Protein AF-A0A7S2ZD44-F1 (afdb_monomer)

InterPro domains:
  IPR027372 Phytase-like domain [PF13449] (66-374)
  IPR052956 Mesenchyme-associated surface protein [PTHR46928] (414-847)
  IPR055188 Choice-of-anchor I domain [PF22494] (436-847)

Structure (mmCIF, N/CA/C/O backbone):
data_AF-A0A7S2ZD44-F1
#
_entry.id   AF-A0A7S2ZD44-F1
#
loop_
_atom_site.group_PDB
_atom_site.id
_atom_site.type_symbol
_atom_site.label_atom_id
_atom_site.label_alt_id
_atom_site.label_comp_id
_atom_site.label_asym_id
_atom_site.label_entity_id
_atom_site.label_seq_id
_atom_site.pdbx_PDB_ins_code
_atom_site.Cartn_x
_atom_site.Cartn_y
_atom_site.Cartn_z
_atom_site.occupancy
_atom_site.B_iso_or_equiv
_atom_site.auth_seq_id
_atom_site.auth_comp_id
_atom_site.auth_asym_id
_atom_site.auth_atom_id
_atom_site.pdbx_PDB_model_num
ATOM 1 N N . VAL A 1 1 ? 21.379 -31.497 -18.659 1.00 40.09 1 VAL A N 1
ATOM 2 C CA . VAL A 1 1 ? 21.774 -30.090 -18.857 1.00 40.09 1 VAL A CA 1
ATOM 3 C C . VAL A 1 1 ? 20.807 -29.456 -19.844 1.00 40.09 1 VAL A C 1
ATOM 5 O O . VAL A 1 1 ? 20.803 -29.812 -21.018 1.00 40.09 1 VAL A O 1
ATOM 8 N N . THR A 1 2 ? 19.864 -28.671 -19.333 1.00 48.31 2 THR A N 1
ATOM 9 C CA . THR A 1 2 ? 18.842 -27.955 -20.112 1.00 48.31 2 THR A CA 1
ATOM 10 C C . THR A 1 2 ? 19.476 -26.747 -20.815 1.00 48.31 2 THR A C 1
ATOM 12 O O . THR A 1 2 ? 20.312 -26.099 -20.192 1.00 48.31 2 THR A O 1
ATOM 15 N N . PRO A 1 3 ? 19.117 -26.440 -22.078 1.00 53.22 3 PRO A N 1
ATOM 16 C CA . PRO A 1 3 ? 19.565 -25.213 -22.742 1.00 53.22 3 PRO A CA 1
ATOM 17 C C . PRO A 1 3 ? 19.160 -23.958 -21.952 1.00 53.22 3 PRO A C 1
ATOM 19 O O . PRO A 1 3 ? 18.181 -24.000 -21.205 1.00 53.22 3 PRO A O 1
ATOM 22 N N . ALA A 1 4 ? 19.917 -22.877 -22.133 1.00 66.12 4 ALA A N 1
ATOM 23 C CA . ALA A 1 4 ? 19.755 -21.561 -21.516 1.00 66.12 4 ALA A CA 1
ATOM 24 C C . ALA A 1 4 ? 18.396 -20.910 -21.849 1.00 66.12 4 ALA A C 1
ATOM 26 O O . ALA A 1 4 ? 18.305 -20.060 -22.722 1.00 66.12 4 ALA A O 1
ATOM 27 N N . PHE A 1 5 ? 17.306 -21.332 -21.200 1.00 73.12 5 PHE A N 1
ATOM 28 C CA . PHE A 1 5 ? 15.985 -20.689 -21.331 1.00 73.12 5 PHE A CA 1
ATOM 29 C C . PHE A 1 5 ? 15.806 -19.536 -20.333 1.00 73.12 5 PHE A C 1
ATOM 31 O O . PHE A 1 5 ? 14.733 -19.400 -19.739 1.00 73.12 5 PHE A O 1
ATOM 38 N N . GLY A 1 6 ? 16.898 -18.822 -20.058 1.00 70.06 6 GLY A N 1
ATOM 39 C CA . GLY A 1 6 ? 17.010 -17.855 -18.973 1.00 70.06 6 GLY A CA 1
ATOM 40 C C . GLY A 1 6 ? 16.588 -16.446 -19.351 1.00 70.06 6 GLY A C 1
ATOM 41 O O . GLY A 1 6 ? 16.144 -15.731 -18.457 1.00 70.06 6 GLY A O 1
ATOM 42 N N . SER A 1 7 ? 16.661 -16.107 -20.639 1.00 82.44 7 SER A N 1
ATOM 43 C CA . SER A 1 7 ? 16.432 -14.763 -21.172 1.00 82.44 7 SER A CA 1
ATOM 44 C C . SER A 1 7 ? 14.977 -14.336 -20.950 1.00 82.44 7 SER A C 1
ATOM 46 O O . SER A 1 7 ? 14.720 -13.297 -20.352 1.00 82.44 7 SER A O 1
ATOM 48 N N . GLY A 1 8 ? 14.008 -15.211 -21.267 1.00 89.00 8 GLY A N 1
ATOM 49 C CA . GLY A 1 8 ? 12.576 -14.917 -21.103 1.00 89.00 8 GLY A CA 1
ATOM 50 C C . GLY A 1 8 ? 11.790 -16.048 -20.452 1.00 89.00 8 GLY A C 1
ATOM 51 O O . GLY A 1 8 ? 11.970 -17.214 -20.805 1.00 89.00 8 GLY A O 1
ATOM 52 N N . LEU A 1 9 ? 10.864 -15.719 -19.542 1.00 91.44 9 LEU A N 1
ATOM 53 C CA . LEU A 1 9 ? 10.040 -16.691 -18.813 1.00 91.44 9 LEU A CA 1
ATOM 54 C C . LEU A 1 9 ? 8.573 -16.243 -18.740 1.00 91.44 9 LEU A C 1
ATOM 56 O O . LEU A 1 9 ? 8.263 -15.137 -18.319 1.00 91.44 9 LEU A O 1
ATOM 60 N N . SER A 1 10 ? 7.634 -17.125 -19.090 1.00 91.62 10 SER A N 1
ATOM 61 C CA . SER A 1 10 ? 6.195 -16.819 -19.029 1.00 91.62 10 SER A CA 1
ATOM 62 C C . SER A 1 10 ? 5.345 -18.049 -18.705 1.00 91.62 10 SER A C 1
ATOM 64 O O . SER A 1 10 ? 5.771 -19.194 -18.874 1.00 91.62 10 SER A O 1
ATOM 66 N N . ILE A 1 11 ? 4.113 -17.835 -18.230 1.00 89.50 11 ILE A N 1
ATOM 67 C CA . ILE A 1 11 ? 3.170 -18.904 -17.869 1.00 89.50 11 ILE A CA 1
ATOM 68 C C . ILE A 1 11 ? 1.995 -18.925 -18.848 1.00 89.50 11 ILE A C 1
ATOM 70 O O . ILE A 1 11 ? 1.206 -17.988 -18.954 1.00 89.50 11 ILE A O 1
ATOM 74 N N . LEU A 1 12 ? 1.816 -20.060 -19.522 1.00 87.31 12 LEU A N 1
ATOM 75 C CA . LEU A 1 12 ? 0.663 -20.306 -20.381 1.00 87.31 12 LEU A CA 1
ATOM 76 C C . LEU A 1 12 ? -0.611 -20.575 -19.574 1.00 87.31 12 LEU A C 1
ATOM 78 O O . LEU A 1 12 ? -0.582 -21.122 -18.471 1.00 87.31 12 LEU A O 1
ATOM 82 N N . LYS A 1 13 ? -1.773 -20.353 -20.204 1.00 78.19 13 LYS A N 1
ATOM 83 C CA . LYS A 1 13 ? -3.098 -20.658 -19.620 1.00 78.19 13 LYS A CA 1
ATOM 84 C C . LYS A 1 13 ? -3.254 -22.093 -19.103 1.00 78.19 13 LYS A C 1
ATOM 86 O O . LYS A 1 13 ? -3.978 -22.328 -18.142 1.00 78.19 13 LYS A O 1
ATOM 91 N N . ASN A 1 14 ? -2.587 -23.065 -19.725 1.00 78.56 14 ASN A N 1
ATOM 92 C CA . ASN A 1 14 ? -2.610 -24.469 -19.299 1.00 78.56 14 ASN A CA 1
ATOM 93 C C . ASN A 1 14 ? -1.585 -24.791 -18.189 1.00 78.56 14 ASN A C 1
ATOM 95 O O . ASN A 1 14 ? -1.326 -25.968 -17.921 1.00 78.56 14 ASN A O 1
ATOM 99 N N . LYS A 1 15 ? -1.015 -23.759 -17.551 1.00 80.31 15 LYS A N 1
ATOM 100 C CA . LYS A 1 15 ? -0.010 -23.829 -16.481 1.00 80.31 15 LYS A CA 1
ATOM 101 C C . LYS A 1 15 ? 1.319 -24.470 -16.908 1.00 80.31 15 LYS A C 1
ATOM 103 O O . LYS A 1 15 ? 2.066 -24.942 -16.055 1.00 80.31 15 LYS A O 1
ATOM 108 N N . LEU A 1 16 ? 1.603 -24.542 -18.211 1.00 87.19 16 LEU A N 1
ATOM 109 C CA . LEU A 1 16 ? 2.961 -24.798 -18.695 1.00 87.19 16 LEU A CA 1
ATOM 110 C C . LEU A 1 16 ? 3.772 -23.510 -18.591 1.00 87.19 16 LEU A C 1
ATOM 112 O O . LEU A 1 16 ? 3.259 -22.445 -18.931 1.00 87.19 16 LEU A O 1
ATOM 116 N N . LEU A 1 17 ? 5.026 -23.631 -18.172 1.00 89.44 17 LEU A N 1
ATOM 117 C CA . LEU A 1 17 ? 5.987 -22.550 -18.324 1.00 89.44 17 LEU A CA 1
ATOM 118 C C . LEU A 1 17 ? 6.553 -22.586 -19.738 1.00 89.44 17 LEU A C 1
ATOM 120 O O . LEU A 1 17 ? 6.706 -23.659 -20.335 1.00 89.44 17 LEU A O 1
ATOM 124 N N . ILE A 1 18 ? 6.831 -21.404 -20.256 1.00 91.56 18 ILE A N 1
ATOM 125 C CA . ILE A 1 18 ? 7.637 -21.189 -21.439 1.00 91.56 18 ILE A CA 1
ATOM 126 C C . ILE A 1 18 ? 8.914 -20.497 -20.998 1.00 91.56 18 ILE A C 1
ATOM 128 O O . ILE A 1 18 ? 8.828 -19.496 -20.297 1.00 91.56 18 ILE A O 1
ATOM 132 N N . GLY A 1 19 ? 10.048 -21.013 -21.459 1.00 90.62 19 GLY A N 1
ATOM 133 C CA . GLY A 1 19 ? 11.319 -20.307 -21.429 1.00 90.62 19 GLY A CA 1
ATOM 134 C C . GLY A 1 19 ? 11.841 -20.060 -22.846 1.00 90.62 19 GLY A C 1
ATOM 135 O O . GLY A 1 19 ? 11.544 -20.843 -23.756 1.00 90.62 19 GLY A O 1
ATOM 136 N N . LEU A 1 20 ? 12.586 -18.979 -23.028 1.00 92.44 20 LEU A N 1
ATOM 137 C CA . LEU A 1 20 ? 13.144 -18.512 -24.296 1.00 92.44 20 LEU A CA 1
ATOM 138 C C . LEU A 1 20 ? 14.669 -18.473 -24.201 1.00 92.44 20 LEU A C 1
ATOM 140 O O . LEU A 1 20 ? 15.193 -18.053 -23.176 1.00 92.44 20 LEU A O 1
ATOM 144 N N . THR A 1 21 ? 15.352 -18.935 -25.247 1.00 91.75 21 THR A N 1
ATOM 145 C CA . THR A 1 21 ? 16.788 -18.675 -25.416 1.00 91.75 21 THR A CA 1
ATOM 146 C C . THR A 1 21 ? 17.003 -17.347 -26.138 1.00 91.75 21 THR A C 1
ATOM 148 O O . THR A 1 21 ? 16.248 -17.059 -27.070 1.00 91.75 21 THR A O 1
ATOM 151 N N . ASP A 1 22 ? 18.088 -16.657 -25.815 1.00 90.31 22 ASP A N 1
ATOM 152 C CA . ASP A 1 22 ? 18.643 -15.519 -26.559 1.00 90.31 22 ASP A CA 1
ATOM 153 C C . ASP A 1 22 ? 19.166 -15.910 -27.969 1.00 90.31 22 ASP A C 1
ATOM 155 O O . ASP A 1 22 ? 18.824 -16.959 -28.544 1.00 90.31 22 ASP A O 1
ATOM 159 N N . ARG A 1 23 ? 20.040 -15.061 -28.530 1.00 92.12 23 ARG A N 1
ATOM 160 C CA . ARG A 1 23 ? 20.799 -15.259 -29.779 1.00 92.12 23 ARG A CA 1
ATOM 161 C C . ARG A 1 23 ? 21.683 -16.515 -29.849 1.00 92.12 23 ARG A C 1
ATOM 163 O O . ARG A 1 23 ? 22.212 -16.829 -30.918 1.00 92.12 23 ARG A O 1
ATOM 170 N N . GLY A 1 24 ? 21.869 -17.254 -28.763 1.00 91.25 24 GLY A N 1
ATOM 171 C CA . GLY A 1 24 ? 22.739 -18.421 -28.716 1.00 91.25 24 GLY A CA 1
ATOM 172 C C . GLY A 1 24 ? 24.126 -18.145 -28.139 1.00 91.25 24 GLY A C 1
ATOM 173 O O . GLY A 1 24 ? 24.469 -17.006 -27.814 1.00 91.25 24 GLY A O 1
ATOM 174 N N . PRO A 1 25 ? 24.974 -19.193 -28.066 1.00 89.75 25 PRO A N 1
ATOM 175 C CA . PRO A 1 25 ? 26.320 -19.080 -27.518 1.00 89.75 25 PRO A CA 1
ATOM 176 C C . PRO A 1 25 ? 27.097 -17.959 -28.215 1.00 89.75 25 PRO A C 1
ATOM 178 O O . PRO A 1 25 ? 27.281 -18.002 -29.437 1.00 89.75 25 PRO A O 1
ATOM 181 N N . ASN A 1 26 ? 27.557 -16.978 -27.442 1.00 90.31 26 ASN A N 1
ATOM 182 C CA . ASN A 1 26 ? 28.317 -15.829 -27.922 1.00 90.31 26 ASN A CA 1
ATOM 183 C C . ASN A 1 26 ? 29.357 -15.391 -26.879 1.00 90.31 26 ASN A C 1
ATOM 185 O O . ASN A 1 26 ? 29.234 -15.726 -25.704 1.00 90.31 26 ASN A O 1
ATOM 189 N N . GLN A 1 27 ? 30.414 -14.710 -27.325 1.00 90.19 27 GLN A N 1
ATOM 190 C CA . GLN A 1 27 ? 31.541 -14.278 -26.488 1.00 90.19 27 GLN A CA 1
ATOM 191 C C . GLN A 1 27 ? 32.027 -12.896 -26.924 1.00 90.19 27 GLN A C 1
ATOM 193 O O . GLN A 1 27 ? 32.147 -12.639 -28.126 1.00 90.19 27 GLN A O 1
ATOM 198 N N . ASP A 1 28 ? 32.356 -12.028 -25.969 1.00 91.38 28 ASP A N 1
ATOM 199 C CA . ASP A 1 28 ? 32.999 -10.746 -26.261 1.00 91.38 28 ASP A CA 1
ATOM 200 C C . ASP A 1 28 ? 34.422 -10.968 -26.784 1.00 91.38 28 ASP A C 1
ATOM 202 O O . ASP A 1 28 ? 35.228 -11.663 -26.162 1.00 91.38 28 ASP A O 1
ATOM 206 N N . CYS A 1 29 ? 34.757 -10.373 -27.934 1.00 93.06 29 CYS A N 1
ATOM 207 C CA . CYS A 1 29 ? 36.100 -10.520 -28.507 1.00 93.06 29 CYS A CA 1
ATOM 208 C C . CYS A 1 29 ? 37.189 -9.953 -27.585 1.00 93.06 29 CYS A C 1
ATOM 210 O O . CYS A 1 29 ? 38.279 -10.517 -27.485 1.00 93.06 29 CYS A O 1
ATOM 212 N N . GLU A 1 30 ?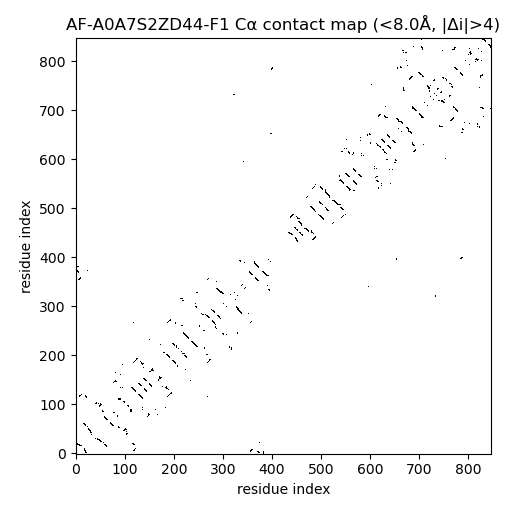 36.867 -8.866 -26.886 1.00 92.69 30 GLU A N 1
ATOM 213 C CA . GLU A 1 30 ? 37.734 -8.228 -25.896 1.00 92.69 30 GLU A CA 1
ATOM 214 C C . GLU A 1 30 ? 37.971 -9.176 -24.707 1.00 92.69 30 GLU A C 1
ATOM 216 O O . GLU A 1 30 ? 39.122 -9.489 -24.401 1.00 92.69 30 GLU A O 1
ATOM 221 N N . ALA A 1 31 ? 36.904 -9.755 -24.141 1.00 89.69 31 ALA A N 1
ATOM 222 C CA . ALA A 1 31 ? 36.993 -10.711 -23.033 1.00 89.69 31 ALA A CA 1
ATOM 223 C C . ALA A 1 31 ? 37.759 -11.993 -23.405 1.00 89.69 31 ALA A C 1
ATOM 225 O O . ALA A 1 31 ? 38.529 -12.513 -22.600 1.00 89.69 31 ALA A O 1
ATOM 226 N N . LEU A 1 32 ? 37.612 -12.497 -24.637 1.00 90.00 32 LEU A N 1
ATOM 227 C CA . LEU A 1 32 ? 38.407 -13.633 -25.116 1.00 90.00 32 LEU A CA 1
ATOM 228 C C . LEU A 1 32 ? 39.903 -13.306 -25.162 1.00 90.00 32 LEU A C 1
ATOM 230 O O . LEU A 1 32 ? 40.715 -14.128 -24.743 1.00 90.00 32 LEU A O 1
ATOM 234 N N . CYS A 1 33 ? 40.276 -12.123 -25.658 1.00 92.50 33 CYS A N 1
ATOM 235 C CA . CYS A 1 33 ? 41.676 -11.699 -25.668 1.00 92.50 33 CYS A CA 1
ATOM 236 C C . CYS A 1 33 ? 42.239 -11.585 -24.242 1.00 92.50 33 CYS A C 1
ATOM 238 O O . CYS A 1 33 ? 43.360 -12.024 -23.995 1.00 92.50 33 CYS A O 1
ATOM 240 N N . GLU A 1 34 ? 41.465 -11.038 -23.302 1.00 92.25 34 GLU A N 1
ATOM 241 C CA . GLU A 1 34 ? 41.862 -10.931 -21.892 1.00 92.25 34 GLU A CA 1
ATOM 242 C C . GLU A 1 34 ? 42.002 -12.299 -21.214 1.00 92.25 34 GLU A C 1
ATOM 244 O O . GLU A 1 34 ? 42.921 -12.505 -20.421 1.00 92.25 34 GLU A O 1
ATOM 249 N N . LEU A 1 35 ? 41.126 -13.249 -21.556 1.00 90.19 35 LEU A N 1
ATOM 250 C CA . LEU A 1 35 ? 41.126 -14.598 -20.995 1.00 90.19 35 LEU A CA 1
ATOM 251 C C . LEU A 1 35 ? 42.403 -15.379 -21.343 1.00 90.19 35 LEU A C 1
ATOM 253 O O . LEU A 1 35 ? 42.971 -16.048 -20.480 1.00 90.19 35 LEU A O 1
ATOM 257 N N . ASP A 1 36 ? 42.833 -15.338 -22.607 1.00 91.69 36 ASP A N 1
ATOM 258 C CA . ASP A 1 36 ? 44.091 -15.942 -23.061 1.00 91.69 36 ASP A CA 1
ATOM 259 C C . ASP A 1 36 ? 44.576 -15.258 -24.357 1.00 91.69 36 ASP A C 1
ATOM 261 O O . ASP A 1 36 ? 44.178 -15.652 -25.463 1.00 91.69 36 ASP A O 1
ATOM 265 N N . PRO A 1 37 ? 45.468 -14.255 -24.259 1.00 90.88 37 PRO A N 1
ATOM 266 C CA . PRO A 1 37 ? 45.903 -13.464 -25.412 1.00 90.88 37 PRO A CA 1
ATOM 267 C C . PRO A 1 37 ? 46.779 -14.253 -26.396 1.00 90.88 37 PRO A C 1
ATOM 269 O O . PRO A 1 37 ? 47.010 -13.802 -27.519 1.00 90.88 37 PRO A O 1
ATOM 272 N N . VAL A 1 38 ? 47.279 -15.432 -26.004 1.00 92.94 38 VAL A N 1
ATOM 273 C CA . VAL A 1 38 ? 48.047 -16.326 -26.880 1.00 92.94 38 VAL A CA 1
ATOM 274 C C . VAL A 1 38 ? 47.079 -17.179 -27.692 1.00 92.94 38 VAL A C 1
ATOM 276 O O . VAL A 1 38 ? 47.139 -17.192 -28.925 1.00 92.94 38 VAL A O 1
ATOM 279 N N . LYS A 1 39 ? 46.149 -17.857 -27.011 1.00 91.50 39 LYS A N 1
ATOM 280 C CA . LYS A 1 39 ? 45.163 -18.740 -27.646 1.00 91.50 39 LYS A CA 1
ATOM 281 C C . LYS A 1 39 ? 44.165 -17.974 -28.513 1.00 91.50 39 LYS A C 1
ATOM 283 O O . LYS A 1 39 ? 43.807 -18.457 -29.586 1.00 91.50 39 LYS A O 1
ATOM 288 N N . TYR A 1 40 ? 43.739 -16.794 -28.072 1.00 92.81 40 TYR A N 1
ATOM 289 C CA . TYR A 1 40 ? 42.750 -15.951 -28.745 1.00 92.81 40 TYR A CA 1
ATOM 290 C C . TYR A 1 40 ? 43.375 -14.684 -29.340 1.00 92.81 40 TYR A C 1
ATOM 292 O O . TYR A 1 40 ? 42.732 -13.641 -29.430 1.00 92.81 40 TYR A O 1
ATOM 300 N N . SER A 1 41 ? 44.626 -14.774 -29.797 1.00 93.81 41 SER A N 1
ATOM 301 C CA . SER A 1 41 ? 45.359 -13.650 -30.400 1.00 93.81 41 SER A CA 1
ATOM 302 C C . SER A 1 41 ? 44.618 -12.970 -31.561 1.00 93.81 41 SER A C 1
ATOM 304 O O . SER A 1 41 ? 44.726 -11.760 -31.735 1.00 93.81 41 SER A O 1
ATOM 306 N N . GLU A 1 42 ? 43.809 -13.709 -32.327 1.00 93.69 42 GLU A N 1
ATOM 307 C CA . GLU A 1 42 ? 42.977 -13.146 -33.401 1.00 93.69 42 GLU A CA 1
ATOM 308 C C . GLU A 1 42 ? 41.788 -12.302 -32.916 1.00 93.69 42 GLU A C 1
ATOM 310 O O . GLU A 1 42 ? 41.227 -11.557 -33.723 1.00 93.69 42 GLU A O 1
ATOM 315 N N . ALA A 1 43 ? 41.379 -12.434 -31.652 1.00 93.94 43 ALA A N 1
ATOM 316 C CA . ALA A 1 43 ? 40.328 -11.628 -31.034 1.00 93.94 43 ALA A CA 1
ATOM 317 C C . ALA A 1 43 ? 40.867 -10.277 -30.532 1.00 93.94 43 ALA A C 1
ATOM 319 O O . ALA A 1 43 ? 40.129 -9.295 -30.473 1.00 93.94 43 ALA A O 1
ATOM 320 N N . CYS A 1 44 ? 42.165 -10.207 -30.221 1.00 93.88 44 CYS A N 1
ATOM 321 C CA . CYS A 1 44 ? 42.801 -9.012 -29.684 1.00 93.88 44 CYS A CA 1
ATOM 322 C C . CYS A 1 44 ? 42.699 -7.816 -30.642 1.00 93.88 44 CYS A C 1
ATOM 324 O O . CYS A 1 44 ? 43.078 -7.889 -31.811 1.00 93.88 44 CYS A O 1
ATOM 326 N N . GLY A 1 45 ? 42.185 -6.694 -30.129 1.00 92.25 45 GLY A N 1
ATOM 327 C CA . GLY A 1 45 ? 41.962 -5.466 -30.898 1.00 92.25 45 GLY A CA 1
ATOM 328 C C . GLY A 1 45 ? 40.691 -5.460 -31.758 1.00 92.25 45 GLY A C 1
ATOM 329 O O . GLY A 1 45 ? 40.464 -4.489 -32.481 1.00 92.25 45 GLY A O 1
ATOM 330 N N . LYS A 1 46 ? 39.856 -6.508 -31.699 1.00 93.94 46 LYS A N 1
ATOM 331 C CA . LYS A 1 46 ? 38.512 -6.514 -32.296 1.00 93.94 46 LYS A CA 1
ATOM 332 C C . LYS A 1 46 ? 37.467 -6.151 -31.248 1.00 93.94 46 LYS A C 1
ATOM 334 O O . LYS A 1 46 ? 37.539 -6.627 -30.123 1.00 93.94 46 LYS A O 1
ATOM 339 N N . SER A 1 47 ? 36.461 -5.389 -31.669 1.00 90.81 47 SER A N 1
ATOM 340 C CA . SER A 1 47 ? 35.265 -5.094 -30.877 1.00 90.81 47 SER A CA 1
ATOM 341 C C . SER A 1 47 ? 34.041 -5.704 -31.564 1.00 90.81 47 SER A C 1
ATOM 343 O O . SER A 1 47 ? 33.848 -5.528 -32.774 1.00 90.81 47 SER A O 1
ATOM 345 N N . GLY A 1 48 ? 33.255 -6.481 -30.820 1.00 93.12 48 GLY A N 1
ATOM 346 C CA . GLY A 1 48 ? 32.122 -7.256 -31.325 1.00 93.12 48 GLY A CA 1
ATOM 347 C C . GLY A 1 48 ? 31.977 -8.609 -30.627 1.00 93.12 48 GLY A C 1
ATOM 348 O O . GLY A 1 48 ? 32.592 -8.857 -29.588 1.00 93.12 48 GLY A O 1
ATOM 349 N N . LYS A 1 49 ? 31.177 -9.493 -31.232 1.00 93.69 49 LYS A N 1
ATOM 350 C CA . LYS A 1 49 ? 30.795 -10.791 -30.661 1.00 93.69 49 LYS A CA 1
ATOM 351 C C . LYS A 1 49 ? 31.260 -11.948 -31.539 1.00 93.69 49 LYS A C 1
ATOM 353 O O . LYS A 1 49 ? 31.009 -11.963 -32.745 1.00 93.69 49 LYS A O 1
ATOM 358 N N . GLY A 1 50 ? 31.909 -12.941 -30.941 1.00 94.06 50 GLY A N 1
ATOM 359 C CA . GLY A 1 50 ? 32.205 -14.223 -31.575 1.00 94.06 50 GLY A CA 1
ATOM 360 C C . GLY A 1 50 ? 31.041 -15.189 -31.397 1.00 94.06 50 GLY A C 1
ATOM 361 O O . GLY A 1 50 ? 30.564 -15.362 -30.281 1.00 94.06 50 GLY A O 1
ATOM 362 N N . PHE A 1 51 ? 30.615 -15.847 -32.476 1.00 94.25 51 PHE A N 1
ATOM 363 C CA . PHE A 1 51 ? 29.533 -16.835 -32.464 1.00 94.25 51 PHE A CA 1
ATOM 364 C C . PHE A 1 51 ? 30.104 -18.242 -32.702 1.00 94.25 51 PHE A C 1
ATOM 366 O O . PHE A 1 51 ? 30.351 -18.618 -33.852 1.00 94.25 51 PHE A O 1
ATOM 373 N N . PRO A 1 52 ? 30.325 -19.060 -31.652 1.00 91.44 52 PRO A N 1
ATOM 374 C CA . PRO A 1 52 ? 30.753 -20.452 -31.794 1.00 91.44 52 PRO A CA 1
ATOM 375 C C . PRO A 1 52 ? 29.791 -21.314 -32.617 1.00 91.44 52 PRO A C 1
ATOM 377 O O . PRO A 1 52 ? 30.220 -22.236 -33.313 1.00 91.44 52 PRO A O 1
ATOM 380 N N . VAL A 1 53 ? 28.492 -20.996 -32.573 1.00 92.06 53 VAL A N 1
ATOM 381 C CA . VAL A 1 53 ? 27.446 -21.690 -33.334 1.00 92.06 53 VAL A CA 1
ATOM 382 C C . VAL A 1 53 ? 26.643 -20.673 -34.161 1.00 92.06 53 VAL A C 1
ATOM 384 O O . VAL A 1 53 ? 25.499 -20.388 -33.829 1.00 92.06 53 VAL A O 1
ATOM 387 N N . PRO A 1 54 ? 27.180 -20.143 -35.283 1.00 90.88 54 PRO A N 1
ATOM 388 C CA . PRO A 1 54 ? 26.515 -19.093 -36.075 1.00 90.88 54 PRO A CA 1
ATOM 389 C C . PRO A 1 54 ? 25.146 -19.483 -36.653 1.00 90.88 54 PRO A C 1
ATOM 391 O O . PRO A 1 54 ? 24.392 -18.634 -37.112 1.00 90.88 54 PRO A O 1
ATOM 394 N N . LYS A 1 55 ? 24.849 -20.788 -36.694 1.00 91.19 55 LYS A N 1
ATOM 395 C CA . LYS A 1 55 ? 23.574 -21.346 -37.164 1.00 91.19 55 LYS A CA 1
ATOM 396 C C . LYS A 1 55 ? 22.600 -21.651 -36.024 1.00 91.19 55 LYS A C 1
ATOM 398 O O . LYS A 1 55 ? 21.603 -22.329 -36.265 1.00 91.19 55 LYS A O 1
ATOM 403 N N . PHE A 1 56 ? 22.917 -21.251 -34.792 1.00 93.44 56 PHE A N 1
ATOM 404 C CA . PHE A 1 56 ? 21.996 -21.403 -33.677 1.00 93.44 56 PHE A CA 1
ATOM 405 C C . PHE A 1 56 ? 20.721 -20.616 -33.971 1.00 93.44 56 PHE A C 1
ATOM 407 O O . PHE A 1 56 ? 20.777 -19.484 -34.454 1.00 93.44 56 PHE A O 1
ATOM 414 N N . ALA A 1 57 ? 19.590 -21.257 -33.700 1.00 94.38 57 ALA A N 1
ATOM 415 C CA . ALA A 1 57 ? 18.281 -20.671 -33.877 1.00 94.38 57 ALA A CA 1
ATOM 416 C C . ALA A 1 57 ? 17.628 -20.512 -32.506 1.00 94.38 57 ALA A C 1
ATOM 418 O O . ALA A 1 57 ? 17.408 -21.531 -31.831 1.00 94.38 57 ALA A O 1
ATOM 419 N N . PRO A 1 58 ? 17.298 -19.274 -32.100 1.00 95.12 58 PRO A N 1
ATOM 420 C CA . PRO A 1 58 ? 16.602 -19.035 -30.849 1.00 95.12 58 PRO A CA 1
ATOM 421 C C . PRO A 1 58 ? 15.349 -19.907 -30.740 1.00 95.12 58 PRO A C 1
ATOM 423 O O . PRO A 1 58 ? 14.628 -20.140 -31.719 1.00 95.12 58 PRO A O 1
ATOM 426 N N . THR A 1 59 ? 15.137 -20.489 -29.565 1.00 94.12 59 THR A N 1
ATOM 427 C CA . THR A 1 59 ? 14.187 -21.582 -29.363 1.00 94.12 59 THR A CA 1
ATOM 428 C C . THR A 1 59 ? 13.401 -21.388 -28.077 1.00 94.12 59 THR A C 1
ATOM 430 O O . THR A 1 59 ? 13.925 -21.046 -27.024 1.00 94.12 59 THR A O 1
ATOM 433 N N . ILE A 1 60 ? 12.112 -21.685 -28.159 1.00 94.06 60 ILE A N 1
ATOM 434 C CA . ILE A 1 60 ? 11.183 -21.677 -27.039 1.00 94.06 60 ILE A CA 1
ATOM 435 C C . ILE A 1 60 ? 11.072 -23.095 -26.484 1.00 94.06 60 ILE A C 1
ATOM 437 O O . ILE A 1 60 ? 10.787 -24.035 -27.228 1.00 94.06 60 ILE A O 1
ATOM 441 N N . ALA A 1 61 ? 11.205 -23.261 -25.173 1.00 91.69 61 ALA A N 1
ATOM 442 C CA . ALA A 1 61 ? 10.913 -24.510 -24.484 1.00 91.69 61 ALA A CA 1
ATOM 443 C C . ALA A 1 61 ? 9.625 -24.404 -23.677 1.00 91.69 61 ALA A C 1
ATOM 445 O O . ALA A 1 61 ? 9.502 -23.568 -22.788 1.00 91.69 61 ALA A O 1
ATOM 446 N N . LYS A 1 62 ? 8.678 -25.315 -23.917 1.00 91.56 62 LYS A N 1
ATOM 447 C CA . LYS A 1 62 ? 7.532 -25.518 -23.021 1.00 91.56 62 LYS A CA 1
ATOM 448 C C . LYS A 1 62 ? 7.875 -26.585 -22.004 1.00 91.56 62 LYS A C 1
ATOM 450 O O . LYS A 1 62 ? 8.218 -27.702 -22.389 1.00 91.56 62 LYS A O 1
ATOM 455 N N . PHE A 1 63 ? 7.708 -26.308 -20.721 1.00 89.38 63 PHE A N 1
ATOM 456 C CA . PHE A 1 63 ? 8.060 -27.257 -19.669 1.00 89.38 63 PHE A CA 1
ATOM 457 C C . PHE A 1 63 ? 7.128 -27.194 -18.456 1.00 89.38 63 PHE A C 1
ATOM 459 O O . PHE A 1 63 ? 6.257 -26.332 -18.325 1.00 89.38 63 PHE A O 1
ATOM 466 N N . LYS A 1 64 ? 7.276 -28.186 -17.575 1.00 86.88 64 LYS A N 1
ATOM 467 C CA . LYS A 1 64 ? 6.692 -28.202 -16.230 1.00 86.88 64 LYS A CA 1
ATOM 468 C C . LYS A 1 64 ? 7.807 -28.335 -15.207 1.00 86.88 64 LYS A C 1
ATOM 470 O O . LYS A 1 64 ? 8.709 -29.143 -15.413 1.00 86.88 64 LYS A O 1
ATOM 475 N N . ILE A 1 65 ? 7.674 -27.625 -14.097 1.00 79.12 65 ILE A N 1
ATOM 476 C CA . ILE A 1 65 ? 8.483 -27.859 -12.900 1.00 79.12 65 ILE A CA 1
ATOM 477 C C . ILE A 1 65 ? 7.875 -29.042 -12.138 1.00 79.12 65 ILE A C 1
ATOM 479 O O . ILE A 1 65 ? 6.649 -29.175 -12.046 1.00 79.12 65 ILE A O 1
ATOM 483 N N . ARG A 1 66 ? 8.731 -29.930 -11.644 1.00 76.44 66 ARG A N 1
ATOM 484 C CA . ARG A 1 66 ? 8.403 -31.090 -10.816 1.00 76.44 66 ARG A CA 1
ATOM 485 C C . ARG A 1 66 ? 9.370 -31.151 -9.627 1.00 76.44 66 ARG A C 1
ATOM 487 O O . ARG A 1 66 ? 10.419 -30.518 -9.697 1.00 76.44 66 ARG A O 1
ATOM 494 N N . PRO A 1 67 ? 9.062 -31.929 -8.574 1.00 69.19 67 PRO A N 1
ATOM 495 C CA . PRO A 1 67 ? 9.989 -32.116 -7.456 1.00 69.19 67 PRO A CA 1
ATOM 496 C C . PRO A 1 67 ? 11.366 -32.659 -7.874 1.00 69.19 67 PRO A C 1
ATOM 498 O O . PRO A 1 67 ? 12.354 -32.363 -7.221 1.00 69.19 67 PRO A O 1
ATOM 501 N N . ASP A 1 68 ? 11.434 -33.425 -8.970 1.00 75.75 68 ASP A N 1
ATOM 502 C CA . ASP A 1 68 ? 12.660 -33.987 -9.552 1.00 75.75 68 ASP A CA 1
ATOM 503 C C . ASP A 1 68 ? 13.320 -33.084 -10.617 1.00 75.75 68 ASP A C 1
ATOM 505 O O . ASP A 1 68 ? 14.257 -33.511 -11.287 1.00 75.75 68 ASP A O 1
ATOM 509 N N . GLY A 1 69 ? 12.838 -31.845 -10.793 1.00 72.50 69 GLY A N 1
ATOM 510 C CA . GLY A 1 69 ? 13.407 -30.848 -11.705 1.00 72.50 69 GLY A CA 1
ATOM 511 C C . GLY A 1 69 ? 12.495 -30.450 -12.873 1.00 72.50 69 GLY A C 1
ATOM 512 O O . GLY A 1 69 ? 11.264 -30.541 -12.820 1.00 72.50 69 GLY A O 1
ATOM 513 N N . ILE A 1 70 ? 13.099 -29.951 -13.956 1.00 80.88 70 ILE A N 1
ATOM 514 C CA . ILE A 1 70 ? 12.378 -29.441 -15.131 1.00 80.88 70 ILE A CA 1
ATOM 515 C C . ILE A 1 70 ? 12.089 -30.577 -16.116 1.00 80.88 70 ILE A C 1
ATOM 517 O O . ILE A 1 70 ? 12.994 -31.239 -16.620 1.00 80.88 70 ILE A O 1
ATOM 521 N N . LYS A 1 71 ? 10.813 -30.753 -16.482 1.00 85.88 71 LYS A N 1
ATOM 522 C CA . LYS A 1 71 ? 10.403 -31.651 -17.569 1.00 85.88 71 LYS A CA 1
ATOM 523 C C . LYS A 1 71 ? 9.946 -30.868 -18.790 1.00 85.88 71 LYS A C 1
ATOM 525 O O . LYS A 1 71 ? 8.797 -30.412 -18.846 1.00 85.88 71 LYS A O 1
ATOM 530 N N . VAL A 1 72 ? 10.817 -30.797 -19.792 1.00 87.75 72 VAL A N 1
ATOM 531 C CA . VAL A 1 72 ? 10.489 -30.222 -21.099 1.00 87.75 72 VAL A CA 1
ATOM 532 C C . VAL A 1 72 ? 9.459 -31.087 -21.829 1.00 87.75 72 VAL A C 1
ATOM 534 O O . VAL A 1 72 ? 9.442 -32.317 -21.733 1.00 87.75 72 VAL A O 1
ATOM 537 N N . LYS A 1 73 ? 8.532 -30.415 -22.505 1.00 90.62 73 LYS A N 1
ATOM 538 C CA . LYS A 1 73 ? 7.427 -30.992 -23.272 1.00 90.62 73 LYS A CA 1
ATOM 539 C C . LYS A 1 73 ? 7.594 -30.801 -24.766 1.00 90.62 73 LYS A C 1
ATOM 541 O O . LYS A 1 73 ? 7.238 -31.703 -25.513 1.00 90.62 73 LYS A O 1
ATOM 546 N N . GLU A 1 74 ? 8.076 -29.640 -25.180 1.00 92.19 74 GLU A N 1
ATOM 547 C CA . GLU A 1 74 ? 8.143 -29.246 -26.582 1.00 92.19 74 GLU A CA 1
ATOM 548 C C . GLU A 1 74 ? 9.218 -28.172 -26.749 1.00 92.19 74 GLU A C 1
ATOM 550 O O . GLU A 1 74 ? 9.343 -27.302 -25.884 1.00 92.19 74 GLU A O 1
ATOM 555 N N . TYR A 1 75 ? 9.942 -28.230 -27.866 1.00 93.19 75 TYR A N 1
ATOM 556 C CA . TYR A 1 75 ? 10.800 -27.154 -28.348 1.00 93.19 75 TYR A CA 1
ATOM 557 C C . TYR A 1 75 ? 10.184 -26.549 -29.605 1.00 93.19 75 TYR A C 1
ATOM 559 O O . TYR A 1 75 ? 9.752 -27.283 -30.495 1.00 93.19 75 TYR A O 1
ATOM 567 N N . ILE A 1 76 ? 10.144 -25.223 -29.674 1.00 95.19 76 ILE A N 1
ATOM 568 C CA . ILE A 1 76 ? 9.618 -24.464 -30.806 1.00 95.19 76 ILE A CA 1
ATOM 569 C C . ILE A 1 76 ? 10.706 -23.502 -31.249 1.00 95.19 76 ILE A C 1
ATOM 571 O O . ILE A 1 76 ? 10.973 -22.499 -30.598 1.00 95.19 76 ILE A O 1
ATOM 575 N N . MET A 1 77 ? 11.340 -23.839 -32.360 1.00 95.75 77 MET A N 1
ATOM 576 C CA . MET A 1 77 ? 12.371 -23.016 -32.973 1.00 95.75 77 MET A CA 1
ATOM 577 C C . MET A 1 77 ? 11.742 -21.801 -33.657 1.00 95.75 77 MET A C 1
ATOM 579 O O . MET A 1 77 ? 10.727 -21.941 -34.349 1.00 95.75 77 MET A O 1
ATOM 583 N N . LEU A 1 78 ? 12.353 -20.629 -33.493 1.00 97.31 78 LEU A N 1
ATOM 584 C CA . LEU A 1 78 ? 11.958 -19.433 -34.227 1.00 97.31 78 LEU A CA 1
ATOM 585 C C . LEU A 1 78 ? 12.362 -19.579 -35.697 1.00 97.31 78 LEU A C 1
ATOM 587 O O . LEU A 1 78 ? 13.486 -19.967 -36.025 1.00 97.31 78 LEU A O 1
ATOM 591 N N . LYS A 1 79 ? 11.423 -19.281 -36.595 1.00 97.94 79 LYS A N 1
ATOM 592 C CA . LYS A 1 79 ? 11.595 -19.455 -38.040 1.00 97.94 79 LYS A CA 1
ATOM 593 C C . LYS A 1 79 ? 10.946 -18.323 -38.831 1.00 97.94 79 LYS A C 1
ATOM 595 O O . LYS A 1 79 ? 10.015 -17.673 -38.351 1.00 97.94 79 LYS A O 1
ATOM 600 N N . ASP A 1 80 ? 11.434 -18.104 -40.042 1.00 96.00 80 ASP A N 1
ATOM 601 C CA . ASP A 1 80 ? 10.899 -17.122 -40.984 1.00 96.00 80 ASP A CA 1
ATOM 602 C C . ASP A 1 80 ? 9.557 -17.569 -41.610 1.00 96.00 80 ASP A C 1
ATOM 604 O O . ASP A 1 80 ? 8.986 -18.618 -41.273 1.00 96.00 80 ASP A O 1
ATOM 608 N N . LEU A 1 81 ? 9.027 -16.761 -42.536 1.00 95.06 81 LEU A N 1
ATOM 609 C CA . LEU A 1 81 ? 7.786 -17.056 -43.260 1.00 95.06 81 LEU A CA 1
ATOM 610 C C . LEU A 1 81 ? 7.890 -18.279 -44.189 1.00 95.06 81 LEU A C 1
ATOM 612 O O . LEU A 1 81 ? 6.862 -18.882 -44.509 1.00 95.06 81 LEU A O 1
ATOM 616 N N . LYS A 1 82 ? 9.100 -18.660 -44.610 1.00 95.00 82 LYS A N 1
ATOM 617 C CA . LYS A 1 82 ? 9.388 -19.860 -45.415 1.00 95.00 82 LYS A CA 1
ATOM 618 C C . LYS A 1 82 ? 9.645 -21.107 -44.563 1.00 95.00 82 LYS A C 1
ATOM 620 O O . LYS A 1 82 ? 9.715 -22.207 -45.108 1.00 95.00 82 LYS A O 1
ATOM 625 N N . GLY A 1 83 ? 9.740 -20.955 -43.243 1.00 95.38 83 GLY A N 1
ATOM 626 C CA . GLY A 1 83 ? 10.034 -22.024 -42.293 1.00 95.38 83 GLY A CA 1
ATOM 627 C C . GLY A 1 83 ? 11.528 -22.278 -42.068 1.00 95.38 83 GLY A C 1
ATOM 628 O O . GLY A 1 83 ? 11.861 -23.255 -41.396 1.00 95.38 83 GLY A O 1
ATOM 629 N N . SER A 1 84 ? 12.416 -21.429 -42.590 1.00 96.69 84 SER A N 1
ATOM 630 C CA . SER A 1 84 ? 13.854 -21.490 -42.308 1.00 96.69 84 SER A CA 1
ATOM 631 C C . SER A 1 84 ? 14.129 -20.983 -40.887 1.00 96.69 84 SER A C 1
ATOM 633 O O . SER A 1 84 ? 13.499 -20.010 -40.470 1.00 96.69 84 SER A O 1
ATOM 635 N N . PRO A 1 85 ? 15.058 -21.593 -40.131 1.00 97.12 85 PRO A N 1
ATOM 636 C CA . PRO A 1 85 ? 15.427 -21.099 -38.806 1.00 97.12 85 PRO A CA 1
ATOM 637 C C . PRO A 1 85 ? 15.940 -19.654 -38.861 1.00 97.12 85 PRO A C 1
ATOM 639 O O . PRO A 1 85 ? 16.737 -19.327 -39.744 1.00 97.12 85 PRO A O 1
ATOM 642 N N . LEU A 1 86 ? 15.517 -18.810 -37.915 1.00 97.25 86 LEU A N 1
ATOM 643 C CA . LEU A 1 86 ? 16.163 -17.510 -37.703 1.00 97.25 86 LEU A CA 1
ATOM 644 C C . LEU A 1 86 ? 17.548 -17.729 -37.083 1.00 97.25 86 LEU A C 1
ATOM 646 O O . LEU A 1 86 ? 17.737 -18.702 -36.357 1.00 97.25 86 LEU A O 1
ATOM 650 N N . SER A 1 87 ? 18.506 -16.847 -37.364 1.00 96.00 87 SER A N 1
ATOM 651 C CA . SER A 1 87 ? 19.824 -16.877 -36.722 1.00 96.00 87 SER A CA 1
ATOM 652 C C . SER A 1 87 ? 19.881 -15.911 -35.535 1.00 96.00 87 SER A C 1
ATOM 654 O O . SER A 1 87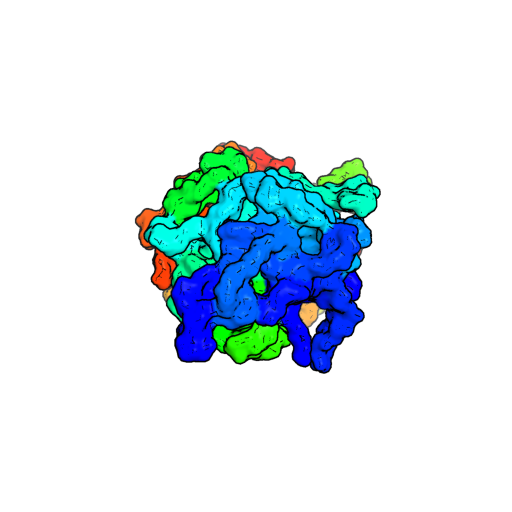 ? 19.076 -14.985 -35.444 1.00 96.00 87 SER A O 1
ATOM 656 N N . GLY A 1 88 ? 20.860 -16.104 -34.651 1.00 95.06 88 GLY A N 1
ATOM 657 C CA . GLY A 1 88 ? 21.233 -15.119 -33.632 1.00 95.06 88 GLY A CA 1
ATOM 658 C C . GLY A 1 88 ? 22.265 -14.081 -34.084 1.00 95.06 88 GLY A C 1
ATOM 659 O O . GLY A 1 88 ? 22.813 -13.360 -33.264 1.00 95.06 88 GLY A O 1
ATOM 660 N N . ILE A 1 89 ? 22.603 -14.023 -35.375 1.00 96.81 89 ILE A N 1
ATOM 661 C CA . ILE A 1 89 ? 23.614 -13.085 -35.881 1.00 96.81 89 ILE A CA 1
ATOM 662 C C . ILE A 1 89 ? 23.054 -11.660 -35.876 1.00 96.81 89 ILE A C 1
ATOM 664 O O . ILE A 1 89 ? 21.912 -11.457 -36.270 1.00 96.81 89 ILE A O 1
ATOM 668 N N . SER A 1 90 ? 23.862 -10.662 -35.507 1.00 96.56 90 SER A N 1
ATOM 669 C CA . SER A 1 90 ? 23.485 -9.240 -35.543 1.00 96.56 90 SER A CA 1
ATOM 670 C C . SER A 1 90 ? 22.812 -8.826 -36.856 1.00 96.56 90 SER A C 1
ATOM 672 O O . SER A 1 90 ? 23.277 -9.176 -37.948 1.00 96.56 90 SER A O 1
ATOM 674 N N . ASN A 1 91 ? 21.740 -8.032 -36.763 1.00 96.06 91 ASN A N 1
ATOM 675 C CA . ASN A 1 91 ? 20.890 -7.745 -37.921 1.00 96.06 91 ASN A CA 1
ATOM 676 C C . ASN A 1 91 ? 21.264 -6.494 -38.730 1.00 96.06 91 ASN A C 1
ATOM 678 O O . ASN A 1 91 ? 20.944 -6.416 -39.921 1.00 96.06 91 ASN A O 1
ATOM 682 N N . THR A 1 92 ? 21.986 -5.545 -38.131 1.00 95.50 92 THR A N 1
ATOM 683 C CA . THR A 1 92 ? 22.504 -4.349 -38.808 1.00 95.50 92 THR A CA 1
ATOM 684 C C . THR A 1 92 ? 23.842 -3.898 -38.219 1.00 95.50 92 THR A C 1
ATOM 686 O O . THR A 1 92 ? 24.242 -4.323 -37.142 1.00 95.50 92 THR A O 1
ATOM 689 N N . GLU A 1 93 ? 24.512 -2.962 -38.891 1.00 93.94 93 GLU A N 1
ATOM 690 C CA . GLU A 1 93 ? 25.729 -2.290 -38.401 1.00 93.94 93 GLU A CA 1
ATOM 691 C C . GLU A 1 93 ? 25.536 -1.425 -37.137 1.00 93.94 93 GLU A C 1
ATOM 693 O O . GLU A 1 93 ? 26.515 -1.023 -36.498 1.00 93.94 93 GLU A O 1
ATOM 698 N N . LEU A 1 94 ? 24.283 -1.166 -36.742 1.00 92.56 94 LEU A N 1
ATOM 699 C CA . LEU A 1 94 ? 23.951 -0.516 -35.470 1.00 92.56 94 LEU A CA 1
ATOM 700 C C . LEU A 1 94 ? 24.131 -1.458 -34.267 1.00 92.56 94 LEU A C 1
ATOM 702 O O . LEU A 1 94 ? 24.122 -1.000 -33.125 1.00 92.56 94 LEU A O 1
ATOM 706 N N . ASP A 1 95 ? 24.337 -2.748 -34.525 1.00 93.81 95 ASP A N 1
ATOM 707 C CA . ASP A 1 95 ? 24.596 -3.792 -33.539 1.00 93.81 95 ASP A CA 1
ATOM 708 C C . ASP A 1 95 ? 26.072 -4.203 -33.499 1.00 93.81 95 ASP A C 1
ATOM 710 O O . ASP A 1 95 ? 26.929 -3.603 -34.165 1.00 93.81 95 ASP A O 1
ATOM 714 N N . ASP A 1 96 ? 26.394 -5.175 -32.647 1.00 93.69 96 ASP A N 1
ATOM 715 C CA . ASP A 1 96 ? 27.754 -5.690 -32.525 1.00 93.69 96 ASP A CA 1
ATOM 716 C C . ASP A 1 96 ? 28.206 -6.346 -33.823 1.00 93.69 96 ASP A C 1
ATOM 718 O O . ASP A 1 96 ? 27.442 -7.034 -34.501 1.00 93.69 96 ASP A O 1
ATOM 722 N N . THR A 1 97 ? 29.473 -6.144 -34.173 1.00 96.50 97 THR A N 1
ATOM 723 C CA . THR A 1 97 ? 30.081 -6.801 -35.329 1.00 96.50 97 THR A CA 1
ATOM 724 C C . THR A 1 97 ? 30.137 -8.309 -35.068 1.00 96.50 97 THR A C 1
ATOM 726 O O . THR A 1 97 ? 30.790 -8.718 -34.103 1.00 96.50 97 THR A O 1
ATOM 729 N N . PRO A 1 98 ? 29.487 -9.150 -35.893 1.00 96.75 98 PRO A N 1
ATOM 730 C CA . PRO A 1 98 ? 29.495 -10.584 -35.670 1.00 96.75 98 PRO A CA 1
ATOM 731 C C . PRO A 1 98 ? 30.770 -11.208 -36.243 1.00 96.75 98 PRO A C 1
ATOM 733 O O . PRO A 1 98 ? 31.180 -10.905 -37.362 1.00 96.75 98 PRO A O 1
ATOM 736 N N . TYR A 1 99 ? 31.380 -12.126 -35.505 1.00 97.06 99 TYR A N 1
ATOM 737 C CA . TYR A 1 99 ? 32.532 -12.918 -35.928 1.00 97.06 99 TYR A CA 1
ATOM 738 C C . TYR A 1 99 ? 32.244 -14.413 -35.790 1.00 97.06 99 TYR A C 1
ATOM 740 O O . TYR A 1 99 ? 31.316 -14.833 -35.100 1.00 97.06 99 TYR A O 1
ATOM 748 N N . GLY A 1 100 ? 33.062 -15.235 -36.448 1.00 94.06 100 GLY A N 1
ATOM 749 C CA . GLY A 1 100 ? 33.038 -16.678 -36.232 1.00 94.06 100 GLY A CA 1
ATOM 750 C C . GLY A 1 100 ? 33.516 -17.078 -34.826 1.00 94.06 100 GLY A C 1
ATOM 751 O O . GLY A 1 100 ? 33.794 -16.220 -33.980 1.00 94.06 100 GLY A O 1
ATOM 752 N N . PRO A 1 101 ? 33.662 -18.390 -34.574 1.00 91.50 101 PRO A N 1
ATOM 753 C CA . PRO A 1 101 ? 34.194 -18.900 -33.316 1.00 91.50 101 PRO A CA 1
ATOM 754 C C . PRO A 1 101 ? 35.524 -18.229 -32.932 1.00 91.50 101 PRO A C 1
ATOM 756 O O . PRO A 1 101 ? 36.379 -17.990 -33.794 1.00 91.50 101 PRO A O 1
ATOM 759 N N . ASN A 1 102 ? 35.700 -17.942 -31.637 1.00 90.62 102 ASN A N 1
ATOM 760 C CA . ASN A 1 102 ? 36.881 -17.277 -31.064 1.00 90.62 102 ASN A CA 1
ATOM 761 C C . ASN A 1 102 ? 37.187 -15.884 -31.646 1.00 90.62 102 ASN A C 1
ATOM 763 O O . ASN A 1 102 ? 38.333 -15.441 -31.619 1.00 90.62 102 ASN A O 1
ATOM 767 N N . CYS A 1 103 ? 36.198 -15.233 -32.261 1.00 93.81 103 CYS A N 1
ATOM 768 C CA . CYS A 1 103 ? 36.382 -14.003 -33.028 1.00 93.81 103 CYS A CA 1
ATOM 769 C C . CYS A 1 103 ? 37.424 -14.095 -34.157 1.00 93.81 103 CYS A C 1
ATOM 771 O O . CYS A 1 103 ? 37.945 -13.075 -34.612 1.00 93.81 103 CYS A O 1
ATOM 773 N N . SER A 1 104 ? 37.734 -15.304 -34.632 1.00 89.94 104 SER A N 1
ATOM 774 C CA . SER A 1 104 ? 38.736 -15.532 -35.678 1.00 89.94 104 SER A CA 1
ATOM 775 C C . SER A 1 104 ? 38.258 -15.067 -37.059 1.00 89.94 104 SER A C 1
ATOM 777 O O . SER A 1 104 ? 37.061 -15.036 -37.361 1.00 89.94 104 SER A O 1
ATOM 779 N N . GLY A 1 105 ? 39.205 -14.683 -37.917 1.00 90.38 105 GLY A N 1
ATOM 780 C CA . GLY A 1 105 ? 38.924 -14.285 -39.296 1.00 90.38 105 GLY A CA 1
ATOM 781 C C . GLY A 1 105 ? 38.227 -12.925 -39.461 1.00 90.38 105 GLY A C 1
ATOM 782 O O . GLY A 1 105 ? 38.360 -12.018 -38.633 1.00 90.38 105 GLY A O 1
ATOM 783 N N . LYS A 1 106 ? 37.546 -12.760 -40.604 1.00 94.44 106 LYS A N 1
ATOM 784 C CA . LYS A 1 106 ? 36.799 -11.543 -40.972 1.00 94.44 106 LYS A CA 1
ATOM 785 C C . LYS A 1 106 ? 35.402 -11.540 -40.329 1.00 94.44 106 LYS A C 1
ATOM 787 O O . LYS A 1 106 ? 34.883 -12.624 -40.065 1.00 94.44 106 LYS A O 1
ATOM 792 N N . PRO A 1 107 ? 34.778 -10.359 -40.149 1.00 96.69 107 PRO A N 1
ATOM 793 C CA . PRO A 1 107 ? 33.384 -10.275 -39.730 1.00 96.69 107 PRO A CA 1
ATOM 794 C C . PRO A 1 107 ? 32.464 -11.142 -40.593 1.00 96.69 107 PRO A C 1
ATOM 796 O O . PRO A 1 107 ? 32.609 -11.194 -41.821 1.00 96.69 107 PRO A O 1
ATOM 799 N N . LEU A 1 108 ? 31.512 -11.805 -39.945 1.00 96.88 108 LEU A N 1
ATOM 800 C CA . LEU A 1 108 ? 30.380 -12.433 -40.606 1.00 96.88 108 LEU A CA 1
ATOM 801 C C . LEU A 1 108 ? 29.475 -11.341 -41.208 1.00 96.88 108 LEU A C 1
ATOM 803 O O . LEU A 1 108 ? 29.434 -10.217 -40.704 1.00 96.88 108 LEU A O 1
ATOM 807 N N . PRO A 1 109 ? 28.738 -11.636 -42.290 1.00 96.69 109 PRO A N 1
ATOM 808 C CA . PRO A 1 109 ? 27.708 -10.727 -42.772 1.00 96.69 109 PRO A CA 1
ATOM 809 C C . PRO A 1 109 ? 26.613 -10.542 -41.719 1.00 96.69 109 PRO A C 1
ATOM 811 O O . PRO A 1 109 ? 26.179 -11.521 -41.114 1.00 96.69 109 PRO A O 1
ATOM 814 N N . TYR A 1 110 ? 26.123 -9.311 -41.565 1.00 97.19 110 TYR A N 1
ATOM 815 C CA . TYR A 1 110 ? 24.884 -9.056 -40.831 1.00 97.19 110 TYR A CA 1
ATOM 816 C C . TYR A 1 110 ? 23.720 -9.815 -41.477 1.00 97.19 110 TYR A C 1
ATOM 818 O O . TYR A 1 110 ? 23.613 -9.865 -42.709 1.00 97.19 110 TYR A O 1
ATOM 826 N N . ASP A 1 111 ? 22.837 -10.373 -40.655 1.00 97.25 111 ASP A N 1
ATOM 827 C CA . ASP A 1 111 ? 21.664 -11.111 -41.116 1.00 97.25 111 ASP A CA 1
ATOM 828 C C . ASP A 1 111 ? 20.393 -10.321 -40.787 1.00 97.25 111 ASP A C 1
ATOM 830 O O . ASP A 1 111 ? 20.017 -10.251 -39.626 1.00 97.25 111 ASP A O 1
ATOM 834 N N . PRO A 1 112 ? 19.656 -9.765 -41.766 1.00 97.12 112 PRO A N 1
ATOM 835 C CA . PRO A 1 112 ? 18.353 -9.142 -41.505 1.00 97.12 112 PRO A CA 1
ATOM 836 C C . PRO A 1 112 ? 17.359 -10.079 -40.773 1.00 97.12 112 PRO A C 1
ATOM 838 O O . PRO A 1 112 ? 16.485 -9.596 -40.055 1.00 97.12 112 PRO A O 1
ATOM 841 N N . ASN A 1 113 ? 17.551 -11.398 -40.945 1.00 96.56 113 ASN A N 1
ATOM 842 C CA . ASN A 1 113 ? 17.103 -12.563 -40.157 1.00 96.56 113 ASN A CA 1
ATOM 843 C C . ASN A 1 113 ? 17.266 -12.494 -38.644 1.00 96.56 113 ASN A C 1
ATOM 845 O O . ASN A 1 113 ? 16.397 -12.929 -37.886 1.00 96.56 113 ASN A O 1
ATOM 849 N N . GLY A 1 114 ? 18.414 -11.971 -38.254 1.00 96.94 114 GLY A N 1
ATOM 850 C CA . GLY A 1 114 ? 18.966 -11.973 -36.921 1.00 96.94 114 GLY A CA 1
ATOM 851 C C . GLY A 1 114 ? 17.990 -11.489 -35.877 1.00 96.94 114 GLY A C 1
ATOM 852 O O . GLY A 1 114 ? 17.354 -10.443 -36.073 1.00 96.94 114 GLY A O 1
ATOM 853 N N . VAL A 1 115 ? 17.882 -12.249 -34.794 1.00 96.69 115 VAL A N 1
ATOM 854 C CA . VAL A 1 115 ? 17.126 -11.877 -33.601 1.00 96.69 115 VAL A CA 1
ATOM 855 C C . VAL A 1 115 ? 17.910 -12.241 -32.358 1.00 96.69 115 VAL A C 1
ATOM 857 O O . VAL A 1 115 ? 18.575 -13.275 -32.310 1.00 96.69 115 VAL A O 1
ATOM 860 N N . ASP A 1 116 ? 17.755 -11.407 -31.348 1.00 95.38 116 ASP A N 1
ATOM 861 C CA . ASP A 1 116 ? 18.329 -11.612 -30.029 1.00 95.38 116 ASP A CA 1
ATOM 862 C C . ASP A 1 116 ? 17.245 -11.434 -28.967 1.00 95.38 116 ASP A C 1
ATOM 864 O O . ASP A 1 116 ? 17.065 -10.340 -28.429 1.00 95.38 116 ASP A O 1
ATOM 868 N N . PRO A 1 117 ? 16.374 -12.447 -28.835 1.00 95.56 117 PRO A N 1
ATOM 869 C CA . PRO A 1 117 ? 15.099 -12.273 -28.177 1.00 95.56 117 PRO A CA 1
ATOM 870 C C . PRO A 1 117 ? 15.233 -12.480 -26.669 1.00 95.56 117 PRO A C 1
ATOM 872 O O . PRO A 1 117 ? 15.803 -13.466 -26.216 1.00 95.56 117 PRO A O 1
ATOM 875 N N . GLU A 1 118 ? 14.631 -11.571 -25.914 1.00 93.56 118 GLU A N 1
ATOM 876 C CA . GLU A 1 118 ? 14.869 -11.453 -24.477 1.00 93.56 118 GLU A CA 1
ATOM 877 C C . GLU A 1 118 ? 13.620 -11.832 -23.683 1.00 93.56 118 GLU A C 1
ATOM 879 O O . GLU A 1 118 ? 13.664 -12.748 -22.883 1.00 93.56 118 GLU A O 1
ATOM 884 N N . ASP A 1 119 ? 12.442 -11.283 -23.990 1.00 95.31 119 ASP A N 1
ATOM 885 C CA . ASP A 1 119 ? 11.206 -11.624 -23.265 1.00 95.31 119 ASP A CA 1
ATOM 886 C C . ASP A 1 119 ? 10.075 -12.035 -24.219 1.00 95.31 119 ASP A C 1
ATOM 888 O O . ASP A 1 119 ? 10.034 -11.655 -25.394 1.00 95.31 119 ASP A O 1
ATOM 892 N N . ILE A 1 120 ? 9.153 -12.869 -23.728 1.00 95.69 120 ILE A N 1
ATOM 893 C CA . ILE A 1 120 ? 8.084 -13.499 -24.510 1.00 95.69 120 ILE A CA 1
ATOM 894 C C . ILE A 1 120 ? 6.778 -13.592 -23.734 1.00 95.69 120 ILE A C 1
ATOM 896 O O . ILE A 1 120 ? 6.696 -14.153 -22.645 1.00 95.69 120 ILE A O 1
ATOM 900 N N . HIS A 1 121 ? 5.690 -13.184 -24.384 1.00 96.19 121 HIS A N 1
ATOM 901 C CA . HIS A 1 121 ? 4.349 -13.299 -23.824 1.00 96.19 121 HIS A CA 1
ATOM 902 C C . HIS A 1 121 ? 3.342 -13.815 -24.840 1.00 96.19 121 HIS A C 1
ATOM 904 O O . HIS A 1 121 ? 3.314 -13.417 -26.006 1.00 96.19 121 HIS A O 1
ATOM 910 N N . GLN A 1 122 ? 2.462 -14.708 -24.387 1.00 95.62 122 GLN A N 1
ATOM 911 C CA . GLN A 1 122 ? 1.313 -15.116 -25.187 1.00 95.62 122 GLN A CA 1
ATOM 912 C C . GLN A 1 122 ? 0.306 -13.965 -25.252 1.00 95.62 122 GLN A C 1
ATOM 914 O O . GLN A 1 122 ? -0.119 -13.473 -24.214 1.00 95.62 122 GLN A O 1
ATOM 919 N N . ILE A 1 123 ? -0.171 -13.617 -26.449 1.00 96.69 123 ILE A N 1
ATOM 920 C CA . ILE A 1 123 ? -1.254 -12.643 -26.618 1.00 96.69 123 ILE A CA 1
ATOM 921 C C . ILE A 1 123 ? -2.584 -13.322 -26.262 1.00 96.69 123 ILE A C 1
ATOM 923 O O . ILE A 1 123 ? -3.008 -14.247 -26.975 1.00 96.69 123 ILE A O 1
ATOM 927 N N . PRO A 1 124 ? -3.286 -12.909 -25.191 1.00 93.25 124 PRO A N 1
ATOM 928 C CA . PRO A 1 124 ? -4.563 -13.504 -24.823 1.00 93.25 124 PRO A CA 1
ATOM 929 C C . PRO A 1 124 ? -5.604 -13.358 -25.938 1.00 93.25 124 PRO A C 1
ATOM 931 O O . PRO A 1 124 ? -5.585 -12.418 -26.720 1.00 93.25 124 PRO A O 1
ATOM 934 N N . LYS A 1 125 ? -6.531 -14.323 -26.026 1.00 88.56 125 LYS A N 1
ATOM 935 C CA . LYS A 1 125 ? -7.662 -14.334 -26.985 1.00 88.56 125 LYS A CA 1
ATOM 936 C C . LYS A 1 125 ? -7.272 -14.336 -28.480 1.00 88.56 125 LYS A C 1
ATOM 938 O O . LYS A 1 125 ? -8.154 -14.364 -29.326 1.00 88.56 125 LYS A O 1
ATOM 943 N N . SER A 1 126 ? -5.984 -14.418 -28.810 1.00 91.94 126 SER A N 1
ATOM 944 C CA . SER A 1 126 ? -5.467 -14.394 -30.189 1.00 91.94 126 SER A CA 1
ATOM 945 C C . SER A 1 126 ? -5.524 -15.729 -30.946 1.00 91.94 126 SER A C 1
ATOM 947 O O . SER A 1 126 ? -5.166 -15.792 -32.118 1.00 91.94 126 SER A O 1
ATOM 949 N N . GLY A 1 127 ? -5.900 -16.827 -30.282 1.00 86.06 127 GLY A N 1
ATOM 950 C CA . GLY A 1 127 ? -5.800 -18.175 -30.860 1.00 86.06 127 GLY A CA 1
ATOM 951 C C . GLY A 1 127 ? -4.385 -18.776 -30.839 1.00 86.06 127 GLY A C 1
ATOM 952 O O . GLY A 1 127 ? -4.160 -19.819 -31.452 1.00 86.06 127 GLY A O 1
ATOM 953 N N . GLY A 1 128 ? -3.446 -18.164 -30.105 1.00 91.25 128 GLY A N 1
ATOM 954 C CA . GLY A 1 128 ? -2.105 -18.710 -29.862 1.00 91.25 128 GLY A CA 1
ATOM 955 C C . GLY A 1 128 ? -0.956 -17.899 -30.461 1.00 91.25 128 GLY A C 1
ATOM 956 O O . GLY A 1 128 ? 0.085 -18.477 -30.754 1.00 91.25 128 GLY A O 1
ATOM 957 N N . LEU A 1 129 ? -1.136 -16.597 -30.672 1.00 96.69 129 LEU A N 1
ATOM 958 C CA . LEU A 1 129 ? -0.046 -15.699 -31.050 1.00 96.69 129 LEU A CA 1
ATOM 959 C C . LEU A 1 129 ? 0.797 -15.317 -29.832 1.00 96.69 129 LEU A C 1
ATOM 961 O O . LEU A 1 129 ? 0.307 -15.318 -28.700 1.00 96.69 129 LEU A O 1
ATOM 965 N N . PHE A 1 130 ? 2.044 -14.950 -30.097 1.00 97.31 130 PHE A N 1
ATOM 966 C CA . PHE A 1 130 ? 3.014 -14.479 -29.119 1.00 97.31 130 PHE A CA 1
ATOM 967 C C . PHE A 1 130 ? 3.596 -13.140 -29.569 1.00 97.31 130 PHE A C 1
ATOM 969 O O . PHE A 1 130 ? 3.736 -12.899 -30.771 1.00 97.31 130 PHE A O 1
ATOM 976 N N . ALA A 1 131 ? 3.927 -12.298 -28.599 1.00 98.12 131 ALA A N 1
ATOM 977 C CA . ALA A 1 131 ? 4.800 -11.150 -28.776 1.00 98.12 131 ALA A CA 1
ATOM 978 C C . ALA A 1 131 ? 6.150 -11.464 -28.120 1.00 98.12 131 ALA A C 1
ATOM 980 O O . ALA A 1 131 ? 6.182 -12.145 -27.092 1.00 98.12 131 ALA A O 1
ATOM 981 N N . LEU A 1 132 ? 7.232 -10.990 -28.729 1.00 97.88 132 LEU A N 1
ATOM 982 C CA . LEU A 1 132 ? 8.579 -11.042 -28.176 1.00 97.88 132 LEU A CA 1
ATOM 983 C C . LEU A 1 132 ? 9.220 -9.661 -28.282 1.00 97.88 132 LEU A C 1
ATOM 985 O O . LEU A 1 132 ? 8.866 -8.892 -29.179 1.00 97.88 132 LEU A O 1
ATOM 989 N N . VAL A 1 133 ? 10.170 -9.375 -27.405 1.00 97.75 133 VAL A N 1
ATOM 990 C CA . VAL A 1 133 ? 11.086 -8.235 -27.534 1.00 97.75 133 VAL A CA 1
ATOM 991 C C . VAL A 1 133 ? 12.503 -8.734 -27.765 1.00 97.75 133 VAL A C 1
ATOM 993 O O . VAL A 1 133 ? 12.821 -9.866 -27.406 1.00 97.75 133 VAL A O 1
ATOM 996 N N . GLU A 1 134 ? 13.325 -7.920 -28.418 1.00 93.75 134 GLU A N 1
ATOM 997 C CA . GLU A 1 134 ? 14.714 -8.270 -28.715 1.00 93.75 134 GLU A CA 1
ATOM 998 C C . GLU A 1 134 ? 15.650 -7.055 -28.705 1.00 93.75 134 GLU A C 1
ATOM 1000 O O . GLU A 1 134 ? 15.218 -5.901 -28.887 1.00 93.75 134 GLU A O 1
ATOM 1005 N N . GLU A 1 135 ? 16.950 -7.308 -28.520 1.00 92.81 135 GLU A N 1
ATOM 1006 C CA . GLU A 1 135 ? 17.920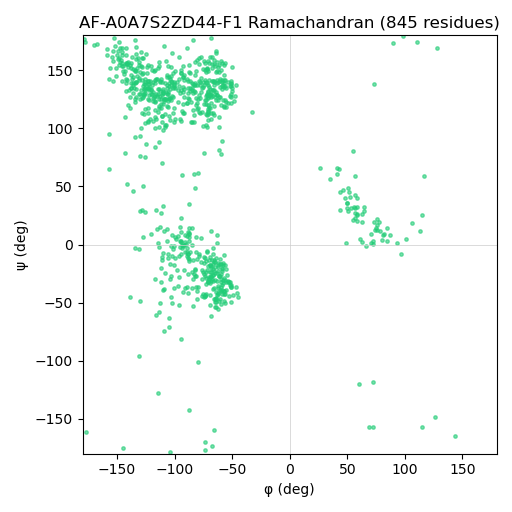 -6.226 -28.376 1.00 92.81 135 GLU A CA 1
ATOM 1007 C C . GLU A 1 135 ? 18.341 -5.589 -29.706 1.00 92.81 135 GLU A C 1
ATOM 1009 O O . GLU A 1 135 ? 18.577 -4.368 -29.774 1.00 92.81 135 GLU A O 1
ATOM 1014 N N . TYR A 1 136 ? 18.465 -6.387 -30.772 1.00 94.94 136 TYR A N 1
ATOM 1015 C CA . TYR A 1 136 ? 18.955 -5.891 -32.054 1.00 94.94 136 TYR A CA 1
ATOM 1016 C C . TYR A 1 136 ? 17.939 -4.961 -32.693 1.00 94.94 136 TYR A C 1
ATOM 1018 O O . TYR A 1 136 ? 16.753 -5.265 -32.777 1.00 94.94 136 TYR A O 1
ATOM 1026 N N . SER A 1 137 ? 18.410 -3.813 -33.187 1.00 94.25 137 SER A N 1
ATOM 1027 C CA . SER A 1 137 ? 17.535 -2.782 -33.756 1.00 94.25 137 SER A CA 1
ATOM 1028 C C . SER A 1 137 ? 16.241 -2.576 -32.939 1.00 94.25 137 SER A C 1
ATOM 1030 O O . SER A 1 137 ? 15.161 -2.773 -33.494 1.00 94.25 137 SER A O 1
ATOM 1032 N N . PRO A 1 138 ? 16.347 -2.184 -31.652 1.00 95.38 138 PRO A N 1
ATOM 1033 C CA . PRO A 1 138 ? 15.454 -2.607 -30.556 1.00 95.38 138 PRO A CA 1
ATOM 1034 C C . PRO A 1 138 ? 14.016 -2.833 -31.024 1.00 95.38 138 PRO A C 1
ATOM 1036 O O . PRO A 1 138 ? 13.355 -1.887 -31.469 1.00 95.38 138 PRO A O 1
ATOM 1039 N N . SER A 1 139 ? 13.553 -4.083 -30.973 1.00 97.38 139 SER A N 1
ATOM 1040 C CA . SER A 1 139 ? 12.389 -4.491 -31.757 1.00 97.38 139 SER A CA 1
ATOM 1041 C C . SER A 1 139 ? 11.331 -5.270 -30.978 1.00 97.38 139 SER A C 1
ATOM 1043 O O . SER A 1 139 ? 11.578 -5.805 -29.898 1.00 97.38 139 SER A O 1
ATOM 1045 N N . ILE A 1 140 ? 10.117 -5.290 -31.539 1.00 98.62 140 ILE A N 1
ATOM 1046 C CA . ILE A 1 140 ? 8.999 -6.124 -31.084 1.00 98.62 140 ILE A CA 1
ATOM 1047 C C . ILE A 1 140 ? 8.637 -7.089 -32.213 1.00 98.62 140 ILE A C 1
ATOM 1049 O O . ILE A 1 140 ? 8.298 -6.663 -33.322 1.00 98.62 140 ILE A O 1
ATOM 1053 N N . LEU A 1 141 ? 8.666 -8.388 -31.935 1.00 98.50 141 LEU A N 1
ATOM 1054 C CA . LEU A 1 141 ? 8.340 -9.451 -32.881 1.00 98.50 141 LEU A CA 1
ATOM 1055 C C . LEU A 1 141 ? 6.948 -10.015 -32.594 1.00 98.50 141 LEU A C 1
ATOM 1057 O O . LEU A 1 141 ? 6.576 -10.226 -31.442 1.00 98.50 141 LEU A O 1
ATOM 1061 N N . LEU A 1 142 ? 6.187 -10.320 -33.646 1.00 98.44 142 LEU A N 1
ATOM 1062 C CA . LEU A 1 142 ? 4.952 -11.096 -33.542 1.00 98.44 142 LEU A CA 1
ATOM 1063 C C . LEU A 1 142 ? 5.136 -12.477 -34.166 1.00 98.44 142 LEU A C 1
ATOM 1065 O O . LEU A 1 142 ? 5.574 -12.612 -35.314 1.00 98.44 142 LEU A O 1
ATOM 1069 N N . MET A 1 143 ? 4.747 -13.505 -33.414 1.00 97.25 143 MET A N 1
ATOM 1070 C CA . MET A 1 143 ? 5.014 -14.901 -33.741 1.00 97.25 143 MET A CA 1
ATOM 1071 C C . MET A 1 143 ? 3.748 -15.763 -33.649 1.00 97.25 143 MET A C 1
ATOM 1073 O O . MET A 1 143 ? 2.887 -15.580 -32.785 1.00 97.25 143 MET A O 1
ATOM 1077 N N . LYS A 1 144 ? 3.626 -16.735 -34.556 1.00 96.81 144 LYS A N 1
ATOM 1078 C CA . LYS A 1 144 ? 2.609 -17.794 -34.513 1.00 96.8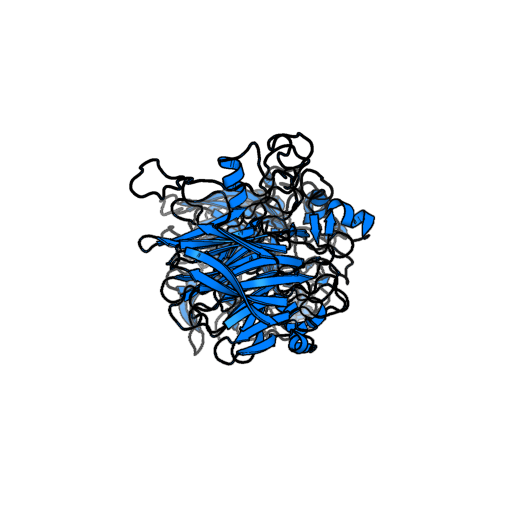1 144 LYS A CA 1
ATOM 1079 C C . LYS A 1 144 ? 3.006 -18.891 -33.518 1.00 96.81 144 LYS A C 1
ATOM 1081 O O . LYS A 1 144 ? 4.175 -19.072 -33.196 1.00 96.81 144 LYS A O 1
ATOM 1086 N N . LYS A 1 145 ? 2.029 -19.690 -33.074 1.00 94.06 145 LYS A N 1
ATOM 1087 C CA . LYS A 1 145 ? 2.230 -20.786 -32.102 1.00 94.06 145 LYS A CA 1
ATOM 1088 C C . LYS A 1 145 ? 3.275 -21.840 -32.490 1.00 94.06 145 LYS A C 1
ATOM 1090 O O . LYS A 1 145 ? 3.651 -22.632 -31.634 1.00 94.06 145 LYS A O 1
ATOM 1095 N N . ASP A 1 146 ? 3.647 -21.916 -33.763 1.00 95.44 146 ASP A N 1
ATOM 1096 C CA . ASP A 1 146 ? 4.567 -22.902 -34.330 1.00 95.44 146 ASP A CA 1
ATOM 1097 C C . ASP A 1 146 ? 5.983 -22.348 -34.570 1.00 95.44 146 ASP A C 1
ATOM 1099 O O . ASP A 1 146 ? 6.788 -23.021 -35.218 1.00 95.44 146 ASP A O 1
ATOM 1103 N N . GLY A 1 147 ? 6.269 -21.133 -34.091 1.00 96.88 147 GLY A N 1
ATOM 1104 C CA . GLY A 1 147 ? 7.582 -20.495 -34.186 1.00 96.88 147 GLY A CA 1
ATOM 1105 C C . GLY A 1 147 ? 7.744 -19.521 -35.353 1.00 96.88 147 GLY A C 1
ATOM 1106 O O . GLY A 1 147 ? 8.756 -18.831 -35.419 1.00 96.88 147 GLY A O 1
ATOM 1107 N N . THR A 1 148 ? 6.778 -19.431 -36.279 1.00 97.94 148 THR A N 1
ATOM 1108 C CA . THR A 1 148 ? 6.892 -18.506 -37.420 1.00 97.94 148 THR A CA 1
ATOM 1109 C C . THR A 1 148 ? 6.744 -17.056 -36.969 1.00 97.94 148 THR A C 1
ATOM 1111 O O . THR A 1 148 ? 5.655 -16.640 -36.557 1.00 97.94 148 THR A O 1
ATOM 1114 N N . VAL A 1 149 ? 7.815 -16.276 -37.110 1.00 98.12 149 VAL A N 1
ATOM 1115 C CA . VAL A 1 149 ? 7.821 -14.822 -36.917 1.00 98.12 149 VAL A CA 1
ATOM 1116 C C . VAL A 1 149 ? 7.306 -14.164 -38.192 1.00 98.12 149 VAL A C 1
ATOM 1118 O O . VAL A 1 149 ? 7.856 -14.361 -39.272 1.00 98.12 149 VAL A O 1
ATOM 1121 N N . PHE A 1 150 ? 6.212 -13.411 -38.085 1.00 97.31 150 PHE A N 1
ATOM 1122 C CA . PHE A 1 150 ? 5.537 -12.835 -39.254 1.00 97.31 150 PHE A CA 1
ATOM 1123 C C . PHE A 1 150 ? 5.636 -11.311 -39.334 1.00 97.31 150 PHE A C 1
ATOM 1125 O O . PHE A 1 150 ? 5.459 -10.756 -40.422 1.00 97.31 150 PHE A O 1
ATOM 1132 N N . ALA A 1 151 ? 5.923 -10.634 -38.219 1.00 97.81 151 ALA A N 1
ATOM 1133 C CA . ALA A 1 151 ? 6.112 -9.190 -38.185 1.00 97.81 151 ALA A CA 1
ATOM 1134 C C . ALA A 1 151 ? 7.197 -8.775 -37.182 1.00 97.81 151 ALA A C 1
ATOM 1136 O O . ALA A 1 151 ? 7.330 -9.396 -36.128 1.00 97.81 151 ALA A O 1
ATOM 1137 N N . ARG A 1 152 ? 7.916 -7.699 -37.509 1.00 98.38 152 ARG A N 1
ATOM 1138 C CA . ARG A 1 152 ? 8.922 -7.025 -36.685 1.00 98.38 152 ARG A CA 1
ATOM 1139 C C . ARG A 1 152 ? 8.645 -5.523 -36.676 1.00 98.38 152 ARG A C 1
ATOM 1141 O O . ARG A 1 152 ? 8.497 -4.919 -37.736 1.00 98.38 152 ARG A O 1
ATOM 1148 N N . TYR A 1 153 ? 8.601 -4.920 -35.497 1.00 98.62 153 TYR A N 1
ATOM 1149 C CA . TYR A 1 153 ? 8.430 -3.484 -35.293 1.00 98.62 153 TYR A CA 1
ATOM 1150 C C . TYR A 1 153 ? 9.740 -2.897 -34.779 1.00 98.62 153 TYR A C 1
ATOM 1152 O O . TYR A 1 153 ? 10.256 -3.379 -33.783 1.00 98.62 153 TYR A O 1
ATOM 1160 N N . VAL A 1 154 ? 10.268 -1.879 -35.454 1.00 98.31 154 VAL A N 1
ATOM 1161 C CA . VAL A 1 154 ? 11.567 -1.240 -35.172 1.00 98.31 154 VAL A CA 1
ATOM 1162 C C . VAL A 1 154 ? 11.433 0.282 -35.187 1.00 98.31 154 VAL A C 1
ATOM 1164 O O . VAL A 1 154 ? 10.404 0.803 -35.643 1.00 98.31 154 VAL A O 1
ATOM 1167 N N . PRO A 1 155 ? 12.467 1.024 -34.743 1.00 97.38 155 PRO A N 1
ATOM 1168 C CA . PRO A 1 155 ? 12.555 2.454 -34.985 1.00 97.38 155 PRO A CA 1
ATOM 1169 C C . PRO A 1 155 ? 12.351 2.800 -36.462 1.00 97.38 155 PRO A C 1
ATOM 1171 O O . PRO A 1 155 ? 12.871 2.118 -37.354 1.00 97.38 155 PRO A O 1
ATOM 1174 N N . LYS A 1 156 ? 11.586 3.862 -36.731 1.00 95.00 156 LYS A N 1
ATOM 1175 C CA . LYS A 1 156 ? 11.168 4.260 -38.086 1.00 95.00 156 LYS A CA 1
ATOM 1176 C C . LYS A 1 156 ? 12.320 4.311 -39.093 1.00 95.00 156 LYS A C 1
ATOM 1178 O O . LYS A 1 156 ? 12.184 3.821 -40.214 1.00 95.00 156 LYS A O 1
ATOM 1183 N N . SER A 1 157 ? 13.451 4.877 -38.691 1.00 95.19 157 SER A N 1
ATOM 1184 C CA . SER A 1 157 ? 14.652 5.010 -39.519 1.00 95.19 157 SER A CA 1
ATOM 1185 C C . SER A 1 157 ? 15.348 3.675 -39.823 1.00 95.19 157 SER A C 1
ATOM 1187 O O . SER A 1 157 ? 15.934 3.531 -40.898 1.00 95.19 157 SER A O 1
ATOM 1189 N N . ILE A 1 158 ? 15.222 2.670 -38.950 1.00 96.50 158 ILE A N 1
ATOM 1190 C CA . ILE A 1 158 ? 15.878 1.361 -39.098 1.00 96.50 158 ILE A CA 1
ATOM 1191 C C . ILE A 1 158 ? 15.098 0.428 -40.037 1.00 96.50 158 ILE A C 1
ATOM 1193 O O . ILE A 1 158 ? 15.693 -0.409 -40.716 1.00 96.50 158 ILE A O 1
ATOM 1197 N N . ALA A 1 159 ? 13.776 0.598 -40.164 1.00 97.00 159 ALA A N 1
ATOM 1198 C CA . ALA A 1 159 ? 12.919 -0.289 -40.964 1.00 97.00 159 ALA A CA 1
ATOM 1199 C C . ALA A 1 159 ? 13.428 -0.526 -42.402 1.00 97.00 159 ALA A C 1
ATOM 1201 O O . ALA A 1 159 ? 13.340 -1.634 -42.931 1.00 97.00 159 ALA A O 1
ATOM 1202 N N . SER A 1 160 ? 14.015 0.498 -43.031 1.00 95.31 160 SER A N 1
ATOM 1203 C CA . SER A 1 160 ? 14.556 0.401 -44.394 1.00 95.31 160 SER A CA 1
ATOM 1204 C C . SER A 1 160 ? 15.815 -0.474 -44.513 1.00 95.31 160 SER A C 1
ATOM 1206 O O . SER A 1 160 ? 16.034 -1.083 -45.566 1.00 95.31 160 SER A O 1
ATOM 1208 N N . MET A 1 161 ? 16.611 -0.582 -43.443 1.00 96.25 161 MET A N 1
ATOM 1209 C CA . MET A 1 161 ? 17.821 -1.412 -43.375 1.00 96.25 161 MET A CA 1
ATOM 1210 C C . MET A 1 161 ? 17.462 -2.903 -43.347 1.00 96.25 161 MET A C 1
ATOM 1212 O O . MET A 1 161 ? 18.147 -3.727 -43.948 1.00 96.25 161 MET A O 1
ATOM 1216 N N . LEU A 1 162 ? 16.320 -3.232 -42.738 1.00 96.88 162 LEU A N 1
ATOM 1217 C CA . LEU A 1 162 ? 15.826 -4.598 -42.561 1.00 96.88 162 LEU A CA 1
ATOM 1218 C C . LEU A 1 162 ? 14.845 -5.050 -43.653 1.00 96.88 162 LEU A C 1
ATOM 1220 O O . LEU A 1 162 ? 14.262 -6.123 -43.553 1.00 96.88 162 LEU A O 1
ATOM 1224 N N . LYS A 1 163 ? 14.697 -4.299 -44.753 1.00 93.62 163 LYS A N 1
ATOM 1225 C CA . LYS A 1 163 ? 13.777 -4.636 -45.864 1.00 93.62 163 LYS A CA 1
ATOM 1226 C C . LYS A 1 163 ? 14.019 -6.002 -46.527 1.00 93.62 163 LYS A C 1
ATOM 1228 O O . LYS A 1 163 ? 13.196 -6.448 -47.319 1.00 93.62 163 LYS A O 1
ATOM 1233 N N . LYS A 1 164 ? 15.190 -6.604 -46.290 1.00 95.56 164 LYS A N 1
ATOM 1234 C CA . LYS A 1 164 ? 15.578 -7.930 -46.798 1.00 95.56 164 LYS A CA 1
ATOM 1235 C C . LYS A 1 164 ? 15.186 -9.072 -45.854 1.00 95.56 164 LYS A C 1
ATOM 1237 O O . LYS A 1 164 ? 15.386 -10.223 -46.229 1.00 95.56 164 LYS A O 1
ATOM 1242 N N . ALA A 1 165 ? 14.672 -8.768 -44.663 1.00 95.94 165 ALA A N 1
ATOM 1243 C CA . ALA A 1 165 ? 14.135 -9.777 -43.769 1.00 95.94 165 ALA A CA 1
ATOM 1244 C C . ALA A 1 165 ? 12.883 -10.425 -44.391 1.00 95.94 165 ALA A C 1
ATOM 1246 O O . ALA A 1 165 ? 12.040 -9.760 -44.990 1.00 95.94 165 ALA A O 1
ATOM 1247 N N . ASP A 1 166 ? 12.758 -11.734 -44.234 1.00 95.94 166 ASP A N 1
ATOM 1248 C CA . ASP A 1 166 ? 11.650 -12.586 -44.642 1.00 95.94 166 ASP A CA 1
ATOM 1249 C C . ASP A 1 166 ? 10.512 -12.556 -43.605 1.00 95.94 166 ASP A C 1
ATOM 1251 O O . ASP A 1 166 ? 9.991 -13.578 -43.162 1.00 95.94 166 ASP A O 1
ATOM 1255 N N . MET A 1 167 ? 10.142 -11.338 -43.204 1.00 94.69 167 MET A N 1
ATOM 1256 C CA . MET A 1 167 ? 9.026 -11.001 -42.321 1.00 94.69 167 MET A CA 1
ATOM 1257 C C . MET A 1 167 ? 8.561 -9.569 -42.617 1.00 94.69 167 MET A C 1
ATOM 1259 O O . MET A 1 167 ? 9.290 -8.778 -43.219 1.00 94.69 167 MET A O 1
ATOM 1263 N N . LYS A 1 168 ? 7.345 -9.196 -42.205 1.00 96.19 168 LYS A N 1
ATOM 1264 C CA . LYS A 1 168 ? 6.865 -7.816 -42.384 1.00 96.19 168 LYS A CA 1
ATOM 1265 C C . LYS A 1 168 ? 7.582 -6.884 -41.402 1.00 96.19 168 LYS A C 1
ATOM 1267 O O . LYS A 1 168 ? 7.463 -7.077 -40.198 1.00 96.19 168 LYS A O 1
ATOM 1272 N N . VAL A 1 169 ? 8.291 -5.868 -41.895 1.00 97.62 169 VAL A N 1
ATOM 1273 C CA . VAL A 1 169 ? 9.000 -4.891 -41.048 1.00 97.62 169 VAL A CA 1
ATOM 1274 C C . VAL A 1 169 ? 8.234 -3.567 -40.993 1.00 97.62 169 VAL A C 1
ATOM 1276 O O . VAL A 1 169 ? 7.939 -2.971 -42.030 1.00 97.62 169 VAL A O 1
ATOM 1279 N N . TYR A 1 170 ? 7.937 -3.098 -39.781 1.00 97.88 170 TYR A N 1
ATOM 1280 C CA . TYR A 1 170 ? 7.197 -1.872 -39.486 1.00 97.88 170 TYR A CA 1
ATOM 1281 C C . TYR A 1 170 ? 8.067 -0.862 -38.739 1.00 97.88 170 TYR A C 1
ATOM 1283 O O . TYR A 1 170 ? 8.662 -1.178 -37.715 1.00 97.88 170 TYR A O 1
ATOM 1291 N N . GLY A 1 171 ? 8.105 0.376 -39.227 1.00 97.31 171 GLY A N 1
ATOM 1292 C CA . GLY A 1 171 ? 8.814 1.491 -38.596 1.00 97.31 171 GLY A CA 1
ATOM 1293 C C . GLY A 1 171 ? 7.917 2.316 -37.671 1.00 97.31 171 GLY A C 1
ATOM 1294 O O . GLY A 1 171 ? 7.699 3.492 -37.948 1.00 97.31 171 GLY A O 1
ATOM 1295 N N . GLU A 1 172 ? 7.342 1.695 -36.641 1.00 96.81 172 GLU A N 1
ATOM 1296 C CA . GLU A 1 172 ? 6.341 2.324 -35.753 1.00 96.81 172 GLU A CA 1
ATOM 1297 C C . GLU A 1 172 ? 6.898 2.694 -34.371 1.00 96.81 172 GLU A C 1
ATOM 1299 O O . GLU A 1 172 ? 6.216 3.350 -33.587 1.00 96.81 172 GLU A O 1
ATOM 1304 N N . ILE A 1 173 ? 8.124 2.279 -34.042 1.00 97.56 173 ILE A N 1
ATOM 1305 C CA . ILE A 1 173 ? 8.772 2.684 -32.791 1.00 97.56 173 ILE A CA 1
ATOM 1306 C C . ILE A 1 173 ? 9.389 4.080 -33.001 1.00 97.56 173 ILE A C 1
ATOM 1308 O O . ILE A 1 173 ? 9.984 4.328 -34.059 1.00 97.56 173 ILE A O 1
ATOM 1312 N N . PRO A 1 174 ? 9.260 5.015 -32.040 1.00 96.06 174 PRO A N 1
ATOM 1313 C CA . PRO A 1 174 ? 9.882 6.331 -32.150 1.00 96.06 174 PRO A CA 1
ATOM 1314 C C . PRO A 1 174 ? 11.397 6.247 -32.357 1.00 96.06 174 PRO A C 1
ATOM 1316 O O . PRO A 1 174 ? 12.086 5.429 -31.748 1.00 96.06 174 PRO A O 1
ATOM 1319 N N . ASP A 1 175 ? 11.940 7.137 -33.189 1.00 95.50 175 ASP A N 1
ATOM 1320 C CA . ASP A 1 175 ? 13.357 7.094 -33.566 1.00 95.50 175 ASP A CA 1
ATOM 1321 C C . ASP A 1 175 ? 14.310 7.374 -32.401 1.00 95.50 175 ASP A C 1
ATOM 1323 O O . ASP A 1 175 ? 15.492 7.064 -32.514 1.00 95.50 175 ASP A O 1
ATOM 1327 N N . VAL A 1 176 ? 13.833 7.912 -31.273 1.00 95.75 176 VAL A N 1
ATOM 1328 C CA . VAL A 1 176 ? 14.674 8.090 -30.079 1.00 95.75 176 VAL A CA 1
ATOM 1329 C C . VAL A 1 176 ? 15.269 6.764 -29.589 1.00 95.75 176 VAL A C 1
ATOM 1331 O O . VAL A 1 176 ? 16.427 6.751 -29.179 1.00 95.75 176 VAL A O 1
ATOM 1334 N N . PHE A 1 177 ? 14.550 5.644 -29.741 1.00 96.38 177 PHE A N 1
ATOM 1335 C CA . PHE A 1 177 ? 15.002 4.318 -29.303 1.00 96.38 177 PHE A CA 1
ATOM 1336 C C . PHE A 1 177 ? 16.213 3.796 -30.091 1.00 96.38 177 PHE A C 1
ATOM 1338 O O . PHE A 1 177 ? 16.922 2.921 -29.604 1.00 96.38 177 PHE A O 1
ATOM 1345 N N . LYS A 1 178 ? 16.531 4.360 -31.267 1.00 94.12 178 LYS A N 1
ATOM 1346 C CA . LYS A 1 178 ? 17.765 4.007 -31.994 1.00 94.12 178 LYS A CA 1
ATOM 1347 C C . LYS A 1 178 ? 19.037 4.407 -31.238 1.00 94.12 178 LYS A C 1
ATOM 1349 O O . LYS A 1 178 ? 20.104 3.901 -31.554 1.00 94.12 178 LYS A O 1
ATOM 1354 N N . ASN A 1 179 ? 18.921 5.327 -30.274 1.00 93.06 179 ASN A N 1
ATOM 1355 C CA . ASN A 1 179 ? 20.038 5.795 -29.453 1.00 93.06 179 ASN A CA 1
ATOM 1356 C C . ASN A 1 179 ? 20.263 4.924 -28.209 1.00 93.06 179 ASN A C 1
ATOM 1358 O O . ASN A 1 179 ? 20.967 5.328 -27.281 1.00 93.06 179 ASN A O 1
ATOM 1362 N N . ARG A 1 180 ? 19.651 3.737 -28.162 1.00 93.31 180 ARG A N 1
ATOM 1363 C CA . ARG A 1 180 ? 20.058 2.709 -27.215 1.00 93.31 180 ARG A CA 1
ATOM 1364 C C . ARG A 1 180 ? 21.545 2.384 -27.380 1.00 93.31 180 ARG A C 1
ATOM 1366 O O . ARG A 1 180 ? 22.117 2.535 -28.460 1.00 93.31 180 ARG A O 1
ATOM 1373 N N . ARG A 1 181 ? 22.164 1.869 -26.325 1.00 90.44 181 ARG A N 1
ATOM 1374 C CA . ARG A 1 181 ? 23.535 1.348 -26.415 1.00 90.44 181 ARG A CA 1
ATOM 1375 C C . ARG A 1 181 ? 23.556 0.082 -27.282 1.00 90.44 181 ARG A C 1
ATOM 1377 O O . ARG A 1 181 ? 22.531 -0.580 -27.444 1.00 90.44 181 ARG A O 1
ATOM 1384 N N . LYS A 1 182 ? 24.696 -0.256 -27.892 1.00 89.25 182 LYS A N 1
ATOM 1385 C CA . LYS A 1 182 ? 24.846 -1.553 -28.585 1.00 89.25 182 LYS A CA 1
ATOM 1386 C C . LYS A 1 182 ? 24.560 -2.694 -27.605 1.00 89.25 182 LYS A C 1
ATOM 1388 O O . LYS A 1 182 ? 24.940 -2.567 -26.444 1.00 89.25 182 LYS A O 1
ATOM 1393 N N . ASN A 1 183 ? 23.855 -3.738 -28.056 1.00 85.88 183 ASN A N 1
ATOM 1394 C CA . ASN A 1 183 ? 23.466 -4.874 -27.207 1.00 85.88 183 ASN A CA 1
ATOM 1395 C C . ASN A 1 183 ? 22.615 -4.471 -25.987 1.00 85.88 183 ASN A C 1
ATOM 1397 O O . ASN A 1 183 ? 22.821 -4.994 -24.897 1.00 85.88 183 ASN A O 1
ATOM 1401 N N . ARG A 1 184 ? 21.781 -3.425 -26.111 1.00 91.75 184 ARG A N 1
ATOM 1402 C CA . ARG A 1 184 ? 20.951 -2.923 -25.001 1.00 91.75 184 ARG A CA 1
ATOM 1403 C C . ARG A 1 184 ? 19.549 -2.491 -25.428 1.00 91.75 184 ARG A C 1
ATOM 1405 O O . ARG A 1 184 ? 19.173 -1.331 -25.238 1.00 91.75 184 ARG A O 1
ATOM 1412 N N . GLY A 1 185 ? 18.825 -3.364 -26.127 1.00 95.31 185 GLY A N 1
ATOM 1413 C CA . GLY A 1 185 ? 17.486 -3.058 -26.645 1.00 95.31 185 GLY A CA 1
ATOM 1414 C C . GLY A 1 185 ? 16.358 -3.341 -25.677 1.00 95.31 185 GLY A C 1
ATOM 1415 O O . GLY A 1 185 ? 16.449 -2.983 -24.503 1.00 95.31 185 GLY A O 1
ATOM 1416 N N . PHE A 1 186 ? 15.236 -3.830 -26.199 1.00 97.81 186 PHE A N 1
ATOM 1417 C CA . PHE A 1 186 ? 14.091 -4.133 -25.354 1.00 97.81 186 PHE A CA 1
ATOM 1418 C C . PHE A 1 186 ? 14.315 -5.488 -24.690 1.00 97.81 186 PHE A C 1
ATOM 1420 O O . PHE A 1 186 ? 14.449 -6.486 -25.389 1.00 97.81 186 PHE A O 1
ATOM 1427 N N . GLU A 1 187 ? 14.309 -5.501 -23.361 1.00 95.50 187 GLU A N 1
ATOM 1428 C CA . GLU A 1 187 ? 14.379 -6.730 -22.562 1.00 95.50 187 GLU A CA 1
ATOM 1429 C C . GLU A 1 187 ? 13.063 -6.979 -21.816 1.00 95.50 187 GLU A C 1
ATOM 1431 O O . GLU A 1 187 ? 12.657 -8.115 -21.658 1.00 95.50 187 GLU A O 1
ATOM 1436 N N . GLY A 1 188 ? 12.326 -5.940 -21.407 1.00 96.75 188 GLY A N 1
ATOM 1437 C CA . GLY A 1 188 ? 11.041 -6.129 -20.727 1.00 96.75 188 GLY A CA 1
ATOM 1438 C C . GLY A 1 188 ? 9.855 -6.112 -21.689 1.00 96.75 188 GLY A C 1
ATOM 1439 O O . GLY A 1 188 ? 9.702 -5.161 -22.462 1.00 96.75 188 GLY A O 1
ATOM 1440 N N . LEU A 1 189 ? 8.962 -7.100 -21.594 1.00 98.06 189 LEU A N 1
ATOM 1441 C CA . LEU A 1 189 ? 7.697 -7.125 -22.327 1.00 98.06 189 LEU A CA 1
ATOM 1442 C C . LEU A 1 189 ? 6.509 -7.315 -21.381 1.00 98.06 189 LEU A C 1
ATOM 1444 O O . LEU A 1 189 ? 6.487 -8.186 -20.527 1.00 98.06 189 LEU A O 1
ATOM 1448 N N . VAL A 1 190 ? 5.456 -6.530 -21.578 1.00 97.94 190 VAL A N 1
ATOM 1449 C CA . VAL A 1 190 ? 4.171 -6.690 -20.890 1.00 97.94 190 VAL A CA 1
ATOM 1450 C C . VAL A 1 190 ? 3.093 -6.880 -21.939 1.00 97.94 190 VAL A C 1
ATOM 1452 O O . VAL A 1 190 ? 3.021 -6.098 -22.879 1.00 97.94 190 VAL A O 1
ATOM 1455 N N . VAL A 1 191 ? 2.209 -7.863 -21.769 1.00 97.69 191 VAL A N 1
ATOM 1456 C CA . VAL A 1 191 ? 0.977 -7.984 -22.564 1.00 97.69 191 VAL A CA 1
ATOM 1457 C C . VAL A 1 191 ? -0.220 -7.927 -21.627 1.00 97.69 191 VAL A C 1
ATOM 1459 O O . VAL A 1 191 ? -0.269 -8.652 -20.634 1.00 97.69 191 VAL A O 1
ATOM 1462 N N . SER A 1 192 ? -1.192 -7.070 -21.941 1.00 96.25 192 SER A N 1
ATOM 1463 C CA . SER A 1 192 ? -2.371 -6.879 -21.101 1.00 96.25 192 SER A CA 1
ATOM 1464 C C . SER A 1 192 ? -3.186 -8.164 -20.956 1.00 96.25 192 SER A C 1
ATOM 1466 O O . SER A 1 192 ? -3.279 -8.983 -21.876 1.00 96.25 192 SER A O 1
ATOM 1468 N N . LYS A 1 193 ? -3.839 -8.342 -19.802 1.00 92.75 193 LYS A N 1
ATOM 1469 C CA . LYS A 1 193 ? -4.639 -9.542 -19.494 1.00 92.75 193 LYS A CA 1
ATOM 1470 C C . LYS A 1 193 ? -5.727 -9.834 -20.528 1.00 92.75 193 LYS A C 1
ATOM 1472 O O . LYS A 1 193 ? -6.075 -10.995 -20.771 1.00 92.75 193 LYS A O 1
ATOM 1477 N N . ASP A 1 194 ? -6.288 -8.791 -21.129 1.00 93.56 194 ASP A N 1
ATOM 1478 C CA . ASP A 1 194 ? -7.309 -8.895 -22.164 1.00 93.56 194 ASP A CA 1
ATOM 1479 C C . ASP A 1 194 ? -6.745 -9.007 -23.592 1.00 93.56 194 ASP A C 1
ATOM 1481 O O . ASP A 1 194 ? -7.508 -9.383 -24.486 1.00 93.56 194 ASP A O 1
ATOM 1485 N N . GLY A 1 195 ? -5.441 -8.764 -23.775 1.00 95.75 195 GLY A N 1
ATOM 1486 C CA . GLY A 1 195 ? -4.724 -8.780 -25.047 1.00 95.75 195 GLY A CA 1
ATOM 1487 C C . GLY A 1 195 ? -4.922 -7.537 -25.916 1.00 95.75 195 GLY A C 1
ATOM 1488 O O . GLY A 1 195 ? -4.709 -7.629 -27.122 1.00 95.75 195 GLY A O 1
ATOM 1489 N N . SER A 1 196 ? -5.368 -6.415 -25.345 1.00 96.56 196 SER A N 1
ATOM 1490 C CA . SER A 1 196 ? -5.609 -5.155 -26.061 1.00 96.56 196 SER A CA 1
ATOM 1491 C C . SER A 1 196 ? -4.371 -4.270 -26.224 1.00 96.56 196 SER A C 1
ATOM 1493 O O . SER A 1 196 ? -4.327 -3.474 -27.164 1.00 96.56 196 SER A O 1
ATOM 1495 N N . TYR A 1 197 ? -3.353 -4.403 -25.370 1.00 98.06 197 TYR A N 1
ATOM 1496 C CA . TYR A 1 197 ? -2.113 -3.636 -25.485 1.00 98.06 197 TYR A CA 1
ATOM 1497 C C . TYR A 1 197 ? -0.882 -4.428 -25.041 1.00 98.06 197 TYR A C 1
ATOM 1499 O O . TYR A 1 197 ? -0.978 -5.454 -24.362 1.00 98.06 197 TYR A O 1
ATOM 1507 N N . LEU A 1 198 ? 0.288 -3.929 -25.435 1.00 98.44 198 LEU A N 1
ATOM 1508 C CA . LEU A 1 198 ? 1.577 -4.344 -24.898 1.00 98.44 198 LEU A CA 1
ATOM 1509 C C . LEU A 1 198 ? 2.459 -3.146 -24.563 1.00 98.44 198 LEU A C 1
ATOM 1511 O O . LEU A 1 198 ? 2.255 -2.048 -25.088 1.00 98.44 198 LEU A O 1
ATOM 1515 N N . ILE A 1 199 ? 3.444 -3.380 -23.701 1.00 98.69 199 ILE A N 1
ATOM 1516 C CA . ILE A 1 199 ? 4.482 -2.419 -23.329 1.00 98.69 199 ILE A CA 1
ATOM 1517 C C . ILE A 1 199 ? 5.839 -3.082 -23.553 1.00 98.69 199 ILE A C 1
ATOM 1519 O O . ILE A 1 199 ? 6.050 -4.187 -23.063 1.00 98.69 199 ILE A O 1
ATOM 1523 N N . ALA A 1 200 ? 6.741 -2.423 -24.279 1.00 98.50 200 ALA A N 1
ATOM 1524 C CA . ALA A 1 200 ? 8.137 -2.841 -24.409 1.00 98.50 200 ALA A CA 1
ATOM 1525 C C . ALA A 1 200 ? 9.044 -1.852 -23.664 1.00 98.50 200 ALA A C 1
ATOM 1527 O O . ALA A 1 200 ? 8.885 -0.636 -23.802 1.00 98.50 200 ALA A O 1
ATOM 1528 N N . ILE A 1 201 ? 9.965 -2.370 -22.854 1.00 98.31 201 ILE A N 1
ATOM 1529 C CA . ILE A 1 201 ? 10.782 -1.612 -21.900 1.00 98.31 201 ILE A CA 1
ATOM 1530 C C . ILE A 1 201 ? 12.246 -1.778 -22.280 1.00 98.31 201 ILE A C 1
ATOM 1532 O O . ILE A 1 201 ? 12.724 -2.902 -22.454 1.00 98.31 201 ILE A O 1
ATOM 1536 N N . LEU A 1 202 ? 12.948 -0.657 -22.460 1.00 97.44 202 LEU A N 1
ATOM 1537 C CA . LEU A 1 202 ? 14.383 -0.706 -22.708 1.00 97.44 202 LEU A CA 1
ATOM 1538 C C . LEU A 1 202 ? 15.096 -1.301 -21.503 1.00 97.44 202 LEU A C 1
ATOM 1540 O O . LEU A 1 202 ? 14.819 -0.927 -20.366 1.00 97.44 202 LEU A O 1
ATOM 1544 N N . GLN A 1 203 ? 16.074 -2.154 -21.772 1.00 95.00 203 GLN A N 1
ATOM 1545 C CA . GLN A 1 203 ? 16.910 -2.741 -20.740 1.00 95.00 203 GLN A CA 1
ATOM 1546 C C . GLN A 1 203 ? 17.615 -1.682 -19.900 1.00 95.00 203 GLN A C 1
ATOM 1548 O O . GLN A 1 203 ? 17.783 -1.850 -18.701 1.00 95.00 203 GLN A O 1
ATOM 1553 N N . SER A 1 204 ? 18.100 -0.609 -20.518 1.00 93.12 204 SER A N 1
ATOM 1554 C CA . SER A 1 204 ? 18.969 0.337 -19.829 1.00 93.12 204 SER A CA 1
ATOM 1555 C C . SER A 1 204 ? 18.810 1.758 -20.360 1.00 93.12 204 SER A C 1
ATOM 1557 O O . SER A 1 204 ? 18.212 1.944 -21.428 1.00 93.12 204 SER A O 1
ATOM 1559 N N . PRO A 1 205 ? 19.343 2.764 -19.642 1.00 91.38 205 PRO A N 1
ATOM 1560 C CA . PRO A 1 205 ? 19.285 4.143 -20.097 1.00 91.38 205 PRO A CA 1
ATOM 1561 C C . PRO A 1 205 ? 19.933 4.314 -21.479 1.00 91.38 205 PRO A C 1
ATOM 1563 O O . PRO A 1 205 ? 20.942 3.680 -21.807 1.00 91.38 205 PRO A O 1
ATOM 1566 N N . MET A 1 206 ? 19.324 5.163 -22.308 1.00 91.25 206 MET A N 1
ATOM 1567 C CA . MET A 1 206 ? 19.836 5.494 -23.643 1.00 91.25 206 MET A CA 1
ATOM 1568 C C . MET A 1 206 ? 21.011 6.477 -23.567 1.00 91.25 206 MET A C 1
ATOM 1570 O O . MET A 1 206 ? 21.150 7.199 -22.581 1.00 91.25 206 MET A O 1
ATOM 1574 N N . GLY A 1 207 ? 21.800 6.549 -24.644 1.00 86.44 207 GLY A N 1
ATOM 1575 C CA . GLY A 1 207 ? 22.932 7.469 -24.785 1.00 86.44 207 GLY A CA 1
ATOM 1576 C C . GLY A 1 207 ? 24.306 6.799 -24.770 1.00 86.44 207 GLY A C 1
ATOM 1577 O O . GLY A 1 207 ? 24.430 5.590 -24.578 1.00 86.44 207 GLY A O 1
ATOM 1578 N N . ASP A 1 208 ? 25.346 7.595 -25.024 1.00 80.94 208 ASP A N 1
ATOM 1579 C CA . ASP A 1 208 ? 26.738 7.137 -25.040 1.00 80.94 208 ASP A CA 1
ATOM 1580 C C . ASP A 1 208 ? 27.327 7.179 -23.626 1.00 80.94 208 ASP A C 1
ATOM 1582 O O . ASP A 1 208 ? 27.373 8.233 -22.999 1.00 80.94 208 ASP A O 1
ATOM 1586 N N . ARG A 1 209 ? 27.809 6.028 -23.145 1.00 73.88 209 ARG A N 1
ATOM 1587 C CA . ARG A 1 209 ? 28.405 5.877 -21.808 1.00 73.88 209 ARG A CA 1
ATOM 1588 C C . ARG A 1 209 ? 29.755 6.581 -21.642 1.00 73.88 209 ARG A C 1
ATOM 1590 O O . ARG A 1 209 ? 30.285 6.583 -20.546 1.00 73.88 209 ARG A O 1
ATOM 1597 N N . ASN A 1 210 ? 30.362 7.056 -22.728 1.00 75.44 210 ASN A N 1
ATOM 1598 C CA . ASN A 1 210 ? 31.666 7.722 -22.683 1.00 75.44 210 ASN A CA 1
ATOM 1599 C C . ASN A 1 210 ? 31.538 9.251 -22.596 1.00 75.44 210 ASN A C 1
ATOM 1601 O O . ASN A 1 210 ? 32.544 9.958 -22.637 1.00 75.44 210 ASN A O 1
ATOM 1605 N N . ILE A 1 211 ? 30.306 9.761 -22.534 1.00 76.19 211 ILE A N 1
ATOM 1606 C CA . ILE A 1 211 ? 30.005 11.181 -22.393 1.00 76.19 211 ILE A CA 1
ATOM 1607 C C . ILE A 1 211 ? 29.671 11.429 -20.912 1.00 76.19 211 ILE A C 1
ATOM 1609 O O . ILE A 1 211 ? 28.674 10.873 -20.449 1.00 76.19 211 ILE A O 1
ATOM 1613 N N . PRO A 1 212 ? 30.447 12.253 -20.176 1.00 72.44 212 PRO A N 1
ATOM 1614 C CA . PRO A 1 212 ? 30.266 12.462 -18.734 1.00 72.44 212 PRO A CA 1
ATOM 1615 C C . PRO A 1 212 ? 28.837 12.836 -18.318 1.00 72.44 212 PRO A C 1
ATOM 1617 O O . PRO A 1 212 ? 28.363 12.452 -17.253 1.00 72.44 212 PRO A O 1
ATOM 1620 N N . GLU A 1 213 ? 28.110 13.552 -19.177 1.00 69.94 213 GLU A N 1
ATOM 1621 C CA . GLU A 1 213 ? 26.719 13.954 -18.958 1.00 69.94 213 GLU A CA 1
ATOM 1622 C C . GLU A 1 213 ? 25.729 12.771 -18.907 1.00 69.94 213 GLU A C 1
ATOM 1624 O O . GLU A 1 213 ? 24.597 12.940 -18.454 1.00 69.94 213 GLU A O 1
ATOM 1629 N N . TYR A 1 214 ? 26.143 11.569 -19.326 1.00 73.62 214 TYR A N 1
ATOM 1630 C CA . TYR A 1 214 ? 25.362 10.329 -19.252 1.00 73.62 214 TYR A CA 1
ATOM 1631 C C . TYR A 1 214 ? 25.766 9.403 -18.103 1.00 73.62 214 TYR A C 1
ATOM 1633 O O . TYR A 1 214 ? 25.023 8.461 -17.820 1.00 73.62 214 TYR A O 1
ATOM 1641 N N . ASP A 1 215 ? 26.873 9.671 -17.403 1.00 74.06 215 ASP A N 1
ATOM 1642 C CA . ASP A 1 215 ? 27.396 8.786 -16.349 1.00 74.06 215 ASP A CA 1
ATOM 1643 C C . ASP A 1 215 ? 26.407 8.598 -15.196 1.00 74.06 215 ASP A C 1
ATOM 1645 O O . ASP A 1 215 ? 26.407 7.563 -14.530 1.00 74.06 215 ASP A O 1
ATOM 1649 N N . GLN A 1 216 ? 25.543 9.591 -14.972 1.00 82.06 216 GLN A N 1
ATOM 1650 C CA . GLN A 1 216 ? 24.532 9.570 -13.920 1.00 82.06 216 GLN A CA 1
ATOM 1651 C C . GLN A 1 216 ? 23.116 9.237 -14.421 1.00 82.06 216 GLN A C 1
ATOM 1653 O O . GLN A 1 216 ? 22.190 9.107 -13.619 1.00 82.06 216 GLN A O 1
ATOM 1658 N N . ASN A 1 217 ? 22.920 9.072 -15.733 1.00 88.12 217 ASN A N 1
ATOM 1659 C CA . ASN A 1 217 ? 21.598 8.861 -16.315 1.00 88.12 217 ASN A CA 1
ATOM 1660 C C . ASN A 1 217 ? 20.973 7.536 -15.840 1.00 88.12 217 ASN A C 1
ATOM 1662 O O . ASN A 1 217 ? 21.534 6.461 -16.043 1.00 88.12 217 ASN A O 1
ATOM 1666 N N . ARG A 1 218 ? 19.769 7.616 -15.260 1.00 89.88 218 ARG A N 1
ATOM 1667 C CA . ARG A 1 218 ? 18.959 6.467 -14.813 1.00 89.88 218 ARG A CA 1
ATOM 1668 C C . ARG A 1 218 ? 17.590 6.396 -15.491 1.00 89.88 218 ARG A C 1
ATOM 1670 O O . ARG A 1 218 ? 16.749 5.605 -15.076 1.00 89.88 218 ARG A O 1
ATOM 1677 N N . VAL A 1 219 ? 17.339 7.216 -16.507 1.00 93.69 219 VAL A N 1
ATOM 1678 C CA . VAL A 1 219 ? 16.033 7.291 -17.168 1.00 93.69 219 VAL A CA 1
ATOM 1679 C C . VAL A 1 219 ? 15.828 6.071 -18.059 1.00 93.69 219 VAL A C 1
ATOM 1681 O O . VAL A 1 219 ? 16.580 5.843 -19.008 1.00 93.69 219 VAL A O 1
ATOM 1684 N N . ILE A 1 220 ? 14.774 5.309 -17.781 1.00 95.75 220 ILE A N 1
ATOM 1685 C CA . ILE A 1 220 ? 14.343 4.170 -18.590 1.00 95.75 220 ILE A CA 1
ATOM 1686 C C . ILE A 1 220 ? 13.096 4.574 -19.362 1.00 95.75 220 ILE A C 1
ATOM 1688 O O . ILE A 1 220 ? 12.137 5.076 -18.778 1.00 95.75 220 ILE A O 1
ATOM 1692 N N . ARG A 1 221 ? 13.091 4.344 -20.679 1.00 97.19 221 ARG A N 1
ATOM 1693 C CA . ARG A 1 221 ? 11.914 4.586 -21.521 1.00 97.19 221 ARG A CA 1
ATOM 1694 C C . ARG A 1 221 ? 11.208 3.289 -21.884 1.00 97.19 221 ARG A C 1
ATOM 1696 O O . ARG A 1 221 ? 11.840 2.283 -22.208 1.00 97.19 221 ARG A O 1
ATOM 1703 N N . ALA A 1 222 ? 9.884 3.365 -21.916 1.00 98.31 222 ALA A N 1
ATOM 1704 C CA . ALA A 1 222 ? 9.005 2.306 -22.379 1.00 98.31 222 ALA A CA 1
ATOM 1705 C C . ALA A 1 222 ? 8.090 2.811 -23.503 1.00 98.31 222 ALA A C 1
ATOM 1707 O O . ALA A 1 222 ? 7.772 4.003 -23.592 1.00 98.31 222 ALA A O 1
ATOM 1708 N N . VAL A 1 223 ? 7.661 1.896 -24.371 1.00 98.12 223 VAL A N 1
ATOM 1709 C CA . VAL A 1 223 ? 6.731 2.170 -25.469 1.00 98.12 223 VAL A CA 1
ATOM 1710 C C . VAL A 1 223 ? 5.475 1.322 -25.341 1.00 98.12 223 VAL A C 1
ATOM 1712 O O . VAL A 1 223 ? 5.551 0.118 -25.114 1.00 98.12 223 VAL A O 1
ATOM 1715 N N . VAL A 1 224 ? 4.314 1.953 -25.516 1.00 98.44 224 VAL A N 1
ATOM 1716 C CA . VAL A 1 224 ? 2.997 1.313 -25.448 1.00 98.44 224 VAL A CA 1
ATOM 1717 C C . VAL A 1 224 ? 2.424 1.158 -26.852 1.00 98.44 224 VAL A C 1
ATOM 1719 O O . VAL A 1 224 ? 2.356 2.121 -27.623 1.00 98.44 224 VAL A O 1
ATOM 1722 N N . PHE A 1 225 ? 1.944 -0.044 -27.159 1.00 98.69 225 PHE A N 1
ATOM 1723 C CA . PHE A 1 225 ? 1.251 -0.365 -28.403 1.00 98.69 225 PHE A CA 1
ATOM 1724 C C . PHE A 1 225 ? -0.134 -0.944 -28.134 1.00 98.69 225 PHE A C 1
ATOM 1726 O O . PHE A 1 225 ? -0.300 -1.817 -27.291 1.00 98.69 225 PHE A O 1
ATOM 1733 N N . GLU A 1 226 ? -1.120 -0.521 -28.920 1.00 98.44 226 GLU A N 1
ATOM 1734 C CA . GLU A 1 226 ? -2.401 -1.217 -29.048 1.00 98.44 226 GLU A CA 1
ATOM 1735 C C . GLU A 1 226 ? -2.210 -2.464 -29.924 1.00 98.44 226 GLU A C 1
ATOM 1737 O O . GLU A 1 226 ? -1.608 -2.385 -30.999 1.00 98.44 226 GLU A O 1
ATOM 1742 N N . ILE A 1 227 ? -2.760 -3.600 -29.496 1.00 98.38 227 ILE A N 1
ATOM 1743 C CA . ILE A 1 227 ? -2.768 -4.857 -30.245 1.00 98.38 227 ILE A CA 1
ATOM 1744 C C . ILE A 1 227 ? -4.107 -4.992 -30.974 1.00 98.38 227 ILE A C 1
ATOM 1746 O O . ILE A 1 227 ? -5.175 -5.032 -30.365 1.00 98.38 227 ILE A O 1
ATOM 1750 N N . LYS A 1 228 ? -4.059 -5.137 -32.300 1.00 97.25 228 LYS A N 1
ATOM 1751 C CA . LYS A 1 228 ? -5.234 -5.377 -33.148 1.00 97.25 228 LYS A CA 1
ATOM 1752 C C . LYS A 1 228 ? -5.172 -6.745 -33.793 1.00 97.25 228 LYS A C 1
ATOM 1754 O O . LYS A 1 228 ? -4.347 -6.974 -34.674 1.00 97.25 228 LYS A O 1
ATOM 1759 N N . LEU A 1 229 ? -6.091 -7.631 -33.419 1.00 96.31 229 LEU A N 1
ATOM 1760 C CA . LEU A 1 229 ? -6.318 -8.880 -34.144 1.00 96.31 229 LEU A CA 1
ATOM 1761 C C . LEU A 1 229 ? -7.027 -8.573 -35.468 1.00 96.31 229 LEU A C 1
ATOM 1763 O O . LEU A 1 229 ? -8.049 -7.891 -35.484 1.00 96.31 229 LEU A O 1
ATOM 1767 N N . THR A 1 230 ? -6.488 -9.054 -36.587 1.00 94.19 230 THR A N 1
ATOM 1768 C CA . THR A 1 230 ? -6.991 -8.686 -37.926 1.00 94.19 230 THR A CA 1
ATOM 1769 C C . THR A 1 230 ? -7.905 -9.747 -38.545 1.00 94.19 230 THR A C 1
ATOM 1771 O O . THR A 1 230 ? -8.590 -9.471 -39.528 1.00 94.19 230 THR A O 1
ATOM 1774 N N . GLY A 1 231 ? -7.855 -10.982 -38.030 1.00 88.25 231 GLY A N 1
ATOM 1775 C CA . GLY A 1 231 ? -8.490 -12.156 -38.636 1.00 88.25 231 GLY A CA 1
ATOM 1776 C C . GLY A 1 231 ? -7.804 -12.682 -39.908 1.00 88.25 231 GLY A C 1
ATOM 1777 O O . GLY A 1 231 ? -8.270 -13.668 -40.476 1.00 88.25 231 GLY A O 1
ATOM 1778 N N . LYS A 1 232 ? -6.704 -12.068 -40.367 1.00 90.94 232 LYS A N 1
ATOM 1779 C CA . LYS A 1 232 ? -5.999 -12.457 -41.600 1.00 90.94 232 LYS A CA 1
ATOM 1780 C C . LYS A 1 232 ? -4.931 -13.533 -41.335 1.00 90.94 232 LYS A C 1
ATOM 1782 O O . LYS A 1 232 ? -4.090 -13.329 -40.463 1.00 90.94 232 LYS A O 1
ATOM 1787 N N . PRO A 1 233 ? -4.882 -14.650 -42.087 1.00 86.69 233 PRO A N 1
ATOM 1788 C CA . PRO A 1 233 ? -3.903 -15.724 -41.848 1.00 86.69 233 PRO A CA 1
ATOM 1789 C C . PRO A 1 233 ? -2.424 -15.328 -42.022 1.00 86.69 233 PRO A C 1
ATOM 1791 O O . PRO A 1 233 ? -1.542 -15.889 -41.362 1.00 86.69 233 PRO A O 1
ATOM 1794 N N . ASP A 1 234 ? -2.139 -14.387 -42.922 1.00 87.06 234 ASP A N 1
ATOM 1795 C CA . ASP A 1 234 ? -0.797 -13.874 -43.226 1.00 87.06 234 ASP A CA 1
ATOM 1796 C C . ASP A 1 234 ? -0.353 -12.758 -42.266 1.00 87.06 234 ASP A C 1
ATOM 1798 O O . ASP A 1 234 ? 0.817 -12.386 -42.241 1.00 87.06 234 ASP A O 1
ATOM 1802 N N . GLU A 1 235 ? -1.280 -12.212 -41.481 1.00 92.25 235 GLU A N 1
ATOM 1803 C CA . GLU A 1 235 ? -1.025 -11.110 -40.558 1.00 92.25 235 GLU A CA 1
ATOM 1804 C C . GLU A 1 235 ? -2.049 -11.076 -39.427 1.00 92.25 235 GLU A C 1
ATOM 1806 O O . GLU A 1 235 ? -2.859 -10.155 -39.345 1.00 92.25 235 GLU A O 1
ATOM 1811 N N . PRO A 1 236 ? -2.073 -12.090 -38.557 1.00 95.44 236 PRO A N 1
ATOM 1812 C CA . PRO A 1 236 ? -3.189 -12.297 -37.641 1.00 95.44 236 PRO A CA 1
ATOM 1813 C C . PRO A 1 236 ? -3.298 -11.221 -36.549 1.00 95.44 236 PRO A C 1
ATOM 1815 O O . PRO A 1 236 ? -4.375 -11.052 -35.974 1.00 95.44 236 PRO A O 1
ATOM 1818 N N . ALA A 1 237 ? -2.231 -10.453 -36.310 1.00 97.31 237 ALA A N 1
ATOM 1819 C CA . ALA A 1 237 ? -2.227 -9.292 -35.429 1.00 97.31 237 ALA A CA 1
ATOM 1820 C C . ALA A 1 237 ? -1.363 -8.148 -35.987 1.00 97.31 237 ALA A C 1
ATOM 1822 O O . ALA A 1 237 ? -0.442 -8.385 -36.767 1.00 97.31 237 ALA A O 1
ATOM 1823 N N . LYS A 1 238 ? -1.660 -6.919 -35.557 1.00 97.31 238 LYS A N 1
ATOM 1824 C CA . LYS A 1 238 ? -0.866 -5.706 -35.783 1.00 97.31 238 LYS A CA 1
ATOM 1825 C C . LYS A 1 238 ? -0.721 -4.908 -34.501 1.00 97.31 238 LYS A C 1
ATOM 1827 O O . LYS A 1 238 ? -1.642 -4.886 -33.690 1.00 97.31 238 LYS A O 1
ATOM 1832 N N . LEU A 1 239 ? 0.386 -4.190 -34.385 1.00 98.44 239 LEU A N 1
ATOM 1833 C CA . LEU A 1 239 ? 0.611 -3.193 -33.351 1.00 98.44 239 LEU A CA 1
ATOM 1834 C C . LEU A 1 239 ? 0.380 -1.787 -33.908 1.00 98.44 239 LEU A C 1
ATOM 1836 O O . LEU A 1 239 ? 0.758 -1.497 -35.045 1.00 98.44 239 LEU A O 1
ATOM 1840 N N . LYS A 1 240 ? -0.242 -0.922 -33.106 1.00 97.38 240 LYS A N 1
ATOM 1841 C CA . LYS A 1 240 ? -0.368 0.515 -33.372 1.00 97.38 240 LYS A CA 1
ATOM 1842 C C . LYS A 1 240 ? 0.243 1.295 -32.214 1.00 97.38 240 LYS A C 1
ATOM 1844 O O . LYS A 1 240 ? -0.169 1.093 -31.074 1.00 97.38 240 LYS A O 1
ATOM 1849 N N . PHE A 1 241 ? 1.202 2.170 -32.508 1.00 97.88 241 PHE A N 1
ATOM 1850 C CA . PHE A 1 241 ? 1.835 3.017 -31.498 1.00 97.88 241 PHE A CA 1
ATOM 1851 C C . PHE A 1 241 ? 0.784 3.843 -30.745 1.00 97.88 241 PHE A C 1
ATOM 1853 O O . PHE A 1 241 ? -0.155 4.373 -31.354 1.00 97.88 241 PHE A O 1
ATOM 1860 N N . LYS A 1 242 ? 0.927 3.925 -29.420 1.00 97.38 242 LYS A N 1
ATOM 1861 C CA . LYS A 1 242 ? 0.041 4.708 -28.555 1.00 97.38 242 LYS A CA 1
ATOM 1862 C C . LYS A 1 242 ? 0.779 5.840 -27.872 1.00 97.38 242 LYS A C 1
ATOM 1864 O O . LYS A 1 242 ? 0.389 6.977 -28.087 1.00 97.38 242 LYS A O 1
ATOM 1869 N N . LYS A 1 243 ? 1.787 5.511 -27.065 1.00 97.00 243 LYS A N 1
ATOM 1870 C CA . LYS A 1 243 ? 2.544 6.487 -26.286 1.00 97.00 243 LYS A CA 1
ATOM 1871 C C . LYS A 1 243 ? 3.913 5.973 -25.880 1.00 97.00 243 LYS A C 1
ATOM 1873 O O . LYS A 1 243 ? 4.180 4.771 -25.951 1.00 97.00 243 LYS A O 1
ATOM 1878 N N . THR A 1 244 ? 4.747 6.879 -25.394 1.00 98.12 244 THR A N 1
ATOM 1879 C CA . THR A 1 244 ? 5.961 6.552 -24.641 1.00 98.12 244 THR A CA 1
ATOM 1880 C C . THR A 1 244 ? 5.872 7.158 -23.251 1.00 98.12 244 THR A C 1
ATOM 1882 O O . THR A 1 244 ? 5.243 8.192 -23.059 1.00 98.12 244 THR A O 1
ATOM 1885 N N . PHE A 1 245 ? 6.496 6.520 -22.272 1.00 97.69 245 PHE A N 1
ATOM 1886 C CA . PHE A 1 245 ? 6.644 7.075 -20.928 1.00 97.69 245 PHE A CA 1
ATOM 1887 C C . PHE A 1 245 ? 8.020 6.703 -20.374 1.00 97.69 245 PHE A C 1
ATOM 1889 O O . PHE A 1 245 ? 8.733 5.888 -20.973 1.00 97.69 245 PHE A O 1
ATOM 1896 N N . ALA A 1 246 ? 8.400 7.315 -19.257 1.00 97.00 246 ALA A N 1
ATOM 1897 C CA . ALA A 1 246 ? 9.644 7.010 -18.566 1.00 97.00 246 ALA A CA 1
ATOM 1898 C C . ALA A 1 246 ? 9.417 6.729 -17.083 1.00 97.00 246 ALA A C 1
ATOM 1900 O O . ALA A 1 246 ? 8.397 7.110 -16.514 1.00 97.00 246 ALA A O 1
ATOM 1901 N N . PHE A 1 247 ? 10.391 6.066 -16.478 1.00 94.12 247 PHE A N 1
ATOM 1902 C CA . PHE A 1 247 ? 10.568 5.941 -15.036 1.00 94.12 247 PHE A CA 1
ATOM 1903 C C . PHE A 1 247 ? 12.064 5.920 -14.726 1.00 94.12 247 PHE A C 1
ATOM 1905 O O . PHE A 1 247 ? 12.895 5.753 -15.624 1.00 94.12 247 PHE A O 1
ATOM 1912 N N . GLU A 1 248 ? 12.413 6.097 -13.458 1.00 88.31 248 GLU A N 1
ATOM 1913 C CA . GLU A 1 248 ? 13.806 6.147 -13.032 1.00 88.31 248 GLU A CA 1
ATOM 1914 C C . GLU A 1 248 ? 14.277 4.811 -12.446 1.00 88.31 248 GLU A C 1
ATOM 1916 O O . GLU A 1 248 ? 13.614 4.179 -11.615 1.00 88.31 248 GLU A O 1
ATOM 1921 N N . GLY A 1 249 ? 15.466 4.383 -12.871 1.00 89.31 249 GLY A N 1
ATOM 1922 C CA . GLY A 1 249 ? 16.192 3.280 -12.256 1.00 89.31 249 GLY A CA 1
ATOM 1923 C C . GLY A 1 249 ? 16.567 3.584 -10.805 1.00 89.31 249 GLY A C 1
ATOM 1924 O O . GLY A 1 249 ? 16.651 4.745 -10.408 1.00 89.31 249 GLY A O 1
ATOM 1925 N N . SER A 1 250 ? 16.796 2.565 -9.977 1.00 86.56 250 SER A N 1
ATOM 1926 C CA . SER A 1 250 ? 17.140 2.786 -8.566 1.00 86.56 250 SER A CA 1
ATOM 1927 C C . SER A 1 250 ? 18.470 3.530 -8.393 1.00 86.56 250 SER A C 1
ATOM 1929 O O . SER A 1 250 ? 19.371 3.378 -9.219 1.00 86.56 250 SER A O 1
ATOM 1931 N N . PRO A 1 251 ? 18.632 4.328 -7.319 1.00 81.50 251 PRO A N 1
ATOM 1932 C CA . PRO A 1 251 ? 19.917 4.946 -7.014 1.00 81.50 251 PRO A CA 1
ATOM 1933 C C . PRO A 1 251 ? 20.985 3.872 -6.824 1.00 81.50 251 PRO A C 1
ATOM 1935 O O . PRO A 1 251 ? 20.743 2.863 -6.153 1.00 81.50 251 PRO A O 1
ATOM 1938 N N . VAL A 1 252 ? 22.174 4.083 -7.384 1.00 82.62 252 VAL A N 1
ATOM 1939 C CA . VAL A 1 252 ? 23.252 3.084 -7.321 1.00 82.62 252 VAL A CA 1
ATOM 1940 C C . VAL A 1 252 ? 23.757 2.823 -5.905 1.00 82.62 252 VAL A C 1
ATOM 1942 O O . VAL A 1 252 ? 24.180 1.713 -5.607 1.00 82.62 252 VAL A O 1
ATOM 1945 N N . SER A 1 253 ? 23.593 3.794 -5.002 1.00 75.94 253 SER A N 1
ATOM 1946 C CA . SER A 1 253 ? 23.853 3.652 -3.562 1.00 75.94 253 SER A CA 1
ATOM 1947 C C . SER A 1 253 ? 23.019 2.561 -2.886 1.00 75.94 253 SER A C 1
ATOM 1949 O O . SER A 1 253 ? 23.352 2.124 -1.792 1.00 75.94 253 SER A O 1
ATOM 1951 N N . THR A 1 254 ? 21.940 2.102 -3.525 1.00 78.94 254 THR A N 1
ATOM 1952 C CA . THR A 1 254 ? 21.091 1.025 -3.001 1.00 78.94 254 THR A CA 1
ATOM 1953 C C . THR A 1 254 ? 21.572 -0.372 -3.407 1.00 78.94 254 THR A C 1
ATOM 1955 O O . THR A 1 254 ? 20.842 -1.344 -3.197 1.00 78.94 254 THR A O 1
ATOM 1958 N N . TYR A 1 255 ? 22.738 -0.483 -4.052 1.00 82.88 255 TYR A N 1
ATOM 1959 C CA . TYR A 1 255 ? 23.370 -1.749 -4.415 1.00 82.88 255 TYR A CA 1
ATOM 1960 C C . TYR A 1 255 ? 24.609 -1.986 -3.551 1.00 82.88 255 TYR A C 1
ATOM 1962 O O . TYR A 1 255 ? 25.495 -1.138 -3.496 1.00 82.88 255 TYR A O 1
ATOM 1970 N N . PHE A 1 256 ? 24.662 -3.132 -2.872 1.00 79.38 256 PHE A N 1
ATOM 1971 C CA . PHE A 1 256 ? 25.626 -3.369 -1.783 1.00 79.38 256 PHE A CA 1
ATOM 1972 C C . PHE A 1 256 ? 26.708 -4.397 -2.116 1.00 79.38 256 PHE A C 1
ATOM 1974 O O . PHE A 1 256 ? 27.706 -4.521 -1.414 1.00 79.38 256 PHE A O 1
ATOM 1981 N N . THR A 1 257 ? 26.520 -5.141 -3.198 1.00 71.69 257 THR A N 1
ATOM 1982 C CA . THR A 1 257 ? 27.361 -6.276 -3.591 1.00 71.69 257 THR A CA 1
ATOM 1983 C C . THR A 1 257 ? 28.634 -5.864 -4.334 1.00 71.69 257 THR A C 1
ATOM 1985 O O . THR A 1 257 ? 29.591 -6.633 -4.377 1.00 71.69 257 THR A O 1
ATOM 1988 N N . SER A 1 258 ? 28.668 -4.670 -4.937 1.00 76.69 258 SER A N 1
ATOM 1989 C CA . SER A 1 258 ? 29.845 -4.103 -5.615 1.00 76.69 258 SER A CA 1
ATOM 1990 C C . SER A 1 258 ? 29.643 -2.613 -5.919 1.00 76.69 258 SER A C 1
ATOM 1992 O O . SER A 1 258 ? 28.540 -2.092 -5.761 1.00 76.69 258 SER A O 1
ATOM 1994 N N . ALA A 1 259 ? 30.693 -1.933 -6.390 1.00 80.81 259 ALA A N 1
ATOM 1995 C CA . ALA A 1 259 ? 30.553 -0.594 -6.952 1.00 80.81 259 ALA A CA 1
ATOM 1996 C C . ALA A 1 259 ? 29.720 -0.663 -8.244 1.00 80.81 259 ALA A C 1
ATOM 1998 O O . ALA A 1 259 ? 30.167 -1.224 -9.241 1.00 80.81 259 ALA A O 1
ATOM 1999 N N . VAL A 1 260 ? 28.510 -0.107 -8.201 1.00 84.31 260 VAL A N 1
ATOM 2000 C CA . VAL A 1 260 ? 27.580 -0.022 -9.333 1.00 84.31 260 VAL A CA 1
ATOM 2001 C C . VAL A 1 260 ? 27.545 1.420 -9.824 1.00 84.31 260 VAL A C 1
ATOM 2003 O O . VAL A 1 260 ? 27.425 2.343 -9.017 1.00 84.31 260 VAL A O 1
ATOM 2006 N N . VAL A 1 261 ? 27.612 1.627 -11.139 1.00 85.50 261 VAL A N 1
ATOM 2007 C CA . VAL A 1 261 ? 27.319 2.926 -11.763 1.00 85.50 261 VAL A CA 1
ATOM 2008 C C . VAL A 1 261 ? 25.977 2.882 -12.501 1.00 85.50 261 VAL A C 1
ATOM 2010 O O . VAL A 1 261 ? 25.504 1.803 -12.853 1.00 85.50 261 VAL A O 1
ATOM 2013 N N . PRO A 1 262 ? 25.313 4.026 -12.753 1.00 83.81 262 PRO A N 1
ATOM 2014 C CA . PRO A 1 262 ? 24.007 4.055 -13.424 1.00 83.81 262 PRO A CA 1
ATOM 2015 C C . PRO A 1 262 ? 23.972 3.319 -14.766 1.00 83.81 262 PRO A C 1
ATOM 2017 O O . PRO A 1 262 ? 22.977 2.682 -15.110 1.00 83.81 262 PRO A O 1
ATOM 2020 N N . ALA A 1 263 ? 25.096 3.324 -15.485 1.00 83.00 263 ALA A N 1
ATOM 2021 C CA . ALA A 1 263 ? 25.275 2.590 -16.729 1.00 83.00 263 ALA A CA 1
ATOM 2022 C C . ALA A 1 263 ? 25.154 1.054 -16.588 1.00 83.00 263 ALA A C 1
ATOM 2024 O O . ALA A 1 263 ? 24.918 0.388 -17.605 1.00 83.00 263 ALA A O 1
ATOM 2025 N N . ASP A 1 264 ? 25.292 0.501 -15.381 1.00 86.12 264 ASP A N 1
ATOM 2026 C CA . ASP A 1 264 ? 25.195 -0.936 -15.088 1.00 86.12 264 ASP A CA 1
ATOM 2027 C C . ASP A 1 264 ? 23.761 -1.402 -14.813 1.00 86.12 264 ASP A C 1
ATOM 2029 O O . ASP A 1 264 ? 23.509 -2.609 -14.792 1.00 86.12 264 ASP A O 1
ATOM 2033 N N . LEU A 1 265 ? 22.819 -0.472 -14.606 1.00 89.88 265 LEU A N 1
ATOM 2034 C CA . LEU A 1 265 ? 21.419 -0.800 -14.352 1.00 89.88 265 LEU A CA 1
ATOM 2035 C C . LEU A 1 265 ? 20.796 -1.483 -15.571 1.00 89.88 265 LEU A C 1
ATOM 2037 O O . LEU A 1 265 ? 20.900 -0.993 -16.703 1.00 89.88 265 LEU A O 1
ATOM 2041 N N . LYS A 1 266 ? 20.114 -2.604 -15.320 1.00 92.94 266 LYS A N 1
ATOM 2042 C CA . LYS A 1 266 ? 19.409 -3.378 -16.344 1.00 92.94 266 LYS A CA 1
ATOM 2043 C C . LYS A 1 266 ? 18.004 -3.760 -15.891 1.00 92.94 266 LYS A C 1
ATOM 2045 O O . LYS A 1 266 ? 17.813 -4.154 -14.742 1.00 92.94 266 LYS A O 1
ATOM 2050 N N . TYR A 1 267 ? 17.055 -3.683 -16.814 1.00 95.12 267 TYR A N 1
ATOM 2051 C CA . TYR A 1 267 ? 15.675 -4.131 -16.692 1.00 95.12 267 TYR A CA 1
ATOM 2052 C C . TYR A 1 267 ? 15.460 -5.334 -17.588 1.00 95.12 267 TYR A C 1
ATOM 2054 O O . TYR A 1 267 ? 15.373 -5.156 -18.797 1.00 95.12 267 TYR A O 1
ATOM 2062 N N . SER A 1 268 ? 15.368 -6.527 -17.005 1.00 93.00 268 SER A N 1
ATOM 2063 C CA . SER A 1 268 ? 15.522 -7.756 -17.796 1.00 93.00 268 SER A CA 1
ATOM 2064 C C . SER A 1 268 ? 14.258 -8.516 -18.121 1.00 93.00 268 SER A C 1
ATOM 2066 O O . SER A 1 268 ? 14.243 -9.300 -19.054 1.00 93.00 268 SER A O 1
ATOM 2068 N N . ALA A 1 269 ? 13.172 -8.229 -17.417 1.00 94.69 269 ALA A N 1
ATOM 2069 C CA . ALA A 1 269 ? 11.872 -8.779 -17.757 1.00 94.69 269 ALA A CA 1
ATOM 2070 C C . ALA A 1 269 ? 10.767 -7.922 -17.152 1.00 94.69 269 ALA A C 1
ATOM 2072 O O . ALA A 1 269 ? 10.988 -7.139 -16.214 1.00 94.69 269 ALA A O 1
ATOM 2073 N N . ALA A 1 270 ? 9.553 -8.106 -17.664 1.00 96.31 270 ALA A N 1
ATOM 2074 C CA . ALA A 1 270 ? 8.362 -7.531 -17.067 1.00 96.31 270 ALA A CA 1
ATOM 2075 C C . ALA A 1 270 ? 7.161 -8.479 -17.147 1.00 96.31 270 ALA A C 1
ATOM 2077 O O . ALA A 1 270 ? 7.079 -9.373 -17.982 1.00 96.31 270 ALA A O 1
ATOM 2078 N N . GLN A 1 271 ? 6.212 -8.304 -16.233 1.00 95.12 271 GLN A N 1
ATOM 2079 C CA . GLN A 1 271 ? 4.992 -9.103 -16.166 1.00 95.12 271 GLN A CA 1
ATOM 2080 C C . GLN A 1 271 ? 3.805 -8.193 -15.870 1.00 95.12 271 GLN A C 1
ATOM 2082 O O . GLN A 1 271 ? 3.869 -7.348 -14.979 1.00 95.12 271 GLN A O 1
ATOM 2087 N N . TYR A 1 272 ? 2.700 -8.381 -16.592 1.00 94.56 272 TYR A N 1
ATOM 2088 C CA . TYR A 1 272 ? 1.458 -7.657 -16.316 1.00 94.56 272 TYR A CA 1
ATOM 2089 C C . TYR A 1 272 ? 1.005 -7.899 -14.869 1.00 94.56 272 TYR A C 1
ATOM 2091 O O . TYR A 1 272 ? 0.989 -9.046 -14.410 1.00 94.56 272 TYR A O 1
ATOM 2099 N N . TYR A 1 273 ? 0.596 -6.832 -14.181 1.00 90.62 273 TYR A N 1
ATOM 2100 C CA . TYR A 1 273 ? -0.014 -6.911 -12.854 1.00 90.62 273 TYR A CA 1
ATOM 2101 C C . TYR A 1 273 ? -1.480 -6.459 -12.909 1.00 90.62 273 TYR A C 1
ATOM 2103 O O . TYR A 1 273 ? -2.373 -7.269 -12.644 1.00 90.62 273 TYR A O 1
ATOM 2111 N N . ASP A 1 274 ? -1.734 -5.226 -13.359 1.00 86.94 274 ASP A N 1
ATOM 2112 C CA . ASP A 1 274 ? -3.072 -4.694 -13.642 1.00 86.94 274 ASP A CA 1
ATOM 2113 C C . ASP A 1 274 ? -3.075 -3.728 -14.849 1.00 86.94 274 ASP A C 1
ATOM 2115 O O . ASP A 1 274 ? -2.076 -3.570 -15.553 1.00 86.94 274 ASP A O 1
ATOM 2119 N N . ASP A 1 275 ? -4.223 -3.110 -15.141 1.00 86.50 275 ASP A N 1
ATOM 2120 C CA . ASP A 1 275 ? -4.409 -2.266 -16.333 1.00 86.50 275 ASP A CA 1
ATOM 2121 C C . ASP A 1 275 ? -3.548 -0.993 -16.339 1.00 86.50 275 ASP A C 1
ATOM 2123 O O . ASP A 1 275 ? -3.383 -0.362 -17.385 1.00 86.50 275 ASP A O 1
ATOM 2127 N N . HIS A 1 276 ? -2.980 -0.619 -15.194 1.00 85.69 276 HIS A N 1
ATOM 2128 C CA . HIS A 1 276 ? -2.168 0.581 -15.038 1.00 85.69 276 HIS A CA 1
ATOM 2129 C C . HIS A 1 276 ? -0.806 0.309 -14.402 1.00 85.69 276 HIS A C 1
ATOM 2131 O O . HIS A 1 276 ? -0.052 1.247 -14.143 1.00 85.69 276 HIS A O 1
ATOM 2137 N N . SER A 1 277 ? -0.449 -0.957 -14.190 1.00 91.19 277 SER A N 1
ATOM 2138 C CA . SER A 1 277 ? 0.829 -1.306 -13.596 1.00 91.19 277 SER A CA 1
ATOM 2139 C C . SER A 1 277 ? 1.349 -2.691 -13.976 1.00 91.19 277 SER A C 1
ATOM 2141 O O . SER A 1 277 ? 0.624 -3.584 -14.425 1.00 91.19 277 SER A O 1
ATOM 2143 N N . PHE A 1 278 ? 2.659 -2.863 -13.850 1.00 95.25 278 PHE A N 1
ATOM 2144 C CA . PHE A 1 278 ? 3.355 -4.103 -14.170 1.00 95.25 278 PHE A CA 1
ATOM 2145 C C . PHE A 1 278 ? 4.520 -4.325 -13.216 1.00 95.25 278 PHE A C 1
ATOM 2147 O O . PHE A 1 278 ? 5.100 -3.378 -12.694 1.00 95.25 278 PHE A O 1
ATOM 2154 N N . ILE A 1 279 ? 4.891 -5.586 -13.019 1.00 94.56 279 ILE A N 1
ATOM 2155 C CA . ILE A 1 279 ? 6.094 -5.928 -12.268 1.00 94.56 279 ILE A CA 1
ATOM 2156 C C . ILE A 1 279 ? 7.282 -5.877 -13.220 1.00 94.56 279 ILE A C 1
ATOM 2158 O O . ILE A 1 279 ? 7.208 -6.437 -14.312 1.00 94.56 279 ILE A O 1
ATOM 2162 N N . ALA A 1 280 ? 8.368 -5.233 -12.811 1.00 95.69 280 ALA A N 1
ATOM 2163 C CA . ALA A 1 280 ? 9.615 -5.151 -13.558 1.00 95.69 280 ALA A CA 1
ATOM 2164 C C . ALA A 1 280 ? 10.781 -5.685 -12.723 1.00 95.69 280 ALA A C 1
ATOM 2166 O O . ALA A 1 280 ? 10.855 -5.438 -11.516 1.00 95.69 280 ALA A O 1
ATOM 2167 N N . LEU A 1 281 ? 11.680 -6.407 -13.386 1.00 94.06 281 LEU A N 1
ATOM 2168 C CA . LEU A 1 281 ? 12.908 -6.949 -12.819 1.00 94.06 281 LEU A CA 1
ATOM 2169 C C . LEU A 1 281 ? 14.068 -5.993 -13.101 1.00 94.06 281 LEU A C 1
ATOM 2171 O O . LEU A 1 281 ? 14.518 -5.909 -14.239 1.00 94.06 281 LEU A O 1
ATOM 2175 N N . GLU A 1 282 ? 14.555 -5.298 -12.078 1.00 93.94 282 GLU A N 1
ATOM 2176 C CA . GLU A 1 282 ? 15.760 -4.470 -12.143 1.00 93.94 282 GLU A CA 1
ATOM 2177 C C . GLU A 1 282 ? 16.934 -5.198 -11.481 1.00 93.94 282 GLU A C 1
ATOM 2179 O O . GLU A 1 282 ? 16.808 -5.764 -10.395 1.00 93.94 282 GLU A O 1
ATOM 2184 N N . ARG A 1 283 ? 18.112 -5.141 -12.094 1.00 90.88 283 ARG A N 1
ATOM 2185 C CA . ARG A 1 283 ? 19.324 -5.772 -11.565 1.00 90.88 283 ARG A CA 1
ATOM 2186 C C . ARG A 1 283 ? 20.544 -4.875 -11.717 1.00 90.88 283 ARG A C 1
ATOM 2188 O O . ARG A 1 283 ? 20.641 -4.093 -12.663 1.00 90.88 283 ARG A O 1
ATOM 2195 N N . ALA A 1 284 ? 21.490 -5.065 -10.804 1.00 88.75 284 ALA A N 1
ATOM 2196 C CA . ALA A 1 284 ? 22.888 -4.698 -10.987 1.00 88.75 284 ALA A CA 1
ATOM 2197 C C . ALA A 1 284 ? 23.779 -5.601 -10.120 1.00 88.75 284 ALA A C 1
ATOM 2199 O O . ALA A 1 284 ? 23.416 -5.958 -9.000 1.00 88.75 284 ALA A O 1
ATOM 2200 N N . SER A 1 285 ? 24.924 -5.999 -10.678 1.00 75.75 285 SER A N 1
ATOM 2201 C CA . SER A 1 285 ? 26.037 -6.724 -10.046 1.00 75.75 285 SER A CA 1
ATOM 2202 C C . SER A 1 285 ? 25.710 -7.609 -8.829 1.00 75.75 285 SER A C 1
ATOM 2204 O O . SER A 1 285 ? 26.179 -7.349 -7.730 1.00 75.75 285 SER A O 1
ATOM 2206 N N . GLY A 1 286 ? 24.942 -8.689 -9.006 1.00 76.25 286 GLY A N 1
ATOM 2207 C CA . GLY A 1 286 ? 24.694 -9.688 -7.948 1.00 76.25 286 GLY A CA 1
ATOM 2208 C C . GLY A 1 286 ? 23.558 -9.356 -6.972 1.00 76.25 286 GLY A C 1
ATOM 2209 O O . GLY A 1 286 ? 23.300 -10.139 -6.058 1.00 76.25 286 GLY A O 1
ATOM 2210 N N . GLN A 1 287 ? 22.847 -8.248 -7.186 1.00 85.50 287 GLN A N 1
ATOM 2211 C CA . GLN A 1 287 ? 21.630 -7.890 -6.465 1.00 85.50 287 GLN A CA 1
ATOM 2212 C C . GLN A 1 287 ? 20.485 -7.624 -7.446 1.00 85.50 287 GLN A C 1
ATOM 2214 O O . GLN A 1 287 ? 20.653 -7.007 -8.503 1.00 85.50 287 GLN A O 1
ATOM 2219 N N . VAL A 1 288 ? 19.300 -8.098 -7.073 1.00 88.12 288 VAL A N 1
ATOM 2220 C CA . VAL A 1 288 ? 18.104 -8.074 -7.908 1.00 88.12 288 VAL A CA 1
ATOM 2221 C C . VAL A 1 288 ? 16.952 -7.447 -7.138 1.00 88.12 288 VAL A C 1
ATOM 2223 O O . VAL A 1 288 ? 16.797 -7.650 -5.932 1.00 88.12 288 VAL A O 1
ATOM 2226 N N . LYS A 1 289 ? 16.142 -6.659 -7.838 1.00 87.94 289 LYS A N 1
ATOM 2227 C CA . LYS A 1 289 ? 15.009 -5.937 -7.279 1.00 87.94 289 LYS A CA 1
ATOM 2228 C C . LYS A 1 289 ? 13.804 -6.085 -8.196 1.00 87.94 289 LYS A C 1
ATOM 2230 O O . LYS A 1 289 ? 13.904 -5.903 -9.405 1.00 87.94 289 LYS A O 1
ATOM 2235 N N . TRP A 1 290 ? 12.649 -6.362 -7.608 1.00 88.81 290 TRP A N 1
ATOM 2236 C CA . TRP A 1 290 ? 11.372 -6.309 -8.308 1.00 88.81 290 TRP A CA 1
ATOM 2237 C C . TRP A 1 290 ? 10.620 -5.068 -7.889 1.00 88.81 290 TRP A C 1
ATOM 2239 O O . TRP A 1 290 ? 10.567 -4.726 -6.704 1.00 88.81 290 TRP A O 1
ATOM 2249 N N . PHE A 1 291 ? 9.996 -4.431 -8.867 1.00 89.31 291 PHE A N 1
ATOM 2250 C CA . PHE A 1 291 ? 9.208 -3.234 -8.656 1.00 89.31 291 PHE A CA 1
ATOM 2251 C C . PHE A 1 291 ? 7.853 -3.349 -9.320 1.00 89.31 291 PHE A C 1
ATOM 2253 O O . PHE A 1 291 ? 7.762 -3.847 -10.435 1.00 89.31 291 PHE A O 1
ATOM 2260 N N . ASN A 1 292 ? 6.826 -2.840 -8.653 1.00 88.75 292 ASN A N 1
ATOM 2261 C CA . ASN A 1 292 ? 5.561 -2.524 -9.281 1.00 88.75 292 ASN A CA 1
ATOM 2262 C C . ASN A 1 292 ? 5.682 -1.129 -9.909 1.00 88.75 292 ASN A C 1
ATOM 2264 O O . ASN A 1 292 ? 5.905 -0.149 -9.197 1.00 88.75 292 ASN A O 1
ATOM 2268 N N . ILE A 1 293 ? 5.586 -1.054 -11.232 1.00 93.19 293 ILE A N 1
ATOM 2269 C CA . ILE A 1 293 ? 5.660 0.180 -12.009 1.00 93.19 293 ILE A CA 1
ATOM 2270 C C . ILE A 1 293 ? 4.241 0.601 -12.381 1.00 93.19 293 ILE A C 1
ATOM 2272 O O . ILE A 1 293 ? 3.630 0.000 -13.265 1.00 93.19 293 ILE A O 1
ATOM 2276 N N . ASN A 1 294 ? 3.721 1.633 -11.720 1.00 85.31 294 ASN A N 1
ATOM 2277 C CA . ASN A 1 294 ? 2.418 2.221 -12.008 1.00 85.31 294 ASN A CA 1
ATOM 2278 C C . ASN A 1 294 ? 2.571 3.397 -12.981 1.00 85.31 294 ASN A C 1
ATOM 2280 O O . ASN A 1 294 ? 3.160 4.427 -12.661 1.00 85.31 294 ASN A O 1
ATOM 2284 N N . TRP A 1 295 ? 2.016 3.240 -14.179 1.00 90.44 295 TRP A N 1
ATOM 2285 C CA . TRP A 1 295 ? 2.137 4.191 -15.282 1.00 90.44 295 TRP A CA 1
ATOM 2286 C C . TRP A 1 295 ? 0.848 4.989 -15.536 1.00 90.44 295 TRP A C 1
ATOM 2288 O O . TRP A 1 295 ? 0.731 5.646 -16.572 1.00 90.44 295 TRP A O 1
ATOM 2298 N N . GLU A 1 296 ? -0.117 4.955 -14.610 1.00 83.75 296 GLU A N 1
ATOM 2299 C CA . GLU A 1 296 ? -1.411 5.634 -14.759 1.00 83.75 296 GLU A CA 1
ATOM 2300 C C . GLU A 1 296 ? -1.258 7.147 -14.913 1.00 83.75 296 GLU A C 1
ATOM 2302 O O . GLU A 1 296 ? -1.837 7.744 -15.818 1.00 83.75 296 GLU A O 1
ATOM 2307 N N . MET A 1 297 ? -0.432 7.740 -14.049 1.00 77.25 297 MET A N 1
ATOM 2308 C CA . MET A 1 297 ? -0.172 9.181 -13.998 1.00 77.25 297 MET A CA 1
ATOM 2309 C C . MET A 1 297 ? 1.027 9.599 -14.860 1.00 77.25 297 MET A C 1
ATOM 2311 O O . MET A 1 297 ? 1.360 10.779 -14.917 1.00 77.25 297 MET A O 1
ATOM 2315 N N . ALA A 1 298 ? 1.690 8.646 -15.524 1.00 84.81 298 ALA A N 1
ATOM 2316 C CA . ALA A 1 298 ? 2.911 8.921 -16.266 1.00 84.81 298 ALA A CA 1
ATOM 2317 C C . ALA A 1 298 ? 2.623 9.779 -17.506 1.00 84.81 298 ALA A C 1
ATOM 2319 O O . ALA A 1 298 ? 1.769 9.430 -18.335 1.00 84.81 298 ALA A O 1
ATOM 2320 N N . THR A 1 299 ? 3.381 10.867 -17.656 1.00 88.62 299 THR A N 1
ATOM 2321 C CA . THR A 1 299 ? 3.287 11.772 -18.804 1.00 88.62 299 THR A CA 1
ATOM 2322 C C . THR A 1 299 ? 3.554 11.016 -20.104 1.00 88.62 299 THR A C 1
ATOM 2324 O O . THR A 1 299 ? 4.522 10.258 -20.219 1.00 88.62 299 THR A O 1
ATOM 2327 N N . ASP A 1 300 ? 2.711 11.247 -21.113 1.00 96.88 300 ASP A N 1
ATOM 2328 C CA . ASP A 1 300 ? 2.976 10.779 -22.469 1.00 96.88 300 ASP A CA 1
ATOM 2329 C C . ASP A 1 300 ? 4.113 11.596 -23.088 1.00 96.88 300 ASP A C 1
ATOM 2331 O O . ASP A 1 300 ? 3.924 12.711 -23.575 1.00 96.88 300 ASP A O 1
ATOM 2335 N N . LEU A 1 301 ? 5.315 11.025 -23.097 1.00 97.19 301 LEU A N 1
ATOM 2336 C CA . LEU A 1 301 ? 6.502 11.675 -23.638 1.00 97.19 301 LEU A CA 1
ATOM 2337 C C . LEU A 1 301 ? 6.383 11.979 -25.130 1.00 97.19 301 LEU A C 1
ATOM 2339 O O . LEU A 1 301 ? 7.076 12.881 -25.605 1.00 97.19 301 LEU A O 1
ATOM 2343 N N . SER A 1 302 ? 5.527 11.269 -25.869 1.00 95.31 302 SER A N 1
ATOM 2344 C CA . SER A 1 302 ? 5.339 11.489 -27.303 1.00 95.31 302 SER A CA 1
ATOM 2345 C C . SER A 1 302 ? 4.649 12.819 -27.624 1.00 95.31 302 SER A C 1
ATOM 2347 O O . SER A 1 302 ? 4.806 13.328 -28.735 1.00 95.31 302 SER A O 1
ATOM 2349 N N . GLU A 1 303 ? 3.994 13.431 -26.634 1.00 93.50 303 GLU A N 1
ATOM 2350 C CA . GLU A 1 303 ? 3.340 14.741 -26.726 1.00 93.50 303 GLU A CA 1
ATOM 2351 C C . GLU A 1 303 ? 4.204 15.885 -26.158 1.00 93.50 303 GLU A C 1
ATOM 2353 O O . GLU A 1 303 ? 3.780 17.037 -26.105 1.00 93.50 303 GLU A O 1
ATOM 2358 N N . THR A 1 304 ? 5.448 15.596 -25.759 1.00 95.25 304 THR A N 1
ATOM 2359 C CA . THR A 1 304 ? 6.357 16.570 -25.133 1.00 95.25 304 THR A CA 1
ATOM 2360 C C . THR A 1 304 ? 7.522 16.969 -26.043 1.00 95.25 304 THR A C 1
ATOM 2362 O O . THR A 1 304 ? 7.822 16.326 -27.054 1.00 95.25 304 THR A O 1
ATOM 2365 N N . LYS A 1 305 ? 8.293 17.986 -25.625 1.00 95.31 305 LYS A N 1
ATOM 2366 C CA . LYS A 1 305 ? 9.571 18.358 -26.267 1.00 95.31 305 LYS A CA 1
ATOM 2367 C C . LYS A 1 305 ? 10.631 17.238 -26.240 1.00 95.31 305 LYS A C 1
ATOM 2369 O O . LYS A 1 305 ? 11.633 17.346 -26.950 1.00 95.31 305 LYS A O 1
ATOM 2374 N N . TYR A 1 306 ? 10.422 16.173 -25.460 1.00 95.81 306 TYR A N 1
ATOM 2375 C CA . TYR A 1 306 ? 11.347 15.048 -25.279 1.00 95.81 306 TYR A CA 1
ATOM 2376 C C . TYR A 1 306 ? 11.062 13.842 -26.193 1.00 95.81 306 TYR A C 1
ATOM 2378 O O . TYR A 1 306 ? 11.815 12.864 -26.181 1.00 95.81 306 TYR A O 1
ATOM 2386 N N . ALA A 1 307 ? 10.005 13.898 -27.013 1.00 92.94 307 ALA A N 1
ATOM 2387 C CA . ALA A 1 307 ? 9.501 12.764 -27.793 1.00 92.94 307 ALA A CA 1
ATOM 2388 C C . ALA A 1 307 ? 10.561 12.056 -28.661 1.00 92.94 307 ALA A C 1
ATOM 2390 O O . ALA A 1 307 ? 10.622 10.829 -28.695 1.00 92.94 307 ALA A O 1
ATOM 2391 N N . ASN A 1 308 ? 11.404 12.824 -29.360 1.00 91.06 308 ASN A N 1
ATOM 2392 C CA . ASN A 1 308 ? 12.310 12.313 -30.400 1.00 91.06 308 ASN A CA 1
ATOM 2393 C C . ASN A 1 308 ? 13.776 12.738 -30.201 1.00 91.06 308 ASN A C 1
ATOM 2395 O O . ASN A 1 308 ? 14.511 12.931 -31.168 1.00 91.06 308 ASN A O 1
ATOM 2399 N N . ASN A 1 309 ? 14.206 12.937 -28.957 1.00 93.81 309 ASN A N 1
ATOM 2400 C CA . ASN A 1 309 ? 15.580 13.310 -28.618 1.00 93.81 309 ASN A CA 1
ATOM 2401 C C . ASN A 1 309 ? 15.950 12.812 -27.213 1.00 93.81 309 ASN A C 1
ATOM 2403 O O . ASN A 1 309 ? 15.078 12.372 -26.465 1.00 93.81 309 ASN A O 1
ATOM 2407 N N . LEU A 1 310 ? 17.233 12.920 -26.862 1.00 93.06 310 LEU A N 1
ATOM 2408 C CA . LEU A 1 310 ? 17.751 12.547 -25.544 1.00 93.06 310 LEU A CA 1
ATOM 2409 C C . LEU A 1 310 ? 17.838 13.726 -24.556 1.00 93.06 310 LEU A C 1
ATOM 2411 O O . LEU A 1 310 ? 18.639 13.710 -23.626 1.00 93.06 310 LEU A O 1
ATOM 2415 N N . LYS A 1 311 ? 17.064 14.802 -24.764 1.00 92.94 311 LYS A N 1
ATOM 2416 C CA . LYS A 1 311 ? 17.119 15.953 -23.849 1.00 92.94 311 LYS A CA 1
ATOM 2417 C C . LYS A 1 311 ? 16.587 15.618 -22.463 1.00 92.94 311 LYS A C 1
ATOM 2419 O O . LYS A 1 311 ? 17.007 16.271 -21.528 1.00 92.94 311 LYS A O 1
ATOM 2424 N N . LEU A 1 312 ? 15.691 14.640 -22.318 1.00 93.25 312 LEU A N 1
ATOM 2425 C CA . LEU A 1 312 ? 15.187 14.248 -20.999 1.00 93.25 312 LEU A CA 1
ATOM 2426 C C . LEU A 1 312 ? 16.316 13.642 -20.162 1.00 93.25 312 LEU A C 1
ATOM 2428 O O . LEU A 1 312 ? 16.531 14.050 -19.031 1.00 93.25 312 LEU A O 1
ATOM 2432 N N . GLU A 1 313 ? 17.072 12.728 -20.768 1.00 92.06 313 GLU A N 1
ATOM 2433 C CA . GLU A 1 313 ? 18.253 12.082 -20.198 1.00 92.06 313 GLU A CA 1
ATOM 2434 C C . GLU A 1 313 ? 19.357 13.102 -19.890 1.00 92.06 313 GLU A C 1
ATOM 2436 O O . GLU A 1 313 ? 19.971 13.050 -18.830 1.00 92.06 313 GLU A O 1
ATOM 2441 N N . PHE A 1 314 ? 19.589 14.048 -20.806 1.00 88.75 314 PHE A N 1
ATOM 2442 C CA . PHE A 1 314 ? 20.623 15.073 -20.655 1.00 88.75 314 PHE A CA 1
ATOM 2443 C C . PHE A 1 314 ? 20.258 16.159 -19.634 1.00 88.75 314 PHE A C 1
ATOM 2445 O O . PHE A 1 314 ? 21.096 16.576 -18.846 1.00 88.75 314 PHE A O 1
ATOM 2452 N N . GLU A 1 315 ? 19.021 16.662 -19.659 1.00 89.25 315 GLU A N 1
ATOM 2453 C CA . GLU A 1 315 ? 18.574 17.714 -18.740 1.00 89.25 315 GLU A CA 1
ATOM 2454 C C . GLU A 1 315 ? 18.388 17.170 -17.318 1.00 89.25 315 GLU A C 1
ATOM 2456 O O . GLU A 1 315 ? 18.576 17.938 -16.370 1.00 89.25 315 GLU A O 1
ATOM 2461 N N . SER A 1 316 ? 18.054 15.878 -17.159 1.00 86.12 316 SER A N 1
ATOM 2462 C CA . SER A 1 316 ? 18.019 15.236 -15.842 1.00 86.12 316 SER A CA 1
ATOM 2463 C C . SER A 1 316 ? 19.429 14.966 -15.333 1.00 86.12 316 SER A C 1
ATOM 2465 O O . SER A 1 316 ? 19.721 15.243 -14.167 1.00 86.12 316 SER A O 1
ATOM 2467 N N . ALA A 1 317 ? 20.300 14.433 -16.202 1.00 78.69 317 ALA A N 1
ATOM 2468 C CA . ALA A 1 317 ? 21.668 14.015 -15.899 1.00 78.69 317 ALA A CA 1
ATOM 2469 C C . ALA A 1 317 ? 21.772 13.233 -14.573 1.00 78.69 317 ALA A C 1
ATOM 2471 O O . ALA A 1 317 ? 22.750 13.366 -13.847 1.00 78.69 317 ALA A O 1
ATOM 2472 N N . GLY A 1 318 ? 20.714 12.506 -14.186 1.00 71.50 318 GLY A N 1
ATOM 2473 C CA . GLY A 1 318 ? 20.603 11.813 -12.895 1.00 71.50 318 GLY A CA 1
ATOM 2474 C C . GLY A 1 318 ? 20.606 12.680 -11.629 1.00 71.50 318 GLY A C 1
ATOM 2475 O O . GLY A 1 318 ? 20.569 12.121 -10.533 1.00 71.50 318 GLY A O 1
ATOM 2476 N N . THR A 1 319 ? 20.661 14.008 -11.756 1.00 70.00 319 THR A N 1
ATOM 2477 C CA . THR A 1 319 ? 20.763 14.970 -10.640 1.00 70.00 319 THR A CA 1
ATOM 2478 C C . THR A 1 319 ? 19.480 15.764 -10.414 1.00 70.00 319 THR A C 1
ATOM 2480 O O . THR A 1 319 ? 19.240 16.224 -9.299 1.00 70.00 319 THR A O 1
ATOM 2483 N N . LYS A 1 320 ? 18.644 15.904 -11.447 1.00 70.69 320 LYS A N 1
ATOM 2484 C CA . LYS A 1 320 ? 17.285 16.444 -11.349 1.00 70.69 320 LYS A CA 1
ATOM 2485 C C . LYS A 1 320 ? 16.273 15.324 -11.502 1.00 70.69 320 LYS A C 1
ATOM 2487 O O . LYS A 1 320 ? 16.499 14.400 -12.284 1.00 70.69 320 LYS A O 1
ATOM 2492 N N . SER A 1 321 ? 15.158 15.451 -10.793 1.00 75.94 321 SER A N 1
ATOM 2493 C CA . SER A 1 321 ? 14.008 14.577 -11.010 1.00 75.94 321 SER A CA 1
ATOM 2494 C C . SER A 1 321 ? 13.381 14.848 -12.379 1.00 75.94 321 SER A C 1
ATOM 2496 O O . SER A 1 321 ? 13.612 15.902 -12.983 1.00 75.94 321 SER A O 1
ATOM 2498 N N . LEU A 1 322 ? 12.591 13.909 -12.898 1.00 79.81 322 LEU A N 1
ATOM 2499 C CA . LEU A 1 322 ? 11.870 14.145 -14.153 1.00 79.81 322 LEU A CA 1
ATOM 2500 C C . LEU A 1 322 ? 10.742 15.168 -13.957 1.00 79.81 322 LEU A C 1
ATOM 2502 O O . LEU A 1 322 ? 10.429 15.934 -14.871 1.00 79.81 322 LEU A O 1
ATOM 2506 N N . GLU A 1 323 ? 10.201 15.248 -12.747 1.00 71.62 323 GLU A N 1
ATOM 2507 C CA . GLU A 1 323 ? 9.176 16.192 -12.328 1.00 71.62 323 GLU A CA 1
ATOM 2508 C C . GLU A 1 323 ? 9.688 17.637 -12.390 1.00 71.62 323 GLU A C 1
ATOM 2510 O O . GLU A 1 323 ? 8.988 18.501 -12.921 1.00 71.62 323 GLU A O 1
ATOM 2515 N N . ASP A 1 324 ? 10.942 17.889 -11.985 1.00 69.94 324 ASP A N 1
ATOM 2516 C CA . ASP A 1 324 ? 11.612 19.198 -12.139 1.00 69.94 324 ASP A CA 1
ATOM 2517 C C . ASP A 1 324 ? 11.697 19.644 -13.615 1.00 69.94 324 ASP A C 1
ATOM 2519 O O . ASP A 1 324 ? 11.891 20.824 -13.920 1.00 69.94 324 ASP A O 1
ATOM 2523 N N . LEU A 1 325 ? 11.566 18.698 -14.550 1.00 81.06 325 LEU A N 1
ATOM 2524 C CA . LEU A 1 325 ? 11.571 18.918 -15.997 1.00 81.06 325 LEU A CA 1
ATOM 2525 C C . LEU A 1 325 ? 10.156 18.953 -16.604 1.00 81.06 325 LEU A C 1
ATOM 2527 O O . LEU A 1 325 ? 10.009 19.029 -17.829 1.00 81.06 325 LEU A O 1
ATOM 2531 N N . GLY A 1 326 ? 9.115 18.915 -15.766 1.00 76.81 326 GLY A N 1
ATOM 2532 C CA . GLY A 1 326 ? 7.711 18.902 -16.176 1.00 76.81 326 GLY A CA 1
ATOM 2533 C C . GLY A 1 326 ? 7.236 17.553 -16.722 1.00 76.81 326 GLY A C 1
ATOM 2534 O O . GLY A 1 326 ? 6.277 17.513 -17.493 1.00 76.81 326 GLY A O 1
ATOM 2535 N N . VAL A 1 327 ? 7.915 16.456 -16.376 1.00 81.44 327 VAL A N 1
ATOM 2536 C CA . VAL A 1 327 ? 7.557 15.088 -16.770 1.00 81.44 327 VAL A CA 1
ATOM 2537 C C . VAL A 1 327 ? 7.235 14.286 -15.519 1.00 81.44 327 VAL A C 1
ATOM 2539 O O . VAL A 1 327 ? 8.119 14.022 -14.719 1.00 81.44 327 VAL A O 1
ATOM 2542 N N . MET A 1 328 ? 5.993 13.829 -15.380 1.00 78.56 328 MET A N 1
ATOM 2543 C CA . MET A 1 328 ? 5.631 12.884 -14.326 1.00 78.56 328 MET A CA 1
ATOM 2544 C C . MET A 1 328 ? 6.103 11.473 -14.733 1.00 78.56 328 MET A C 1
ATOM 2546 O O . MET A 1 328 ? 5.589 10.937 -15.727 1.00 78.56 328 MET A O 1
ATOM 2550 N N . PRO A 1 329 ? 7.077 10.859 -14.034 1.00 84.19 329 PRO A N 1
ATOM 2551 C CA . PRO A 1 329 ? 7.497 9.490 -14.303 1.00 84.19 329 PRO A CA 1
ATOM 2552 C C . PRO A 1 329 ? 6.414 8.482 -13.898 1.00 84.19 329 PRO A C 1
ATOM 2554 O O . PRO A 1 329 ? 5.523 8.769 -13.098 1.00 84.19 329 PRO A O 1
ATOM 2557 N N . ALA A 1 330 ? 6.499 7.258 -14.422 1.00 87.38 330 ALA A N 1
ATOM 2558 C CA . ALA A 1 330 ? 5.758 6.148 -13.836 1.00 87.38 330 ALA A CA 1
ATOM 2559 C C . ALA A 1 330 ? 6.300 5.857 -12.428 1.00 87.38 330 ALA A C 1
ATOM 2561 O O . ALA A 1 330 ? 7.512 5.765 -12.219 1.00 87.38 330 ALA A O 1
ATOM 2562 N N . MET A 1 331 ? 5.387 5.706 -11.471 1.00 77.69 331 MET A N 1
ATOM 2563 C CA . MET A 1 331 ? 5.715 5.477 -10.070 1.00 77.69 331 MET A CA 1
ATOM 2564 C C . MET A 1 331 ? 6.276 4.073 -9.882 1.00 77.69 331 MET A C 1
ATOM 2566 O O . MET A 1 331 ? 5.741 3.102 -10.417 1.00 77.69 331 MET A O 1
ATOM 2570 N N . LYS A 1 332 ? 7.334 3.963 -9.082 1.00 83.44 332 LYS A N 1
ATOM 2571 C CA . LYS A 1 332 ? 8.062 2.718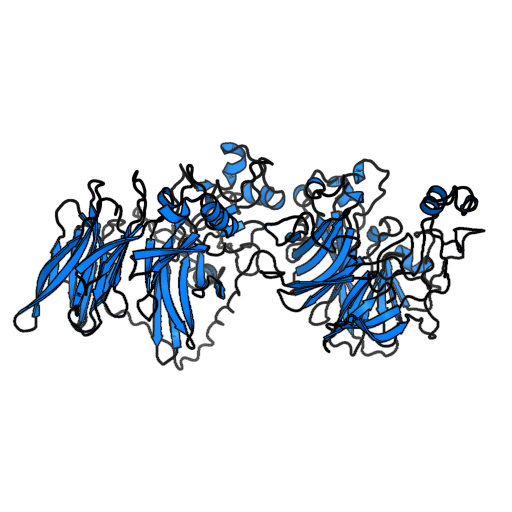 -8.847 1.00 83.44 332 LYS A CA 1
ATOM 2572 C C . LYS A 1 332 ? 7.966 2.325 -7.373 1.00 83.44 332 LYS A C 1
ATOM 2574 O O . LYS A 1 332 ? 8.602 2.938 -6.522 1.00 83.44 332 LYS A O 1
ATOM 2579 N N . THR A 1 333 ? 7.225 1.260 -7.073 1.00 74.88 333 THR A N 1
ATOM 2580 C CA . THR A 1 333 ? 7.083 0.718 -5.710 1.00 74.88 333 THR A CA 1
ATOM 2581 C C . THR A 1 333 ? 7.904 -0.555 -5.564 1.00 74.88 333 THR A C 1
ATOM 2583 O O . THR A 1 333 ? 7.745 -1.496 -6.340 1.00 74.88 333 THR A O 1
ATOM 2586 N N . LYS A 1 334 ? 8.802 -0.612 -4.574 1.00 76.44 334 LYS A N 1
ATOM 2587 C CA . LYS A 1 334 ? 9.649 -1.790 -4.328 1.00 76.44 334 LYS A CA 1
ATOM 2588 C C . LYS A 1 334 ? 8.805 -2.970 -3.839 1.00 76.44 334 LYS A C 1
ATOM 2590 O O . LYS A 1 334 ? 8.080 -2.854 -2.858 1.00 76.44 334 LYS A O 1
ATOM 2595 N N . VAL A 1 335 ? 8.939 -4.114 -4.503 1.00 76.56 335 VAL A N 1
ATOM 2596 C CA . VAL A 1 335 ? 8.207 -5.358 -4.201 1.00 76.56 335 VAL A CA 1
ATOM 2597 C C . VAL A 1 335 ? 9.098 -6.353 -3.474 1.00 76.56 335 VAL A C 1
ATOM 2599 O O . VAL A 1 335 ? 8.689 -6.952 -2.481 1.00 76.56 335 VAL A O 1
ATOM 2602 N N . LEU A 1 336 ? 10.327 -6.519 -3.953 1.00 75.75 336 LEU A N 1
ATOM 2603 C CA . LEU A 1 336 ? 11.355 -7.376 -3.372 1.00 75.75 336 LEU A CA 1
ATOM 2604 C C . LEU A 1 336 ? 12.716 -6.773 -3.710 1.00 75.75 336 LEU A C 1
ATOM 2606 O O . LEU A 1 336 ? 12.905 -6.208 -4.783 1.00 75.75 336 LEU A O 1
ATOM 2610 N N . ASP A 1 337 ? 13.654 -6.904 -2.789 1.00 80.88 337 ASP A N 1
ATOM 2611 C CA . ASP A 1 337 ? 15.053 -6.556 -2.974 1.00 80.88 337 ASP A CA 1
ATOM 2612 C C . ASP A 1 337 ? 15.856 -7.665 -2.315 1.00 80.88 337 ASP A C 1
ATOM 2614 O O . ASP A 1 337 ? 15.695 -7.907 -1.117 1.00 80.88 337 ASP A O 1
ATOM 2618 N N . THR A 1 338 ? 16.658 -8.383 -3.103 1.00 78.62 338 THR A N 1
ATOM 2619 C CA . THR A 1 338 ? 17.337 -9.590 -2.626 1.00 78.62 338 THR A CA 1
ATOM 2620 C C . THR A 1 338 ? 18.305 -9.306 -1.490 1.00 78.62 338 THR A C 1
ATOM 2622 O O . THR A 1 338 ? 18.620 -10.240 -0.776 1.00 78.62 338 THR A O 1
ATOM 2625 N N . TYR A 1 339 ? 18.730 -8.056 -1.278 1.00 72.06 339 TYR A N 1
ATOM 2626 C CA . TYR A 1 339 ? 19.640 -7.673 -0.192 1.00 72.06 339 TYR A CA 1
ATOM 2627 C C . TYR A 1 339 ? 18.919 -7.036 1.016 1.00 72.06 339 TYR A C 1
ATOM 2629 O O . TYR A 1 339 ? 19.549 -6.696 2.011 1.00 72.06 339 TYR A O 1
ATOM 2637 N N . ALA A 1 340 ? 17.592 -6.858 0.969 1.00 64.56 340 ALA A N 1
ATOM 2638 C CA . ALA A 1 340 ? 16.838 -6.200 2.039 1.00 64.56 340 ALA A CA 1
ATOM 2639 C C . ALA A 1 340 ? 16.045 -7.205 2.890 1.00 64.56 340 ALA A C 1
ATOM 2641 O O . ALA A 1 340 ? 15.017 -7.733 2.456 1.00 64.56 340 ALA A O 1
ATOM 2642 N N . SER A 1 341 ? 16.462 -7.396 4.145 1.00 50.62 341 SER A N 1
ATOM 2643 C CA . SER A 1 341 ? 15.803 -8.299 5.107 1.00 50.62 341 SER A CA 1
ATOM 2644 C C . SER A 1 341 ? 14.345 -7.941 5.398 1.00 50.62 341 SER A C 1
ATOM 2646 O O . SER A 1 341 ? 13.495 -8.827 5.461 1.00 50.62 341 SER A O 1
ATOM 2648 N N . ALA A 1 342 ? 14.017 -6.646 5.455 1.00 41.62 342 ALA A N 1
ATOM 2649 C CA . ALA A 1 342 ? 12.642 -6.152 5.599 1.00 41.62 342 ALA A CA 1
ATOM 2650 C C . ALA A 1 342 ? 11.724 -6.531 4.419 1.00 41.62 342 ALA A C 1
ATOM 2652 O O . ALA A 1 342 ? 10.500 -6.452 4.509 1.00 41.62 342 ALA A O 1
ATOM 2653 N N . MET A 1 343 ? 12.307 -6.943 3.290 1.00 46.91 343 MET A N 1
ATOM 2654 C CA . MET A 1 343 ? 11.590 -7.269 2.066 1.00 46.91 343 MET A CA 1
ATOM 2655 C C . MET A 1 343 ? 11.701 -8.752 1.683 1.00 46.91 343 MET A C 1
ATOM 2657 O O . MET A 1 343 ? 11.337 -9.093 0.563 1.00 46.91 343 MET A O 1
ATOM 2661 N N . GLY A 1 344 ? 12.163 -9.620 2.591 1.00 45.88 344 GLY A N 1
ATOM 2662 C CA . GLY A 1 344 ? 12.351 -11.053 2.335 1.00 45.88 344 GLY A CA 1
ATOM 2663 C C . GLY A 1 344 ? 13.663 -11.412 1.624 1.00 45.88 344 GLY A C 1
ATOM 2664 O O . GLY A 1 344 ? 13.829 -12.559 1.216 1.00 45.88 344 GLY A O 1
ATOM 2665 N N . GLY A 1 345 ? 14.582 -10.454 1.466 1.00 55.19 345 GLY A N 1
ATOM 2666 C CA . GLY A 1 345 ? 15.944 -10.669 0.969 1.00 55.19 345 GLY A CA 1
ATOM 2667 C C . GLY A 1 345 ? 16.949 -10.980 2.084 1.00 55.19 345 GLY A C 1
ATOM 2668 O O . GLY A 1 345 ? 16.653 -10.811 3.263 1.00 55.19 345 GLY A O 1
ATOM 2669 N N . THR A 1 346 ? 18.153 -11.415 1.724 1.00 57.62 346 THR A N 1
ATOM 2670 C CA . THR A 1 346 ? 19.309 -11.529 2.626 1.00 57.62 346 THR A CA 1
ATOM 2671 C C . THR A 1 346 ? 20.599 -11.296 1.842 1.00 57.62 346 THR A C 1
ATOM 2673 O O . THR A 1 346 ? 20.662 -11.499 0.633 1.00 57.62 346 THR A O 1
ATOM 2676 N N . ASP A 1 347 ? 21.672 -10.954 2.539 1.00 60.56 347 ASP A N 1
ATOM 2677 C CA . ASP A 1 347 ? 23.018 -10.783 1.985 1.00 60.56 347 ASP A CA 1
ATOM 2678 C C . ASP A 1 347 ? 23.515 -12.044 1.236 1.00 60.56 347 ASP A C 1
ATOM 2680 O O . ASP A 1 347 ? 24.392 -11.964 0.380 1.00 60.56 347 ASP A O 1
ATOM 2684 N N . ASN A 1 348 ? 22.914 -13.206 1.533 1.00 61.53 348 ASN A N 1
ATOM 2685 C CA . ASN A 1 348 ? 23.203 -14.518 0.950 1.00 61.53 348 ASN A CA 1
ATOM 2686 C C . ASN A 1 348 ? 22.010 -15.087 0.160 1.00 61.53 348 ASN A C 1
ATOM 2688 O O . ASN A 1 348 ? 21.814 -16.303 0.128 1.00 61.53 348 ASN A O 1
ATOM 2692 N N . PHE A 1 349 ? 21.167 -14.238 -0.427 1.00 66.94 349 PHE A N 1
ATOM 2693 C CA . PHE A 1 349 ? 19.987 -14.700 -1.151 1.00 66.94 349 PHE A CA 1
ATOM 2694 C C . PHE A 1 349 ? 20.377 -15.588 -2.344 1.00 66.94 349 PHE A C 1
ATOM 2696 O O . PHE A 1 349 ? 20.915 -15.115 -3.350 1.00 66.94 349 PHE A O 1
ATOM 2703 N N . GLU A 1 350 ? 20.087 -16.888 -2.241 1.00 64.81 350 GLU A N 1
ATOM 2704 C CA . GLU A 1 350 ? 20.384 -17.841 -3.306 1.00 64.81 350 GLU A CA 1
ATOM 2705 C C . GLU A 1 350 ? 19.627 -17.473 -4.587 1.00 64.81 350 GLU A C 1
ATOM 2707 O O . GLU A 1 350 ? 18.406 -17.303 -4.613 1.00 64.81 350 GLU A O 1
ATOM 2712 N N . GLY A 1 351 ? 20.375 -17.362 -5.683 1.00 63.84 351 GLY A N 1
ATOM 2713 C CA . GLY A 1 351 ? 19.817 -17.138 -7.008 1.00 63.84 351 GLY A CA 1
ATOM 2714 C C . GLY A 1 351 ? 19.878 -15.700 -7.524 1.00 63.84 351 GLY A C 1
ATOM 2715 O O . GLY A 1 351 ? 19.366 -15.471 -8.612 1.00 63.84 351 GLY A O 1
ATOM 2716 N N . SER A 1 352 ? 20.494 -14.740 -6.825 1.00 68.38 352 SER A N 1
ATOM 2717 C CA . SER A 1 352 ? 20.570 -13.329 -7.262 1.00 68.38 352 SER A CA 1
ATOM 2718 C C . SER A 1 352 ? 21.446 -13.074 -8.504 1.00 68.38 352 SER A C 1
ATOM 2720 O O . SER A 1 352 ? 21.318 -12.041 -9.159 1.00 68.38 352 SER A O 1
ATOM 2722 N N . ALA A 1 353 ? 22.337 -13.999 -8.863 1.00 71.25 353 ALA A N 1
ATOM 2723 C CA . ALA A 1 353 ? 23.189 -13.861 -10.041 1.00 71.25 353 ALA A CA 1
ATOM 2724 C C . ALA A 1 353 ? 22.425 -14.167 -11.342 1.00 71.25 353 ALA A C 1
ATOM 2726 O O . ALA A 1 353 ? 21.679 -15.142 -11.406 1.00 71.25 353 ALA A O 1
ATOM 2727 N N . LYS A 1 354 ? 22.653 -13.343 -12.376 1.00 74.31 354 LYS A N 1
ATOM 2728 C CA . LYS A 1 354 ? 22.172 -13.529 -13.762 1.00 74.31 354 LYS A CA 1
ATOM 2729 C C . LYS A 1 354 ? 20.673 -13.843 -13.906 1.00 74.31 354 LYS A C 1
ATOM 2731 O O . LYS A 1 354 ? 20.287 -14.605 -14.782 1.00 74.31 354 LYS A O 1
ATOM 2736 N N . GLN A 1 355 ? 19.821 -13.267 -13.057 1.00 82.62 355 GLN A N 1
ATOM 2737 C CA . GLN A 1 355 ? 18.373 -13.347 -13.268 1.00 82.62 355 GLN A CA 1
ATOM 2738 C C . GLN A 1 355 ? 17.962 -12.447 -14.428 1.00 82.62 355 GLN A C 1
ATOM 2740 O O . GLN A 1 355 ? 18.246 -11.248 -14.385 1.00 82.62 355 GLN A O 1
ATOM 2745 N N . GLU A 1 356 ? 17.293 -13.013 -15.427 1.00 81.81 356 GLU A N 1
ATOM 2746 C CA . GLU A 1 356 ? 16.905 -12.275 -16.636 1.00 81.81 356 GLU A CA 1
ATOM 2747 C C . GLU A 1 356 ? 15.418 -12.473 -16.947 1.00 81.81 356 GLU A C 1
ATOM 2749 O O . GLU A 1 356 ? 14.682 -11.494 -16.985 1.00 81.81 356 GLU A O 1
ATOM 2754 N N . GLY A 1 357 ? 14.923 -13.710 -16.954 1.00 87.25 357 GLY A N 1
ATOM 2755 C CA . GLY A 1 357 ? 13.493 -14.011 -17.046 1.00 87.25 357 GLY A CA 1
ATOM 2756 C C . GLY A 1 357 ? 12.794 -14.165 -15.688 1.00 87.25 357 GLY A C 1
ATOM 2757 O O . GLY A 1 357 ? 13.326 -14.741 -14.740 1.00 87.25 357 GLY A O 1
ATOM 2758 N N . PHE A 1 358 ? 11.536 -13.727 -15.584 1.00 91.31 358 PHE A N 1
ATOM 2759 C CA . PHE A 1 358 ? 10.661 -14.100 -14.465 1.00 91.31 358 PHE A CA 1
ATOM 2760 C C . PHE A 1 358 ? 9.197 -14.190 -14.898 1.00 91.31 358 PHE A C 1
ATOM 2762 O O . PHE A 1 358 ? 8.798 -13.538 -15.851 1.00 91.31 358 PHE A O 1
ATOM 2769 N N . ALA A 1 359 ? 8.381 -14.948 -14.163 1.00 90.56 359 ALA A N 1
ATOM 2770 C CA . ALA A 1 359 ? 6.939 -15.046 -14.371 1.00 90.56 359 ALA A CA 1
ATOM 2771 C C . ALA A 1 359 ? 6.172 -14.980 -13.044 1.00 90.56 359 ALA A C 1
ATOM 2773 O O . ALA A 1 359 ? 6.604 -15.540 -12.037 1.00 90.56 359 ALA A O 1
ATOM 2774 N N . THR A 1 360 ? 4.995 -14.354 -13.038 1.00 87.81 360 THR A N 1
ATOM 2775 C CA . THR A 1 360 ? 4.145 -14.244 -11.840 1.00 87.81 360 THR A CA 1
ATOM 2776 C C . THR A 1 360 ? 2.990 -15.240 -11.874 1.00 87.81 360 THR A C 1
ATOM 2778 O O . THR A 1 360 ? 2.444 -15.580 -12.926 1.00 87.81 360 THR A O 1
ATOM 2781 N N . LYS A 1 361 ? 2.580 -15.729 -10.701 1.00 82.00 361 LYS A N 1
ATOM 2782 C CA . LYS A 1 361 ? 1.410 -16.603 -10.554 1.00 82.00 361 LYS A CA 1
ATOM 2783 C C . LYS A 1 361 ? 0.498 -16.068 -9.456 1.00 82.00 361 LYS A C 1
ATOM 2785 O O . LYS A 1 361 ? 0.703 -16.327 -8.277 1.00 82.00 361 LYS A O 1
ATOM 2790 N N . GLY A 1 362 ? -0.564 -15.375 -9.853 1.00 74.12 362 GLY A N 1
ATOM 2791 C CA . GLY A 1 362 ? -1.409 -14.657 -8.896 1.00 74.12 362 GLY A CA 1
ATOM 2792 C C . GLY A 1 362 ? -0.659 -13.472 -8.288 1.00 74.12 362 GLY A C 1
ATOM 2793 O O . GLY A 1 362 ? 0.290 -12.977 -8.885 1.00 74.12 362 GLY A O 1
ATOM 2794 N N . SER A 1 363 ? -1.084 -13.022 -7.111 1.00 69.50 363 SER A N 1
ATOM 2795 C CA . SER A 1 363 ? -0.571 -11.800 -6.488 1.00 69.50 363 SER A CA 1
ATOM 2796 C C . SER A 1 363 ? 0.588 -12.013 -5.515 1.00 69.50 363 SER A C 1
ATOM 2798 O O . SER A 1 363 ? 1.089 -11.035 -4.992 1.00 69.50 363 SER A O 1
ATOM 2800 N N . LYS A 1 364 ? 1.022 -13.247 -5.236 1.00 68.19 364 LYS A N 1
ATOM 2801 C CA . LYS A 1 364 ? 2.033 -13.521 -4.191 1.00 68.19 364 LYS A CA 1
ATOM 2802 C C . LYS A 1 364 ? 3.184 -14.421 -4.632 1.00 68.19 364 LYS A C 1
ATOM 2804 O O . LYS A 1 364 ? 4.094 -14.660 -3.855 1.00 68.19 364 LYS A O 1
ATOM 2809 N N . PHE A 1 365 ? 3.160 -14.949 -5.855 1.00 77.19 365 PHE A N 1
ATOM 2810 C CA . PHE A 1 365 ? 4.137 -15.951 -6.284 1.00 77.19 365 PHE A CA 1
ATOM 2811 C C . PHE A 1 365 ? 4.911 -15.504 -7.514 1.00 77.19 365 PHE A C 1
ATOM 2813 O O . PHE A 1 365 ? 4.318 -15.008 -8.479 1.00 77.19 365 PHE A O 1
ATOM 2820 N N . LEU A 1 366 ? 6.216 -15.765 -7.498 1.00 83.38 366 LEU A N 1
ATOM 2821 C CA . LEU A 1 366 ? 7.146 -15.419 -8.563 1.00 83.38 366 LEU A CA 1
ATOM 2822 C C . LEU A 1 366 ? 8.053 -16.608 -8.900 1.00 83.38 366 LEU A C 1
ATOM 2824 O O . LEU A 1 366 ? 8.590 -17.265 -8.014 1.00 83.38 366 LEU A O 1
ATOM 2828 N N . TYR A 1 367 ? 8.219 -16.883 -10.188 1.00 86.25 367 TYR A N 1
ATOM 2829 C CA . TYR A 1 367 ? 9.256 -17.760 -10.723 1.00 86.25 367 TYR A CA 1
ATOM 2830 C C . TYR A 1 367 ? 10.339 -16.883 -11.336 1.00 86.25 367 TYR A C 1
ATOM 2832 O O . TYR A 1 367 ? 9.988 -15.984 -12.091 1.00 86.25 367 TYR A O 1
ATOM 2840 N N . SER A 1 368 ? 11.610 -17.143 -11.056 1.00 84.38 368 SER A N 1
ATOM 2841 C CA . SER A 1 368 ? 12.738 -16.443 -11.684 1.00 84.38 368 SER A CA 1
ATOM 2842 C C . SER A 1 368 ? 13.663 -17.450 -12.352 1.00 84.38 368 SER A C 1
ATOM 2844 O O . SER A 1 368 ? 13.873 -18.533 -11.802 1.00 84.38 368 SER A O 1
ATOM 2846 N N . SER A 1 369 ? 14.186 -17.118 -13.527 1.00 84.38 369 SER A N 1
ATOM 2847 C CA . SER A 1 369 ? 15.151 -17.919 -14.273 1.00 84.38 369 SER A CA 1
ATOM 2848 C C . SER A 1 369 ? 16.483 -17.199 -14.392 1.00 84.38 369 SER A C 1
ATOM 2850 O O . SER A 1 369 ? 16.542 -15.986 -14.592 1.00 84.38 369 SER A O 1
ATOM 2852 N N . GLN A 1 370 ? 17.554 -17.980 -14.304 1.00 80.44 370 GLN A N 1
ATOM 2853 C CA . GLN A 1 370 ? 18.898 -17.500 -14.584 1.00 80.44 370 GLN A CA 1
ATOM 2854 C C . GLN A 1 370 ? 19.275 -17.755 -16.038 1.00 80.44 370 GLN A C 1
ATOM 2856 O O . GLN A 1 370 ? 19.064 -18.867 -16.534 1.00 80.44 370 GLN A O 1
ATOM 2861 N N . ASP A 1 371 ? 19.875 -16.762 -16.688 1.00 76.88 371 ASP A N 1
ATOM 2862 C CA . ASP A 1 371 ? 20.629 -17.002 -17.911 1.00 76.88 371 ASP A CA 1
ATOM 2863 C C . ASP A 1 371 ? 22.030 -17.500 -17.554 1.00 76.88 371 ASP A C 1
ATOM 2865 O O . ASP A 1 371 ? 22.743 -16.919 -16.732 1.00 76.88 371 ASP A O 1
ATOM 2869 N N . ASN A 1 372 ? 22.398 -18.641 -18.126 1.00 75.19 372 ASN A N 1
ATOM 2870 C CA . ASN A 1 372 ? 23.696 -19.253 -17.905 1.00 75.19 372 ASN A CA 1
ATOM 2871 C C . ASN A 1 372 ? 24.610 -19.171 -19.130 1.00 75.19 372 ASN A C 1
ATOM 2873 O O . ASN A 1 372 ? 25.632 -19.861 -19.153 1.00 75.19 372 ASN A O 1
ATOM 2877 N N . ASP A 1 373 ? 24.260 -18.377 -20.145 1.00 74.88 373 ASP A N 1
ATOM 2878 C CA . ASP A 1 373 ? 25.033 -18.184 -21.378 1.00 74.88 373 ASP A CA 1
ATOM 2879 C C . ASP A 1 373 ? 25.474 -19.528 -22.000 1.00 74.88 373 ASP A C 1
ATOM 2881 O O . ASP A 1 373 ? 26.617 -19.718 -22.425 1.00 74.88 373 ASP A O 1
ATOM 2885 N N . PHE A 1 374 ? 24.587 -20.529 -21.981 1.00 79.81 374 PHE A N 1
ATOM 2886 C CA . PHE A 1 374 ? 24.842 -21.897 -22.464 1.00 79.81 374 PHE A CA 1
ATOM 2887 C C . PHE A 1 374 ? 26.010 -22.627 -21.778 1.00 79.81 374 PHE A C 1
ATOM 2889 O O . PHE A 1 374 ? 26.586 -23.554 -22.354 1.00 79.81 374 PHE A O 1
ATOM 2896 N N . GLY A 1 375 ? 26.353 -22.249 -20.545 1.00 72.38 375 GLY A N 1
ATOM 2897 C CA . GLY A 1 375 ? 27.467 -22.833 -19.794 1.00 72.38 375 GLY A CA 1
ATOM 2898 C C . GLY A 1 375 ? 28.847 -22.370 -20.273 1.00 72.38 375 GLY A C 1
ATOM 2899 O O . GLY A 1 375 ? 29.854 -22.987 -19.918 1.00 72.38 375 GLY A O 1
ATOM 2900 N N . LEU A 1 376 ? 28.917 -21.311 -21.088 1.00 71.38 376 LEU A N 1
ATOM 2901 C CA . LEU A 1 376 ? 30.178 -20.637 -21.388 1.00 71.38 376 LEU A CA 1
ATOM 2902 C C . LEU A 1 376 ? 30.743 -19.970 -20.121 1.00 71.38 376 LEU A C 1
ATOM 2904 O O . LEU A 1 376 ? 30.032 -19.761 -19.142 1.00 71.38 376 LEU A O 1
ATOM 2908 N N . GLU A 1 377 ? 32.053 -19.700 -20.117 1.00 66.38 377 GLU A N 1
ATOM 2909 C CA . GLU A 1 377 ? 32.748 -18.990 -19.023 1.00 66.38 377 GLU A CA 1
ATOM 2910 C C . GLU A 1 377 ? 32.600 -19.632 -17.624 1.00 66.38 377 GLU A C 1
ATOM 2912 O O . GLU A 1 377 ? 32.727 -18.965 -16.603 1.00 66.38 377 GLU A O 1
ATOM 2917 N N . ASN A 1 378 ? 32.391 -20.955 -17.565 1.00 65.00 378 ASN A N 1
ATOM 2918 C CA . ASN A 1 378 ? 32.134 -21.722 -16.334 1.00 65.00 378 ASN A CA 1
ATOM 2919 C C . ASN A 1 378 ? 30.845 -21.322 -15.595 1.00 65.00 378 ASN A C 1
ATOM 2921 O O . ASN A 1 378 ? 30.741 -21.525 -14.382 1.00 65.00 378 ASN A O 1
ATOM 2925 N N . ASN A 1 379 ? 29.853 -20.786 -16.308 1.00 64.88 379 ASN A N 1
ATOM 2926 C CA . ASN A 1 379 ? 28.548 -20.518 -15.721 1.00 64.88 379 ASN A CA 1
ATOM 2927 C C . ASN A 1 379 ? 27.873 -21.808 -15.203 1.00 64.88 379 ASN A C 1
ATOM 2929 O O . ASN A 1 379 ? 27.973 -22.860 -15.845 1.00 64.88 379 ASN A O 1
ATOM 2933 N N . PRO A 1 380 ? 27.159 -21.737 -14.063 1.00 64.75 380 PRO A N 1
ATOM 2934 C CA . PRO A 1 380 ? 26.479 -22.883 -13.462 1.00 64.75 380 PRO A CA 1
ATOM 2935 C C . PRO A 1 380 ? 25.280 -23.375 -14.299 1.00 64.75 380 PRO A C 1
ATOM 2937 O O . PRO A 1 380 ? 24.937 -22.826 -15.348 1.00 64.75 380 PRO A O 1
ATOM 2940 N N . GLU A 1 381 ? 24.627 -24.451 -13.855 1.00 69.06 381 GLU A N 1
ATOM 2941 C CA . GLU A 1 381 ? 23.386 -24.918 -14.485 1.00 69.06 381 GLU A CA 1
ATOM 2942 C C . GLU A 1 381 ? 22.256 -23.879 -14.349 1.00 69.06 381 GLU A C 1
ATOM 2944 O O . GLU A 1 381 ? 22.174 -23.173 -13.346 1.00 69.06 381 GLU A O 1
ATOM 2949 N N . VAL A 1 382 ? 21.357 -23.816 -15.341 1.00 69.44 382 VAL A N 1
ATOM 2950 C CA . VAL A 1 382 ? 20.151 -22.970 -15.287 1.00 69.44 382 VAL A CA 1
ATOM 2951 C C . VAL A 1 382 ? 19.319 -23.328 -14.056 1.00 69.44 382 VAL A C 1
ATOM 2953 O O . VAL A 1 382 ? 18.787 -24.439 -13.967 1.00 69.44 382 VAL A O 1
ATOM 2956 N N . MET A 1 383 ? 19.140 -22.366 -13.152 1.00 73.81 383 MET A N 1
ATOM 2957 C CA . MET A 1 383 ? 18.225 -22.489 -12.021 1.00 73.81 383 MET A CA 1
ATOM 2958 C C . MET A 1 383 ? 16.914 -21.758 -12.303 1.00 73.81 383 MET A C 1
ATOM 2960 O O . MET A 1 383 ? 16.907 -20.629 -12.794 1.00 73.81 383 MET A O 1
ATOM 2964 N N . ILE A 1 384 ? 15.796 -22.410 -11.969 1.00 77.75 384 ILE A N 1
ATOM 2965 C CA . ILE A 1 384 ? 14.494 -21.751 -11.856 1.00 77.75 384 ILE A CA 1
ATOM 2966 C C . ILE A 1 384 ? 14.107 -21.745 -10.387 1.00 77.75 384 ILE A C 1
ATOM 2968 O O . ILE A 1 384 ? 13.786 -22.792 -9.820 1.00 77.75 384 ILE A O 1
ATOM 2972 N N . SER A 1 385 ? 14.113 -20.559 -9.796 1.00 77.69 385 SER A N 1
ATOM 2973 C CA . SER A 1 385 ? 13.735 -20.346 -8.405 1.00 77.69 385 SER A CA 1
ATOM 2974 C C . SER A 1 385 ? 12.252 -20.015 -8.303 1.00 77.69 385 SER A C 1
ATOM 2976 O O . SER A 1 385 ? 11.678 -19.369 -9.182 1.00 77.69 385 SER A O 1
ATOM 2978 N N . PHE A 1 386 ? 11.623 -20.463 -7.220 1.00 78.75 386 PHE A N 1
ATOM 2979 C CA . PHE A 1 386 ? 10.247 -20.126 -6.879 1.00 78.75 386 PHE A CA 1
ATOM 2980 C C . PHE A 1 386 ? 10.227 -19.374 -5.557 1.00 78.75 386 PHE A C 1
ATOM 2982 O O . PHE A 1 386 ? 10.740 -19.866 -4.555 1.00 78.75 386 PHE A O 1
ATOM 2989 N N . PHE A 1 387 ? 9.593 -18.209 -5.567 1.00 74.06 387 PHE A N 1
ATOM 2990 C CA . PHE A 1 387 ? 9.437 -17.352 -4.407 1.00 74.06 387 PHE A CA 1
ATOM 2991 C C . PHE A 1 387 ? 7.951 -17.217 -4.085 1.00 74.06 387 PHE A C 1
ATOM 2993 O O . PHE A 1 387 ? 7.151 -16.789 -4.923 1.00 74.06 387 PHE A O 1
ATOM 3000 N N . GLU A 1 388 ? 7.584 -17.585 -2.861 1.00 72.62 388 GLU A N 1
ATOM 3001 C CA . GLU A 1 388 ? 6.335 -17.159 -2.240 1.00 72.62 388 GLU A CA 1
ATOM 3002 C C . GLU A 1 388 ? 6.629 -15.895 -1.444 1.00 72.62 388 GLU A C 1
ATOM 3004 O O . GLU A 1 388 ? 7.391 -15.901 -0.479 1.00 72.62 388 GLU A O 1
ATOM 3009 N N . LEU A 1 389 ? 6.055 -14.788 -1.889 1.00 61.19 389 LEU A N 1
ATOM 3010 C CA . LEU A 1 389 ? 6.149 -13.527 -1.187 1.00 61.19 389 LEU A CA 1
ATOM 3011 C C . LEU A 1 389 ? 5.147 -13.567 -0.033 1.00 61.19 389 LEU A C 1
ATOM 3013 O O . LEU A 1 389 ? 3.957 -13.804 -0.244 1.00 61.19 389 LEU A O 1
ATOM 3017 N N . GLY A 1 390 ? 5.596 -13.249 1.182 1.00 52.59 390 GLY A N 1
ATOM 3018 C CA . GLY A 1 390 ? 4.718 -13.058 2.347 1.00 52.59 390 GLY A CA 1
ATOM 3019 C C . GLY A 1 390 ? 3.732 -11.882 2.214 1.00 52.59 390 GLY A C 1
ATOM 3020 O O . GLY A 1 390 ? 3.058 -11.532 3.174 1.00 52.59 390 GLY A O 1
ATOM 3021 N N . ARG A 1 391 ? 3.640 -11.257 1.032 1.00 58.12 391 ARG A N 1
ATOM 3022 C CA . ARG A 1 391 ? 2.839 -10.071 0.705 1.00 58.12 391 ARG A CA 1
ATOM 3023 C C . ARG A 1 391 ? 2.447 -10.053 -0.775 1.00 58.12 391 ARG A C 1
ATOM 3025 O O . ARG A 1 391 ? 2.838 -10.931 -1.540 1.00 58.12 391 ARG A O 1
ATOM 3032 N N . ASN A 1 392 ? 1.672 -9.047 -1.179 1.00 65.44 392 ASN A N 1
ATOM 3033 C CA . ASN A 1 392 ? 1.257 -8.863 -2.567 1.00 65.44 392 ASN A CA 1
ATOM 3034 C C . ASN A 1 392 ? 2.397 -8.277 -3.442 1.00 65.44 392 ASN A C 1
ATOM 3036 O O . ASN A 1 392 ? 3.149 -7.414 -3.006 1.00 65.44 392 ASN A O 1
ATOM 3040 N N . LEU A 1 393 ? 2.489 -8.718 -4.697 1.00 69.56 393 LEU A N 1
ATOM 3041 C CA . LEU A 1 393 ? 3.317 -8.165 -5.770 1.00 69.56 393 LEU A CA 1
ATOM 3042 C C . LEU A 1 393 ? 3.013 -6.686 -6.066 1.00 69.56 393 LEU A C 1
ATOM 3044 O O . LEU A 1 393 ? 3.840 -6.018 -6.670 1.00 69.56 393 LEU A O 1
ATOM 3048 N N . GLY A 1 394 ? 1.864 -6.159 -5.636 1.00 62.16 394 GLY A N 1
ATOM 3049 C CA . GLY A 1 394 ? 1.511 -4.746 -5.787 1.00 62.16 394 GLY A CA 1
ATOM 3050 C C . GLY A 1 394 ? 2.352 -3.757 -4.965 1.00 62.16 394 GLY A C 1
ATOM 3051 O O . GLY A 1 394 ? 2.280 -2.562 -5.246 1.00 62.16 394 GLY A O 1
ATOM 3052 N N . GLY A 1 395 ? 3.145 -4.217 -3.987 1.00 54.88 395 GLY A N 1
ATOM 3053 C CA . GLY A 1 395 ? 3.881 -3.360 -3.046 1.00 54.88 395 GLY A CA 1
ATOM 3054 C C . GLY A 1 395 ? 3.584 -3.736 -1.586 1.00 54.88 395 GLY A C 1
ATOM 3055 O O . GLY A 1 395 ? 3.342 -4.919 -1.329 1.00 54.88 395 GLY A O 1
ATOM 3056 N N . PRO A 1 396 ? 3.601 -2.800 -0.609 1.00 47.56 396 PRO A N 1
ATOM 3057 C CA . PRO A 1 396 ? 3.062 -3.084 0.728 1.00 47.56 396 PRO A CA 1
ATOM 3058 C C . PRO A 1 396 ? 1.658 -3.691 0.605 1.00 47.56 396 PRO A C 1
ATOM 3060 O O . PRO A 1 396 ? 0.993 -3.489 -0.411 1.00 47.56 396 PRO A O 1
ATOM 3063 N N . THR A 1 397 ? 1.230 -4.500 1.579 1.00 42.56 397 THR A N 1
ATOM 3064 C CA . THR A 1 397 ? -0.068 -5.192 1.538 1.00 42.56 397 THR A CA 1
ATOM 3065 C C . THR A 1 397 ? -1.203 -4.173 1.431 1.00 42.56 397 THR A C 1
ATOM 3067 O O . THR A 1 397 ? -1.734 -3.719 2.433 1.00 42.56 397 THR A O 1
ATOM 3070 N N . VAL A 1 398 ? -1.574 -3.812 0.203 1.00 46.62 398 VAL A N 1
ATOM 3071 C CA . VAL A 1 398 ? -2.780 -3.047 -0.088 1.00 46.62 398 VAL A CA 1
ATOM 3072 C C . VAL A 1 398 ? -3.932 -4.003 0.167 1.00 46.62 398 VAL A C 1
ATOM 3074 O O . VAL A 1 398 ? -4.018 -5.059 -0.478 1.00 46.62 398 VAL A O 1
ATOM 3077 N N . CYS A 1 399 ? -4.771 -3.686 1.149 1.00 53.44 399 CYS A N 1
ATOM 3078 C CA . CYS A 1 399 ? -5.957 -4.480 1.424 1.00 53.44 399 CYS A CA 1
ATOM 3079 C C . CYS A 1 399 ? -6.854 -4.533 0.193 1.00 53.44 399 CYS A C 1
ATOM 3081 O O . CYS A 1 399 ? -6.790 -3.682 -0.695 1.00 53.44 399 CYS A O 1
ATOM 3083 N N . SER A 1 400 ? -7.687 -5.568 0.106 1.00 41.38 400 SER A N 1
ATOM 3084 C CA . SER A 1 400 ? -8.625 -5.631 -1.009 1.00 41.38 400 SER A CA 1
ATOM 3085 C C . SER A 1 400 ? -9.627 -4.492 -0.857 1.00 41.38 400 SER A C 1
ATOM 3087 O O . SER A 1 400 ? -10.436 -4.508 0.069 1.00 41.38 400 SER A O 1
ATOM 3089 N N . ARG A 1 401 ? -9.589 -3.523 -1.774 1.00 39.47 401 ARG A N 1
ATOM 3090 C CA . ARG A 1 401 ? -10.646 -2.522 -1.876 1.00 39.47 401 ARG A CA 1
ATOM 3091 C C . ARG A 1 401 ? -11.960 -3.232 -2.212 1.00 39.47 401 ARG A C 1
ATOM 3093 O O . ARG A 1 401 ? -12.004 -3.952 -3.218 1.00 39.47 401 ARG A O 1
ATOM 3100 N N . PRO A 1 402 ? -13.028 -3.062 -1.426 1.00 36.78 402 PRO A N 1
ATOM 3101 C CA . PRO A 1 402 ? -14.332 -3.575 -1.807 1.00 36.78 402 PRO A CA 1
ATOM 3102 C C . PRO A 1 402 ? -14.838 -2.841 -3.065 1.00 36.78 402 PRO A C 1
ATOM 3104 O O . PRO A 1 402 ? -14.440 -1.711 -3.357 1.00 36.78 402 PRO A O 1
ATOM 3107 N N . GLU A 1 403 ? -15.719 -3.469 -3.850 1.00 36.38 403 GLU A N 1
ATOM 3108 C CA . GLU A 1 403 ? -16.435 -2.747 -4.912 1.00 36.38 403 GLU A CA 1
ATOM 3109 C C . GLU A 1 403 ? -17.406 -1.758 -4.264 1.00 36.38 403 GLU A C 1
ATOM 3111 O O . GLU A 1 403 ? -18.268 -2.179 -3.489 1.00 36.38 403 GLU A O 1
ATOM 3116 N N . ALA A 1 404 ? -17.267 -0.459 -4.568 1.00 30.88 404 ALA A N 1
ATOM 3117 C CA . ALA A 1 404 ? -18.200 0.559 -4.086 1.00 30.88 404 ALA A CA 1
ATOM 3118 C C . ALA A 1 404 ? -19.631 0.112 -4.413 1.00 30.88 404 ALA A C 1
ATOM 3120 O O . ALA A 1 404 ? -19.885 -0.290 -5.560 1.00 30.88 404 ALA A O 1
ATOM 3121 N N . PRO A 1 405 ? -20.568 0.123 -3.443 1.00 34.31 405 PRO A N 1
ATOM 3122 C CA . PRO A 1 405 ? -21.929 -0.299 -3.710 1.00 34.31 405 PRO A CA 1
ATOM 3123 C C . PRO A 1 405 ? -22.465 0.522 -4.882 1.00 34.31 405 PRO A C 1
ATOM 3125 O O . PRO A 1 405 ? -22.453 1.752 -4.860 1.00 34.31 405 PRO A O 1
ATOM 3128 N N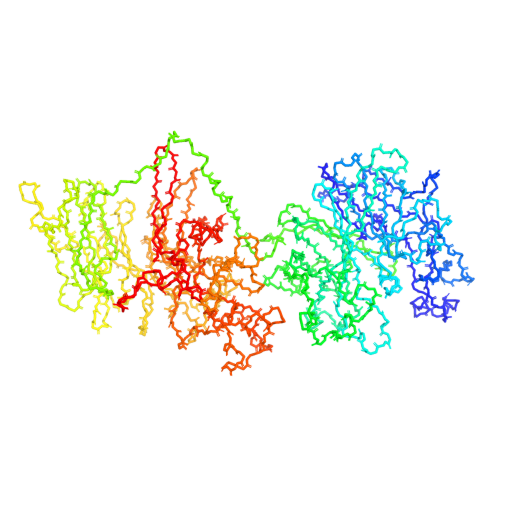 . LYS A 1 406 ? -22.897 -0.166 -5.948 1.00 32.06 406 LYS A N 1
ATOM 3129 C CA . LYS A 1 406 ? -23.470 0.506 -7.121 1.00 32.06 406 LYS A CA 1
ATOM 3130 C C . LYS A 1 406 ? -24.579 1.444 -6.641 1.00 32.06 406 LYS A C 1
ATOM 3132 O O . LYS A 1 406 ? -25.396 0.990 -5.831 1.00 32.06 406 LYS A O 1
ATOM 3137 N N . PRO A 1 407 ? -24.664 2.686 -7.161 1.00 31.67 407 PRO A N 1
ATOM 3138 C CA . PRO A 1 407 ? -25.771 3.575 -6.848 1.00 31.67 407 PRO A CA 1
ATOM 3139 C C . PRO A 1 407 ? -27.072 2.792 -7.033 1.00 31.67 407 PRO A C 1
ATOM 3141 O O . PRO A 1 407 ? -27.260 2.188 -8.098 1.00 31.67 407 PRO A O 1
ATOM 3144 N N . PRO A 1 408 ? -27.930 2.693 -6.006 1.00 33.03 408 PRO A N 1
ATOM 3145 C CA . PRO A 1 408 ? -29.093 1.837 -6.099 1.00 33.03 408 PRO A CA 1
ATOM 3146 C C . PRO A 1 408 ? -29.964 2.310 -7.263 1.00 33.03 408 PRO A C 1
ATOM 3148 O O . PRO A 1 408 ? -30.466 3.434 -7.276 1.00 33.03 408 PRO A O 1
ATOM 3151 N N . ASN A 1 409 ? -30.183 1.430 -8.245 1.00 36.25 409 ASN A N 1
ATOM 3152 C CA . ASN A 1 409 ? -31.292 1.595 -9.175 1.00 36.25 409 ASN A CA 1
ATOM 3153 C C . ASN A 1 409 ? -32.556 1.657 -8.321 1.00 36.25 409 ASN A C 1
ATOM 3155 O O . ASN A 1 409 ? -32.845 0.709 -7.591 1.00 36.25 409 ASN A O 1
ATOM 3159 N N . LYS A 1 410 ? -33.281 2.774 -8.383 1.00 35.94 410 LYS A N 1
ATOM 3160 C CA . LYS A 1 410 ? -34.473 3.056 -7.576 1.00 35.94 410 LYS A CA 1
ATOM 3161 C C . LYS A 1 410 ? -35.583 2.028 -7.870 1.00 35.94 410 LYS A C 1
ATOM 3163 O O . LYS A 1 410 ? -36.485 2.263 -8.664 1.00 35.94 410 LYS A O 1
ATOM 3168 N N . LYS A 1 411 ? -35.490 0.858 -7.237 1.00 36.75 411 LYS A N 1
ATOM 3169 C CA . LYS A 1 411 ? -36.530 -0.158 -7.060 1.00 36.75 411 LYS A CA 1
ATOM 3170 C C . LYS A 1 411 ? -36.469 -0.591 -5.600 1.00 36.75 411 LYS A C 1
ATOM 3172 O O . LYS A 1 411 ? -35.683 -1.449 -5.216 1.00 36.75 411 LYS A O 1
ATOM 3177 N N . THR A 1 412 ? -37.266 0.071 -4.773 1.00 40.69 412 THR A N 1
ATOM 3178 C CA . THR A 1 412 ? -37.414 -0.199 -3.343 1.00 40.69 412 THR A CA 1
ATOM 3179 C C . THR A 1 412 ? -38.226 -1.475 -3.121 1.00 40.69 412 THR A C 1
ATOM 3181 O O . THR A 1 412 ? -39.396 -1.431 -2.763 1.00 40.69 412 THR A O 1
ATOM 3184 N N . GLU A 1 413 ? -37.587 -2.628 -3.286 1.00 40.19 413 GLU A N 1
ATOM 3185 C CA . GLU A 1 413 ? -38.001 -3.859 -2.610 1.00 40.19 413 GLU A CA 1
ATOM 3186 C C . GLU A 1 413 ? -36.851 -4.293 -1.689 1.00 40.19 413 GLU A C 1
ATOM 3188 O O . GLU A 1 413 ? -35.851 -4.841 -2.140 1.00 40.19 413 GLU A O 1
ATOM 3193 N N . GLY A 1 414 ? -36.965 -3.998 -0.385 1.00 51.16 414 GLY A N 1
ATOM 3194 C CA . GLY A 1 414 ? -36.076 -4.561 0.647 1.00 51.16 414 GLY A CA 1
ATOM 3195 C C . GLY A 1 414 ? -35.005 -3.660 1.285 1.00 51.16 414 GLY A C 1
ATOM 3196 O O . GLY A 1 414 ? -34.088 -4.200 1.894 1.00 51.16 414 GLY A O 1
ATOM 3197 N N . GLY A 1 415 ? -35.099 -2.327 1.205 1.00 52.59 415 GLY A N 1
ATOM 3198 C CA . GLY A 1 415 ? -34.172 -1.422 1.913 1.00 52.59 415 GLY A CA 1
ATOM 3199 C C . GLY A 1 415 ? -34.380 -1.378 3.438 1.00 52.59 415 GLY A C 1
ATOM 3200 O O . GLY A 1 415 ? -35.500 -1.560 3.924 1.00 52.59 415 GLY A O 1
ATOM 3201 N N . LEU A 1 416 ? -33.310 -1.106 4.194 1.00 61.12 416 LEU A N 1
ATOM 3202 C CA . LEU A 1 416 ? -33.410 -0.678 5.594 1.00 61.12 416 LEU A CA 1
ATOM 3203 C C . LEU A 1 416 ? -33.963 0.747 5.613 1.00 61.12 416 LEU A C 1
ATOM 3205 O O . LEU A 1 416 ? -33.444 1.626 4.931 1.00 61.12 416 LEU A O 1
ATOM 3209 N N . LYS A 1 417 ? -35.038 0.975 6.369 1.00 69.25 417 LYS A N 1
ATOM 3210 C CA . LYS A 1 417 ? -35.578 2.316 6.593 1.00 69.25 417 LYS A CA 1
ATOM 3211 C C . LYS A 1 417 ? -35.183 2.762 7.992 1.00 69.25 417 LYS A C 1
ATOM 3213 O O . LYS A 1 417 ? -35.776 2.293 8.964 1.00 69.25 417 LYS A O 1
ATOM 3218 N N . PHE A 1 418 ? -34.235 3.687 8.078 1.00 71.88 418 PHE A N 1
ATOM 3219 C CA . PHE A 1 418 ? -33.994 4.424 9.312 1.00 71.88 418 PHE A CA 1
ATOM 3220 C C . PHE A 1 418 ? -35.179 5.347 9.556 1.00 71.88 418 PHE A C 1
ATOM 3222 O O . PHE A 1 418 ? -35.660 6.042 8.660 1.00 71.88 418 PHE A O 1
ATOM 3229 N N . VAL A 1 419 ? -35.723 5.274 10.762 1.00 76.44 419 VAL A N 1
ATOM 3230 C CA . VAL A 1 419 ? -36.813 6.138 11.198 1.00 76.44 419 VAL A CA 1
ATOM 3231 C C . VAL A 1 419 ? -36.305 6.823 12.442 1.00 76.44 419 VAL A C 1
ATOM 3233 O O . VAL A 1 419 ? -36.249 6.180 13.490 1.00 76.44 419 VAL A O 1
ATOM 3236 N N . PHE A 1 420 ? -35.959 8.104 12.317 1.00 81.62 420 PHE A N 1
ATOM 3237 C CA . PHE A 1 420 ? -35.725 8.956 13.472 1.00 81.62 420 PHE A CA 1
ATOM 3238 C C . PHE A 1 420 ? -36.930 8.837 14.410 1.00 81.62 420 PHE A C 1
ATOM 3240 O O . PHE A 1 420 ? -38.081 9.009 13.991 1.00 81.62 420 PHE A O 1
ATOM 3247 N N . LYS A 1 421 ? -36.675 8.423 15.652 1.00 78.69 421 LYS A N 1
ATOM 3248 C CA . LYS A 1 421 ? -37.736 8.182 16.633 1.00 78.69 421 LYS A CA 1
ATOM 3249 C C . LYS A 1 421 ? -37.941 9.387 17.528 1.00 78.69 421 LYS A C 1
ATOM 3251 O O . LYS A 1 421 ? -39.082 9.809 17.680 1.00 78.69 421 LYS A O 1
ATOM 3256 N N . ASP A 1 422 ? -36.866 9.883 18.123 1.00 83.25 422 ASP A N 1
ATOM 3257 C CA . ASP A 1 422 ? -36.858 11.002 19.061 1.00 83.25 422 ASP A CA 1
ATOM 3258 C C . ASP A 1 422 ? -35.393 11.412 19.330 1.00 83.25 422 ASP A C 1
ATOM 3260 O O . ASP A 1 422 ? -34.477 10.695 18.921 1.00 83.25 422 ASP A O 1
ATOM 3264 N N . GLN A 1 423 ? -35.184 12.529 20.028 1.00 85.94 423 GLN A N 1
ATOM 3265 C CA . GLN A 1 423 ? -33.874 13.055 20.433 1.00 85.94 423 GLN A CA 1
ATOM 3266 C C . GLN A 1 423 ? -33.928 13.543 21.885 1.00 85.94 423 GLN A C 1
ATOM 3268 O O . GLN A 1 423 ? -34.918 14.139 22.332 1.00 85.94 423 GLN A O 1
ATOM 3273 N N . ILE A 1 424 ? -32.835 13.309 22.610 1.00 84.44 424 ILE A N 1
ATOM 3274 C CA . ILE A 1 424 ? -32.578 13.866 23.938 1.00 84.44 424 ILE A CA 1
ATOM 3275 C C . ILE A 1 424 ? -31.420 14.850 23.789 1.00 84.44 424 ILE A C 1
ATOM 3277 O O . ILE A 1 424 ? -30.379 14.491 23.262 1.00 84.44 424 ILE A O 1
ATOM 3281 N N . VAL A 1 425 ? -31.627 16.089 24.230 1.00 83.75 425 VAL A N 1
ATOM 3282 C CA . VAL A 1 425 ? -30.608 17.144 24.204 1.00 83.75 425 VAL A CA 1
ATOM 3283 C C . VAL A 1 425 ? -30.179 17.387 25.647 1.00 83.75 425 VAL A C 1
ATOM 3285 O O . VAL A 1 425 ? -31.008 17.828 26.449 1.00 83.75 425 VAL A O 1
ATOM 3288 N N . LEU A 1 426 ? -28.931 17.046 25.987 1.00 79.00 426 LEU A N 1
ATOM 3289 C CA . LEU A 1 426 ? -28.393 17.213 27.347 1.00 79.00 426 LEU A CA 1
ATOM 3290 C C . LEU A 1 426 ? -27.753 18.581 27.566 1.00 79.00 426 LEU A C 1
ATOM 3292 O O . LEU A 1 426 ? -27.932 19.163 28.634 1.00 79.00 426 LEU A O 1
ATOM 3296 N N . SER A 1 427 ? -27.082 19.114 26.547 1.00 76.56 427 SER A N 1
ATOM 3297 C CA . SER A 1 427 ? -26.620 20.498 26.502 1.00 76.56 427 SER A CA 1
ATOM 3298 C C . SER A 1 427 ? -26.871 21.094 25.125 1.00 76.56 427 SER A C 1
ATOM 3300 O O . SER A 1 427 ? -27.145 20.385 24.160 1.00 76.56 427 SER A O 1
ATOM 3302 N N . LYS A 1 428 ? -26.860 22.422 25.083 1.00 75.88 428 LYS A N 1
ATOM 3303 C CA . LYS A 1 428 ? -26.870 23.219 23.851 1.00 75.88 428 LYS A CA 1
ATOM 3304 C C . LYS A 1 428 ? -25.575 23.999 23.664 1.00 75.88 428 LYS A C 1
ATOM 3306 O O . LYS A 1 428 ? -25.482 24.760 22.712 1.00 75.88 428 LYS A O 1
ATOM 3311 N N . LYS A 1 429 ? -24.665 23.899 24.627 1.00 74.94 429 LYS A N 1
ATOM 3312 C CA . LYS A 1 429 ? -23.332 24.449 24.482 1.00 74.94 429 LYS A CA 1
ATOM 3313 C C . LYS A 1 429 ? -22.510 23.440 23.703 1.00 74.94 429 LYS A C 1
ATOM 3315 O O . LYS A 1 429 ? -22.695 22.234 23.904 1.00 74.94 429 LYS A O 1
ATOM 3320 N N . PHE A 1 430 ? -21.708 23.962 22.796 1.00 70.00 430 PHE A N 1
ATOM 3321 C CA . PHE A 1 430 ? -20.801 23.164 22.005 1.00 70.00 430 PHE A CA 1
ATOM 3322 C C . PHE A 1 430 ? -19.671 22.657 22.912 1.00 70.00 430 PHE A C 1
ATOM 3324 O O . PHE A 1 430 ? -19.477 23.196 24.004 1.00 70.00 430 PHE A O 1
ATOM 3331 N N . ASP A 1 431 ? -19.020 21.571 22.506 1.00 68.44 431 ASP A N 1
ATOM 3332 C CA . ASP A 1 431 ? -17.789 21.068 23.133 1.00 68.44 431 ASP A CA 1
ATOM 3333 C C . ASP A 1 431 ? -17.839 20.839 24.668 1.00 68.44 431 ASP A C 1
ATOM 3335 O O . ASP A 1 431 ? -16.879 21.010 25.412 1.00 68.44 431 ASP A O 1
ATOM 3339 N N . GLU A 1 432 ? -19.012 20.473 25.202 1.00 68.75 432 GLU A N 1
ATOM 3340 C CA . GLU A 1 432 ? -19.193 20.202 26.639 1.00 68.75 432 GLU A CA 1
ATOM 3341 C C . GLU A 1 432 ? -19.069 18.704 26.997 1.00 68.75 432 GLU A C 1
ATOM 3343 O O . GLU A 1 432 ? -19.546 18.335 28.067 1.00 68.75 432 GLU A O 1
ATOM 3348 N N . ALA A 1 433 ? -18.525 17.830 26.134 1.00 68.62 433 ALA A N 1
ATOM 3349 C CA . ALA A 1 433 ? -18.348 16.378 26.367 1.00 68.62 433 ALA A CA 1
ATOM 3350 C C . ALA A 1 433 ? -19.484 15.725 27.208 1.00 68.62 433 ALA A C 1
ATOM 3352 O O . ALA A 1 433 ? -19.292 15.210 28.316 1.00 68.62 433 ALA A O 1
ATOM 3353 N N . LYS A 1 434 ? -20.744 15.860 26.755 1.00 77.25 434 LYS A N 1
ATOM 3354 C CA . LYS A 1 434 ? -21.940 15.485 27.549 1.00 77.25 434 LYS A CA 1
ATOM 3355 C C . LYS A 1 434 ? -22.416 14.057 27.351 1.00 77.25 434 LYS A C 1
ATOM 3357 O O . LYS A 1 434 ? -22.994 13.513 28.285 1.00 77.25 434 LYS A O 1
ATOM 3362 N N . VAL A 1 435 ? -22.339 13.521 26.136 1.00 77.94 435 VAL A N 1
ATOM 3363 C CA . VAL A 1 435 ? -22.727 12.141 25.815 1.00 77.94 435 VAL A CA 1
ATOM 3364 C C . VAL A 1 435 ? -21.760 11.631 24.778 1.00 77.94 435 VAL A C 1
ATOM 3366 O O . VAL A 1 435 ? -21.827 12.064 23.636 1.00 77.94 435 VAL A O 1
ATOM 3369 N N . GLU A 1 436 ? -20.930 10.704 25.209 1.00 67.06 436 GLU A N 1
ATOM 3370 C CA . GLU A 1 436 ? -19.923 10.045 24.390 1.00 67.06 436 GLU A CA 1
ATOM 3371 C C . GLU A 1 436 ? -20.432 8.636 24.069 1.00 67.06 436 GLU A C 1
ATOM 3373 O O . GLU A 1 436 ? -21.001 8.399 23.005 1.00 67.06 436 GLU A O 1
ATOM 3378 N N . ILE A 1 437 ? -20.459 7.741 25.064 1.00 80.69 437 ILE A N 1
ATOM 3379 C CA . ILE A 1 437 ? -20.946 6.366 24.880 1.00 80.69 437 ILE A CA 1
ATOM 3380 C C . ILE A 1 437 ? -22.308 6.116 25.556 1.00 80.69 437 ILE A C 1
ATOM 3382 O O . ILE A 1 437 ? -22.595 6.528 26.689 1.00 80.69 437 ILE A O 1
ATOM 3386 N N . ILE A 1 438 ? -23.177 5.382 24.848 1.00 89.06 438 ILE A N 1
ATOM 3387 C CA . ILE A 1 438 ? -24.486 4.926 25.336 1.00 89.06 438 ILE A CA 1
ATOM 3388 C C . ILE A 1 438 ? -24.560 3.398 25.415 1.00 89.06 438 ILE A C 1
ATOM 3390 O O . ILE A 1 438 ? -24.130 2.691 24.510 1.00 89.06 438 ILE A O 1
ATOM 3394 N N . ALA A 1 439 ? -25.230 2.880 26.445 1.00 92.88 439 ALA A N 1
ATOM 3395 C CA . ALA A 1 439 ? -25.466 1.447 26.620 1.00 92.88 439 ALA A CA 1
ATOM 3396 C C . ALA A 1 439 ? -26.957 1.123 26.712 1.00 92.88 439 ALA A C 1
ATOM 3398 O O . ALA A 1 439 ? -27.720 1.772 27.434 1.00 92.88 439 ALA A O 1
ATOM 3399 N N . LEU A 1 440 ? -27.395 0.086 25.999 1.00 91.81 440 LEU A N 1
ATOM 3400 C CA . LEU A 1 440 ? -28.784 -0.364 26.009 1.00 91.81 440 LEU A CA 1
ATOM 3401 C C . LEU A 1 440 ? -28.937 -1.654 26.815 1.00 91.81 440 LEU A C 1
ATOM 3403 O O . LEU A 1 440 ? -28.443 -2.699 26.410 1.00 91.81 440 LEU A O 1
ATOM 3407 N N . ASP A 1 441 ? -29.724 -1.601 27.890 1.00 93.75 441 ASP A N 1
ATOM 3408 C CA . ASP A 1 441 ? -30.242 -2.797 28.554 1.00 93.75 441 ASP A CA 1
ATOM 3409 C C . ASP A 1 441 ? -31.531 -3.235 27.852 1.00 93.75 441 ASP A C 1
ATOM 3411 O O . ASP A 1 441 ? -32.599 -2.613 27.984 1.00 93.75 441 ASP A O 1
ATOM 3415 N N . GLU A 1 442 ? -31.436 -4.310 27.074 1.00 86.50 442 GLU A N 1
ATOM 3416 C CA . GLU A 1 442 ? -32.565 -4.856 26.327 1.00 86.50 442 GLU A CA 1
ATOM 3417 C C . GLU A 1 442 ? -33.606 -5.514 27.237 1.00 86.50 442 GLU A C 1
ATOM 3419 O O . GLU A 1 442 ? -34.804 -5.472 26.928 1.00 86.50 442 GLU A O 1
ATOM 3424 N N . ASN A 1 443 ? -33.168 -6.053 28.378 1.00 87.44 443 ASN A N 1
ATOM 3425 C CA . ASN A 1 443 ? -34.003 -6.783 29.325 1.00 87.44 443 ASN A CA 1
ATOM 3426 C C . ASN A 1 443 ? -34.915 -5.832 30.109 1.00 87.44 443 ASN A C 1
ATOM 3428 O O . ASN A 1 443 ? -36.108 -6.101 30.273 1.00 87.44 443 ASN A O 1
ATOM 3432 N N . SER A 1 444 ? -34.380 -4.693 30.564 1.00 88.56 444 SER A N 1
ATOM 3433 C CA . SER A 1 444 ? -35.165 -3.674 31.280 1.00 88.56 444 SER A CA 1
ATOM 3434 C C . SER A 1 444 ? -35.701 -2.554 30.381 1.00 88.56 444 SER A C 1
ATOM 3436 O O . SER A 1 444 ? -36.534 -1.750 30.816 1.00 88.56 444 SER A O 1
ATOM 3438 N N . ASN A 1 445 ? -35.284 -2.520 29.109 1.00 89.88 445 ASN A N 1
ATOM 3439 C CA . ASN A 1 445 ? -35.609 -1.470 28.144 1.00 89.88 445 ASN A CA 1
ATOM 3440 C C . ASN A 1 445 ? -35.187 -0.068 28.641 1.00 89.88 445 ASN A C 1
ATOM 3442 O O . ASN A 1 445 ? -35.921 0.925 28.488 1.00 89.88 445 ASN A O 1
ATOM 3446 N N . THR A 1 446 ? -33.987 -0.017 29.217 1.00 93.31 446 THR A N 1
ATOM 3447 C CA . THR A 1 446 ? -33.345 1.177 29.778 1.00 93.31 446 THR A CA 1
ATOM 3448 C C . THR A 1 446 ? -32.117 1.534 28.946 1.00 93.31 446 THR A C 1
ATOM 3450 O O . THR A 1 446 ? -31.340 0.660 28.588 1.00 93.31 446 THR A O 1
ATOM 3453 N N . LEU A 1 447 ? -31.969 2.813 28.612 1.00 93.75 447 LEU A N 1
ATOM 3454 C CA . LEU A 1 447 ? -30.787 3.371 27.960 1.00 93.75 447 LEU A CA 1
ATOM 3455 C C . LEU A 1 447 ? -29.953 4.093 29.019 1.00 93.75 447 LEU A C 1
ATOM 3457 O O . LEU A 1 447 ? -30.502 4.933 29.730 1.00 93.75 447 LEU A O 1
ATOM 3461 N N . TYR A 1 448 ? -28.671 3.785 29.115 1.00 94.62 448 TYR A N 1
ATOM 3462 C CA . TYR A 1 448 ? -27.711 4.469 29.971 1.00 94.62 448 TYR A CA 1
ATOM 3463 C C . TYR A 1 448 ? -26.829 5.369 29.114 1.00 94.62 448 TYR A C 1
ATOM 3465 O O . TYR A 1 448 ? -26.412 4.966 28.034 1.00 94.62 448 TYR A O 1
ATOM 3473 N N . SER A 1 449 ? -26.585 6.583 29.590 1.00 92.38 449 SER A N 1
ATOM 3474 C CA . SER A 1 449 ? -25.693 7.556 28.964 1.00 92.38 449 SER A CA 1
ATOM 3475 C C . SER A 1 449 ? -24.550 7.845 29.919 1.00 92.38 449 SER A C 1
ATOM 3477 O O . SER A 1 449 ? -24.824 8.186 31.077 1.00 92.38 449 SER A O 1
ATOM 3479 N N . ALA A 1 450 ? -23.316 7.724 29.440 1.00 91.94 450 ALA A N 1
ATOM 3480 C CA . ALA A 1 450 ? -22.160 8.338 30.073 1.00 91.94 450 ALA A CA 1
ATOM 3481 C C . ALA A 1 450 ? -22.251 9.859 29.875 1.00 91.94 450 ALA A C 1
ATOM 3483 O O . ALA A 1 450 ? -22.674 10.317 28.813 1.00 91.94 450 ALA A O 1
ATOM 3484 N N . ASN A 1 451 ? -21.985 10.633 30.924 1.00 89.56 451 ASN A N 1
ATOM 3485 C CA . ASN A 1 451 ? -21.937 12.089 30.858 1.00 89.56 451 ASN A CA 1
ATOM 3486 C C . ASN A 1 451 ? -20.645 12.554 31.511 1.00 89.56 451 ASN A C 1
ATOM 3488 O O . ASN A 1 451 ? -20.585 12.708 32.740 1.00 89.56 451 ASN A O 1
ATOM 3492 N N . ALA A 1 452 ? -19.630 12.729 30.662 1.00 86.62 452 ALA A N 1
ATOM 3493 C CA . ALA A 1 452 ? -18.262 13.003 31.059 1.00 86.62 452 ALA A CA 1
ATOM 3494 C C . ALA A 1 452 ? -18.161 14.352 31.772 1.00 86.62 452 ALA A C 1
ATOM 3496 O O . ALA A 1 452 ? -17.696 14.406 32.913 1.00 86.62 452 ALA A O 1
ATOM 3497 N N . ALA A 1 453 ? -18.719 15.428 31.211 1.00 85.38 453 ALA A N 1
ATOM 3498 C CA . ALA A 1 453 ? -18.673 16.745 31.848 1.00 85.38 453 ALA A CA 1
ATOM 3499 C C . ALA A 1 453 ? -19.280 16.787 33.257 1.00 85.38 453 ALA A C 1
ATOM 3501 O O . ALA A 1 453 ? -18.684 17.383 34.155 1.00 85.38 453 ALA A O 1
ATOM 3502 N N . ASP A 1 454 ? -20.425 16.134 33.481 1.00 88.19 454 ASP A N 1
ATOM 3503 C CA . ASP A 1 454 ? -21.106 16.152 34.784 1.00 88.19 454 ASP A CA 1
ATOM 3504 C C . ASP A 1 454 ? -20.705 14.981 35.712 1.00 88.19 454 ASP A C 1
ATOM 3506 O O . ASP A 1 454 ? -21.245 14.876 36.819 1.00 88.19 454 ASP A O 1
ATOM 3510 N N . GLY A 1 455 ? -19.830 14.067 35.273 1.00 91.25 455 GLY A N 1
ATOM 3511 C CA . GLY A 1 455 ? -19.398 12.905 36.061 1.00 91.25 455 GLY A CA 1
ATOM 3512 C C . GLY A 1 455 ? -20.555 11.990 36.481 1.00 91.25 455 GLY A C 1
ATOM 3513 O O . GLY A 1 455 ? -20.626 11.538 37.634 1.00 91.25 455 GLY A O 1
ATOM 3514 N N . ARG A 1 456 ? -21.532 11.764 35.588 1.00 92.62 456 ARG A N 1
ATOM 3515 C CA . ARG A 1 456 ? -22.768 11.030 35.922 1.00 92.62 456 ARG A CA 1
ATOM 3516 C C . ARG A 1 456 ? -23.228 10.047 34.856 1.00 92.62 456 ARG A C 1
ATOM 3518 O O . ARG A 1 456 ? -22.960 10.206 33.678 1.00 92.62 456 ARG A O 1
ATOM 3525 N N . ILE A 1 457 ? -23.998 9.058 35.299 1.00 95.00 457 ILE A N 1
ATOM 3526 C CA . ILE A 1 457 ? -24.750 8.144 34.438 1.00 95.00 457 ILE A CA 1
ATOM 3527 C C . ILE A 1 457 ? -26.219 8.523 34.518 1.00 95.00 457 ILE A C 1
ATOM 3529 O O . ILE A 1 457 ? -26.811 8.517 35.603 1.00 95.00 457 ILE A O 1
ATOM 3533 N N . ASP A 1 458 ? -26.817 8.802 33.367 1.00 94.06 458 ASP A N 1
ATOM 3534 C CA . ASP A 1 458 ? -28.239 9.098 33.239 1.00 94.06 458 ASP A CA 1
ATOM 3535 C C . ASP A 1 458 ? -28.976 7.890 32.632 1.00 94.06 458 ASP A C 1
ATOM 3537 O O . ASP A 1 458 ? -28.609 7.383 31.574 1.00 94.06 458 ASP A O 1
ATOM 3541 N N . ALA A 1 459 ? -30.031 7.410 33.302 1.00 95.25 459 ALA A N 1
ATOM 3542 C CA . ALA A 1 459 ? -30.806 6.250 32.860 1.00 95.25 459 ALA A CA 1
ATOM 3543 C C . ALA A 1 459 ? -32.168 6.671 32.296 1.00 95.25 459 ALA A C 1
ATOM 3545 O O . ALA A 1 459 ? -33.013 7.205 33.014 1.00 95.25 459 ALA A O 1
ATOM 3546 N N . TYR A 1 460 ? -32.444 6.371 31.032 1.00 93.38 460 TYR A N 1
ATOM 3547 C CA . TYR A 1 460 ? -33.664 6.742 30.321 1.00 93.38 460 TYR A CA 1
ATOM 3548 C C . TYR A 1 460 ? -34.528 5.522 30.012 1.00 93.38 460 TYR A C 1
ATOM 3550 O O . TYR A 1 460 ? -34.048 4.462 29.620 1.00 93.38 460 TYR A O 1
ATOM 3558 N N . ARG A 1 461 ? -35.855 5.674 30.095 1.00 90.88 461 ARG A N 1
ATOM 3559 C CA . ARG A 1 461 ? -36.760 4.676 29.504 1.00 90.88 461 ARG A CA 1
ATOM 3560 C C . ARG A 1 461 ? -36.682 4.805 27.991 1.00 90.88 461 ARG A C 1
ATOM 3562 O O . ARG A 1 461 ? -36.995 5.881 27.493 1.00 90.88 461 ARG A O 1
ATOM 3569 N N . ARG A 1 462 ? -36.395 3.718 27.271 1.00 88.06 462 ARG A N 1
ATOM 3570 C CA . ARG A 1 462 ? -36.301 3.744 25.802 1.00 88.06 462 ARG A CA 1
ATOM 3571 C C . ARG A 1 462 ? -37.650 3.653 25.081 1.00 88.06 462 ARG A C 1
ATOM 3573 O O . ARG A 1 462 ? -37.823 4.251 24.023 1.00 88.06 462 ARG A O 1
ATOM 3580 N N . LYS A 1 463 ? -38.613 2.876 25.598 1.00 86.62 463 LYS A N 1
ATOM 3581 C CA . LYS A 1 463 ? -39.928 2.675 24.940 1.00 86.62 463 LYS A CA 1
ATOM 3582 C C . LYS A 1 463 ? -41.113 2.939 25.887 1.00 86.62 463 LYS A C 1
ATOM 3584 O O . LYS A 1 463 ? -41.308 2.155 26.817 1.00 86.62 463 LYS A O 1
ATOM 3589 N N . PRO A 1 464 ? -41.923 3.993 25.643 1.00 86.88 464 PRO A N 1
ATOM 3590 C CA . PRO A 1 464 ? -41.583 5.149 24.799 1.00 86.88 464 PRO A CA 1
ATOM 3591 C C . PRO A 1 464 ? -40.361 5.887 25.368 1.00 86.88 464 PRO A C 1
ATOM 3593 O O . PRO A 1 464 ? -40.120 5.794 26.577 1.00 86.88 464 PRO A O 1
ATOM 3596 N N . LEU A 1 465 ? -39.610 6.597 24.516 1.00 87.25 465 LEU A N 1
ATOM 3597 C CA . LEU A 1 465 ? -38.449 7.357 24.972 1.00 87.25 465 LEU A CA 1
ATOM 3598 C C . LEU A 1 465 ? -38.919 8.455 25.930 1.00 87.25 465 LEU A C 1
ATOM 3600 O O . LEU A 1 465 ? -39.860 9.192 25.632 1.00 87.25 465 LEU A O 1
ATOM 3604 N N . LYS A 1 466 ? -38.303 8.542 27.108 1.00 87.31 466 LYS A N 1
ATOM 3605 C CA . LYS A 1 466 ? -38.515 9.662 28.029 1.00 87.31 466 LYS A CA 1
ATOM 3606 C C . LYS A 1 466 ? -37.347 10.628 27.915 1.00 87.31 466 LYS A C 1
ATOM 3608 O O . LYS A 1 466 ? -36.217 10.220 28.113 1.00 87.31 466 LYS A O 1
ATOM 3613 N N . LYS A 1 467 ? -37.637 11.912 27.683 1.00 86.25 467 LYS A N 1
ATOM 3614 C CA . LYS A 1 467 ? -36.612 12.967 27.562 1.00 86.25 467 LYS A CA 1
ATOM 3615 C C . LYS A 1 467 ? -35.892 13.299 28.868 1.00 86.25 467 LYS A C 1
ATOM 3617 O O . LYS A 1 467 ? -34.799 13.840 28.843 1.00 86.25 467 LYS A O 1
ATOM 3622 N N . LYS A 1 468 ? -36.526 13.015 30.008 1.00 90.19 468 LYS A N 1
ATOM 3623 C CA . LYS A 1 468 ? -35.911 13.165 31.329 1.00 90.19 468 LYS A CA 1
ATOM 3624 C C . LYS A 1 468 ? -35.389 11.811 31.803 1.00 90.19 468 LYS A C 1
ATOM 3626 O O . LYS A 1 468 ? -36.121 10.826 31.621 1.00 90.19 468 LYS A O 1
ATOM 3631 N N . PRO A 1 469 ? -34.207 11.771 32.440 1.00 92.69 469 PRO A N 1
ATOM 3632 C CA . PRO A 1 469 ? -33.726 10.547 33.054 1.00 92.69 469 PRO A CA 1
ATOM 3633 C C . PRO A 1 469 ? -34.739 10.069 34.100 1.00 92.69 469 PRO A C 1
ATOM 3635 O O . PRO A 1 469 ? -35.392 10.862 34.783 1.00 92.69 469 PRO A O 1
ATOM 3638 N N . LEU A 1 470 ? -34.922 8.753 34.168 1.00 94.25 470 LEU A N 1
ATOM 3639 C CA . LEU A 1 470 ? -35.645 8.081 35.242 1.00 94.25 470 LEU A CA 1
ATOM 3640 C C . LEU A 1 470 ? -34.899 8.273 36.559 1.00 94.25 470 LEU A C 1
ATOM 3642 O O . LEU A 1 470 ? -35.513 8.605 37.567 1.00 94.25 470 LEU A O 1
ATOM 3646 N N . VAL A 1 471 ? -33.587 8.047 36.510 1.00 95.81 471 VAL A N 1
ATOM 3647 C CA . VAL A 1 471 ? -32.648 8.160 37.621 1.00 95.81 471 VAL A CA 1
ATOM 3648 C C . VAL A 1 471 ? -31.296 8.599 37.072 1.00 95.81 471 VAL A C 1
ATOM 3650 O O . VAL A 1 471 ? -30.977 8.311 35.917 1.00 95.81 471 VAL A O 1
ATOM 3653 N N . SER A 1 472 ? -30.511 9.248 37.922 1.00 95.00 472 SER A N 1
ATOM 3654 C CA . SER A 1 472 ? -29.134 9.638 37.633 1.00 95.00 472 SER A CA 1
ATOM 3655 C C . SER A 1 472 ? -28.237 9.184 38.781 1.00 95.00 472 SER A C 1
ATOM 3657 O O . SER A 1 472 ? -28.677 9.137 39.934 1.00 95.00 472 SER A O 1
ATOM 3659 N N . PHE A 1 473 ? -26.990 8.850 38.477 1.00 96.62 473 PHE A N 1
ATOM 3660 C CA . PHE A 1 473 ? -25.967 8.503 39.460 1.00 96.62 473 PHE A CA 1
ATOM 3661 C C . PHE A 1 473 ? -24.719 9.342 39.207 1.00 96.62 473 PHE A C 1
ATOM 3663 O O . PHE A 1 473 ? -24.206 9.307 38.100 1.00 96.62 473 PHE A O 1
ATOM 3670 N N . SER A 1 474 ? -24.223 10.053 40.220 1.00 95.38 474 SER A N 1
ATOM 3671 C CA . SER A 1 474 ? -22.946 10.778 40.148 1.00 95.38 474 SER A CA 1
ATOM 3672 C C . SER A 1 474 ? -21.824 9.927 40.743 1.00 95.38 474 SER A C 1
ATOM 3674 O O . SER A 1 474 ? -22.008 9.317 41.804 1.00 95.38 474 SER A O 1
ATOM 3676 N N . ALA A 1 475 ? -20.673 9.885 40.069 1.00 94.44 475 ALA A N 1
ATOM 3677 C CA . ALA A 1 475 ? -19.475 9.206 40.560 1.00 94.44 475 ALA A CA 1
ATOM 3678 C C . ALA A 1 475 ? -18.689 10.015 41.611 1.00 94.44 475 ALA A C 1
ATOM 3680 O O . ALA A 1 475 ? -17.820 9.447 42.282 1.00 94.44 475 ALA A O 1
ATOM 3681 N N . GLY A 1 476 ? -19.068 11.276 41.832 1.00 92.62 476 GLY A N 1
ATOM 3682 C CA . GLY A 1 476 ? -18.443 12.206 42.766 1.00 92.62 476 GLY A CA 1
ATOM 3683 C C . GLY A 1 476 ? -18.095 13.531 42.093 1.00 92.62 476 GLY A C 1
ATOM 3684 O O . GLY A 1 476 ? -18.159 13.650 40.870 1.00 92.62 476 GLY A O 1
ATOM 3685 N N . ASP A 1 477 ? -17.724 14.516 42.906 1.00 91.31 477 ASP A N 1
ATOM 3686 C CA . ASP A 1 477 ? -17.115 15.748 42.405 1.00 91.31 477 ASP A CA 1
ATOM 3687 C C . ASP A 1 477 ? -15.750 15.421 41.767 1.00 91.31 477 ASP A C 1
ATOM 3689 O O . ASP A 1 477 ? -15.132 14.415 42.123 1.00 91.31 477 ASP A O 1
ATOM 3693 N N . ASP A 1 478 ? -15.309 16.247 40.815 1.00 92.38 478 ASP A N 1
ATOM 3694 C CA . ASP A 1 478 ? -14.030 16.101 40.098 1.00 92.38 478 ASP A CA 1
ATOM 3695 C C . ASP A 1 478 ? -13.854 14.748 39.376 1.00 92.38 478 ASP A C 1
ATOM 3697 O O . ASP A 1 478 ? -12.747 14.233 39.235 1.00 92.38 478 ASP A O 1
ATOM 3701 N N . THR A 1 479 ? -14.957 14.159 38.899 1.00 93.81 479 THR A N 1
ATOM 3702 C CA . THR A 1 479 ? -14.930 12.938 38.077 1.00 93.81 479 THR A CA 1
ATOM 3703 C C . THR A 1 479 ? -15.510 13.168 36.686 1.00 93.81 479 THR A C 1
ATOM 3705 O O . THR A 1 479 ? -16.399 14.009 36.498 1.00 93.81 479 THR A O 1
ATOM 3708 N N . GLY A 1 480 ? -14.995 12.419 35.712 1.00 92.38 480 GLY A N 1
ATOM 3709 C CA . GLY A 1 480 ? -15.565 12.242 34.375 1.00 92.38 480 GLY A CA 1
ATOM 3710 C C . GLY A 1 480 ? -16.047 10.805 34.208 1.00 92.38 480 GLY A C 1
ATOM 3711 O O . GLY A 1 480 ? -15.429 9.892 34.738 1.00 92.38 480 GLY A O 1
ATOM 3712 N N . ILE A 1 481 ? -17.195 10.587 33.569 1.00 93.56 481 ILE A N 1
ATOM 3713 C CA . ILE A 1 481 ? -17.614 9.246 33.136 1.00 93.56 481 ILE A CA 1
ATOM 3714 C C . ILE A 1 481 ? -17.608 9.247 31.614 1.00 93.56 481 ILE A C 1
ATOM 3716 O O . ILE A 1 481 ? -18.564 9.770 31.038 1.00 93.56 481 ILE A O 1
ATOM 3720 N N . ASN A 1 482 ? -16.562 8.673 31.026 1.00 91.62 482 ASN A N 1
ATOM 3721 C CA . ASN A 1 482 ? -16.306 8.690 29.581 1.00 91.62 482 ASN A CA 1
ATOM 3722 C C . ASN A 1 482 ? -17.157 7.612 28.896 1.00 91.62 482 ASN A C 1
ATOM 3724 O O . ASN A 1 482 ? -17.984 7.876 28.024 1.00 91.62 482 ASN A O 1
ATOM 3728 N N . SER A 1 483 ? -17.152 6.400 29.460 1.00 93.94 483 SER A N 1
ATOM 3729 C CA . SER A 1 483 ? -17.918 5.284 28.908 1.00 93.94 483 SER A CA 1
ATOM 3730 C C . SER A 1 483 ? -18.771 4.516 29.915 1.00 93.94 483 SER A C 1
ATOM 3732 O O . SER A 1 483 ? -18.560 4.505 31.136 1.00 93.94 483 SER A O 1
ATOM 3734 N N . VAL A 1 484 ? -19.795 3.849 29.376 1.00 96.06 484 VAL A N 1
ATOM 3735 C CA . VAL A 1 484 ? -20.704 2.975 30.116 1.00 96.06 484 VAL A CA 1
ATOM 3736 C C . VAL A 1 484 ? -21.058 1.755 29.274 1.00 96.06 484 VAL A C 1
ATOM 3738 O O . VAL A 1 484 ? -21.326 1.882 28.084 1.00 96.06 484 VAL A O 1
ATOM 3741 N N . ASP A 1 485 ? -21.157 0.588 29.910 1.00 96.44 485 ASP A N 1
ATOM 3742 C CA . ASP A 1 485 ? -21.695 -0.624 29.288 1.00 96.44 485 ASP A CA 1
ATOM 3743 C C . ASP A 1 485 ? -22.561 -1.429 30.270 1.00 96.44 485 ASP A C 1
ATOM 3745 O O . ASP A 1 485 ? -22.454 -1.298 31.495 1.00 96.44 485 ASP A O 1
ATOM 3749 N N . VAL A 1 486 ? -23.463 -2.261 29.749 1.00 96.94 486 VAL A N 1
ATOM 3750 C CA . VAL A 1 486 ? -24.419 -3.034 30.545 1.00 96.94 486 VAL A CA 1
ATOM 3751 C C . VAL A 1 486 ? -24.409 -4.511 30.185 1.00 96.94 486 VAL A C 1
ATOM 3753 O O . VAL A 1 486 ? -24.533 -4.905 29.027 1.00 96.94 486 VAL A O 1
ATOM 3756 N N . CYS A 1 487 ? -24.360 -5.355 31.214 1.00 96.38 487 CYS A N 1
ATOM 3757 C CA . CYS A 1 487 ? -24.464 -6.787 31.020 1.00 96.38 487 CYS A CA 1
ATOM 3758 C C . CYS A 1 487 ? -25.878 -7.185 30.563 1.00 96.38 487 CYS A C 1
ATOM 3760 O O . CYS A 1 487 ? -26.829 -7.207 31.355 1.00 96.38 487 CYS A O 1
ATOM 3762 N N . ASN A 1 488 ? -26.002 -7.566 29.292 1.00 92.50 488 ASN A N 1
ATOM 3763 C CA . ASN A 1 488 ? -27.244 -8.081 28.713 1.00 92.50 488 ASN A CA 1
ATOM 3764 C C . ASN A 1 488 ? -27.401 -9.610 28.833 1.00 92.50 488 ASN A C 1
ATOM 3766 O O . ASN A 1 488 ? -28.498 -10.123 28.590 1.00 92.50 488 ASN A O 1
ATOM 3770 N N . TYR A 1 489 ? -26.356 -10.339 29.244 1.00 90.69 489 TYR A N 1
ATOM 3771 C CA . TYR A 1 489 ? -26.428 -11.783 29.480 1.00 90.69 489 TYR A CA 1
ATOM 3772 C C . TYR A 1 489 ? -27.361 -12.117 30.655 1.00 90.69 489 TYR A C 1
ATOM 3774 O O . TYR A 1 489 ? -27.385 -11.425 31.678 1.00 90.69 489 TYR A O 1
ATOM 3782 N N . ILE A 1 490 ? -28.140 -13.197 30.522 1.00 87.06 490 ILE A N 1
ATOM 3783 C CA . ILE A 1 490 ? -29.056 -13.674 31.568 1.00 87.06 490 ILE A CA 1
ATOM 3784 C C . ILE A 1 490 ? -28.282 -14.567 32.553 1.00 87.06 490 ILE A C 1
ATOM 3786 O O . ILE A 1 490 ? -27.987 -15.721 32.253 1.00 87.06 490 ILE A O 1
ATOM 3790 N N . GLY A 1 491 ? -27.984 -14.044 33.742 1.00 86.69 491 GLY A N 1
ATOM 3791 C CA . GLY A 1 491 ? -27.172 -14.666 34.787 1.00 86.69 491 GLY A CA 1
ATOM 3792 C C . GLY A 1 491 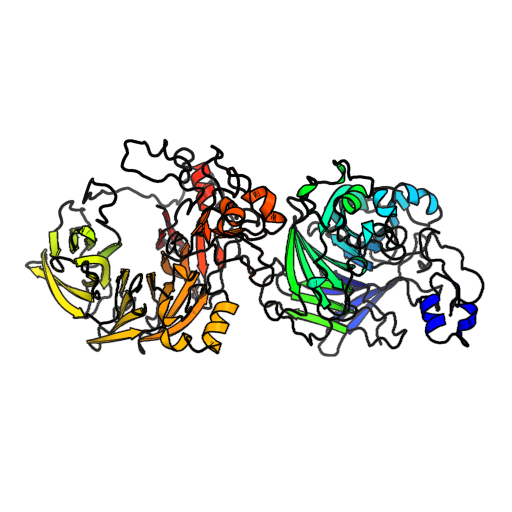? -27.103 -13.804 36.056 1.00 86.69 491 GLY A C 1
ATOM 3793 O O . GLY A 1 491 ? -27.920 -12.908 36.263 1.00 86.69 491 GLY A O 1
ATOM 3794 N N . ASP A 1 492 ? -26.118 -14.057 36.919 1.00 85.75 492 ASP A N 1
ATOM 3795 C CA . ASP A 1 492 ? -25.982 -13.351 38.207 1.00 85.75 492 ASP A CA 1
ATOM 3796 C C . ASP A 1 492 ? -25.616 -11.862 38.060 1.00 85.75 492 ASP A C 1
ATOM 3798 O O . ASP A 1 492 ? -25.897 -11.055 38.952 1.00 85.75 492 ASP A O 1
ATOM 3802 N N . THR A 1 493 ? -25.005 -11.496 36.932 1.00 89.19 493 THR A N 1
ATOM 3803 C CA . THR A 1 493 ? -24.586 -10.135 36.568 1.00 89.19 493 THR A CA 1
ATOM 3804 C C . THR A 1 493 ? -25.603 -9.399 35.696 1.00 89.19 493 THR A C 1
ATOM 3806 O O . THR A 1 493 ? -25.353 -8.256 35.320 1.00 89.19 493 THR A O 1
ATOM 3809 N N . SER A 1 494 ? -26.765 -9.996 35.400 1.00 91.69 494 SER A N 1
ATOM 3810 C CA . SER A 1 494 ? -27.772 -9.379 34.528 1.00 91.69 494 SER A CA 1
ATOM 3811 C C . SER A 1 494 ? -28.132 -7.957 34.941 1.00 91.69 494 SER A C 1
ATOM 3813 O O . SER A 1 494 ? -28.528 -7.699 36.083 1.00 91.69 494 SER A O 1
ATOM 3815 N N . GLY A 1 495 ? -28.038 -7.041 33.978 1.00 93.38 495 GLY A N 1
ATOM 3816 C CA . GLY A 1 495 ? -28.354 -5.629 34.156 1.00 93.38 495 GLY A CA 1
ATOM 3817 C C . GLY A 1 495 ? -27.345 -4.866 35.015 1.00 93.38 495 GLY A C 1
ATOM 3818 O O . GLY A 1 495 ? -27.630 -3.733 35.400 1.00 93.38 495 GLY A O 1
ATOM 3819 N N . PHE A 1 496 ? -26.195 -5.452 35.370 1.00 96.69 496 PHE A N 1
ATOM 3820 C CA . PHE A 1 496 ? -25.123 -4.696 36.016 1.00 96.69 496 PHE A CA 1
ATOM 3821 C C . PHE A 1 496 ? -24.513 -3.739 35.001 1.00 96.69 496 PHE A C 1
ATOM 3823 O O . PHE A 1 496 ? -24.341 -4.079 33.834 1.00 96.69 496 PHE A O 1
ATOM 3830 N N . ILE A 1 497 ? -24.176 -2.549 35.479 1.00 97.81 497 ILE A N 1
ATOM 3831 C CA . ILE A 1 497 ? -23.646 -1.459 34.665 1.00 97.81 497 ILE A CA 1
ATOM 3832 C C . ILE A 1 497 ? -22.184 -1.278 35.052 1.00 97.81 497 ILE A C 1
ATOM 3834 O O . ILE A 1 497 ? -21.885 -1.193 36.247 1.00 97.81 497 ILE A O 1
ATOM 3838 N N . ALA A 1 498 ? -21.302 -1.232 34.064 1.00 97.94 498 ALA A N 1
ATOM 3839 C CA . ALA A 1 498 ? -19.900 -0.879 34.213 1.00 97.94 498 ALA A CA 1
ATOM 3840 C C . ALA A 1 498 ? -19.682 0.540 33.685 1.00 97.94 498 ALA A C 1
ATOM 3842 O O . ALA A 1 498 ? -20.343 0.942 32.732 1.00 97.94 498 ALA A O 1
ATOM 3843 N N . ALA A 1 499 ? -18.798 1.295 34.329 1.00 97.25 499 ALA A N 1
ATOM 3844 C CA . ALA A 1 499 ? -18.430 2.642 33.914 1.00 97.25 499 ALA A CA 1
ATOM 3845 C C . ALA A 1 499 ? -16.925 2.858 34.081 1.00 97.25 499 ALA A C 1
ATOM 3847 O O . ALA A 1 499 ? -16.382 2.524 35.147 1.00 97.25 499 ALA A O 1
ATOM 3848 N N . ALA A 1 500 ? -16.296 3.415 33.047 1.00 96.25 500 ALA A N 1
ATOM 3849 C CA . ALA A 1 500 ? -14.966 4.000 33.120 1.00 96.25 500 ALA A CA 1
ATOM 3850 C C . ALA A 1 500 ? -15.095 5.391 33.736 1.00 96.25 500 ALA A C 1
ATOM 3852 O O . ALA A 1 500 ? -15.944 6.182 33.324 1.00 96.25 500 ALA A O 1
ATOM 3853 N N . VAL A 1 501 ? -14.343 5.643 34.807 1.00 95.56 501 VAL A N 1
ATOM 3854 C CA . VAL A 1 501 ? -14.442 6.901 35.546 1.00 95.56 501 VAL A CA 1
ATOM 3855 C C . VAL A 1 501 ? -13.077 7.547 35.670 1.00 95.56 501 VAL A C 1
ATOM 3857 O O . VAL A 1 501 ? -12.216 7.048 36.397 1.00 95.56 501 VAL A O 1
ATOM 3860 N N . GLU A 1 502 ? -12.918 8.672 34.997 1.00 93.00 502 GLU A N 1
ATOM 3861 C CA . GLU A 1 502 ? -11.751 9.537 35.035 1.00 93.00 502 GLU A CA 1
ATOM 3862 C C . GLU A 1 502 ? -11.703 10.351 36.344 1.00 93.00 502 GLU A C 1
ATOM 3864 O O . GLU A 1 502 ? -12.733 10.669 36.957 1.00 93.00 502 GLU A O 1
ATOM 3869 N N . ASP A 1 503 ? -10.494 10.690 36.787 1.00 91.94 503 ASP A N 1
ATOM 3870 C CA . ASP A 1 503 ? -10.225 11.581 37.914 1.00 91.94 503 ASP A CA 1
ATOM 3871 C C . ASP A 1 503 ? -9.682 12.908 37.369 1.00 91.94 503 ASP A C 1
ATOM 3873 O O . ASP A 1 503 ? -8.495 13.026 37.063 1.00 91.94 503 ASP A O 1
ATOM 3877 N N . LYS A 1 504 ? -10.547 13.928 37.310 1.00 89.94 504 LYS A N 1
ATOM 3878 C CA . LYS A 1 504 ? -10.255 15.239 36.701 1.00 89.94 504 LYS A CA 1
ATOM 3879 C C . LYS A 1 504 ? -9.196 16.042 37.456 1.00 89.94 504 LYS A C 1
ATOM 3881 O O . LYS A 1 504 ? -8.842 17.147 37.056 1.00 89.94 504 LYS A O 1
ATOM 3886 N N . THR A 1 505 ? -8.702 15.524 38.582 1.00 90.25 505 THR A N 1
ATOM 3887 C CA . THR A 1 505 ? -7.566 16.114 39.297 1.00 90.25 505 THR A CA 1
ATOM 3888 C C . THR A 1 505 ? -6.210 15.644 38.754 1.00 90.25 505 THR A C 1
ATOM 3890 O O . THR A 1 505 ? -5.178 16.076 39.268 1.00 90.25 505 THR A O 1
ATOM 3893 N N . GLY A 1 506 ? -6.202 14.771 37.737 1.00 87.00 506 GLY A N 1
ATOM 3894 C CA . GLY A 1 506 ? -5.002 14.150 37.165 1.00 87.00 506 GLY A CA 1
ATOM 3895 C C . GLY A 1 506 ? -4.538 12.899 37.921 1.00 87.00 506 GLY A C 1
ATOM 3896 O O . GLY A 1 506 ? -3.399 12.464 37.773 1.00 87.00 506 GLY A O 1
ATOM 3897 N N . GLY A 1 507 ? -5.384 12.344 38.793 1.00 89.75 507 GLY A N 1
ATOM 3898 C CA . GLY A 1 507 ? -5.118 11.081 39.482 1.00 89.75 507 GLY A CA 1
ATOM 3899 C C . GLY A 1 507 ? -5.505 9.857 38.642 1.00 89.75 507 GLY A C 1
ATOM 3900 O O . GLY A 1 507 ? -6.116 9.991 37.586 1.00 89.75 507 GLY A O 1
ATOM 3901 N N . PRO A 1 508 ? -5.230 8.631 39.125 1.00 91.12 508 PRO A N 1
ATOM 3902 C CA . PRO A 1 508 ? -5.733 7.438 38.461 1.00 91.12 508 PRO A CA 1
ATOM 3903 C C . PRO A 1 508 ? -7.266 7.376 38.544 1.00 91.12 508 PRO A C 1
ATOM 3905 O O . PRO A 1 508 ? -7.871 7.609 39.604 1.00 91.12 508 PRO A O 1
ATOM 3908 N N . GLY A 1 509 ? -7.887 7.009 37.432 1.00 93.06 509 GLY A N 1
ATOM 3909 C CA . GLY A 1 509 ? -9.306 6.718 37.313 1.00 93.06 509 GLY A CA 1
ATOM 3910 C C . GLY A 1 509 ? -9.699 5.380 37.949 1.00 93.06 509 GLY A C 1
ATOM 3911 O O . GLY A 1 509 ? -8.953 4.763 38.719 1.00 93.06 509 GLY A O 1
ATOM 3912 N N . PHE A 1 510 ? -10.933 4.933 37.717 1.00 94.88 510 PHE A N 1
ATOM 3913 C CA . PHE A 1 510 ? -11.447 3.700 38.313 1.00 94.88 510 PHE A CA 1
ATOM 3914 C C . PHE A 1 510 ? -12.590 3.042 37.537 1.00 94.88 510 PHE A C 1
ATOM 3916 O O . PHE A 1 510 ? -13.443 3.708 36.963 1.00 94.88 510 PHE A O 1
ATOM 3923 N N . LEU A 1 511 ? -12.685 1.714 37.663 1.00 97.25 511 LEU A N 1
ATOM 3924 C CA . LEU A 1 511 ? -13.868 0.945 37.277 1.00 97.25 511 LEU A CA 1
ATOM 3925 C C . LEU A 1 511 ? -14.952 1.077 38.345 1.00 97.25 511 LEU A C 1
ATOM 3927 O O . LEU A 1 511 ? -14.737 0.749 39.521 1.00 97.25 511 LEU A O 1
ATOM 3931 N N . LEU A 1 512 ? -16.150 1.478 37.932 1.00 97.75 512 LEU A N 1
ATOM 3932 C CA . LEU A 1 512 ? -17.337 1.515 38.775 1.00 97.75 512 LEU A CA 1
ATOM 3933 C C . LEU A 1 512 ? -18.375 0.497 38.295 1.00 97.75 512 LEU A C 1
ATOM 3935 O O . LEU A 1 512 ? -18.827 0.552 37.159 1.00 97.75 512 LEU A O 1
ATOM 3939 N N . ILE A 1 513 ? -18.817 -0.389 39.196 1.00 98.06 513 ILE A N 1
ATOM 3940 C CA . ILE A 1 513 ? -19.921 -1.320 38.924 1.00 98.06 513 ILE A CA 1
ATOM 3941 C C . ILE A 1 513 ? -21.159 -0.896 39.706 1.00 98.06 513 ILE A C 1
ATOM 3943 O O . ILE A 1 513 ? -21.128 -0.797 40.942 1.00 98.06 513 ILE A O 1
ATOM 3947 N N . LEU A 1 514 ? -22.272 -0.704 39.001 1.00 97.88 514 LEU A N 1
ATOM 3948 C CA . LEU A 1 514 ? -23.571 -0.346 39.559 1.00 97.88 514 LEU A CA 1
ATOM 3949 C C . LEU A 1 514 ? -24.598 -1.463 39.359 1.00 97.88 514 LEU A C 1
ATOM 3951 O O . LEU A 1 514 ? -24.559 -2.224 38.396 1.00 97.88 514 LEU A O 1
ATOM 3955 N N . LYS A 1 515 ? -25.563 -1.523 40.279 1.00 95.62 515 LYS A N 1
ATOM 3956 C CA . LYS A 1 515 ? -26.770 -2.344 40.154 1.00 95.62 515 LYS A CA 1
ATOM 3957 C C . LYS A 1 515 ? -28.007 -1.464 40.051 1.00 95.62 515 LYS A C 1
ATOM 3959 O O . LYS A 1 515 ? -28.171 -0.576 40.899 1.00 95.62 515 LYS A O 1
ATOM 3964 N N . PRO A 1 516 ? -28.918 -1.737 39.110 1.00 94.38 516 PRO A N 1
ATOM 3965 C CA . PRO A 1 516 ? -30.214 -1.091 39.097 1.00 94.38 516 PRO A CA 1
ATOM 3966 C C . PRO A 1 516 ? -31.031 -1.536 40.315 1.00 94.38 516 PRO A C 1
ATOM 3968 O O . PRO A 1 516 ? -31.111 -2.717 40.659 1.00 94.38 516 PRO A O 1
ATOM 3971 N N . LYS A 1 517 ? -31.638 -0.569 41.000 1.00 94.06 517 LYS A N 1
ATOM 3972 C CA . LYS A 1 517 ? -32.554 -0.791 42.117 1.00 94.06 517 LYS A CA 1
ATOM 3973 C C . LYS A 1 517 ? -33.980 -0.625 41.610 1.00 94.06 517 LYS A C 1
ATOM 3975 O O . LYS A 1 517 ? -34.397 0.486 41.280 1.00 94.06 517 LYS A O 1
ATOM 3980 N N . PHE A 1 518 ? -34.727 -1.725 41.594 1.00 89.94 518 PHE A N 1
ATOM 3981 C CA . PHE A 1 518 ? -36.137 -1.720 41.222 1.00 89.94 518 PHE A CA 1
ATOM 3982 C C . PHE A 1 518 ? -37.048 -1.775 42.451 1.00 89.94 518 PHE A C 1
ATOM 3984 O O . PHE A 1 518 ? -36.851 -2.610 43.332 1.00 89.94 518 PHE A O 1
ATOM 3991 N N . GLU A 1 519 ? -38.088 -0.942 42.481 1.00 91.38 519 GLU A N 1
ATOM 3992 C CA . GLU A 1 519 ? -39.203 -1.055 43.429 1.00 91.38 519 GLU A CA 1
ATOM 3993 C C . GLU A 1 519 ? -40.519 -1.092 42.647 1.00 91.38 519 GLU A C 1
ATOM 3995 O O . GLU A 1 519 ? -40.749 -0.287 41.746 1.00 91.38 519 GLU A O 1
ATOM 4000 N N . ASN A 1 520 ? -41.387 -2.067 42.942 1.00 89.88 520 ASN A N 1
ATOM 4001 C CA . ASN A 1 520 ? -42.657 -2.269 42.227 1.00 89.88 520 ASN A CA 1
ATOM 4002 C C . ASN A 1 520 ? -42.510 -2.292 40.685 1.00 89.88 520 ASN A C 1
ATOM 4004 O O . ASN A 1 520 ? -43.364 -1.777 39.960 1.00 89.88 520 ASN A O 1
ATOM 4008 N N . GLY A 1 521 ? -41.405 -2.857 40.181 1.00 84.12 521 GLY A N 1
ATOM 4009 C CA . GLY A 1 521 ? -41.108 -2.947 38.747 1.00 84.12 521 GLY A CA 1
ATOM 4010 C C . GLY A 1 521 ? -40.669 -1.634 38.086 1.00 84.12 521 GLY A C 1
ATOM 4011 O O . GLY A 1 521 ? -40.642 -1.550 36.859 1.00 84.12 521 GLY A O 1
ATOM 4012 N N . LYS A 1 522 ? -40.339 -0.596 38.863 1.00 87.56 522 LYS A N 1
ATOM 4013 C CA . LYS A 1 522 ? -39.794 0.676 38.368 1.00 87.56 522 LYS A CA 1
ATOM 4014 C C . LYS A 1 522 ? -38.354 0.847 38.818 1.00 87.56 522 LYS A C 1
ATOM 4016 O O . LYS A 1 522 ? -38.026 0.496 39.944 1.00 87.56 522 LYS A O 1
ATOM 4021 N N . LEU A 1 523 ? -37.513 1.374 37.931 1.00 91.94 523 LEU A N 1
ATOM 4022 C CA . LEU A 1 523 ? -36.150 1.765 38.267 1.00 91.94 523 LEU A CA 1
ATOM 4023 C C . LEU A 1 523 ? -36.209 3.013 39.158 1.00 91.94 523 LEU A C 1
ATOM 4025 O O . LEU A 1 523 ? -36.631 4.066 38.688 1.00 91.94 523 LEU A O 1
ATOM 4029 N N . GLU A 1 524 ? -35.817 2.869 40.422 1.00 93.31 524 GLU A N 1
ATOM 4030 C CA . GLU A 1 524 ? -35.858 3.935 41.438 1.00 93.31 524 GLU A CA 1
ATOM 4031 C C . GLU A 1 524 ? -34.453 4.412 41.846 1.00 93.31 524 GLU A C 1
ATOM 4033 O O . GLU A 1 524 ? -34.307 5.429 42.518 1.00 93.31 524 GLU A O 1
ATOM 4038 N N . GLY A 1 525 ? -33.390 3.709 41.441 1.00 95.00 525 GLY A N 1
ATOM 4039 C CA . GLY A 1 525 ? -32.024 4.208 41.605 1.00 95.00 525 GLY A CA 1
ATOM 4040 C C . GLY A 1 525 ? -30.961 3.287 41.025 1.00 95.00 525 GLY A C 1
ATOM 4041 O O . GLY A 1 525 ? -31.255 2.165 40.615 1.00 95.00 525 GLY A O 1
ATOM 4042 N N . LEU A 1 526 ? -29.714 3.751 41.044 1.00 96.62 526 LEU A N 1
ATOM 4043 C CA . LEU A 1 526 ? -28.526 2.944 40.768 1.00 96.62 526 LEU A CA 1
ATOM 4044 C C . LEU A 1 526 ? -27.699 2.855 42.052 1.00 96.62 526 LEU A C 1
ATOM 4046 O O . LEU A 1 526 ? -27.447 3.863 42.711 1.00 96.62 526 LEU A O 1
ATOM 4050 N N . LYS A 1 527 ? -27.311 1.642 42.449 1.00 95.62 527 LYS A N 1
ATOM 4051 C CA . LYS A 1 527 ? -26.544 1.398 43.673 1.00 95.62 527 LYS A CA 1
ATOM 4052 C C . LYS A 1 527 ? -25.136 0.941 43.324 1.00 95.62 527 LYS A C 1
ATOM 4054 O O . LYS A 1 527 ? -24.979 -0.056 42.625 1.00 95.62 527 LYS A O 1
ATOM 4059 N N . LYS A 1 528 ? -24.126 1.590 43.908 1.00 96.75 528 LYS A N 1
ATOM 4060 C CA . LYS A 1 528 ? -22.737 1.120 43.837 1.00 96.75 528 LYS A CA 1
ATOM 4061 C C . LYS A 1 528 ? -22.610 -0.307 44.372 1.00 96.75 528 LYS A C 1
ATOM 4063 O O . LYS A 1 528 ? -22.982 -0.580 45.516 1.00 96.75 528 LYS A O 1
ATOM 4068 N N . TYR A 1 529 ? -22.064 -1.192 43.546 1.00 96.12 529 TYR A N 1
ATOM 4069 C CA . TYR A 1 529 ? -21.748 -2.574 43.889 1.00 96.12 529 TYR A CA 1
ATOM 4070 C C . TYR A 1 529 ? -20.258 -2.773 44.159 1.00 96.12 529 TYR A C 1
ATOM 4072 O O . TYR A 1 529 ? -19.899 -3.329 45.201 1.00 96.12 529 TYR A O 1
ATOM 4080 N N . ARG A 1 530 ? -19.406 -2.297 43.247 1.00 96.50 530 ARG A N 1
ATOM 4081 C CA . ARG A 1 530 ? -17.943 -2.347 43.355 1.00 96.50 530 ARG A CA 1
ATOM 4082 C C . ARG A 1 530 ? -17.324 -1.067 42.809 1.00 96.50 530 ARG A C 1
ATOM 4084 O O . ARG A 1 530 ? -17.938 -0.378 42.001 1.00 96.50 530 ARG A O 1
ATOM 4091 N N . LYS A 1 531 ? -16.126 -0.761 43.298 1.00 96.19 531 LYS A N 1
ATOM 4092 C CA . LYS A 1 531 ? -15.228 0.267 42.772 1.00 96.19 531 LYS A CA 1
ATOM 4093 C C . LYS A 1 531 ? -13.817 -0.311 42.811 1.00 96.19 531 LYS A C 1
ATOM 4095 O O . LYS A 1 531 ? -13.401 -0.752 43.882 1.00 96.19 531 LYS A O 1
ATOM 4100 N N . PHE A 1 532 ? -13.112 -0.278 41.688 1.00 96.19 532 PHE A N 1
ATOM 4101 C CA . PHE A 1 532 ? -11.724 -0.716 41.575 1.00 96.19 532 PHE A CA 1
ATOM 4102 C C . PHE A 1 532 ? -10.887 0.441 41.032 1.00 96.19 532 PHE A C 1
ATOM 4104 O O . PHE A 1 532 ? -11.103 0.866 39.905 1.00 96.19 532 PHE A O 1
ATOM 4111 N N . LYS A 1 533 ? -9.976 0.970 41.852 1.00 93.50 533 LYS A N 1
ATOM 4112 C CA . LYS A 1 533 ? -9.079 2.087 41.518 1.00 93.50 533 LYS A CA 1
ATOM 4113 C C . LYS A 1 533 ? -7.640 1.562 41.571 1.00 93.50 533 LYS A C 1
ATOM 4115 O O . LYS A 1 533 ? -7.068 1.589 42.661 1.00 93.50 533 LYS A O 1
ATOM 4120 N N . PRO A 1 534 ? -7.116 0.941 40.500 1.00 88.06 534 PRO A N 1
ATOM 4121 C CA . PRO A 1 534 ? -5.701 0.586 40.452 1.00 88.06 534 PRO A CA 1
ATOM 4122 C C . PRO A 1 534 ? -4.846 1.854 40.332 1.00 88.06 534 PRO A C 1
ATOM 4124 O O . PRO A 1 534 ? -5.320 2.879 39.852 1.00 88.06 534 PRO A O 1
ATOM 4127 N N . ASP A 1 535 ? -3.587 1.779 40.757 1.00 85.12 535 ASP A N 1
ATOM 4128 C CA . ASP A 1 535 ? -2.693 2.946 40.789 1.00 85.12 535 ASP A CA 1
ATOM 4129 C C . ASP A 1 535 ? -2.206 3.386 39.393 1.00 85.12 535 ASP A C 1
ATOM 4131 O O . ASP A 1 535 ? -1.634 4.461 39.267 1.00 85.12 535 ASP A O 1
ATOM 4135 N N . ASN A 1 536 ? -2.419 2.566 38.357 1.00 84.00 536 ASN A N 1
ATOM 4136 C CA . ASN A 1 536 ? -1.879 2.734 37.003 1.00 84.00 536 ASN A CA 1
ATOM 4137 C C . ASN A 1 536 ? -2.957 2.729 35.903 1.00 84.00 536 ASN A C 1
ATOM 4139 O O . ASN A 1 536 ? -2.690 2.286 34.795 1.00 84.00 536 ASN A O 1
ATOM 4143 N N . CYS A 1 537 ? -4.185 3.146 36.214 1.00 89.81 537 CYS A N 1
ATOM 4144 C CA . CYS A 1 537 ? -5.216 3.359 35.197 1.00 89.81 537 CYS A CA 1
ATOM 4145 C C . CYS A 1 537 ? -5.532 4.851 35.132 1.00 89.81 537 CYS A C 1
ATOM 4147 O O . CYS A 1 537 ? -6.377 5.332 35.884 1.00 89.81 537 CYS A O 1
ATOM 4149 N N . PHE A 1 538 ? -4.783 5.582 34.316 1.00 90.19 538 PHE A N 1
ATOM 4150 C CA . PHE A 1 538 ? -5.014 6.997 34.025 1.00 90.19 538 PHE A CA 1
ATOM 4151 C C . PHE A 1 538 ? -5.845 7.106 32.752 1.00 90.19 538 PHE A C 1
ATOM 4153 O O . PHE A 1 538 ? -5.767 6.191 31.936 1.00 90.19 538 PHE A O 1
ATOM 4160 N N . LEU A 1 539 ? -6.654 8.168 32.662 1.00 89.62 539 LEU A N 1
ATOM 4161 C CA . LEU A 1 539 ? -7.549 8.446 31.531 1.00 89.62 539 LEU A CA 1
ATOM 4162 C C . LEU A 1 539 ? -8.274 7.175 31.042 1.00 89.62 539 LEU A C 1
ATOM 4164 O O . LEU A 1 539 ? -7.956 6.616 30.003 1.00 89.62 539 LEU A O 1
ATOM 4168 N N . PRO A 1 540 ? -9.145 6.583 31.884 1.00 92.50 540 PRO A N 1
ATOM 4169 C CA . PRO A 1 540 ? -9.902 5.418 31.470 1.00 92.50 540 PRO A CA 1
ATOM 4170 C C . PRO A 1 540 ? -10.982 5.835 30.474 1.00 92.50 540 PRO A C 1
ATOM 4172 O O . PRO A 1 540 ? -11.961 6.469 30.880 1.00 92.50 540 PRO A O 1
ATOM 4175 N N . ASP A 1 541 ? -10.837 5.406 29.232 1.00 89.50 541 ASP A N 1
ATOM 4176 C CA . ASP A 1 541 ? -11.742 5.790 28.163 1.00 89.50 541 ASP A CA 1
ATOM 4177 C C . ASP A 1 541 ? -12.860 4.761 27.950 1.00 89.50 541 ASP A C 1
ATOM 4179 O O . ASP A 1 541 ? -13.930 4.886 28.559 1.00 89.50 541 ASP A O 1
ATOM 4183 N N . ALA A 1 542 ? -12.622 3.664 27.224 1.00 93.44 542 ALA A N 1
ATOM 4184 C CA . ALA A 1 542 ? -13.662 2.676 26.928 1.00 93.44 542 ALA A CA 1
ATOM 4185 C C . ALA A 1 542 ? -13.817 1.553 27.980 1.00 93.44 542 ALA A C 1
ATOM 4187 O O . ALA A 1 542 ? -12.855 0.892 28.386 1.00 93.44 542 ALA A O 1
ATOM 4188 N N . VAL A 1 543 ? -15.067 1.241 28.363 1.00 96.50 543 VAL A N 1
ATOM 4189 C CA . VAL A 1 543 ? -15.458 0.082 29.187 1.00 96.50 543 VAL A CA 1
ATOM 4190 C C . VAL A 1 543 ? -16.429 -0.821 28.446 1.00 96.50 543 VAL A C 1
ATOM 4192 O O . VAL A 1 543 ? -17.450 -0.364 27.939 1.00 96.50 543 VAL A O 1
ATOM 4195 N N . HIS A 1 544 ? -16.173 -2.129 28.479 1.00 96.38 544 HIS A N 1
ATOM 4196 C CA . HIS A 1 544 ? -17.072 -3.116 27.885 1.00 96.38 544 HIS A CA 1
ATOM 4197 C C . HIS A 1 544 ? -17.199 -4.386 28.729 1.00 96.38 544 HIS A C 1
ATOM 4199 O O . HIS A 1 544 ? -16.296 -4.766 29.476 1.00 96.38 544 HIS A O 1
ATOM 4205 N N . TRP A 1 545 ? -18.345 -5.053 28.604 1.00 97.06 545 TRP A N 1
ATOM 4206 C CA . TRP A 1 545 ? -18.589 -6.401 29.107 1.00 97.06 545 TRP A CA 1
ATOM 4207 C C . TRP A 1 545 ? -18.209 -7.452 28.066 1.00 97.06 545 TRP A C 1
ATOM 4209 O O . TRP A 1 545 ? -18.509 -7.306 26.879 1.00 97.06 545 TRP A O 1
ATOM 4219 N N . SER A 1 546 ? -17.640 -8.573 28.522 1.00 96.94 546 SER A N 1
ATOM 4220 C CA . SER A 1 546 ? -17.526 -9.762 27.675 1.00 96.94 546 SER A CA 1
ATOM 4221 C C . SER A 1 546 ? -18.919 -10.285 27.277 1.00 96.94 546 SER A C 1
ATOM 4223 O O . SER A 1 546 ? -19.880 -10.101 28.032 1.00 96.94 546 SER A O 1
ATOM 4225 N N . PRO A 1 547 ? -19.066 -10.975 26.128 1.00 93.94 547 PRO A N 1
ATOM 4226 C CA . PRO A 1 547 ? -20.349 -11.507 25.659 1.00 93.94 547 PRO A CA 1
ATOM 4227 C C . PRO A 1 547 ? -21.126 -12.347 26.685 1.00 93.94 547 PRO A C 1
ATOM 4229 O O . PRO A 1 547 ? -22.357 -12.311 26.724 1.00 93.94 547 PRO A O 1
ATOM 4232 N N . ASP A 1 548 ? -20.418 -13.100 27.529 1.00 95.06 548 ASP A N 1
ATOM 4233 C CA . ASP A 1 548 ? -20.990 -13.917 28.606 1.00 95.06 548 ASP A CA 1
ATOM 4234 C C . ASP A 1 548 ? -21.101 -13.187 29.963 1.00 95.06 548 ASP A C 1
ATOM 4236 O O . ASP A 1 548 ? -21.527 -13.772 30.962 1.00 95.06 548 ASP A O 1
ATOM 4240 N N . CYS A 1 549 ? -20.714 -11.910 30.005 1.00 96.44 549 CYS A N 1
ATOM 4241 C CA . CYS A 1 549 ? -20.582 -11.066 31.187 1.00 96.44 549 CYS A CA 1
ATOM 4242 C C . CYS A 1 549 ? -19.762 -11.662 32.345 1.00 96.44 549 CYS A C 1
ATOM 4244 O O . CYS A 1 549 ? -20.031 -11.360 33.517 1.00 96.44 549 CYS A O 1
ATOM 4246 N N . SER A 1 550 ? -18.791 -12.527 32.058 1.00 96.06 550 SER A N 1
ATOM 4247 C CA . SER A 1 550 ? -17.855 -13.024 33.068 1.00 96.06 550 SER A CA 1
ATOM 4248 C C . SER A 1 550 ? -16.698 -12.050 33.325 1.00 96.06 550 SER A C 1
ATOM 4250 O O . SER A 1 550 ? -16.132 -12.064 34.424 1.00 96.06 550 SER A O 1
ATOM 4252 N N . TYR A 1 551 ? -16.415 -11.153 32.374 1.00 97.94 551 TYR A N 1
ATOM 4253 C CA . TYR A 1 551 ? -15.380 -10.128 32.472 1.00 97.94 551 TYR A CA 1
ATOM 4254 C C . TYR A 1 551 ? -15.895 -8.726 32.128 1.00 97.94 551 TYR A C 1
ATOM 4256 O O . TYR A 1 551 ? -16.833 -8.558 31.350 1.00 97.94 551 TYR A O 1
ATOM 4264 N N . VAL A 1 552 ? -15.231 -7.723 32.702 1.00 98.25 552 VAL A N 1
ATOM 4265 C CA . VAL A 1 552 ? -15.273 -6.318 32.276 1.00 98.25 552 VAL A CA 1
ATOM 4266 C C . VAL A 1 552 ? -13.847 -5.856 32.056 1.00 98.25 552 VAL A C 1
ATOM 4268 O O . VAL A 1 552 ? -12.988 -6.140 32.898 1.00 98.25 552 VAL A O 1
ATOM 4271 N N . SER A 1 553 ? -13.614 -5.111 30.983 1.00 98.19 553 SER A N 1
ATOM 4272 C CA . SER A 1 553 ? -12.323 -4.483 30.724 1.00 98.19 553 SER A CA 1
ATOM 4273 C C . SER A 1 553 ? -12.454 -2.978 30.546 1.00 98.19 553 SER A C 1
ATOM 4275 O O . SER A 1 553 ? -13.483 -2.515 30.061 1.00 98.19 553 SER A O 1
ATOM 4277 N N . ILE A 1 554 ? -11.416 -2.247 30.956 1.00 96.94 554 ILE A N 1
ATOM 4278 C CA . ILE A 1 554 ? -11.252 -0.810 30.705 1.00 96.94 554 ILE A CA 1
ATOM 4279 C C . ILE A 1 554 ? -9.937 -0.583 29.970 1.00 96.94 554 ILE A C 1
ATOM 4281 O O . ILE A 1 554 ? -8.918 -1.159 30.370 1.00 96.94 554 ILE A O 1
ATOM 4285 N N . ALA A 1 555 ? -9.983 0.251 28.938 1.00 95.56 555 ALA A N 1
ATOM 4286 C CA . ALA A 1 555 ? -8.818 0.819 28.288 1.00 95.56 555 ALA A CA 1
ATOM 4287 C C . ALA A 1 555 ? -8.338 2.008 29.125 1.00 95.56 555 ALA A C 1
ATOM 4289 O O . ALA A 1 555 ? -9.101 2.927 29.393 1.00 95.56 555 ALA A O 1
ATOM 4290 N N . CYS A 1 556 ? -7.131 1.906 29.673 1.00 93.69 556 CYS A N 1
ATOM 4291 C CA . CYS A 1 556 ? -6.507 2.990 30.416 1.00 93.69 556 CYS A CA 1
ATOM 4292 C C . CYS A 1 556 ? -5.381 3.528 29.539 1.00 93.69 556 CYS A C 1
ATOM 4294 O O . CYS A 1 556 ? -4.339 2.867 29.458 1.00 93.69 556 CYS A O 1
ATOM 4296 N N . GLU A 1 557 ? -5.602 4.664 28.886 1.00 88.19 557 GLU A N 1
ATOM 4297 C CA . GLU A 1 557 ? -4.685 5.216 27.885 1.00 88.19 557 GLU A CA 1
ATOM 4298 C C . GLU A 1 557 ? -3.308 5.481 28.489 1.00 88.19 557 GLU A C 1
ATOM 4300 O O . GLU A 1 557 ? -2.299 4.962 28.019 1.00 88.19 557 GLU A O 1
ATOM 4305 N N . GLY A 1 558 ? -3.278 6.192 29.620 1.00 82.38 558 GLY A N 1
ATOM 4306 C CA . GLY A 1 558 ? -2.028 6.667 30.208 1.00 82.38 558 GLY A CA 1
ATOM 4307 C C . GLY A 1 558 ? -1.480 7.946 29.570 1.00 82.38 558 GLY A C 1
ATOM 4308 O O . GLY A 1 558 ? -0.376 8.345 29.946 1.00 82.38 558 GLY A O 1
ATOM 4309 N N . GLU A 1 559 ? -2.242 8.601 28.686 1.00 73.94 559 GLU A N 1
ATOM 4310 C CA . GLU A 1 559 ? -1.824 9.827 28.003 1.00 73.94 559 GLU A CA 1
ATOM 4311 C C . GLU A 1 559 ? -1.419 10.919 29.014 1.00 73.94 559 GLU A C 1
ATOM 4313 O O . GLU A 1 559 ? -2.033 11.117 30.070 1.00 73.94 559 GLU A O 1
ATOM 4318 N N . GLY A 1 560 ? -0.292 11.585 28.747 1.00 63.50 560 GLY A N 1
ATOM 4319 C CA . GLY A 1 560 ? 0.238 12.666 29.586 1.00 63.50 560 GLY A CA 1
ATOM 4320 C C . GLY A 1 560 ? 0.705 12.266 30.997 1.00 63.50 560 GLY A C 1
ATOM 4321 O O . GLY A 1 560 ? 1.200 13.122 31.739 1.00 63.50 560 GLY A O 1
ATOM 4322 N N . ALA A 1 561 ? 0.595 10.994 31.395 1.00 62.47 561 ALA A N 1
ATOM 4323 C CA . ALA A 1 561 ? 1.039 10.504 32.696 1.00 62.47 561 ALA A CA 1
ATOM 4324 C C . ALA A 1 561 ? 2.470 9.929 32.640 1.00 62.47 561 ALA A C 1
ATOM 4326 O O . ALA A 1 561 ? 2.871 9.273 31.686 1.00 62.47 561 ALA A O 1
ATOM 4327 N N . ASP A 1 562 ? 3.236 10.051 33.733 1.00 64.06 562 ASP A N 1
ATOM 4328 C CA . ASP A 1 562 ? 4.528 9.348 33.907 1.00 64.06 562 ASP A CA 1
ATOM 4329 C C . ASP A 1 562 ? 4.363 7.810 34.062 1.00 64.06 562 ASP A C 1
ATOM 4331 O O . ASP A 1 562 ? 5.286 7.112 34.500 1.00 64.06 562 ASP A O 1
ATOM 4335 N N . VAL A 1 563 ? 3.168 7.268 33.796 1.00 65.56 563 VAL A N 1
ATOM 4336 C CA . VAL A 1 563 ? 2.743 5.919 34.181 1.00 65.56 563 VAL A CA 1
ATOM 4337 C C . VAL A 1 563 ? 2.242 5.152 32.953 1.00 65.56 563 VAL A C 1
ATOM 4339 O O . VAL A 1 563 ? 1.430 5.692 32.214 1.00 65.56 563 VAL A O 1
ATOM 4342 N N . PRO A 1 564 ? 2.669 3.890 32.758 1.00 71.19 564 PRO A N 1
ATOM 4343 C CA . PRO A 1 564 ? 2.231 3.042 31.653 1.00 71.19 564 PRO A CA 1
ATOM 4344 C C . PRO A 1 564 ? 0.719 2.946 31.441 1.00 71.19 564 PRO A C 1
ATOM 4346 O O . PRO A 1 564 ? -0.007 2.632 32.391 1.00 71.19 564 PRO A O 1
ATOM 4349 N N . GLY A 1 565 ? 0.291 3.067 30.181 1.00 84.69 565 GLY A N 1
ATOM 4350 C CA . GLY A 1 565 ? -1.019 2.620 29.712 1.00 84.69 565 GLY A CA 1
ATOM 4351 C C . GLY A 1 565 ? -1.230 1.116 29.922 1.00 84.69 565 GLY A C 1
ATOM 4352 O O . GLY A 1 565 ? -0.286 0.325 30.078 1.00 84.69 565 GLY A O 1
ATOM 4353 N N . GLY A 1 566 ? -2.488 0.678 29.963 1.00 93.25 566 GLY A N 1
ATOM 4354 C CA . GLY A 1 566 ? -2.810 -0.725 30.212 1.00 93.25 566 GLY A CA 1
ATOM 4355 C C . GLY A 1 566 ? -4.294 -1.058 30.191 1.00 93.25 566 GLY A C 1
ATOM 4356 O O . GLY A 1 566 ? -5.156 -0.201 30.053 1.00 93.25 566 GLY A O 1
ATOM 4357 N N . VAL A 1 567 ? -4.603 -2.346 30.344 1.00 96.50 567 VAL A N 1
ATOM 4358 C CA . VAL A 1 567 ? -5.985 -2.840 30.265 1.00 96.50 567 VAL A CA 1
ATOM 4359 C C . VAL A 1 567 ? -6.399 -3.421 31.607 1.00 96.50 567 VAL A C 1
ATOM 4361 O O . VAL A 1 567 ? -5.938 -4.496 32.005 1.00 96.50 567 VAL A O 1
ATOM 4364 N N . LEU A 1 568 ? -7.272 -2.723 32.331 1.00 97.19 568 LEU A N 1
ATOM 4365 C CA . LEU A 1 568 ? -7.860 -3.242 33.566 1.00 97.19 568 LEU A CA 1
ATOM 4366 C C . LEU A 1 568 ? -8.834 -4.360 33.202 1.00 97.19 568 LEU A C 1
ATOM 4368 O O . LEU A 1 568 ? -9.711 -4.159 32.378 1.00 97.19 568 LEU A O 1
ATOM 4372 N N . VAL A 1 569 ? -8.710 -5.526 33.836 1.00 98.06 569 VAL A N 1
ATOM 4373 C CA . VAL A 1 569 ? -9.601 -6.679 33.665 1.00 98.06 569 VAL A CA 1
ATOM 4374 C C . VAL A 1 569 ? -10.192 -7.070 35.019 1.00 98.06 569 VAL A C 1
ATOM 4376 O O . VAL A 1 569 ? -9.471 -7.471 35.939 1.00 98.06 569 VAL A O 1
ATOM 4379 N N . TRP A 1 570 ? -11.515 -6.974 35.151 1.00 97.81 570 TRP A N 1
ATOM 4380 C CA . TRP A 1 570 ? -12.272 -7.487 36.292 1.00 97.81 570 TRP A CA 1
ATOM 4381 C C . TRP A 1 570 ? -12.981 -8.783 35.910 1.00 97.81 570 TRP A C 1
ATOM 4383 O O . TRP A 1 570 ? -13.774 -8.813 34.977 1.00 97.81 570 TRP A O 1
ATOM 4393 N N . ASN A 1 571 ? -12.723 -9.850 36.665 1.00 96.94 571 ASN A N 1
ATOM 4394 C CA . ASN A 1 571 ? -13.467 -11.100 36.575 1.00 96.94 571 ASN A CA 1
ATOM 4395 C C . ASN A 1 571 ? -14.628 -11.064 37.577 1.00 96.94 571 ASN A C 1
ATOM 4397 O O . ASN A 1 571 ? -14.419 -11.086 38.794 1.00 96.94 571 ASN A O 1
ATOM 4401 N N . ALA A 1 572 ? -15.856 -11.035 37.064 1.00 94.56 572 ALA A N 1
ATOM 4402 C CA . ALA A 1 572 ? -17.064 -10.916 37.870 1.00 94.56 572 ALA A CA 1
ATOM 4403 C C . ALA A 1 572 ? -17.399 -12.191 38.666 1.00 94.56 572 ALA A C 1
ATOM 4405 O O . ALA A 1 572 ? -18.101 -12.113 39.676 1.00 94.56 572 ALA A O 1
ATOM 4406 N N . LEU A 1 573 ? -16.888 -13.354 38.243 1.00 90.12 573 LEU A N 1
ATOM 4407 C CA . LEU A 1 573 ? -17.124 -14.649 38.891 1.00 90.12 573 LEU A CA 1
ATOM 4408 C C . LEU A 1 573 ? -16.229 -14.850 40.118 1.00 90.12 573 LEU A C 1
ATOM 4410 O O . LEU A 1 573 ? -16.672 -15.382 41.135 1.00 90.12 573 LEU A O 1
ATOM 4414 N N . THR A 1 574 ? -14.966 -14.431 40.026 1.00 93.81 574 THR A N 1
ATOM 4415 C CA . THR A 1 574 ? -13.981 -14.542 41.115 1.00 93.81 574 THR A CA 1
ATOM 4416 C C . THR A 1 574 ? -13.860 -13.267 41.949 1.00 93.81 574 THR A C 1
ATOM 4418 O O . THR A 1 574 ? -13.216 -13.293 42.997 1.00 93.81 574 THR A O 1
ATOM 4421 N N . ASP A 1 575 ? -14.467 -12.165 41.495 1.00 93.56 575 ASP A N 1
ATOM 4422 C CA . ASP A 1 575 ? -14.341 -10.811 42.053 1.00 93.56 575 ASP A CA 1
ATOM 4423 C C . ASP A 1 575 ? -12.876 -10.330 42.119 1.00 93.56 575 ASP A C 1
ATOM 4425 O O . ASP A 1 575 ? -12.483 -9.600 43.030 1.00 93.56 575 ASP A O 1
ATOM 4429 N N . SER A 1 576 ? -12.045 -10.761 41.161 1.00 94.25 576 SER A N 1
ATOM 4430 C CA . SER A 1 576 ? -10.631 -10.375 41.065 1.00 94.25 576 SER A CA 1
ATOM 4431 C C . SER A 1 576 ? -10.409 -9.323 39.986 1.00 94.25 576 SER A C 1
ATOM 4433 O O . SER A 1 576 ? -10.953 -9.450 38.891 1.00 94.25 576 SER A O 1
ATOM 4435 N N . VAL A 1 577 ? -9.551 -8.343 40.267 1.00 95.38 577 VAL A N 1
ATOM 4436 C CA . VAL A 1 577 ? -9.127 -7.312 39.314 1.00 95.38 577 VAL A CA 1
ATOM 4437 C C . VAL A 1 577 ? -7.619 -7.385 39.085 1.00 95.38 577 VAL A C 1
ATOM 4439 O O . VAL A 1 577 ? -6.858 -7.626 40.025 1.00 95.38 577 VAL A O 1
ATOM 4442 N N . LYS A 1 578 ? -7.197 -7.199 37.836 1.00 95.25 578 LYS A N 1
ATOM 4443 C CA . LYS A 1 578 ? -5.794 -7.114 37.410 1.00 95.25 578 LYS A CA 1
ATOM 4444 C C . LYS A 1 578 ? -5.660 -6.070 36.305 1.00 95.25 578 LYS A C 1
ATOM 4446 O O . LYS A 1 578 ? -6.659 -5.714 35.694 1.00 95.25 578 LYS A O 1
ATOM 4451 N N . VAL A 1 579 ? -4.440 -5.617 36.038 1.00 94.12 579 VAL A N 1
ATOM 4452 C CA . VAL A 1 579 ? -4.130 -4.757 34.890 1.00 94.12 579 VAL A CA 1
ATOM 4453 C C . VAL A 1 579 ? -3.139 -5.497 34.001 1.00 94.12 579 VAL A C 1
ATOM 4455 O O . VAL A 1 579 ? -2.090 -5.928 34.480 1.00 94.12 579 VAL A O 1
ATOM 4458 N N . ALA A 1 580 ? -3.497 -5.687 32.735 1.00 95.56 580 ALA A N 1
ATOM 4459 C CA . ALA A 1 580 ? -2.602 -6.206 31.715 1.00 95.56 580 ALA A CA 1
ATOM 4460 C C . ALA A 1 580 ? -1.695 -5.063 31.240 1.00 95.56 580 ALA A C 1
ATOM 4462 O O . ALA A 1 580 ? -2.191 -4.071 30.709 1.00 95.56 580 ALA A O 1
ATOM 4463 N N . THR A 1 581 ? -0.386 -5.200 31.456 1.00 93.50 581 THR A N 1
ATOM 4464 C CA . THR A 1 581 ? 0.622 -4.198 31.078 1.00 93.50 581 THR A CA 1
ATOM 4465 C C . THR A 1 581 ? 1.371 -4.606 29.810 1.00 93.50 581 THR A C 1
ATOM 4467 O O . THR A 1 581 ? 1.366 -5.776 29.406 1.00 93.50 581 THR A O 1
ATOM 4470 N N . PHE A 1 582 ? 2.067 -3.643 29.203 1.00 93.19 582 PHE A N 1
ATOM 4471 C CA . PHE A 1 582 ? 2.898 -3.859 28.017 1.00 93.19 582 PHE A CA 1
ATOM 4472 C C . PHE A 1 582 ? 4.382 -4.123 28.330 1.00 93.19 582 PHE A C 1
ATOM 4474 O O . PHE A 1 582 ? 5.165 -4.334 27.406 1.00 93.19 582 PHE A O 1
ATOM 4481 N N . ASP A 1 583 ? 4.772 -4.204 29.610 1.00 91.94 583 ASP A N 1
ATOM 4482 C CA . ASP A 1 583 ? 6.170 -4.344 30.071 1.00 91.94 583 ASP A CA 1
ATOM 4483 C C . ASP A 1 583 ? 6.931 -5.494 29.400 1.00 91.94 583 ASP A C 1
ATOM 4485 O O . ASP A 1 583 ? 8.131 -5.414 29.136 1.00 91.94 583 ASP A O 1
ATOM 4489 N N . ALA A 1 584 ? 6.234 -6.592 29.097 1.00 91.00 584 ALA A N 1
ATOM 4490 C CA . ALA A 1 584 ? 6.833 -7.742 28.428 1.00 91.00 584 ALA A CA 1
ATOM 4491 C C . ALA A 1 584 ? 7.414 -7.385 27.046 1.00 91.00 584 ALA A C 1
ATOM 4493 O O . ALA A 1 584 ? 8.388 -8.004 26.617 1.00 91.00 584 ALA A O 1
ATOM 4494 N N . PHE A 1 585 ? 6.844 -6.388 26.365 1.00 89.75 585 PHE A N 1
ATOM 4495 C CA . PHE A 1 585 ? 7.248 -5.951 25.031 1.00 89.75 585 PHE A CA 1
ATOM 4496 C C . PHE A 1 585 ? 8.385 -4.920 25.041 1.00 89.75 585 PHE A C 1
ATOM 4498 O O . PHE A 1 585 ? 8.946 -4.648 23.980 1.00 89.75 585 PHE A O 1
ATOM 4505 N N . ASP A 1 586 ? 8.811 -4.419 26.207 1.00 90.94 586 ASP A N 1
ATOM 4506 C CA . ASP A 1 586 ? 10.006 -3.565 26.329 1.00 90.94 586 ASP A CA 1
ATOM 4507 C C . ASP A 1 586 ? 11.307 -4.308 26.014 1.00 90.94 586 ASP A C 1
ATOM 4509 O O . ASP A 1 586 ? 12.334 -3.703 25.669 1.00 90.94 586 ASP A O 1
ATOM 4513 N N . GLU A 1 587 ? 11.266 -5.640 26.107 1.00 91.25 587 GLU A N 1
ATOM 4514 C CA . GLU A 1 587 ? 12.361 -6.512 25.717 1.00 91.25 587 GLU A CA 1
ATOM 4515 C C . GLU A 1 587 ? 12.819 -6.170 24.290 1.00 91.25 587 GLU A C 1
ATOM 4517 O O . GLU A 1 587 ? 12.037 -6.060 23.345 1.00 91.25 587 GLU A O 1
ATOM 4522 N N . LYS A 1 588 ? 14.129 -5.944 24.132 1.00 82.19 588 LYS A N 1
ATOM 4523 C CA . LYS A 1 588 ? 14.702 -5.331 22.927 1.00 82.19 588 LYS A CA 1
ATOM 4524 C C . LYS A 1 588 ? 14.331 -6.081 21.646 1.00 82.19 588 LYS A C 1
ATOM 4526 O O . LYS A 1 588 ? 14.117 -5.430 20.620 1.00 82.19 588 LYS A O 1
ATOM 4531 N N . LYS A 1 589 ? 14.311 -7.416 21.678 1.00 79.56 589 LYS A N 1
ATOM 4532 C CA . LYS A 1 589 ? 13.958 -8.233 20.519 1.00 79.56 589 LYS A CA 1
ATOM 4533 C C . LYS A 1 589 ? 12.472 -8.078 20.187 1.00 79.56 589 LYS A C 1
ATOM 4535 O O . LYS A 1 589 ? 12.195 -7.717 19.047 1.00 79.56 589 LYS A O 1
ATOM 4540 N N . LEU A 1 590 ? 11.559 -8.251 21.146 1.00 78.19 590 LEU A N 1
ATOM 4541 C CA . LEU A 1 590 ? 10.117 -8.059 20.925 1.00 78.19 590 LEU A CA 1
ATOM 4542 C C . LEU A 1 590 ? 9.789 -6.652 20.415 1.00 78.19 590 LEU A C 1
ATOM 4544 O O . LEU A 1 590 ? 9.169 -6.509 19.364 1.00 78.19 590 LEU A O 1
ATOM 4548 N N . ARG A 1 591 ? 10.311 -5.602 21.056 1.00 83.69 591 ARG A N 1
ATOM 4549 C CA . ARG A 1 591 ? 10.153 -4.223 20.571 1.00 83.69 591 ARG A CA 1
ATOM 4550 C C . ARG A 1 591 ? 10.658 -4.038 19.138 1.00 83.69 591 ARG A C 1
ATOM 4552 O O . ARG A 1 591 ? 10.037 -3.346 18.334 1.00 83.69 591 ARG A O 1
ATOM 4559 N N . SER A 1 592 ? 11.812 -4.621 18.806 1.00 71.88 592 SER A N 1
ATOM 4560 C CA . SER A 1 592 ? 12.340 -4.551 17.441 1.00 71.88 592 SER A CA 1
ATOM 4561 C C . SER A 1 592 ? 11.465 -5.309 16.443 1.00 71.88 592 SER A C 1
ATOM 4563 O O . SER A 1 592 ? 11.447 -4.922 15.275 1.00 71.88 592 SER A O 1
ATOM 4565 N N . GLU A 1 593 ? 10.806 -6.388 16.858 1.00 72.75 593 GLU A N 1
ATOM 4566 C CA . GLU A 1 593 ? 9.869 -7.146 16.029 1.00 72.75 593 GLU A CA 1
ATOM 4567 C C . GLU A 1 593 ? 8.598 -6.333 15.763 1.00 72.75 593 GLU A C 1
ATOM 4569 O O . GLU A 1 593 ? 8.221 -6.218 14.600 1.00 72.75 593 GLU A O 1
ATOM 4574 N N . LEU A 1 594 ? 8.035 -5.658 16.774 1.00 76.06 594 LEU A N 1
ATOM 4575 C CA . LEU A 1 594 ? 6.885 -4.755 16.613 1.00 76.06 594 LEU A CA 1
ATOM 4576 C C . LEU A 1 594 ? 7.158 -3.650 15.578 1.00 76.06 594 LEU A C 1
ATOM 4578 O O . LEU A 1 594 ? 6.409 -3.500 14.612 1.00 76.06 594 LEU A O 1
ATOM 4582 N N . LYS A 1 595 ? 8.295 -2.945 15.701 1.00 75.56 595 LYS A N 1
ATOM 4583 C CA . LYS A 1 595 ? 8.698 -1.908 14.728 1.00 75.56 595 LYS A CA 1
ATOM 4584 C C . LYS A 1 595 ? 8.857 -2.463 13.311 1.00 75.56 595 LYS A C 1
ATOM 4586 O O . LYS A 1 595 ? 8.472 -1.818 12.345 1.00 75.56 595 LYS A O 1
ATOM 4591 N N . LYS A 1 596 ? 9.427 -3.667 13.170 1.00 69.38 596 LYS A N 1
ATOM 4592 C CA . LYS A 1 596 ? 9.595 -4.327 11.860 1.00 69.38 596 LYS A CA 1
ATOM 4593 C C . LYS A 1 596 ? 8.268 -4.764 11.247 1.00 69.38 596 LYS A C 1
ATOM 4595 O O . LYS A 1 596 ? 8.172 -4.824 10.025 1.00 69.38 596 LYS A O 1
ATOM 4600 N N . GLN A 1 597 ? 7.291 -5.113 12.077 1.00 67.94 597 GLN A N 1
ATOM 4601 C CA . GLN A 1 597 ? 5.951 -5.488 11.634 1.00 67.94 597 GLN A CA 1
ATOM 4602 C C . GLN A 1 597 ? 5.129 -4.264 11.212 1.00 67.94 597 GLN A C 1
ATOM 4604 O O . GLN A 1 597 ? 4.246 -4.410 10.374 1.00 67.94 597 GLN A O 1
ATOM 4609 N N . GLY A 1 598 ? 5.471 -3.075 11.714 1.00 77.31 598 GLY A N 1
ATOM 4610 C CA . GLY A 1 598 ? 4.832 -1.809 11.350 1.00 77.31 598 GLY A CA 1
ATOM 4611 C C . GLY A 1 598 ? 4.052 -1.153 12.486 1.00 77.31 598 GLY A C 1
ATOM 4612 O O . GLY A 1 598 ? 3.312 -0.217 12.220 1.00 77.31 598 GLY A O 1
ATOM 4613 N N . VAL A 1 599 ? 4.203 -1.627 13.730 1.00 83.69 599 VAL A N 1
ATOM 4614 C CA . VAL A 1 599 ? 3.630 -0.950 14.902 1.00 83.69 599 VAL A CA 1
ATOM 4615 C C . VAL A 1 599 ? 4.372 0.362 15.110 1.00 83.69 599 VAL A C 1
ATOM 4617 O O . VAL A 1 599 ? 5.612 0.390 15.141 1.00 83.69 599 VAL A O 1
ATOM 4620 N N . ARG A 1 600 ? 3.614 1.445 15.248 1.00 88.50 600 ARG A N 1
ATOM 4621 C CA . ARG A 1 600 ? 4.147 2.796 15.327 1.00 88.50 600 ARG A CA 1
ATOM 4622 C C . ARG A 1 600 ? 4.686 3.055 16.737 1.00 88.50 600 ARG A C 1
ATOM 4624 O O . ARG A 1 600 ? 3.959 3.016 17.722 1.00 88.50 600 ARG A O 1
ATOM 4631 N N . LEU A 1 601 ? 6.004 3.243 16.832 1.00 84.12 601 LEU A N 1
ATOM 4632 C CA . LEU A 1 601 ? 6.753 3.405 18.088 1.00 84.12 601 LEU A CA 1
ATOM 4633 C C . LEU A 1 601 ? 7.880 4.435 17.883 1.00 84.12 601 LEU A C 1
ATOM 4635 O O . LEU A 1 601 ? 9.049 4.066 17.667 1.00 84.12 601 LEU A O 1
ATOM 4639 N N . TRP A 1 602 ? 7.524 5.719 17.907 1.00 75.88 602 TRP A N 1
ATOM 4640 C CA . TRP A 1 602 ? 8.384 6.830 17.479 1.00 75.88 602 TRP A CA 1
ATOM 4641 C C . TRP A 1 602 ? 8.985 7.638 18.633 1.00 75.88 602 TRP A C 1
ATOM 4643 O O . TRP A 1 602 ? 10.107 8.131 18.491 1.00 75.88 602 TRP A O 1
ATOM 4653 N N . GLN A 1 603 ? 8.294 7.713 19.773 1.00 75.19 603 GLN A N 1
ATOM 4654 C CA . GLN A 1 603 ? 8.706 8.524 20.919 1.00 75.19 603 GLN A CA 1
ATOM 4655 C C . GLN A 1 603 ? 10.036 8.073 21.547 1.00 75.19 603 GLN A C 1
ATOM 4657 O O . GLN A 1 603 ? 10.572 6.990 21.265 1.00 75.19 603 GLN A O 1
ATOM 4662 N N . ASN A 1 604 ? 10.601 8.920 22.412 1.00 68.56 604 ASN A N 1
ATOM 4663 C CA . ASN A 1 604 ? 11.847 8.645 23.118 1.00 68.56 604 ASN A CA 1
ATOM 4664 C C . ASN A 1 604 ? 11.678 8.786 24.645 1.00 68.56 604 ASN A C 1
ATOM 4666 O O . ASN A 1 604 ? 11.494 9.905 25.111 1.00 68.56 604 ASN A O 1
ATOM 4670 N N . PRO A 1 605 ? 11.854 7.705 25.428 1.00 69.94 605 PRO A N 1
ATOM 4671 C CA . PRO A 1 605 ? 12.183 6.352 24.987 1.00 69.94 605 PRO A CA 1
ATOM 4672 C C . PRO A 1 605 ? 10.967 5.644 24.363 1.00 69.94 605 PRO A C 1
ATOM 4674 O O . PRO A 1 605 ? 9.892 5.634 24.936 1.00 69.94 605 PRO A O 1
ATOM 4677 N N . SER A 1 606 ? 11.144 4.965 23.222 1.00 78.62 606 SER A N 1
ATOM 4678 C CA . SER A 1 606 ? 10.072 4.161 22.592 1.00 78.62 606 SER A CA 1
ATOM 4679 C C . SER A 1 606 ? 9.950 2.811 23.290 1.00 78.62 606 SER A C 1
ATOM 4681 O O . SER A 1 606 ? 10.281 1.775 22.710 1.00 78.62 606 SER A O 1
ATOM 4683 N N . MET A 1 607 ? 9.625 2.814 24.577 1.00 87.31 607 MET A N 1
ATOM 4684 C CA . MET A 1 607 ? 9.302 1.603 25.332 1.00 87.31 607 MET A CA 1
ATOM 4685 C C . MET A 1 607 ? 7.800 1.352 25.195 1.00 87.31 607 MET A C 1
ATOM 4687 O O . MET A 1 607 ? 7.051 2.255 25.544 1.00 87.31 607 MET A O 1
ATOM 4691 N N . PRO A 1 608 ? 7.347 0.194 24.679 1.00 89.62 608 PRO A N 1
ATOM 4692 C CA . PRO A 1 608 ? 5.932 -0.162 24.630 1.00 89.62 608 PRO A CA 1
ATOM 4693 C C . PRO A 1 608 ? 5.161 0.074 25.929 1.00 89.62 608 PRO A C 1
ATOM 4695 O O . PRO A 1 608 ? 4.024 0.513 25.864 1.00 89.62 608 PRO A O 1
ATOM 4698 N N . SER A 1 609 ? 5.771 -0.155 27.094 1.00 88.44 609 SER A N 1
ATOM 4699 C CA . SER A 1 609 ? 5.149 0.178 28.382 1.00 88.44 609 SER A CA 1
ATOM 4700 C C . SER A 1 609 ? 4.821 1.661 28.553 1.00 88.44 609 SER A C 1
ATOM 4702 O O . SER A 1 609 ? 3.920 1.977 29.303 1.00 88.44 609 SER A O 1
ATOM 4704 N N . MET A 1 610 ? 5.518 2.567 27.874 1.00 84.06 610 MET A N 1
ATOM 4705 C CA . MET A 1 610 ? 5.380 4.013 28.065 1.00 84.06 610 MET A CA 1
ATOM 4706 C C . MET A 1 610 ? 4.620 4.719 26.941 1.00 84.06 610 MET A C 1
ATOM 4708 O O . MET A 1 610 ? 4.376 5.907 27.064 1.00 84.06 610 MET A O 1
ATOM 4712 N N . VAL A 1 611 ? 4.362 4.041 25.819 1.00 85.44 611 VAL A N 1
ATOM 4713 C CA . VAL A 1 611 ? 3.872 4.695 24.588 1.00 85.44 611 VAL A CA 1
ATOM 4714 C C . VAL A 1 611 ? 2.718 3.952 23.924 1.00 85.44 611 VAL A C 1
ATOM 4716 O O . VAL A 1 611 ? 2.304 4.357 22.844 1.00 85.44 611 VAL A O 1
ATOM 4719 N N . LEU A 1 612 ? 2.314 2.795 24.464 1.00 89.88 612 LEU A N 1
ATOM 4720 C CA . LEU A 1 612 ? 1.134 2.087 23.981 1.00 89.88 612 LEU A CA 1
ATOM 4721 C C . LEU A 1 612 ? -0.071 2.517 24.797 1.00 89.88 612 LEU A C 1
ATOM 4723 O O . LEU A 1 612 ? -0.095 2.278 26.005 1.00 89.88 612 LEU A O 1
ATOM 4727 N N . GLU A 1 613 ? -1.057 3.066 24.101 1.00 88.12 613 GLU A N 1
ATOM 4728 C CA . GLU A 1 613 ? -2.234 3.694 24.693 1.00 88.12 613 GLU A CA 1
ATOM 4729 C C . GLU A 1 613 ? -3.478 2.930 24.236 1.00 88.12 613 GLU A C 1
ATOM 4731 O O . GLU A 1 613 ? -3.808 2.904 23.051 1.00 88.12 613 GLU A O 1
ATOM 4736 N N . PRO A 1 614 ? -4.082 2.134 25.132 1.00 93.88 614 PRO A N 1
ATOM 4737 C CA . PRO A 1 614 ? -5.372 1.504 24.901 1.00 93.88 614 PRO A CA 1
ATOM 4738 C C . PRO A 1 614 ? -6.478 2.538 24.737 1.00 93.88 614 PRO A C 1
ATOM 4740 O O . PRO A 1 614 ? -6.674 3.311 25.663 1.00 93.88 614 PRO A O 1
ATOM 4743 N N . GLU A 1 615 ? -7.250 2.412 23.662 1.00 91.38 615 GLU A N 1
ATOM 4744 C CA . GLU A 1 615 ? -8.372 3.310 23.356 1.00 91.38 615 GLU A CA 1
ATOM 4745 C C . GLU A 1 615 ? -9.714 2.585 23.539 1.00 91.38 615 GLU A C 1
ATOM 4747 O O . GLU A 1 615 ? -10.382 2.666 24.566 1.00 91.38 615 GLU A O 1
ATOM 4752 N N . TYR A 1 616 ? -10.047 1.696 22.599 1.00 94.31 616 TYR A N 1
ATOM 4753 C CA . TYR A 1 616 ? -11.330 0.994 22.589 1.00 94.31 616 TYR A CA 1
ATOM 4754 C C . TYR A 1 616 ? -11.205 -0.517 22.820 1.00 94.31 616 TYR A C 1
ATOM 4756 O O . TYR A 1 616 ? -10.168 -1.129 22.546 1.00 94.31 616 TYR A O 1
ATOM 4764 N N . ILE A 1 617 ? -12.277 -1.175 23.287 1.00 96.12 617 ILE A N 1
ATOM 4765 C CA . ILE A 1 617 ? -12.278 -2.619 23.591 1.00 96.12 617 ILE A CA 1
ATOM 4766 C C . ILE A 1 617 ? -13.426 -3.360 22.904 1.00 96.12 617 ILE A C 1
ATOM 4768 O O . ILE A 1 617 ? -14.589 -2.980 22.969 1.00 96.12 617 ILE A O 1
ATOM 4772 N N . THR A 1 618 ? -13.113 -4.522 22.333 1.00 95.88 618 THR A N 1
ATOM 4773 C CA . THR A 1 618 ? -14.104 -5.536 21.957 1.00 95.88 618 THR A CA 1
ATOM 4774 C C . THR A 1 618 ? -13.648 -6.931 22.394 1.00 95.88 618 THR A C 1
ATOM 4776 O O . THR A 1 618 ? -12.556 -7.104 22.933 1.00 95.88 618 THR A O 1
ATOM 4779 N N . TYR A 1 619 ? -14.475 -7.954 22.190 1.00 96.50 619 TYR A N 1
ATOM 4780 C CA . TYR A 1 619 ? -14.218 -9.306 22.688 1.00 96.50 619 TYR A CA 1
ATOM 4781 C C . TYR A 1 619 ? -14.442 -10.364 21.625 1.00 96.50 619 TYR A C 1
ATOM 4783 O O . TYR A 1 619 ? -15.376 -10.280 20.830 1.00 96.50 619 TYR A O 1
ATOM 4791 N N . THR A 1 620 ? -13.621 -11.409 21.683 1.00 93.56 620 THR A N 1
ATOM 4792 C CA . THR A 1 620 ? -13.903 -12.690 21.016 1.00 93.56 620 THR A CA 1
ATOM 4793 C C . THR A 1 620 ? -15.235 -13.267 21.494 1.00 93.56 620 THR A C 1
ATOM 4795 O O . THR A 1 620 ? -15.618 -13.102 22.656 1.00 93.56 620 THR A O 1
ATOM 4798 N N . MET A 1 621 ? -15.963 -13.949 20.604 1.00 88.25 621 MET A N 1
ATOM 4799 C CA . MET A 1 621 ? -17.313 -14.452 20.888 1.00 88.25 621 MET A CA 1
ATOM 4800 C C . MET A 1 621 ? -17.335 -15.461 22.041 1.00 88.25 621 MET A C 1
ATOM 4802 O O . MET A 1 621 ? -18.348 -15.595 22.727 1.00 88.25 621 MET A O 1
ATOM 4806 N N . ASP A 1 622 ? -16.229 -16.171 22.269 1.00 88.62 622 ASP A N 1
ATOM 4807 C CA . ASP A 1 622 ? -16.075 -17.134 23.359 1.00 88.62 622 ASP A CA 1
ATOM 4808 C C . ASP A 1 622 ? -15.591 -16.514 24.681 1.00 88.62 622 ASP A C 1
ATOM 4810 O O . ASP A 1 622 ? -15.411 -17.240 25.658 1.00 88.62 622 ASP A O 1
ATOM 4814 N N . SER A 1 623 ? -15.430 -15.186 24.731 1.00 94.56 623 SER A N 1
ATOM 4815 C CA . SER A 1 623 ? -15.005 -14.432 25.917 1.00 94.56 623 SER A CA 1
ATOM 4816 C C . SER A 1 623 ? -13.640 -14.864 26.479 1.00 94.56 623 SER A C 1
ATOM 4818 O O . SER A 1 623 ? -13.390 -14.690 27.671 1.00 94.56 623 SER A O 1
ATOM 4820 N N . GLN A 1 624 ? -12.742 -15.417 25.651 1.00 90.50 624 GLN A N 1
ATOM 4821 C CA . GLN A 1 624 ? -11.373 -15.747 26.080 1.00 90.50 624 GLN A CA 1
ATOM 4822 C C . GLN A 1 624 ? -10.422 -14.554 25.974 1.00 90.50 624 GLN A C 1
ATOM 4824 O O . GLN A 1 624 ? -9.566 -14.354 26.841 1.00 90.50 624 GLN A O 1
ATOM 4829 N N . TYR A 1 625 ? -10.596 -13.749 24.926 1.00 94.62 625 TYR A N 1
ATOM 4830 C CA . TYR A 1 625 ? -9.726 -12.620 24.620 1.00 94.62 625 TYR A CA 1
ATOM 4831 C C . TYR A 1 625 ? -10.500 -11.314 24.479 1.00 94.62 625 TYR A C 1
ATOM 4833 O O . TYR A 1 625 ? -11.546 -11.276 23.818 1.00 94.62 625 TYR A O 1
ATOM 4841 N N . ALA A 1 626 ? -9.932 -10.244 25.034 1.00 97.75 626 ALA A N 1
ATOM 4842 C CA . ALA A 1 626 ? -10.233 -8.877 24.626 1.00 97.75 626 ALA A CA 1
ATOM 4843 C C . ALA A 1 626 ? -9.309 -8.466 23.474 1.00 97.75 626 ALA A C 1
ATOM 4845 O O . ALA A 1 626 ? -8.121 -8.794 23.461 1.00 97.75 626 ALA A O 1
ATOM 4846 N N . ILE A 1 627 ? -9.869 -7.743 22.514 1.00 97.81 627 ILE A N 1
ATOM 4847 C CA . ILE A 1 627 ? -9.157 -7.059 21.440 1.00 97.81 627 ILE A CA 1
ATOM 4848 C C . ILE A 1 627 ? -9.219 -5.574 21.767 1.00 97.81 627 ILE A C 1
ATOM 4850 O O . ILE A 1 627 ? -10.296 -5.079 22.089 1.00 97.81 627 ILE A O 1
ATOM 4854 N N . VAL A 1 628 ? -8.079 -4.894 21.716 1.00 97.50 628 VAL A N 1
ATOM 4855 C CA . VAL A 1 628 ? -7.937 -3.530 22.235 1.00 97.50 628 VAL A CA 1
ATOM 4856 C C . VAL A 1 628 ? -7.290 -2.644 21.178 1.00 97.50 628 VAL A C 1
ATOM 4858 O O . VAL A 1 628 ? -6.234 -3.013 20.665 1.00 97.50 628 VAL A O 1
ATOM 4861 N N . GLY A 1 629 ? -7.931 -1.532 20.821 1.00 95.75 629 GLY A N 1
ATOM 4862 C CA . GLY A 1 629 ? -7.384 -0.526 19.909 1.00 95.75 629 GLY A CA 1
ATOM 4863 C C . GLY A 1 629 ? -6.188 0.177 20.544 1.00 95.75 629 GLY A C 1
ATOM 4864 O O . GLY A 1 629 ? -6.176 0.379 21.753 1.00 95.75 629 GLY A O 1
ATOM 4865 N N . LEU A 1 630 ? -5.161 0.457 19.743 1.00 94.06 630 LEU A N 1
ATOM 4866 C CA . LEU A 1 630 ? -4.004 1.269 20.121 1.00 94.06 630 LEU A CA 1
ATOM 4867 C C . LEU A 1 630 ? -3.888 2.388 19.086 1.00 94.06 630 LEU A C 1
ATOM 4869 O O . LEU A 1 630 ? -3.253 2.187 18.035 1.00 94.06 630 LEU A O 1
ATOM 4873 N N . GLN A 1 631 ? -4.602 3.485 19.326 1.00 90.50 631 GLN A N 1
ATOM 4874 C CA . GLN A 1 631 ? -4.936 4.481 18.315 1.00 90.50 631 GLN A CA 1
ATOM 4875 C C . GLN A 1 631 ? -3.665 5.131 17.746 1.00 90.50 631 GLN A C 1
ATOM 4877 O O . GLN A 1 631 ? -3.316 4.951 16.572 1.00 90.50 631 GLN A O 1
ATOM 4882 N N . GLU A 1 632 ? -2.832 5.685 18.606 1.00 88.19 632 GLU A N 1
ATOM 4883 C CA . GLU A 1 632 ? -1.652 6.483 18.273 1.00 88.19 632 GLU A CA 1
ATOM 4884 C C . GLU A 1 632 ? -0.545 5.580 17.720 1.00 88.19 632 GLU A C 1
ATOM 4886 O O . GLU A 1 632 ? 0.318 6.004 16.946 1.00 88.19 632 GLU A O 1
ATOM 4891 N N . ASN A 1 633 ? -0.586 4.286 18.061 1.00 91.38 633 ASN A N 1
ATOM 4892 C CA . ASN A 1 633 ? 0.359 3.274 17.596 1.00 91.38 633 ASN A CA 1
ATOM 4893 C C . ASN A 1 633 ? -0.051 2.595 16.285 1.00 91.38 633 ASN A C 1
ATOM 4895 O O . ASN A 1 633 ? 0.701 1.748 15.774 1.00 91.38 633 ASN A O 1
ATOM 4899 N N . ASN A 1 634 ? -1.223 2.946 15.748 1.00 93.31 634 ASN A N 1
ATOM 4900 C CA . ASN A 1 634 ? -1.817 2.349 14.559 1.00 93.31 634 ASN A CA 1
ATOM 4901 C C . ASN A 1 634 ? -1.841 0.807 14.644 1.00 93.31 634 ASN A C 1
ATOM 4903 O O . ASN A 1 634 ? -1.366 0.100 13.746 1.00 93.31 634 ASN A O 1
ATOM 4907 N N . ALA A 1 635 ? -2.321 0.271 15.767 1.00 94.12 635 ALA A N 1
ATOM 4908 C CA . ALA A 1 635 ? -2.239 -1.151 16.090 1.00 94.12 635 ALA A CA 1
ATOM 4909 C C . ALA A 1 635 ? -3.436 -1.631 16.925 1.00 94.12 635 ALA A C 1
ATOM 4911 O O . ALA A 1 635 ? -4.266 -0.847 17.360 1.00 94.12 635 ALA A O 1
ATOM 4912 N N . PHE A 1 636 ? -3.519 -2.938 17.166 1.00 96.25 636 PHE A N 1
ATOM 4913 C CA . PHE A 1 636 ? -4.397 -3.500 18.191 1.00 96.25 636 PHE A CA 1
ATOM 4914 C C . PHE A 1 636 ? -3.671 -4.559 19.023 1.00 96.25 636 PHE A C 1
ATOM 4916 O O . PHE A 1 636 ? -2.792 -5.271 18.527 1.00 96.25 636 PHE A O 1
ATOM 4923 N N . ALA A 1 637 ? -4.055 -4.692 20.288 1.00 96.25 637 ALA A N 1
ATOM 4924 C CA . ALA A 1 637 ? -3.566 -5.708 21.209 1.00 96.25 637 ALA A CA 1
ATOM 4925 C C . ALA A 1 637 ? -4.579 -6.846 21.403 1.00 96.25 637 ALA A C 1
ATOM 4927 O O . ALA A 1 637 ? -5.790 -6.662 21.283 1.00 96.25 637 ALA A O 1
ATOM 4928 N N . VAL A 1 638 ? -4.069 -8.033 21.736 1.00 95.31 638 VAL A N 1
ATOM 4929 C CA . VAL A 1 638 ? -4.858 -9.201 22.148 1.00 95.31 638 VAL A CA 1
ATOM 4930 C C . VAL A 1 638 ? -4.553 -9.505 23.610 1.00 95.31 638 VAL A C 1
ATOM 4932 O O . VAL A 1 638 ? -3.416 -9.837 23.962 1.00 95.31 638 VAL A O 1
ATOM 4935 N N . VAL A 1 639 ? -5.566 -9.416 24.467 1.00 96.88 639 VAL A N 1
ATOM 4936 C CA . VAL A 1 639 ? -5.454 -9.603 25.916 1.00 96.88 639 VAL A CA 1
ATOM 4937 C C . VAL A 1 639 ? -6.149 -10.893 26.325 1.00 96.88 639 VAL A C 1
ATOM 4939 O O . VAL A 1 639 ? -7.351 -11.041 26.130 1.00 96.88 639 VAL A O 1
ATOM 4942 N N . ASP A 1 640 ? -5.402 -11.814 26.930 1.00 94.12 640 ASP A N 1
ATOM 4943 C CA . ASP A 1 640 ? -5.964 -12.996 27.586 1.00 94.12 640 ASP A CA 1
ATOM 4944 C C . ASP A 1 640 ? -6.678 -12.570 28.874 1.00 94.12 640 ASP A C 1
ATOM 4946 O O . ASP A 1 640 ? -6.058 -11.990 29.773 1.00 94.12 640 ASP A O 1
ATOM 4950 N N . LEU A 1 641 ? -7.980 -12.845 28.966 1.00 93.56 641 LEU A N 1
ATOM 4951 C CA . LEU A 1 641 ? -8.812 -12.396 30.083 1.00 93.56 641 LEU A CA 1
ATOM 4952 C C . LEU A 1 641 ? -8.608 -13.214 31.360 1.00 93.56 641 LEU A C 1
ATOM 4954 O O . LEU A 1 641 ? -8.751 -12.688 32.466 1.00 93.56 641 LEU A O 1
ATOM 4958 N N . ALA A 1 642 ? -8.258 -14.494 31.243 1.00 88.38 642 ALA A N 1
ATOM 4959 C CA . ALA A 1 642 ? -8.031 -15.354 32.399 1.00 88.38 642 ALA A CA 1
ATOM 4960 C C . ALA A 1 642 ? -6.715 -14.998 33.102 1.00 88.38 642 ALA A C 1
ATOM 4962 O O . ALA A 1 642 ? -6.649 -14.914 34.337 1.00 88.38 642 ALA A O 1
ATOM 4963 N N . GLU A 1 643 ? -5.668 -14.753 32.319 1.00 90.50 643 GLU A N 1
ATOM 4964 C CA . GLU A 1 643 ? -4.362 -14.349 32.827 1.00 90.50 643 GLU A CA 1
ATOM 4965 C C . GLU A 1 643 ? -4.300 -12.847 33.144 1.00 90.50 643 GLU A C 1
ATOM 4967 O O . GLU A 1 643 ? -3.579 -12.468 34.075 1.00 90.50 643 GLU A O 1
ATOM 4972 N N . ALA A 1 644 ? -5.119 -12.037 32.459 1.00 95.12 644 ALA A N 1
ATOM 4973 C CA . ALA A 1 644 ? -5.031 -10.578 32.360 1.00 95.12 644 ALA A CA 1
ATOM 4974 C C . ALA A 1 644 ? -3.663 -10.147 31.817 1.00 95.12 644 ALA A C 1
ATOM 4976 O O . ALA A 1 644 ? -2.890 -9.462 32.491 1.00 95.12 644 ALA A O 1
ATOM 4977 N N . LYS A 1 645 ? -3.341 -10.615 30.607 1.00 95.50 645 LYS A N 1
ATOM 4978 C CA . LYS A 1 645 ? -2.027 -10.426 29.985 1.00 95.50 645 LYS A CA 1
ATOM 4979 C C . LYS A 1 645 ? -2.149 -10.079 28.506 1.00 95.50 645 LYS A C 1
ATOM 4981 O O . LYS A 1 645 ? -2.861 -10.756 27.770 1.00 95.50 645 LYS A O 1
ATOM 4986 N N . VAL A 1 646 ? -1.383 -9.085 28.058 1.00 95.69 646 VAL A N 1
ATOM 4987 C CA . VAL A 1 646 ? -1.199 -8.804 26.629 1.00 95.69 646 VAL A CA 1
ATOM 4988 C C . VAL A 1 646 ? -0.363 -9.927 26.009 1.00 95.69 646 VAL A C 1
ATOM 4990 O O . VAL A 1 646 ? 0.772 -10.180 26.423 1.00 95.69 646 VAL A O 1
ATOM 4993 N N . THR A 1 647 ? -0.940 -10.635 25.043 1.00 86.88 647 THR A N 1
ATOM 4994 C CA . THR A 1 647 ? -0.325 -11.803 24.391 1.00 86.88 647 THR A CA 1
ATOM 4995 C C . THR A 1 647 ? 0.271 -11.461 23.032 1.00 86.88 647 THR A C 1
ATOM 4997 O O . THR A 1 647 ? 1.345 -11.958 22.696 1.00 86.88 647 THR A O 1
ATOM 5000 N N . GLU A 1 648 ? -0.387 -10.581 22.277 1.00 88.06 648 GLU A N 1
ATOM 5001 C CA . GLU A 1 648 ? 0.016 -10.164 20.935 1.00 88.06 648 GLU A CA 1
ATOM 5002 C C . GLU A 1 648 ? -0.287 -8.674 20.734 1.00 88.06 648 GLU A C 1
ATOM 5004 O O . GLU A 1 648 ? -1.256 -8.156 21.287 1.00 88.06 648 GLU A O 1
ATOM 5009 N N . ILE A 1 649 ? 0.525 -8.005 19.914 1.00 89.56 649 ILE A N 1
ATOM 5010 C CA . ILE A 1 649 ? 0.265 -6.660 19.385 1.00 89.56 649 ILE A CA 1
ATOM 5011 C C . ILE A 1 649 ? 0.420 -6.756 17.871 1.00 89.56 649 ILE A C 1
ATOM 5013 O O . ILE A 1 649 ? 1.415 -7.303 17.387 1.00 89.56 649 ILE A O 1
ATOM 5017 N N . LYS A 1 650 ? -0.567 -6.261 17.124 1.00 86.00 650 LYS A N 1
ATOM 5018 C CA . LYS A 1 650 ? -0.626 -6.381 15.666 1.00 86.00 650 LYS A CA 1
ATOM 5019 C C . LYS A 1 650 ? -0.782 -5.011 15.022 1.00 86.00 650 LYS A C 1
ATOM 5021 O O . LYS A 1 650 ? -1.641 -4.248 15.451 1.00 86.00 650 LYS A O 1
ATOM 5026 N N . PRO A 1 651 ? 0.010 -4.702 13.986 1.00 89.62 651 PRO A N 1
ATOM 5027 C CA . PRO A 1 651 ? -0.117 -3.445 13.272 1.00 89.62 651 PRO A CA 1
ATOM 5028 C C . PRO A 1 651 ? -1.375 -3.440 12.406 1.00 89.62 651 PRO A C 1
ATOM 5030 O O . PRO A 1 651 ? -1.761 -4.465 11.832 1.00 89.62 651 PRO A O 1
ATOM 5033 N N . LEU A 1 652 ? -1.953 -2.259 12.246 1.00 90.62 652 LEU A N 1
ATOM 5034 C CA . LEU A 1 652 ? -2.893 -1.968 11.177 1.00 90.62 652 LEU A CA 1
ATOM 5035 C C . LEU A 1 652 ? -2.114 -1.500 9.945 1.00 90.62 652 LEU A C 1
ATOM 5037 O O . LEU A 1 652 ? -0.984 -1.014 10.023 1.00 90.62 652 LEU A O 1
ATOM 5041 N N . ILE A 1 653 ? -2.696 -1.696 8.770 1.00 87.31 653 ILE A N 1
ATOM 5042 C CA . ILE A 1 653 ? -2.096 -1.234 7.524 1.00 87.31 653 ILE A CA 1
ATOM 5043 C C . ILE A 1 653 ? -2.177 0.291 7.418 1.00 87.31 653 ILE A C 1
ATOM 5045 O O . ILE A 1 653 ? -3.115 0.923 7.899 1.00 87.31 653 ILE A O 1
ATOM 5049 N N . PHE A 1 654 ? -1.213 0.865 6.707 1.00 88.44 654 PHE A N 1
ATOM 5050 C CA . PHE A 1 654 ? -1.275 2.251 6.267 1.00 88.44 654 PHE A CA 1
ATOM 5051 C C . PHE A 1 654 ? -1.977 2.330 4.907 1.00 88.44 654 PHE A C 1
ATOM 5053 O O . PHE A 1 654 ? -1.567 1.658 3.952 1.00 88.44 654 PHE A O 1
ATOM 5060 N N . THR A 1 655 ? -3.014 3.155 4.806 1.00 90.19 655 THR A N 1
ATOM 5061 C CA . THR A 1 655 ? -3.864 3.299 3.619 1.00 90.19 655 THR A CA 1
ATOM 5062 C C . THR A 1 655 ? -3.097 4.004 2.491 1.00 90.19 655 THR A C 1
ATOM 5064 O O . THR A 1 655 ? -2.744 5.175 2.630 1.00 90.19 655 THR A O 1
ATOM 5067 N N . PRO A 1 656 ? -2.801 3.345 1.354 1.00 84.50 656 PRO A N 1
ATOM 5068 C CA . PRO A 1 656 ? -1.891 3.888 0.344 1.00 84.50 656 PRO A CA 1
ATOM 5069 C C . PRO A 1 656 ? -2.594 4.871 -0.602 1.00 84.50 656 PRO A C 1
ATOM 5071 O O . PRO A 1 656 ? -3.289 4.464 -1.538 1.00 84.50 656 PRO A O 1
ATOM 5074 N N . ARG A 1 657 ? -2.337 6.174 -0.444 1.00 87.00 657 ARG A N 1
ATOM 5075 C CA . ARG A 1 657 ? -3.067 7.236 -1.164 1.00 87.00 657 ARG A CA 1
ATOM 5076 C C . ARG A 1 657 ? -2.746 7.365 -2.652 1.00 87.00 657 ARG A C 1
ATOM 5078 O O . ARG A 1 657 ? -3.398 8.109 -3.376 1.00 87.00 657 ARG A O 1
ATOM 5085 N N . TYR A 1 658 ? -1.777 6.605 -3.155 1.00 76.75 658 TYR A N 1
ATOM 5086 C CA . TYR A 1 658 ? -1.428 6.560 -4.579 1.00 76.75 658 TYR A CA 1
ATOM 5087 C C . TYR A 1 658 ? -2.224 5.514 -5.381 1.00 76.75 658 TYR A C 1
ATOM 5089 O O . TYR A 1 658 ? -2.120 5.460 -6.611 1.00 76.75 658 TYR A O 1
ATOM 5097 N N . VAL A 1 659 ? -3.011 4.658 -4.719 1.00 72.44 659 VAL A N 1
ATOM 5098 C CA . VAL A 1 659 ? -3.757 3.566 -5.365 1.00 72.44 659 VAL A CA 1
ATOM 5099 C C . VAL A 1 659 ? -5.124 4.051 -5.858 1.00 72.44 659 VAL A C 1
ATOM 5101 O O . VAL A 1 659 ? -5.737 4.958 -5.299 1.00 72.44 659 VAL A O 1
ATOM 5104 N N . LYS A 1 660 ? -5.628 3.466 -6.955 1.00 69.75 660 LYS A N 1
ATOM 5105 C CA . LYS A 1 660 ? -6.932 3.828 -7.527 1.00 69.75 660 LYS A CA 1
ATOM 5106 C C . LYS A 1 660 ? -8.069 3.717 -6.500 1.00 69.75 660 LYS A C 1
ATOM 5108 O O . LYS A 1 660 ? -8.409 2.632 -6.031 1.00 69.75 660 LYS A O 1
ATOM 5113 N N . GLY A 1 661 ? -8.682 4.875 -6.261 1.00 70.56 661 GLY A N 1
ATOM 5114 C CA . GLY A 1 661 ? -9.680 5.204 -5.243 1.00 70.56 661 GLY A CA 1
ATOM 5115 C C . GLY A 1 661 ? -9.330 4.839 -3.805 1.00 70.56 661 GLY A C 1
ATOM 5116 O O . GLY A 1 661 ? -10.122 4.305 -3.037 1.00 70.56 661 GLY A O 1
ATOM 5117 N N . TYR A 1 662 ? -8.094 5.175 -3.494 1.00 85.12 662 TYR A N 1
ATOM 5118 C CA . TYR A 1 662 ? -7.636 5.537 -2.168 1.00 85.12 662 TYR A CA 1
ATOM 5119 C C . TYR A 1 662 ? -7.265 7.023 -2.155 1.00 85.12 662 TYR A C 1
ATOM 5121 O O . TYR A 1 662 ? -6.356 7.417 -1.439 1.00 85.12 662 TYR A O 1
ATOM 5129 N N . GLY A 1 663 ? -7.886 7.827 -3.027 1.00 84.75 663 GLY A N 1
ATOM 5130 C CA . GLY A 1 663 ? -7.607 9.256 -3.059 1.00 84.75 663 GLY A CA 1
ATOM 5131 C C . GLY A 1 663 ? -8.033 9.936 -1.762 1.00 84.75 663 GLY A C 1
ATOM 5132 O O . GLY A 1 663 ? -8.773 9.347 -0.978 1.00 84.75 663 GLY A O 1
ATOM 5133 N N . ILE A 1 664 ? -7.542 11.150 -1.568 1.00 95.12 664 ILE A N 1
ATOM 5134 C CA . ILE A 1 664 ? -7.962 12.062 -0.508 1.00 95.12 664 ILE A CA 1
ATOM 5135 C C . ILE A 1 664 ? -8.121 13.455 -1.074 1.00 95.12 664 ILE A C 1
ATOM 5137 O O . ILE A 1 664 ? -7.440 13.806 -2.047 1.00 95.12 664 ILE A O 1
ATOM 5141 N N . ASP A 1 665 ? -9.010 14.218 -0.466 1.00 95.56 665 ASP A N 1
ATOM 5142 C CA . ASP A 1 665 ? -8.968 15.664 -0.577 1.00 95.56 665 ASP A CA 1
ATOM 5143 C C . ASP A 1 665 ? -7.971 16.217 0.440 1.00 95.56 665 ASP A C 1
ATOM 5145 O O . ASP A 1 665 ? -8.170 16.011 1.621 1.00 95.56 665 ASP A O 1
ATOM 5149 N N . ALA A 1 666 ? -6.836 16.770 0.024 1.00 95.56 666 ALA A N 1
ATOM 5150 C CA . ALA A 1 666 ? -5.688 16.961 0.931 1.00 95.56 666 ALA A CA 1
ATOM 5151 C C . ALA A 1 666 ? -5.448 18.417 1.358 1.00 95.56 666 ALA A C 1
ATOM 5153 O O . ALA A 1 666 ? -4.438 18.700 2.004 1.00 95.56 666 ALA A O 1
ATOM 5154 N N . SER A 1 667 ? -6.312 19.335 0.932 1.00 95.81 667 SER A N 1
ATOM 5155 C CA . SER A 1 667 ? -6.156 20.769 1.139 1.00 95.81 667 SER A CA 1
ATOM 5156 C C . SER A 1 667 ? -7.521 21.401 1.339 1.00 95.81 667 SER A C 1
ATOM 5158 O O . SER A 1 667 ? -8.449 21.046 0.635 1.00 95.81 667 SER A O 1
ATOM 5160 N N . ASP A 1 668 ? -7.578 22.348 2.260 1.00 94.81 668 ASP A N 1
ATOM 5161 C CA . ASP A 1 668 ? -8.671 23.278 2.555 1.00 94.81 668 ASP A CA 1
ATOM 5162 C C . ASP A 1 668 ? -8.513 24.632 1.807 1.00 94.81 668 ASP A C 1
ATOM 5164 O O . ASP A 1 668 ? -9.333 25.537 1.950 1.00 94.81 668 ASP A O 1
ATOM 5168 N N . ASP A 1 669 ? -7.447 24.818 1.007 1.00 92.75 669 ASP A N 1
ATOM 5169 C CA . ASP A 1 669 ? -7.112 26.088 0.315 1.00 92.75 669 ASP A CA 1
ATOM 5170 C C . ASP A 1 669 ? -7.230 26.007 -1.225 1.00 92.75 669 ASP A C 1
ATOM 5172 O O . ASP A 1 669 ? -6.737 26.858 -1.985 1.00 92.75 669 ASP A O 1
ATOM 5176 N N . ASP A 1 670 ? -7.885 24.974 -1.753 1.00 85.81 670 ASP A N 1
ATOM 5177 C CA . ASP A 1 670 ? -8.139 24.868 -3.192 1.00 85.81 670 ASP A CA 1
ATOM 5178 C C . ASP A 1 670 ? -9.550 25.332 -3.607 1.00 85.81 670 ASP A C 1
ATOM 5180 O O . ASP A 1 670 ? -9.713 25.814 -4.740 1.00 85.81 670 ASP A O 1
ATOM 5184 N N . GLY A 1 671 ? -10.497 25.344 -2.661 1.00 83.69 671 GLY A N 1
ATOM 5185 C CA . GLY A 1 671 ? -11.873 25.807 -2.829 1.00 83.69 671 GLY A CA 1
ATOM 5186 C C . GLY A 1 671 ? -12.748 24.854 -3.649 1.00 83.69 671 GLY A C 1
ATOM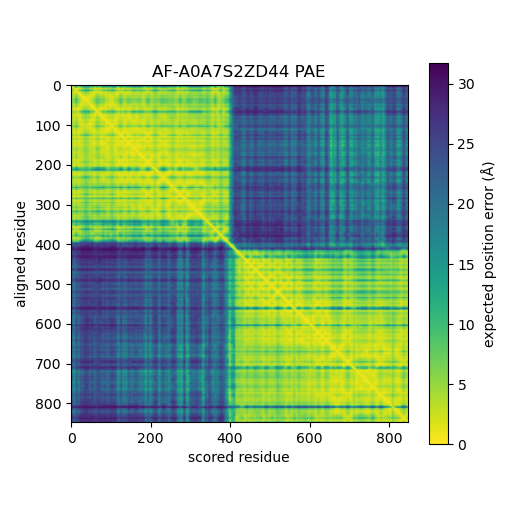 5187 O O . GLY A 1 671 ? -13.754 25.293 -4.219 1.00 83.69 671 GLY A O 1
ATOM 5188 N N . GLU A 1 672 ? -12.359 23.584 -3.780 1.00 86.62 672 GLU A N 1
ATOM 5189 C CA . GLU A 1 672 ? -13.091 22.556 -4.515 1.00 86.62 672 GLU A CA 1
ATOM 5190 C C . GLU A 1 672 ? -12.964 21.178 -3.850 1.00 86.62 672 GLU A C 1
ATOM 5192 O O . GLU A 1 672 ? -11.922 20.836 -3.333 1.00 86.62 672 GLU A O 1
ATOM 5197 N N . ILE A 1 673 ? -13.978 20.310 -3.965 1.00 88.25 673 ILE A N 1
ATOM 5198 C CA . ILE A 1 673 ? -13.798 18.910 -3.540 1.00 88.25 673 ILE A CA 1
ATOM 5199 C C . ILE A 1 673 ? -12.820 18.221 -4.496 1.00 88.25 673 ILE A C 1
ATOM 5201 O O . ILE A 1 673 ? -13.145 17.977 -5.668 1.00 88.25 673 ILE A O 1
ATOM 5205 N N . ASN A 1 674 ? -11.641 17.860 -4.001 1.00 87.38 674 ASN A N 1
ATOM 5206 C CA . ASN A 1 674 ? -10.496 17.498 -4.813 1.00 87.38 674 ASN A CA 1
ATOM 5207 C C . ASN A 1 674 ? -9.848 16.155 -4.463 1.00 87.38 674 ASN A C 1
ATOM 5209 O O . ASN A 1 674 ? -8.624 16.006 -4.387 1.00 87.38 674 ASN A O 1
ATOM 5213 N N . ILE A 1 675 ? -10.681 15.119 -4.369 1.00 84.94 675 ILE A N 1
ATOM 5214 C CA . ILE A 1 675 ? -10.242 13.754 -4.059 1.00 84.94 675 ILE A CA 1
ATOM 5215 C C . ILE A 1 675 ? -9.285 13.223 -5.144 1.00 84.94 675 ILE A C 1
ATOM 5217 O O . ILE A 1 675 ? -9.694 12.763 -6.222 1.00 84.94 675 ILE A O 1
ATOM 5221 N N . ARG A 1 676 ? -7.985 13.246 -4.838 1.00 85.56 676 ARG A N 1
ATOM 5222 C CA . ARG A 1 676 ? -6.877 12.892 -5.735 1.00 85.56 676 ARG A CA 1
ATOM 5223 C C . ARG A 1 676 ? -5.934 11.895 -5.084 1.00 85.56 676 ARG A C 1
ATOM 5225 O O . ARG A 1 676 ? -5.969 11.622 -3.895 1.00 85.56 676 ARG A O 1
ATOM 5232 N N . ARG A 1 677 ? -5.083 11.298 -5.913 1.00 86.50 677 ARG A N 1
ATOM 5233 C CA . ARG A 1 677 ? -4.072 10.343 -5.461 1.00 86.50 677 ARG A CA 1
ATOM 5234 C C . ARG A 1 677 ? -2.726 11.014 -5.358 1.00 86.50 677 ARG A C 1
ATOM 5236 O O . ARG A 1 677 ? -2.324 11.697 -6.301 1.00 86.50 677 ARG A O 1
ATOM 5243 N N . TYR A 1 678 ? -2.008 10.703 -4.291 1.00 81.75 678 TYR A N 1
ATOM 5244 C CA . TYR A 1 678 ? -0.713 11.303 -4.017 1.00 81.75 678 TYR A CA 1
ATOM 5245 C C . TYR A 1 678 ? 0.379 10.233 -3.869 1.00 81.75 678 TYR A C 1
ATOM 5247 O O . TYR A 1 678 ? 0.214 9.294 -3.082 1.00 81.75 678 TYR A O 1
ATOM 5255 N N . PRO A 1 679 ? 1.482 10.315 -4.645 1.00 78.12 679 PRO A N 1
ATOM 5256 C CA . PRO A 1 679 ? 2.616 9.405 -4.513 1.00 78.12 679 PRO A CA 1
ATOM 5257 C C . PRO A 1 679 ? 3.225 9.511 -3.118 1.00 78.12 679 PRO A C 1
ATOM 5259 O O . PRO A 1 679 ? 3.377 10.604 -2.589 1.00 78.12 679 PRO A O 1
ATOM 5262 N N . LYS A 1 680 ? 3.633 8.371 -2.552 1.00 81.19 680 LYS A N 1
ATOM 5263 C CA . LYS A 1 680 ? 4.323 8.299 -1.252 1.00 81.19 680 LYS A CA 1
ATOM 5264 C C . LYS A 1 680 ? 3.568 8.938 -0.074 1.00 81.19 680 LYS A C 1
ATOM 5266 O O . LYS A 1 680 ? 4.194 9.258 0.930 1.00 81.19 680 LYS A O 1
ATOM 5271 N N . VAL A 1 681 ? 2.247 9.064 -0.178 1.00 89.12 681 VAL A N 1
ATOM 5272 C CA . VAL A 1 681 ? 1.370 9.480 0.922 1.00 89.12 681 VAL A CA 1
ATOM 5273 C C . VAL A 1 681 ? 0.583 8.275 1.427 1.00 89.12 681 VAL A C 1
ATOM 5275 O O . VAL A 1 681 ? 0.090 7.462 0.634 1.00 89.12 681 VAL A O 1
ATOM 5278 N N . TYR A 1 682 ? 0.480 8.162 2.745 1.00 93.69 682 TYR A N 1
ATOM 5279 C CA . TYR A 1 682 ? -0.203 7.084 3.442 1.00 93.69 682 TYR A CA 1
ATOM 5280 C C . TYR A 1 682 ? -1.100 7.651 4.547 1.00 93.69 682 TYR A C 1
ATOM 5282 O O . TYR A 1 682 ? -0.694 8.583 5.229 1.00 93.69 682 TYR A O 1
ATOM 5290 N N . GLY A 1 683 ? -2.301 7.099 4.721 1.00 95.25 683 GLY A N 1
ATOM 5291 C CA . GLY A 1 683 ? -3.159 7.397 5.874 1.00 95.25 683 GLY A CA 1
ATOM 5292 C C . GLY A 1 683 ? -2.917 6.402 7.000 1.00 95.25 683 GLY A C 1
ATOM 5293 O O . GLY A 1 683 ? -2.846 5.195 6.743 1.00 95.25 683 GLY A O 1
ATOM 5294 N N . MET A 1 684 ? -2.767 6.888 8.225 1.00 94.38 684 MET A N 1
ATOM 5295 C CA . MET A 1 684 ? -2.702 6.045 9.420 1.00 94.38 684 MET A CA 1
ATOM 5296 C C . MET A 1 684 ? -4.126 5.695 9.839 1.00 94.38 684 MET A C 1
ATOM 5298 O O . MET A 1 684 ? -4.961 6.582 9.866 1.00 94.38 684 MET A O 1
ATOM 5302 N N . CYS A 1 685 ? -4.438 4.422 10.106 1.00 93.69 685 CYS A N 1
ATOM 5303 C CA . CYS A 1 685 ? -5.799 4.079 10.516 1.00 93.69 685 CYS A CA 1
ATOM 5304 C C . CYS A 1 685 ? -6.135 4.742 11.846 1.00 93.69 685 CYS A C 1
ATOM 5306 O O . CYS A 1 685 ? -7.095 5.488 11.895 1.00 93.69 685 CYS A O 1
ATOM 5308 N N . GLN A 1 686 ? -5.295 4.517 12.856 1.00 93.56 686 GLN A N 1
ATOM 5309 C CA . GLN A 1 686 ? -5.476 5.051 14.206 1.00 93.56 686 GLN A CA 1
ATOM 5310 C C . GLN A 1 686 ? -6.853 4.673 14.767 1.00 93.56 686 GLN A C 1
ATOM 5312 O O . GLN A 1 686 ? -7.813 5.430 14.646 1.00 93.56 686 GLN A O 1
ATOM 5317 N N . PRO A 1 687 ? -6.960 3.430 15.269 1.00 94.56 687 PRO A N 1
ATOM 5318 C CA . PRO A 1 687 ? -8.229 2.819 15.621 1.00 94.56 687 PRO A CA 1
ATOM 5319 C C . PRO A 1 687 ? -8.827 3.454 16.870 1.00 94.56 687 PRO A C 1
ATOM 5321 O O . PRO A 1 687 ? -8.388 3.121 17.966 1.00 94.56 687 PRO A O 1
ATOM 5324 N N . ASP A 1 688 ? -9.870 4.246 16.677 1.00 91.31 688 ASP A N 1
ATOM 5325 C CA . ASP A 1 688 ? -10.806 4.602 17.739 1.00 91.31 688 ASP A CA 1
ATOM 5326 C C . ASP A 1 688 ? -11.781 3.416 17.930 1.00 91.31 688 ASP A C 1
ATOM 5328 O O . ASP A 1 688 ? -11.382 2.360 18.442 1.00 91.31 688 ASP A O 1
ATOM 5332 N N . THR A 1 689 ? -13.018 3.455 17.413 1.00 93.00 689 THR A N 1
ATOM 5333 C CA . THR A 1 689 ? -13.957 2.370 17.712 1.00 93.00 689 THR A CA 1
ATOM 5334 C C . THR A 1 689 ? -13.578 1.074 16.985 1.00 93.00 689 THR A C 1
ATOM 5336 O O . THR A 1 689 ? -13.460 1.008 15.753 1.00 93.00 689 THR A O 1
ATOM 5339 N N . ILE A 1 690 ? -13.518 -0.032 17.737 1.00 95.38 690 ILE A N 1
ATOM 5340 C CA . ILE A 1 690 ? -13.383 -1.391 17.192 1.00 95.38 690 ILE A CA 1
ATOM 5341 C C . ILE A 1 690 ? -14.586 -2.276 17.529 1.00 95.38 690 ILE A C 1
ATOM 5343 O O . ILE A 1 690 ? -15.109 -2.280 18.641 1.00 95.38 690 ILE A O 1
ATOM 5347 N N . GLN A 1 691 ? -15.027 -3.083 16.562 1.00 94.94 691 GLN A N 1
ATOM 5348 C CA . GLN A 1 691 ? -16.166 -3.993 16.723 1.00 94.94 691 GLN A CA 1
ATOM 5349 C C . GLN A 1 691 ? -15.859 -5.382 16.173 1.00 94.94 691 GLN A C 1
ATOM 5351 O O . GLN A 1 691 ? -15.537 -5.540 14.992 1.00 94.94 691 GLN A O 1
ATOM 5356 N N . LEU A 1 692 ? -16.023 -6.411 17.006 1.00 93.88 692 LEU A N 1
ATOM 5357 C CA . LEU A 1 692 ? -15.922 -7.797 16.567 1.00 93.88 692 LEU A CA 1
ATOM 5358 C C . LEU A 1 692 ? -17.250 -8.294 15.980 1.00 93.88 692 LEU A C 1
ATOM 5360 O O . LEU A 1 692 ? -18.330 -8.061 16.520 1.00 93.88 692 LEU A O 1
ATOM 5364 N N . PHE A 1 693 ? -17.180 -9.029 14.871 1.00 92.44 693 PHE A N 1
ATOM 5365 C CA . PHE A 1 693 ? -18.339 -9.693 14.283 1.00 92.44 693 PHE A CA 1
ATOM 5366 C C . PHE A 1 693 ? -17.976 -11.029 13.638 1.00 92.44 693 PHE A C 1
ATOM 5368 O O . PHE A 1 693 ? -16.864 -11.236 13.156 1.00 92.44 693 PHE A O 1
ATOM 5375 N N . GLU A 1 694 ? -18.949 -11.936 13.568 1.00 85.56 694 GLU A N 1
ATOM 5376 C CA . GLU A 1 694 ? -18.793 -13.213 12.873 1.00 85.56 694 GLU A CA 1
ATOM 5377 C C . GLU A 1 694 ? -19.451 -13.165 11.487 1.00 85.56 694 GLU A C 1
ATOM 5379 O O . GLU A 1 694 ? -20.572 -12.676 11.310 1.00 85.56 694 GLU A O 1
ATOM 5384 N N . SER A 1 695 ? -18.768 -13.714 10.483 1.00 78.38 695 SER A N 1
ATOM 5385 C CA . SER A 1 695 ? -19.348 -13.969 9.166 1.00 78.38 695 SER A CA 1
ATOM 5386 C C . SER A 1 695 ? -18.859 -15.303 8.617 1.00 78.38 695 SER A C 1
ATOM 5388 O O . SER A 1 695 ? -17.665 -15.520 8.426 1.00 78.38 695 SER A O 1
ATOM 5390 N N . GLY A 1 696 ? -19.793 -16.223 8.359 1.00 74.50 696 GLY A N 1
ATOM 5391 C CA . GLY A 1 696 ? -19.466 -17.542 7.812 1.00 74.50 696 GLY A CA 1
ATOM 5392 C C . GLY A 1 696 ? -18.609 -18.413 8.740 1.00 74.50 696 GLY A C 1
ATOM 5393 O O . GLY A 1 696 ? -17.805 -19.194 8.234 1.00 74.50 696 GLY A O 1
ATOM 5394 N N . GLY A 1 697 ? -18.768 -18.282 10.064 1.00 76.75 697 GLY A N 1
ATOM 5395 C CA . GLY A 1 697 ? -17.995 -19.031 11.061 1.00 76.75 697 GLY A CA 1
ATOM 5396 C C . GLY A 1 697 ? -16.562 -18.529 11.263 1.00 76.75 697 GLY A C 1
ATOM 5397 O O . GLY A 1 697 ? -15.727 -19.274 11.766 1.00 76.75 697 GLY A O 1
ATOM 5398 N N . VAL A 1 698 ? -16.256 -17.308 10.818 1.00 79.81 698 VAL A N 1
ATOM 5399 C CA . VAL A 1 698 ? -14.960 -16.647 11.014 1.00 79.81 698 VAL A CA 1
ATOM 5400 C C . VAL A 1 698 ? -15.197 -15.312 11.709 1.00 79.81 698 VAL A C 1
ATOM 5402 O O . VAL A 1 698 ? -16.097 -14.568 11.314 1.00 79.81 698 VAL A O 1
ATOM 5405 N N . GLU A 1 699 ? -14.383 -15.018 12.719 1.00 83.94 699 GLU A N 1
ATOM 5406 C CA . GLU A 1 699 ? -14.393 -13.746 13.440 1.00 83.94 699 GLU A CA 1
ATOM 5407 C C . GLU A 1 699 ? -13.550 -12.689 12.722 1.00 83.94 699 GLU A C 1
ATOM 5409 O O . GLU A 1 699 ? -12.451 -12.957 12.216 1.00 83.94 699 GLU A O 1
ATOM 5414 N N . TYR A 1 700 ? -14.086 -11.476 12.700 1.00 90.38 700 TYR A N 1
ATOM 5415 C CA . TYR A 1 700 ? -13.491 -10.298 12.097 1.00 90.38 700 TYR A CA 1
ATOM 5416 C C . TYR A 1 700 ? -13.567 -9.119 13.059 1.00 90.38 700 TYR A C 1
ATOM 5418 O O . TYR A 1 700 ? -14.501 -9.026 13.848 1.00 90.38 700 TYR A O 1
ATOM 5426 N N . ILE A 1 701 ? -12.621 -8.196 12.932 1.00 95.38 701 ILE A N 1
ATOM 5427 C CA . ILE A 1 701 ? -12.619 -6.907 13.622 1.00 95.38 701 ILE A CA 1
ATOM 5428 C C . ILE A 1 701 ? -12.883 -5.839 12.566 1.00 95.38 701 ILE A C 1
ATOM 5430 O O . ILE A 1 701 ? -12.160 -5.779 11.572 1.00 95.38 701 ILE A O 1
ATOM 5434 N N . ALA A 1 702 ? -13.919 -5.032 12.752 1.00 96.31 702 ALA A N 1
ATOM 5435 C CA . ALA A 1 702 ? -14.101 -3.773 12.045 1.00 96.31 702 ALA A CA 1
ATOM 5436 C C . ALA A 1 702 ? -13.480 -2.638 12.863 1.00 96.31 702 ALA A C 1
ATOM 5438 O O . ALA A 1 702 ? -13.582 -2.654 14.087 1.00 96.31 702 ALA A O 1
ATOM 5439 N N . VAL A 1 703 ? -12.851 -1.689 12.176 1.00 96.50 703 VAL A N 1
ATOM 5440 C CA . VAL A 1 703 ? -12.070 -0.601 12.770 1.00 96.50 703 VAL A CA 1
ATOM 5441 C C . VAL A 1 703 ? -12.458 0.718 12.110 1.00 96.50 703 VAL A C 1
ATOM 5443 O O . VAL A 1 703 ? -12.456 0.793 10.874 1.00 96.50 703 VAL A O 1
ATOM 5446 N N . ALA A 1 704 ? -12.816 1.712 12.920 1.00 96.06 704 ALA A N 1
ATOM 5447 C CA . ALA A 1 704 ? -13.006 3.094 12.505 1.00 96.06 704 ALA A CA 1
ATOM 5448 C C . ALA A 1 704 ? -11.630 3.763 12.511 1.00 96.06 704 ALA A C 1
ATOM 5450 O O . ALA A 1 704 ? -10.858 3.553 13.442 1.00 96.06 704 ALA A O 1
ATOM 5451 N N . CYS A 1 705 ? -11.270 4.440 11.424 1.00 95.69 705 CYS A N 1
ATOM 5452 C CA . CYS A 1 705 ? -9.930 4.991 11.268 1.00 95.69 705 CYS A CA 1
ATOM 5453 C C . CYS A 1 705 ? -9.956 6.519 11.326 1.00 95.69 705 CYS A C 1
ATOM 5455 O O . CYS A 1 705 ? -9.798 7.179 10.285 1.00 95.69 705 CYS A O 1
ATOM 5457 N N . GLU A 1 706 ? -10.228 7.023 12.520 1.00 92.31 706 GLU A N 1
ATOM 5458 C CA . GLU A 1 706 ? -10.526 8.417 12.829 1.00 92.31 706 GLU A CA 1
ATOM 5459 C C . GLU A 1 706 ? -9.294 9.301 12.637 1.00 92.31 706 GLU A C 1
ATOM 5461 O O . GLU A 1 706 ? -9.269 10.102 11.701 1.00 92.31 706 GLU A O 1
ATOM 5466 N N . GLY A 1 707 ? -8.229 9.040 13.405 1.00 85.19 707 GLY A N 1
ATOM 5467 C CA . GLY A 1 707 ? -6.938 9.686 13.210 1.00 85.19 707 GLY A CA 1
ATOM 5468 C C . GLY A 1 707 ? -6.432 10.566 14.331 1.00 85.19 707 GLY A C 1
ATOM 5469 O O . GLY A 1 707 ? -6.172 11.719 14.024 1.00 85.19 707 GLY A O 1
ATOM 5470 N N . ASP A 1 708 ? -6.241 10.086 15.562 1.00 82.56 708 ASP A N 1
ATOM 5471 C CA . ASP A 1 708 ? -5.827 10.986 16.644 1.00 82.56 708 ASP A CA 1
ATOM 5472 C C . ASP A 1 708 ? -4.313 11.210 16.792 1.00 82.56 708 ASP A C 1
ATOM 5474 O O . ASP A 1 708 ? -3.497 10.315 16.564 1.00 82.56 708 ASP A O 1
ATOM 5478 N N . ALA A 1 709 ? -3.912 12.444 17.087 1.00 79.69 709 ALA A N 1
ATOM 5479 C CA . ALA A 1 709 ? -2.512 12.855 17.142 1.00 79.69 709 ALA A CA 1
ATOM 5480 C C . ALA A 1 709 ? -2.136 13.299 18.557 1.00 79.69 709 ALA A C 1
ATOM 5482 O O . ALA A 1 709 ? -2.842 14.087 19.164 1.00 79.69 709 ALA A O 1
ATOM 5483 N N . TRP A 1 710 ? -0.921 12.963 19.007 1.00 73.56 710 TRP A N 1
ATOM 5484 C CA . TRP A 1 710 ? -0.331 13.491 20.257 1.00 73.56 710 TRP A CA 1
ATOM 5485 C C . TRP A 1 710 ? -0.095 15.024 20.251 1.00 73.56 710 TRP A C 1
ATOM 5487 O O . TRP A 1 710 ? 0.484 15.575 21.188 1.00 73.56 710 TRP A O 1
ATOM 5497 N N . GLY A 1 711 ? -0.450 15.717 19.164 1.00 67.19 711 GLY A N 1
ATOM 5498 C CA . GLY A 1 711 ? -0.276 17.156 18.969 1.00 67.19 711 GLY A CA 1
ATOM 5499 C C . GLY A 1 711 ? 1.057 17.596 18.341 1.00 67.19 711 GLY A C 1
ATOM 5500 O O . GLY A 1 711 ? 1.998 16.815 18.132 1.00 67.19 711 GLY A O 1
ATOM 5501 N N . GLU A 1 712 ? 1.140 18.899 18.045 1.00 67.44 712 GLU A N 1
ATOM 5502 C CA . GLU A 1 712 ? 2.239 19.555 17.306 1.00 67.44 712 GLU A CA 1
ATOM 5503 C C . GLU A 1 712 ? 3.624 19.408 17.963 1.00 67.44 712 GLU A C 1
ATOM 5505 O O . GLU A 1 712 ? 4.644 19.328 17.278 1.00 67.44 712 GLU A O 1
ATOM 5510 N N . GLU A 1 713 ? 3.702 19.353 19.299 1.00 73.06 713 GLU A N 1
ATOM 5511 C CA . GLU A 1 713 ? 4.993 19.245 19.998 1.00 73.06 713 GLU A CA 1
ATOM 5512 C C . GLU A 1 713 ? 5.676 17.888 19.737 1.00 73.06 713 GLU A C 1
ATOM 5514 O O . GLU A 1 713 ? 6.910 17.785 19.722 1.00 73.06 713 GLU A O 1
ATOM 5519 N N . TYR A 1 714 ? 4.887 16.838 19.497 1.00 75.81 714 TYR A N 1
ATOM 5520 C CA . TYR A 1 714 ? 5.359 15.455 19.528 1.00 75.81 714 TYR A CA 1
ATOM 5521 C C . TYR A 1 714 ? 5.251 14.724 18.196 1.00 75.81 714 TYR A C 1
ATOM 5523 O O . TYR A 1 714 ? 6.069 13.832 17.940 1.00 75.81 714 TYR A O 1
ATOM 5531 N N . ASP A 1 715 ? 4.286 15.081 17.352 1.00 85.31 715 ASP A N 1
ATOM 5532 C CA . ASP A 1 715 ? 3.938 14.260 16.197 1.00 85.31 715 ASP A CA 1
ATOM 5533 C C . ASP A 1 715 ? 3.657 15.057 14.923 1.00 85.31 715 ASP A C 1
ATOM 5535 O O . ASP A 1 715 ? 4.159 14.720 13.848 1.00 85.31 715 ASP A O 1
ATOM 5539 N N . GLU A 1 716 ? 2.893 16.132 15.036 1.00 92.06 716 GLU A N 1
ATOM 5540 C CA . GLU A 1 716 ? 2.264 16.771 13.888 1.00 92.06 716 GLU A CA 1
ATOM 5541 C C . GLU A 1 716 ? 3.099 17.906 13.277 1.00 92.06 716 GLU A C 1
ATOM 5543 O O . GLU A 1 716 ? 3.797 18.649 13.965 1.00 92.06 716 GLU A O 1
ATOM 5548 N N . ILE A 1 717 ? 3.044 18.030 11.949 1.00 95.19 717 ILE A N 1
ATOM 5549 C CA . ILE A 1 717 ? 3.525 19.190 11.199 1.00 95.19 717 ILE A CA 1
ATOM 5550 C C . ILE A 1 717 ? 2.712 19.350 9.909 1.00 95.19 717 ILE A C 1
ATOM 5552 O O . ILE A 1 717 ? 2.284 18.363 9.305 1.00 95.19 717 ILE A O 1
ATOM 5556 N N . ARG A 1 718 ? 2.583 20.579 9.407 1.00 96.88 718 ARG A N 1
ATOM 5557 C CA . ARG A 1 718 ? 2.140 20.824 8.029 1.00 96.88 718 ARG A CA 1
ATOM 5558 C C . ARG A 1 718 ? 3.203 20.334 7.054 1.00 96.88 718 ARG A C 1
ATOM 5560 O O . ARG A 1 718 ? 4.391 20.626 7.207 1.00 96.88 718 ARG A O 1
ATOM 5567 N N . ALA A 1 719 ? 2.808 19.588 6.023 1.00 97.50 719 ALA A N 1
ATOM 5568 C CA . ALA A 1 719 ? 3.789 18.991 5.119 1.00 97.50 719 ALA A CA 1
ATOM 5569 C C . ALA A 1 719 ? 4.687 20.048 4.447 1.00 97.50 719 ALA A C 1
ATOM 5571 O O . ALA A 1 719 ? 5.878 19.789 4.244 1.00 97.50 719 ALA A O 1
ATOM 5572 N N . GLY A 1 720 ? 4.137 21.233 4.148 1.00 97.31 720 GLY A N 1
ATOM 5573 C CA . GLY A 1 720 ? 4.837 22.398 3.594 1.00 97.31 720 GLY A CA 1
ATOM 5574 C C . GLY A 1 720 ? 6.029 22.874 4.428 1.00 97.31 720 GLY A C 1
ATOM 5575 O O . GLY A 1 720 ? 7.031 23.314 3.858 1.00 97.31 720 GLY A O 1
ATOM 5576 N N . ASP A 1 721 ? 5.975 22.683 5.747 1.00 97.50 721 ASP A N 1
ATOM 5577 C CA . ASP A 1 721 ? 6.958 23.213 6.697 1.00 97.50 721 ASP A CA 1
ATOM 5578 C C . ASP A 1 721 ? 8.119 22.239 6.967 1.00 97.50 721 ASP A C 1
ATOM 5580 O O . ASP A 1 721 ? 9.129 22.592 7.576 1.00 97.50 721 ASP A O 1
ATOM 5584 N N . ILE A 1 722 ? 8.062 21.007 6.443 1.00 96.75 722 ILE A N 1
ATOM 5585 C CA . ILE A 1 722 ? 9.108 19.988 6.653 1.00 96.75 722 ILE A CA 1
ATOM 5586 C C . ILE A 1 722 ? 10.500 20.468 6.198 1.00 96.75 722 ILE A C 1
ATOM 5588 O O . ILE A 1 722 ? 11.510 20.172 6.845 1.00 96.75 722 ILE A O 1
ATOM 5592 N N . GLU A 1 723 ? 10.591 21.177 5.068 1.00 94.69 723 GLU A N 1
ATOM 5593 C CA . GLU A 1 723 ? 11.881 21.681 4.573 1.00 94.69 723 GLU A CA 1
ATOM 5594 C C . GLU A 1 723 ? 12.389 22.866 5.404 1.00 94.69 723 GLU A C 1
ATOM 5596 O O . GLU A 1 723 ? 13.581 22.909 5.721 1.00 94.69 723 GLU A O 1
ATOM 5601 N N . SER A 1 724 ? 11.517 23.824 5.735 1.00 95.50 724 SER A N 1
ATOM 5602 C CA . SER A 1 724 ? 11.893 25.070 6.415 1.00 95.50 724 SER A CA 1
ATOM 5603 C C . SER A 1 724 ? 12.179 24.865 7.896 1.00 95.50 724 SER A C 1
ATOM 5605 O O . SER A 1 724 ? 13.178 25.388 8.395 1.00 95.50 724 SER A O 1
ATOM 5607 N N . ASP A 1 725 ? 11.352 24.070 8.569 1.00 96.25 725 ASP A N 1
ATOM 5608 C CA . ASP A 1 725 ? 11.317 24.010 10.028 1.00 96.25 725 ASP A CA 1
ATOM 5609 C C . ASP A 1 725 ? 12.159 22.842 10.541 1.00 96.25 725 ASP A C 1
ATOM 5611 O O . ASP A 1 725 ? 12.874 22.965 11.538 1.00 96.25 725 ASP A O 1
ATOM 5615 N N . LEU A 1 726 ? 12.166 21.721 9.807 1.00 95.31 726 LEU A N 1
ATOM 5616 C CA . LEU A 1 726 ? 12.943 20.530 10.164 1.00 95.31 726 LEU A CA 1
ATOM 5617 C C . LEU A 1 726 ? 14.263 20.403 9.387 1.00 95.31 726 LEU A C 1
ATOM 5619 O O . LEU A 1 726 ? 15.091 19.555 9.733 1.00 95.31 726 LEU A O 1
ATOM 5623 N N . GLY A 1 727 ? 14.484 21.206 8.338 1.00 96.19 727 GLY A N 1
ATOM 5624 C CA . GLY A 1 727 ? 15.723 21.190 7.548 1.00 96.19 727 GLY A CA 1
ATOM 5625 C C . GLY A 1 727 ? 15.969 19.878 6.789 1.00 96.19 727 GLY A C 1
ATOM 5626 O O . GLY A 1 727 ? 17.123 19.476 6.588 1.00 96.19 727 GLY A O 1
ATOM 5627 N N . ARG A 1 728 ? 14.900 19.167 6.410 1.00 95.81 728 ARG A N 1
ATOM 5628 C CA . ARG A 1 728 ? 14.974 17.849 5.757 1.00 95.81 728 ARG A CA 1
ATOM 5629 C C . ARG A 1 728 ? 14.929 17.970 4.240 1.00 95.81 728 ARG A C 1
ATOM 5631 O O . ARG A 1 728 ? 14.251 18.829 3.691 1.00 95.81 728 ARG A O 1
ATOM 5638 N N . ASN A 1 729 ? 15.607 17.059 3.544 1.00 93.00 729 ASN A N 1
ATOM 5639 C CA . ASN A 1 729 ? 15.413 16.896 2.104 1.00 93.00 729 ASN A CA 1
ATOM 5640 C C . ASN A 1 729 ? 14.069 16.206 1.833 1.00 93.00 729 ASN A C 1
ATOM 5642 O O . ASN A 1 729 ? 13.652 15.355 2.611 1.00 93.00 729 ASN A O 1
ATOM 5646 N N . LEU A 1 730 ? 13.434 16.481 0.696 1.00 90.88 730 LEU A N 1
ATOM 5647 C CA . LEU A 1 730 ? 12.230 15.761 0.265 1.00 90.88 730 LEU A CA 1
ATOM 5648 C C . LEU A 1 730 ? 12.541 14.749 -0.838 1.00 90.88 730 LEU A C 1
ATOM 5650 O O . LEU A 1 730 ? 13.353 15.017 -1.736 1.00 90.88 730 LEU A O 1
ATOM 5654 N N . ALA A 1 731 ? 11.834 13.617 -0.823 1.00 81.31 731 ALA A N 1
ATOM 5655 C CA . ALA A 1 731 ? 11.780 12.723 -1.971 1.00 81.31 731 ALA A CA 1
ATOM 5656 C C . ALA A 1 731 ? 11.340 13.484 -3.243 1.00 81.31 731 ALA A C 1
ATOM 5658 O O . ALA A 1 731 ? 10.441 14.326 -3.162 1.00 81.31 731 ALA A O 1
ATOM 5659 N N . PRO A 1 732 ? 11.937 13.196 -4.418 1.00 80.31 732 PRO A N 1
ATOM 5660 C CA . PRO A 1 732 ? 11.586 13.836 -5.689 1.00 80.31 732 PRO A CA 1
ATOM 5661 C C . PRO A 1 732 ? 10.082 13.949 -5.957 1.00 80.31 732 PRO A C 1
ATOM 5663 O O . PRO A 1 732 ? 9.596 15.021 -6.304 1.00 80.31 732 PRO A O 1
ATOM 5666 N N . GLU A 1 733 ? 9.353 12.865 -5.700 1.00 83.50 733 GLU A N 1
ATOM 5667 C CA . GLU A 1 733 ? 7.922 12.733 -5.963 1.00 83.50 733 GLU A CA 1
ATOM 5668 C C . GLU A 1 733 ? 7.061 13.635 -5.060 1.00 83.50 733 GLU A C 1
ATOM 5670 O O . GLU A 1 733 ? 5.917 13.920 -5.403 1.00 83.50 733 GLU A O 1
ATOM 5675 N N . LEU A 1 734 ? 7.598 14.093 -3.920 1.00 84.94 734 LEU A N 1
ATOM 5676 C CA . LEU A 1 734 ? 6.898 14.942 -2.950 1.00 84.94 734 LEU A CA 1
ATOM 5677 C C . LEU A 1 734 ? 7.190 16.438 -3.132 1.00 84.94 734 LEU A C 1
ATOM 5679 O O . LEU A 1 734 ? 6.331 17.258 -2.825 1.00 84.94 734 LEU A O 1
ATOM 5683 N N . LYS A 1 735 ? 8.361 16.818 -3.665 1.00 85.75 735 LYS A N 1
ATOM 5684 C CA . LYS A 1 735 ? 8.831 18.221 -3.716 1.00 85.75 735 LYS A CA 1
ATOM 5685 C C . LYS A 1 735 ? 7.820 19.203 -4.304 1.00 85.75 735 LYS A C 1
ATOM 5687 O O . LYS A 1 735 ? 7.579 20.259 -3.731 1.00 85.75 735 LYS A O 1
ATOM 5692 N N . GLY A 1 736 ? 7.260 18.878 -5.468 1.00 82.38 736 GLY A N 1
ATOM 5693 C CA . GLY A 1 736 ? 6.301 19.752 -6.150 1.00 82.38 736 GLY A CA 1
ATOM 5694 C C . GLY A 1 736 ? 4.893 19.720 -5.551 1.00 82.38 736 GLY A C 1
ATOM 5695 O O . GLY A 1 736 ? 4.084 20.578 -5.881 1.00 82.38 736 GLY A O 1
ATOM 5696 N N . LEU A 1 737 ? 4.591 18.721 -4.720 1.00 90.88 737 LEU A N 1
ATOM 5697 C CA . LEU A 1 737 ? 3.282 18.546 -4.093 1.00 90.88 737 LEU A CA 1
ATOM 5698 C C . LEU A 1 737 ? 3.229 19.218 -2.721 1.00 90.88 737 LEU A C 1
ATOM 5700 O O . LEU A 1 737 ? 2.235 19.855 -2.404 1.00 90.88 737 LEU A O 1
ATOM 5704 N N . ILE A 1 738 ? 4.307 19.092 -1.945 1.00 95.56 738 ILE A N 1
ATOM 5705 C CA . ILE A 1 738 ? 4.461 19.691 -0.616 1.00 95.56 738 ILE A CA 1
ATOM 5706 C C . ILE A 1 738 ? 4.579 21.217 -0.693 1.00 95.56 738 ILE A C 1
ATOM 5708 O O . ILE A 1 738 ? 4.101 21.918 0.178 1.00 95.56 738 ILE A O 1
ATOM 5712 N N . ARG A 1 739 ? 5.179 21.763 -1.753 1.00 93.81 739 ARG A N 1
ATOM 5713 C CA . ARG A 1 739 ? 5.324 23.223 -1.917 1.00 93.81 739 ARG A CA 1
ATOM 5714 C C . ARG A 1 739 ? 4.077 23.913 -2.477 1.00 93.81 739 ARG A C 1
ATOM 5716 O O . ARG A 1 739 ? 4.154 25.075 -2.867 1.00 93.81 739 ARG A O 1
ATOM 5723 N N . ASP A 1 740 ? 2.986 23.174 -2.630 1.00 92.25 740 ASP A N 1
ATOM 5724 C CA . ASP A 1 740 ? 1.730 23.664 -3.178 1.00 92.25 740 ASP A CA 1
ATOM 5725 C C . ASP A 1 740 ? 0.633 23.450 -2.138 1.00 92.25 740 ASP A C 1
ATOM 5727 O O . ASP A 1 740 ? 0.218 22.315 -1.882 1.00 92.25 740 ASP A O 1
ATOM 5731 N N . ASP A 1 741 ? 0.186 24.553 -1.543 1.00 96.38 741 ASP A N 1
ATOM 5732 C CA . ASP A 1 741 ? -0.824 24.563 -0.485 1.00 96.38 741 ASP A CA 1
ATOM 5733 C C . ASP A 1 741 ? -2.156 23.994 -0.963 1.00 96.38 741 ASP A C 1
ATOM 5735 O O . ASP A 1 741 ? -2.839 23.343 -0.184 1.00 96.38 741 ASP A O 1
ATOM 5739 N N . LYS A 1 742 ? -2.442 24.081 -2.270 1.00 91.56 742 LYS A N 1
ATOM 5740 C CA . LYS A 1 742 ? -3.614 23.475 -2.929 1.00 91.56 742 LYS A CA 1
ATOM 5741 C C . LYS A 1 742 ? -3.484 21.969 -3.170 1.00 91.56 742 LYS A C 1
ATOM 5743 O O . LYS A 1 742 ? -4.261 21.379 -3.922 1.00 91.56 742 LYS A O 1
ATOM 5748 N N . LYS A 1 743 ? -2.411 21.353 -2.673 1.00 93.94 743 LYS A N 1
ATOM 5749 C CA . LYS A 1 743 ? -2.132 19.921 -2.804 1.00 93.94 743 LYS A CA 1
ATOM 5750 C C . LYS A 1 743 ? -1.780 19.315 -1.455 1.00 93.94 743 LYS A C 1
ATOM 5752 O O . LYS A 1 743 ? -2.677 18.889 -0.754 1.00 93.94 743 LYS A O 1
ATOM 5757 N N . LEU A 1 744 ? -0.489 19.198 -1.136 1.00 97.00 744 LEU A N 1
ATOM 5758 C CA . LEU A 1 744 ? -0.022 18.565 0.100 1.00 97.00 744 LEU A CA 1
ATOM 5759 C C . LEU A 1 744 ? 0.584 19.571 1.073 1.00 97.00 744 LEU A C 1
ATOM 5761 O O . LEU A 1 744 ? 0.919 19.164 2.175 1.00 97.00 744 LEU A O 1
ATOM 5765 N N . GLY A 1 745 ? 0.769 20.839 0.691 1.00 97.75 745 GLY A N 1
ATOM 5766 C CA . GLY A 1 745 ? 1.445 21.815 1.552 1.00 97.75 745 GLY A CA 1
ATOM 5767 C C . GLY A 1 745 ? 0.749 22.009 2.891 1.00 97.75 745 GLY A C 1
ATOM 5768 O O . GLY A 1 745 ? 1.413 22.036 3.925 1.00 97.75 745 GLY A O 1
ATOM 5769 N N . ARG A 1 746 ? -0.585 22.020 2.875 1.00 97.69 746 ARG A N 1
ATOM 5770 C CA . ARG A 1 746 ? -1.394 22.170 4.082 1.00 97.69 746 ARG A CA 1
ATOM 5771 C C . ARG A 1 746 ? -1.693 20.850 4.787 1.00 97.69 746 ARG A C 1
ATOM 5773 O O . ARG A 1 746 ? -2.044 20.907 5.951 1.00 97.69 746 ARG A O 1
ATOM 5780 N N . LEU A 1 747 ? -1.489 19.689 4.164 1.00 97.88 747 LEU A N 1
ATOM 5781 C CA . LEU A 1 747 ? -1.802 18.407 4.798 1.00 97.88 747 LEU A CA 1
ATOM 5782 C C . LEU A 1 747 ? -1.027 18.229 6.118 1.00 97.88 747 LEU A C 1
ATOM 5784 O O . LEU A 1 747 ? 0.207 18.287 6.123 1.00 97.88 747 LEU A O 1
ATOM 5788 N N . GLU A 1 748 ? -1.745 17.978 7.206 1.00 96.94 748 GLU A N 1
ATOM 5789 C CA . GLU A 1 748 ? -1.202 17.634 8.518 1.00 96.94 748 GLU A CA 1
ATOM 5790 C C . GLU A 1 748 ? -0.680 16.198 8.499 1.00 96.94 748 GLU A C 1
ATOM 5792 O O . GLU A 1 748 ? -1.352 15.239 8.097 1.00 96.94 748 GLU A O 1
ATOM 5797 N N . VAL A 1 749 ? 0.589 16.050 8.867 1.00 96.56 749 VAL A N 1
ATOM 5798 C CA . VAL A 1 749 ? 1.319 14.791 8.767 1.00 96.56 749 VAL A CA 1
ATOM 5799 C C . VAL A 1 749 ? 2.177 14.554 9.993 1.00 96.56 749 VAL A C 1
ATOM 5801 O O . VAL A 1 749 ? 2.669 15.479 10.631 1.00 96.56 749 VAL A O 1
ATOM 5804 N N . SER A 1 750 ? 2.441 13.283 10.257 1.00 94.00 750 SER A N 1
ATOM 5805 C CA . SER A 1 750 ? 3.432 12.876 11.230 1.00 94.00 750 SER A CA 1
ATOM 5806 C C . SER A 1 750 ? 4.842 13.204 10.729 1.00 94.00 750 SER A C 1
ATOM 5808 O O . SER A 1 750 ? 5.310 12.660 9.719 1.00 94.00 750 SER A O 1
ATOM 5810 N N . TYR A 1 751 ? 5.559 14.074 11.442 1.00 91.00 751 TYR A N 1
ATOM 5811 C CA . TYR A 1 751 ? 6.968 14.334 11.169 1.00 91.00 751 TYR A CA 1
ATOM 5812 C C . TYR A 1 751 ? 7.912 13.179 11.543 1.00 91.00 751 TYR A C 1
ATOM 5814 O O . TYR A 1 751 ? 8.974 13.078 10.919 1.00 91.00 751 TYR A O 1
ATOM 5822 N N . PRO A 1 752 ? 7.685 12.325 12.559 1.00 87.19 752 PRO A N 1
ATOM 5823 C CA . PRO A 1 752 ? 8.606 11.219 12.819 1.00 87.19 752 PRO A CA 1
ATOM 5824 C C . PRO A 1 752 ? 8.529 10.114 11.755 1.00 87.19 752 PRO A C 1
ATOM 5826 O O . PRO A 1 752 ? 9.554 9.485 11.461 1.00 87.19 752 PRO A O 1
ATOM 5829 N N . ASP A 1 753 ? 7.359 9.885 11.163 1.00 87.69 753 ASP A N 1
ATOM 5830 C CA . ASP A 1 753 ? 7.154 8.823 10.182 1.00 87.69 753 ASP A CA 1
ATOM 5831 C C . ASP A 1 753 ? 7.624 9.209 8.778 1.00 87.69 753 ASP A C 1
ATOM 5833 O O . ASP A 1 753 ? 7.665 10.372 8.390 1.00 87.69 753 ASP A O 1
ATOM 5837 N N . GLY A 1 754 ? 8.069 8.218 8.000 1.00 86.19 754 GLY A N 1
ATOM 5838 C CA . GLY A 1 754 ? 8.608 8.437 6.650 1.00 86.19 754 GLY A CA 1
ATOM 5839 C C . GLY A 1 754 ? 9.972 9.139 6.590 1.00 86.19 754 GLY A C 1
ATOM 5840 O O . GLY A 1 754 ? 10.494 9.342 5.493 1.00 86.19 754 GLY A O 1
ATOM 5841 N N . TYR A 1 755 ? 10.581 9.469 7.732 1.00 88.00 755 TYR A N 1
ATOM 5842 C CA . TYR A 1 755 ? 11.877 10.136 7.802 1.00 88.00 755 TYR A CA 1
ATOM 5843 C C . TYR A 1 755 ? 13.059 9.157 7.834 1.00 88.00 755 TYR A C 1
ATOM 5845 O O . TYR A 1 755 ? 13.217 8.345 8.750 1.00 88.00 755 TYR A O 1
ATOM 5853 N N . ASN A 1 756 ? 13.962 9.288 6.864 1.00 80.75 756 ASN A N 1
ATOM 5854 C CA . ASN A 1 756 ? 15.231 8.577 6.835 1.00 80.75 756 ASN A CA 1
ATOM 5855 C C . ASN A 1 756 ? 16.353 9.435 7.440 1.00 80.75 756 ASN A C 1
ATOM 5857 O O . ASN A 1 756 ? 16.866 10.370 6.817 1.00 80.75 756 ASN A O 1
ATOM 5861 N N . LYS A 1 757 ? 16.772 9.066 8.656 1.00 80.94 757 LYS A N 1
ATOM 5862 C CA . LYS A 1 757 ? 17.843 9.743 9.407 1.00 80.94 757 LYS A CA 1
ATOM 5863 C C . LYS A 1 757 ? 19.218 9.649 8.744 1.00 80.94 757 LYS A C 1
ATOM 5865 O O . LYS A 1 757 ? 20.023 10.557 8.916 1.00 80.94 757 LYS A O 1
ATOM 5870 N N . GLU A 1 758 ? 19.511 8.577 8.009 1.00 77.88 758 GLU A N 1
ATOM 5871 C CA . GLU A 1 758 ? 20.830 8.376 7.388 1.00 77.88 758 GLU A CA 1
ATOM 5872 C C . GLU A 1 758 ? 21.044 9.314 6.196 1.00 77.88 758 GLU A C 1
ATOM 5874 O O . GLU A 1 758 ? 22.157 9.778 5.953 1.00 77.88 758 GLU A O 1
ATOM 5879 N N . THR A 1 759 ? 19.969 9.614 5.466 1.00 79.38 759 THR A N 1
ATOM 5880 C CA . THR A 1 759 ? 19.990 10.467 4.270 1.00 79.38 759 THR A CA 1
ATOM 5881 C C . THR A 1 759 ? 19.454 11.876 4.528 1.00 79.38 759 THR A C 1
ATOM 5883 O O . THR A 1 759 ? 19.416 12.689 3.602 1.00 79.38 759 THR A O 1
ATOM 5886 N N . ASN A 1 760 ? 19.014 12.172 5.757 1.00 91.69 760 ASN A N 1
ATOM 5887 C CA . ASN A 1 760 ? 18.267 13.381 6.114 1.00 91.69 760 ASN A CA 1
ATOM 5888 C C . ASN A 1 760 ? 17.129 13.669 5.111 1.00 91.69 760 ASN A C 1
ATOM 5890 O O . ASN A 1 760 ? 17.033 14.772 4.572 1.00 91.69 760 ASN A O 1
ATOM 5894 N N . THR A 1 761 ? 16.333 12.651 4.766 1.00 86.75 761 THR A N 1
ATOM 5895 C CA . THR A 1 761 ? 15.293 12.757 3.728 1.00 86.75 761 THR A CA 1
ATOM 5896 C C . THR A 1 761 ? 13.931 12.319 4.256 1.00 86.75 761 THR A C 1
ATOM 5898 O O . THR A 1 761 ? 13.804 11.227 4.804 1.00 86.75 761 THR A O 1
ATOM 5901 N N . GLN A 1 762 ? 12.905 13.144 4.051 1.00 92.56 762 GLN A N 1
ATOM 5902 C CA . GLN A 1 762 ? 11.501 12.765 4.155 1.00 92.56 762 GLN A CA 1
ATOM 5903 C C . GLN A 1 762 ? 11.126 11.945 2.914 1.00 92.56 762 GLN A C 1
ATOM 5905 O O . GLN A 1 762 ? 10.972 12.476 1.809 1.00 92.56 762 GLN A O 1
ATOM 5910 N N . GLU A 1 763 ? 11.061 10.626 3.072 1.00 82.31 763 GLU A N 1
ATOM 5911 C CA . GLU A 1 763 ? 10.829 9.694 1.970 1.00 82.31 763 GLU A CA 1
ATOM 5912 C C . GLU A 1 763 ? 9.344 9.521 1.651 1.00 82.31 763 GLU A C 1
ATOM 5914 O O . GLU A 1 763 ? 9.014 9.252 0.499 1.00 82.31 763 GLU A O 1
ATOM 5919 N N . ALA A 1 764 ? 8.464 9.672 2.639 1.00 89.69 764 ALA A N 1
ATOM 5920 C CA . ALA A 1 764 ? 7.017 9.510 2.524 1.00 89.69 764 ALA A CA 1
ATOM 5921 C C . ALA A 1 764 ? 6.290 10.423 3.522 1.00 89.69 764 ALA A C 1
ATOM 5923 O O . ALA A 1 764 ? 6.907 10.883 4.477 1.00 89.69 764 ALA A O 1
ATOM 5924 N N . LEU A 1 765 ? 4.995 10.656 3.313 1.00 95.31 765 LEU A N 1
ATOM 5925 C CA . LEU A 1 765 ? 4.122 11.354 4.258 1.00 95.31 765 LEU A CA 1
ATOM 5926 C C . LEU A 1 765 ? 3.113 10.382 4.866 1.00 95.31 765 LEU A C 1
ATOM 5928 O O . LEU A 1 765 ? 2.570 9.534 4.152 1.00 95.31 765 LEU A O 1
ATOM 5932 N N . PHE A 1 766 ? 2.859 10.538 6.160 1.00 95.00 766 PHE A N 1
ATOM 5933 C CA . PHE A 1 766 ? 1.872 9.777 6.914 1.00 95.00 766 PHE A CA 1
ATOM 5934 C C . PHE A 1 766 ? 0.905 10.772 7.534 1.00 95.00 766 PHE A C 1
ATOM 5936 O O . PHE A 1 766 ? 1.297 11.491 8.443 1.00 95.00 766 PHE A O 1
ATOM 5943 N N . HIS A 1 767 ? -0.303 10.866 6.995 1.00 96.44 767 HIS A N 1
ATOM 5944 C CA . HIS A 1 767 ? -1.315 11.775 7.523 1.00 96.44 767 HIS A CA 1
ATOM 5945 C C . HIS A 1 767 ? -2.194 11.057 8.546 1.00 96.44 767 HIS A C 1
ATOM 5947 O O . HIS A 1 767 ? -2.343 9.826 8.487 1.00 96.44 767 HIS A O 1
ATOM 5953 N N . PHE A 1 768 ? -2.755 11.836 9.463 1.00 95.00 768 PHE A N 1
ATOM 5954 C CA . PHE A 1 768 ? -3.629 11.340 10.514 1.00 95.00 768 PHE A CA 1
ATOM 5955 C C . PHE A 1 768 ? -4.980 10.923 9.933 1.00 95.00 768 PHE A C 1
ATOM 5957 O O . PHE A 1 768 ? -5.491 11.541 8.991 1.00 95.00 768 PHE A O 1
ATOM 5964 N N . GLY A 1 769 ? -5.488 9.801 10.433 1.00 94.38 769 GLY A N 1
ATOM 5965 C CA . GLY A 1 769 ? -6.741 9.208 9.981 1.00 94.38 769 GLY A CA 1
ATOM 5966 C C . GLY A 1 769 ? -6.646 8.548 8.611 1.00 94.38 769 GLY A C 1
ATOM 5967 O O . GLY A 1 769 ? -6.069 9.053 7.641 1.00 94.38 769 GLY A O 1
ATOM 5968 N N . ALA A 1 770 ? -7.266 7.378 8.465 1.00 93.94 770 ALA A N 1
ATOM 5969 C CA . ALA A 1 770 ? -7.299 6.718 7.167 1.00 93.94 770 ALA A CA 1
ATOM 5970 C C . ALA A 1 770 ? -8.519 7.137 6.351 1.00 93.94 770 ALA A C 1
ATOM 5972 O O . ALA A 1 770 ? -8.645 6.673 5.210 1.00 93.94 770 ALA A O 1
ATOM 5973 N N . ARG A 1 771 ? -9.389 8.021 6.862 1.00 94.44 771 ARG A N 1
ATOM 5974 C CA . ARG A 1 771 ? -10.600 8.505 6.162 1.00 94.44 771 ARG A CA 1
ATOM 5975 C C . ARG A 1 771 ? -11.437 7.355 5.593 1.00 94.44 771 ARG A C 1
ATOM 5977 O O . ARG A 1 771 ? -12.006 7.425 4.504 1.00 94.44 771 ARG A O 1
ATOM 5984 N N . SER A 1 772 ? -11.390 6.230 6.295 1.00 94.44 772 SER A N 1
ATOM 5985 C CA . SER A 1 772 ? -11.873 4.927 5.865 1.00 94.44 772 SER A CA 1
ATOM 5986 C C . SER A 1 772 ? -12.244 4.107 7.096 1.00 94.44 772 SER A C 1
ATOM 5988 O O . SER A 1 772 ? -11.891 4.440 8.216 1.00 94.44 772 SER A O 1
ATOM 5990 N N . PHE A 1 773 ? -12.953 3.006 6.894 1.00 94.69 773 PHE A N 1
ATOM 5991 C CA . PHE A 1 773 ? -12.951 1.891 7.834 1.00 94.69 773 PHE A CA 1
ATOM 5992 C C . PHE A 1 773 ? -12.135 0.730 7.262 1.00 94.69 773 PHE A C 1
ATOM 5994 O O . PHE A 1 773 ? -12.055 0.544 6.033 1.00 94.69 773 PHE A O 1
ATOM 6001 N N . GLN A 1 774 ? -11.598 -0.095 8.157 1.00 94.69 774 GLN A N 1
ATOM 6002 C CA . GLN A 1 774 ? -10.855 -1.304 7.817 1.00 94.69 774 GLN A CA 1
ATOM 6003 C C . GLN A 1 774 ? -11.473 -2.544 8.481 1.00 94.69 774 GLN A C 1
ATOM 6005 O O . GLN A 1 774 ? -12.157 -2.454 9.498 1.00 94.69 774 GLN A O 1
ATOM 6010 N N . ILE A 1 775 ? -11.271 -3.726 7.884 1.00 93.31 775 ILE A N 1
ATOM 6011 C CA . ILE A 1 775 ? -11.723 -5.009 8.449 1.00 93.31 775 ILE A CA 1
ATOM 6012 C C . ILE A 1 775 ? -10.581 -6.014 8.444 1.00 93.31 775 ILE A C 1
ATOM 6014 O O . ILE A 1 775 ? -9.988 -6.284 7.395 1.00 93.31 775 ILE A O 1
ATOM 6018 N N . TYR A 1 776 ? -10.354 -6.643 9.590 1.00 87.94 776 TYR A N 1
ATOM 6019 C CA . TYR A 1 776 ? -9.286 -7.602 9.838 1.00 87.94 776 TYR A CA 1
ATOM 6020 C C . TYR A 1 776 ? -9.829 -8.955 10.264 1.00 87.94 776 TYR A C 1
ATOM 6022 O O . TYR A 1 776 ? -10.896 -9.060 10.859 1.00 87.94 776 TYR A O 1
ATOM 6030 N N . LYS A 1 777 ? -9.063 -10.009 9.996 1.00 82.06 777 LYS A N 1
ATOM 6031 C CA . LYS A 1 777 ? -9.145 -11.244 10.780 1.00 82.06 777 LYS A CA 1
ATOM 6032 C C . LYS A 1 777 ? -8.352 -11.083 12.075 1.00 82.06 777 LYS A C 1
ATOM 6034 O O . LYS A 1 777 ? -7.389 -10.321 12.111 1.00 82.06 777 LYS A O 1
ATOM 6039 N N . LEU A 1 778 ? -8.658 -11.904 13.080 1.00 77.75 778 LEU A N 1
ATOM 6040 C CA . LEU A 1 778 ? -7.907 -11.934 14.346 1.00 77.75 778 LEU A CA 1
ATOM 6041 C C . LEU A 1 778 ? -6.412 -12.259 14.184 1.00 77.75 778 LEU A C 1
ATOM 6043 O O . LEU A 1 778 ? -5.590 -11.893 15.022 1.00 77.75 778 LEU A O 1
ATOM 6047 N N . ASP A 1 779 ? -6.016 -12.919 13.091 1.00 75.50 779 ASP A N 1
ATOM 6048 C CA . ASP A 1 779 ? -4.603 -13.173 12.793 1.00 75.50 779 ASP A CA 1
ATOM 6049 C C . ASP A 1 779 ? -3.824 -11.911 12.356 1.00 75.50 779 ASP A C 1
ATOM 6051 O O . ASP A 1 779 ? -2.601 -11.975 12.258 1.00 75.50 779 ASP A O 1
ATOM 6055 N N . GLY A 1 780 ? -4.495 -10.766 12.166 1.00 75.56 780 GLY A N 1
ATOM 6056 C CA . GLY A 1 780 ? -3.912 -9.509 11.681 1.00 75.56 780 GLY A CA 1
ATOM 6057 C C . GLY A 1 780 ? -4.010 -9.333 10.163 1.00 75.56 780 GLY A C 1
ATOM 6058 O O . GLY A 1 780 ? -3.558 -8.331 9.614 1.00 75.56 780 GLY A O 1
ATOM 6059 N N . THR A 1 781 ? -4.614 -10.283 9.444 1.00 77.06 781 THR A N 1
ATOM 6060 C CA . THR A 1 781 ? -4.825 -10.150 8.001 1.00 77.06 781 THR A CA 1
ATOM 6061 C C . THR A 1 781 ? -5.910 -9.118 7.721 1.00 77.06 781 THR A C 1
ATOM 6063 O O . THR A 1 781 ? -7.094 -9.386 7.935 1.00 77.06 781 THR A O 1
ATOM 6066 N N . CYS A 1 782 ? -5.520 -7.985 7.143 1.00 82.00 782 CYS A N 1
ATOM 6067 C CA . CYS A 1 782 ? -6.464 -7.033 6.576 1.00 82.00 782 CYS A CA 1
ATOM 6068 C C . CYS A 1 782 ? -7.212 -7.639 5.379 1.00 82.00 782 CYS A C 1
ATOM 6070 O O . CYS A 1 782 ? -6.616 -8.188 4.443 1.00 82.00 782 CYS A O 1
ATOM 6072 N N . VAL A 1 783 ? -8.535 -7.537 5.407 1.00 80.56 783 VAL A N 1
ATOM 6073 C CA . VAL A 1 783 ? -9.455 -8.082 4.403 1.00 80.56 783 VAL A CA 1
ATOM 6074 C C . VAL A 1 783 ? -10.078 -6.963 3.584 1.00 80.56 783 VAL A C 1
ATOM 6076 O O . VAL A 1 783 ? -10.240 -7.119 2.373 1.00 80.56 783 VAL A O 1
ATOM 6079 N N . VAL A 1 784 ? -10.400 -5.847 4.237 1.00 84.12 784 VAL A N 1
ATOM 6080 C CA . VAL A 1 784 ? -11.059 -4.688 3.641 1.00 84.12 784 VAL A CA 1
ATOM 6081 C C . VAL A 1 784 ? -10.377 -3.418 4.119 1.00 84.12 784 VAL A C 1
ATOM 6083 O O . VAL A 1 784 ? -10.098 -3.279 5.302 1.00 84.12 784 VAL A O 1
ATOM 6086 N N . ASP A 1 785 ? -10.181 -2.497 3.187 1.00 89.75 785 ASP A N 1
ATOM 6087 C CA . ASP A 1 785 ? -9.955 -1.079 3.446 1.00 89.75 785 ASP A CA 1
ATOM 6088 C C . ASP A 1 785 ? -10.842 -0.318 2.458 1.00 89.75 785 ASP A C 1
ATOM 6090 O O . ASP A 1 785 ? -10.790 -0.573 1.247 1.00 89.75 785 ASP A O 1
ATOM 6094 N N . SER A 1 786 ? -11.717 0.536 2.983 1.00 89.19 786 SER A N 1
ATOM 6095 C CA . SER A 1 786 ? -12.688 1.273 2.170 1.00 89.19 786 SER A CA 1
ATOM 6096 C C . SER A 1 786 ? -12.066 2.401 1.334 1.00 89.19 786 SER A C 1
ATOM 6098 O O . SER A 1 786 ? -12.685 2.829 0.359 1.00 89.19 786 SER A O 1
ATOM 6100 N N . GLY A 1 787 ? -10.822 2.807 1.606 1.00 89.31 787 GLY A N 1
ATOM 6101 C CA . GLY A 1 787 ? -10.106 3.807 0.815 1.00 89.31 787 GLY A CA 1
ATOM 6102 C C . GLY A 1 787 ? -10.815 5.161 0.797 1.00 89.31 787 GLY A C 1
ATOM 6103 O O . GLY A 1 787 ? -11.018 5.753 1.842 1.00 89.31 787 GLY A O 1
ATOM 6104 N N . ASP A 1 788 ? -11.195 5.650 -0.386 1.00 88.12 788 ASP A N 1
ATOM 6105 C CA . ASP A 1 788 ? -11.857 6.959 -0.563 1.00 88.12 788 ASP A CA 1
ATOM 6106 C C . ASP A 1 788 ? -13.394 6.917 -0.462 1.00 88.12 788 ASP A C 1
ATOM 6108 O O . ASP A 1 788 ? -14.072 7.859 -0.869 1.00 88.12 788 ASP A O 1
ATOM 6112 N N . TRP A 1 789 ? -13.981 5.802 -0.010 1.00 88.62 789 TRP A N 1
ATOM 6113 C CA . TRP A 1 789 ? -15.435 5.616 -0.058 1.00 88.62 789 TRP A CA 1
ATOM 6114 C C . TRP A 1 789 ? -16.207 6.685 0.700 1.00 88.62 789 TRP A C 1
ATOM 6116 O O . TRP A 1 789 ? -17.241 7.124 0.204 1.00 88.62 789 TRP A O 1
ATOM 6126 N N . ILE A 1 790 ? -15.735 7.052 1.890 1.00 92.31 790 ILE A N 1
ATOM 6127 C CA . ILE A 1 790 ? -16.434 7.986 2.773 1.00 92.31 790 ILE A CA 1
ATOM 6128 C C . ILE A 1 790 ? -16.492 9.358 2.104 1.00 92.31 790 ILE A C 1
ATOM 6130 O O . ILE A 1 790 ? -17.582 9.857 1.831 1.00 92.31 790 ILE A O 1
ATOM 6134 N N . GLU A 1 791 ? -15.341 9.883 1.687 1.00 90.94 791 GLU A N 1
ATOM 6135 C CA . GLU A 1 791 ? -15.261 11.151 0.960 1.00 90.94 791 GLU A CA 1
ATOM 6136 C C . GLU A 1 791 ? -16.033 11.098 -0.368 1.00 90.94 791 GLU A C 1
ATOM 6138 O O . GLU A 1 791 ? -16.779 12.014 -0.692 1.00 90.94 791 GLU A O 1
ATOM 6143 N N . LYS A 1 792 ? -15.995 9.991 -1.124 1.00 85.44 792 LYS A N 1
ATOM 6144 C CA . LYS A 1 792 ? -16.818 9.855 -2.343 1.00 85.44 792 LYS A CA 1
ATOM 6145 C C . LYS A 1 792 ? -18.322 9.802 -2.080 1.00 85.44 792 LYS A C 1
ATOM 6147 O O . LYS A 1 792 ? -19.109 10.148 -2.965 1.00 85.44 792 LYS A O 1
ATOM 6152 N N . ILE A 1 793 ? -18.747 9.356 -0.902 1.00 84.06 793 ILE A N 1
ATOM 6153 C CA . ILE A 1 793 ? -20.146 9.436 -0.479 1.00 84.06 793 ILE A CA 1
ATOM 6154 C C . ILE A 1 793 ? -20.480 10.875 -0.073 1.00 84.06 793 ILE A C 1
ATOM 6156 O O . ILE A 1 793 ? -21.513 11.375 -0.516 1.00 84.06 793 ILE A O 1
ATOM 6160 N N . HIS A 1 794 ? -19.611 11.549 0.685 1.00 88.62 794 HIS A N 1
ATOM 6161 C CA . HIS A 1 794 ? -19.788 12.949 1.085 1.00 88.62 794 HIS A CA 1
ATOM 6162 C C . HIS A 1 794 ? -19.842 13.881 -0.134 1.00 88.62 794 HIS A C 1
ATOM 6164 O O . HIS A 1 794 ? -20.823 14.601 -0.291 1.00 88.62 794 HIS A O 1
ATOM 6170 N N . GLU A 1 795 ? -18.901 13.766 -1.079 1.00 87.12 795 GLU A N 1
ATOM 6171 C CA . GLU A 1 795 ? -18.876 14.503 -2.358 1.00 87.12 795 GLU A CA 1
ATOM 6172 C C . GLU A 1 795 ? -20.212 14.388 -3.109 1.00 87.12 795 GLU A C 1
ATOM 6174 O O . GLU A 1 795 ? -20.680 15.321 -3.761 1.00 87.12 795 GLU A O 1
ATOM 6179 N N . LYS A 1 796 ? -20.852 13.218 -3.031 1.00 80.25 796 LYS A N 1
ATOM 6180 C CA . LYS A 1 796 ? -22.072 12.925 -3.780 1.00 80.25 796 LYS A CA 1
ATOM 6181 C C . LYS A 1 796 ? -23.353 13.336 -3.056 1.00 80.25 796 LYS A C 1
ATOM 6183 O O . LYS A 1 796 ? -24.297 13.769 -3.718 1.00 80.25 796 LYS A O 1
ATOM 6188 N N . GLU A 1 797 ? -23.437 13.096 -1.752 1.00 83.00 797 GLU A N 1
ATOM 6189 C CA . GLU A 1 797 ? -24.675 13.243 -0.975 1.00 83.00 797 GLU A CA 1
ATOM 6190 C C . GLU A 1 797 ? -24.695 14.531 -0.134 1.00 83.00 797 GLU A C 1
ATOM 6192 O O . GLU A 1 797 ? -25.775 15.070 0.106 1.00 83.00 797 GLU A O 1
ATOM 6197 N N . PHE A 1 798 ? -23.524 15.047 0.255 1.00 86.81 798 PHE A N 1
ATOM 6198 C CA . PHE A 1 798 ? -23.341 16.193 1.155 1.00 86.81 798 PHE A CA 1
ATOM 6199 C C . PHE A 1 798 ? -22.257 17.191 0.677 1.00 86.81 798 PHE A C 1
ATOM 6201 O O . PHE A 1 798 ? -21.444 17.632 1.483 1.00 86.81 798 PHE A O 1
ATOM 6208 N N . PRO A 1 799 ? -22.222 17.597 -0.610 1.00 87.06 799 PRO A N 1
ATOM 6209 C CA . PRO A 1 799 ? -21.112 18.390 -1.149 1.00 87.06 799 PRO A CA 1
ATOM 6210 C C . PRO A 1 799 ? -20.938 19.776 -0.516 1.00 87.06 799 PRO A C 1
ATOM 6212 O O . PRO A 1 799 ? -19.848 20.317 -0.573 1.00 87.06 799 PRO A O 1
ATOM 6215 N N . ASN A 1 800 ? -21.988 20.374 0.053 1.00 88.94 800 ASN A N 1
ATOM 6216 C CA . ASN A 1 800 ? -21.898 21.724 0.624 1.00 88.94 800 ASN A CA 1
ATOM 6217 C C . ASN A 1 800 ? -21.289 21.750 2.031 1.00 88.94 800 ASN A C 1
ATOM 6219 O O . ASN A 1 800 ? -21.013 22.827 2.524 1.00 88.94 800 ASN A O 1
ATOM 6223 N N . ILE A 1 801 ? -21.150 20.591 2.673 1.00 91.00 801 ILE A N 1
ATOM 6224 C CA . ILE A 1 801 ? -20.616 20.433 4.034 1.00 91.00 801 ILE A CA 1
ATOM 6225 C C . ILE A 1 801 ? -19.521 19.356 4.039 1.00 91.00 801 ILE A C 1
ATOM 6227 O O . ILE A 1 801 ? -19.377 18.580 4.979 1.00 91.00 801 ILE A O 1
ATOM 6231 N N . PHE A 1 802 ? -18.837 19.206 2.903 1.00 93.19 802 PHE A N 1
ATOM 6232 C CA . PHE A 1 802 ? -17.792 18.208 2.728 1.00 93.19 802 PHE A CA 1
ATOM 6233 C C . PHE A 1 802 ? -16.627 18.524 3.669 1.00 93.19 802 PHE A C 1
ATOM 6235 O O . PHE A 1 802 ? -16.154 19.652 3.639 1.00 93.19 802 PHE A O 1
ATOM 6242 N N . ASN A 1 803 ? -16.203 17.547 4.481 1.00 93.25 803 ASN A N 1
ATOM 6243 C CA . ASN A 1 803 ? -15.115 17.678 5.462 1.00 93.25 803 ASN A CA 1
ATOM 6244 C C . ASN A 1 803 ? -15.187 18.994 6.267 1.00 93.25 803 ASN A C 1
ATOM 6246 O O . ASN A 1 803 ? -14.189 19.695 6.389 1.00 93.25 803 ASN A O 1
ATOM 6250 N N . ALA A 1 804 ? -16.381 19.359 6.740 1.00 90.94 804 ALA A N 1
ATOM 6251 C CA . ALA A 1 804 ? -16.608 20.598 7.474 1.00 90.94 804 ALA A CA 1
ATOM 6252 C C . ALA A 1 804 ? -16.518 20.379 8.987 1.00 90.94 804 ALA A C 1
ATOM 6254 O O . ALA A 1 804 ? -17.165 19.468 9.500 1.00 90.94 804 ALA A O 1
ATOM 6255 N N . GLN A 1 805 ? -15.788 21.244 9.695 1.00 86.44 805 GLN A N 1
ATOM 6256 C CA . GLN A 1 805 ? -15.773 21.272 11.159 1.00 86.44 805 GLN A CA 1
ATOM 6257 C C . GLN A 1 805 ? -16.965 22.071 11.685 1.00 86.44 805 GLN A C 1
ATOM 6259 O O . GLN A 1 805 ? -17.206 23.195 11.260 1.00 86.44 805 GLN A O 1
ATOM 6264 N N . ALA A 1 806 ? -17.702 21.547 12.659 1.00 77.69 806 ALA A N 1
ATOM 6265 C CA . ALA A 1 806 ? -18.704 22.355 13.346 1.00 77.69 806 ALA A CA 1
ATOM 6266 C C . ALA A 1 806 ? -18.036 23.304 14.370 1.00 77.69 806 ALA A C 1
ATOM 6268 O O . ALA A 1 806 ? -17.222 22.862 15.179 1.00 77.69 806 ALA A O 1
ATOM 6269 N N . SER A 1 807 ? -18.396 24.595 14.362 1.00 71.88 807 SER A N 1
ATOM 6270 C CA . SER A 1 807 ? -17.808 25.633 15.229 1.00 71.88 807 SER A CA 1
ATOM 6271 C C . SER A 1 807 ? -18.864 26.442 16.015 1.00 71.88 807 SER A C 1
ATOM 6273 O O . SER A 1 807 ? -20.058 26.434 15.698 1.00 71.88 807 SER A O 1
ATOM 6275 N N . GLU A 1 808 ? -18.449 27.113 17.104 1.00 65.19 808 GLU A N 1
ATOM 6276 C CA . GLU A 1 808 ? -19.330 27.978 17.921 1.00 65.19 808 GLU A CA 1
ATOM 6277 C C . GLU A 1 808 ? -19.627 29.342 17.269 1.00 65.19 808 GLU A C 1
ATOM 6279 O O . GLU A 1 808 ? -20.623 29.991 17.618 1.00 65.19 808 GLU A O 1
ATOM 6284 N N . ASP A 1 809 ? -18.772 29.784 16.345 1.00 64.19 809 ASP A N 1
ATOM 6285 C CA . ASP A 1 809 ? -18.694 31.161 15.853 1.00 64.19 809 ASP A CA 1
ATOM 6286 C C . ASP A 1 809 ? -19.715 31.464 14.741 1.00 64.19 809 ASP A C 1
ATOM 6288 O O . ASP A 1 809 ? -19.338 31.845 13.652 1.00 64.19 809 ASP A O 1
ATOM 6292 N N . GLU A 1 810 ? -21.022 31.342 15.006 1.00 53.41 810 GLU A N 1
ATOM 6293 C CA . GLU A 1 810 ? -22.158 31.753 14.131 1.00 53.41 810 GLU A CA 1
ATOM 6294 C C . GLU A 1 810 ? -22.145 31.310 12.642 1.00 53.41 810 GLU A C 1
ATOM 6296 O O . GLU A 1 810 ? -23.104 31.611 11.921 1.00 53.41 810 GLU A O 1
ATOM 6301 N N . ASP A 1 811 ? -21.142 30.562 12.198 1.00 63.56 811 ASP A N 1
ATOM 6302 C CA . ASP A 1 811 ? -20.971 30.089 10.837 1.00 63.56 811 ASP A CA 1
ATOM 6303 C C . ASP A 1 811 ? -21.880 28.879 10.594 1.00 63.56 811 ASP A C 1
ATOM 6305 O O . ASP A 1 811 ? -22.161 28.046 11.467 1.00 63.56 811 ASP A O 1
ATOM 6309 N N . THR A 1 812 ? -22.469 28.829 9.403 1.00 80.75 812 THR A N 1
ATOM 6310 C CA . THR A 1 812 ? -23.224 27.651 8.988 1.00 80.75 812 THR A CA 1
ATOM 6311 C C . THR A 1 812 ? -22.246 26.530 8.660 1.00 80.75 812 THR A C 1
ATOM 6313 O O . THR A 1 812 ? -21.106 26.780 8.292 1.00 80.75 812 THR A O 1
ATOM 6316 N N . MET A 1 813 ? -22.682 25.273 8.736 1.00 81.94 813 MET A N 1
ATOM 6317 C CA . MET A 1 813 ? -21.821 24.143 8.358 1.00 81.94 813 MET A CA 1
ATOM 6318 C C . MET A 1 813 ? -21.348 24.239 6.895 1.00 81.94 813 MET A C 1
ATOM 6320 O O . MET A 1 813 ? -20.363 23.625 6.509 1.00 81.94 813 MET A O 1
ATOM 6324 N N . GLU A 1 814 ? -22.070 24.999 6.067 1.00 86.50 814 GLU A N 1
ATOM 6325 C CA . GLU A 1 814 ? -21.674 25.337 4.705 1.00 86.50 814 GLU A CA 1
ATOM 6326 C C . GLU A 1 814 ? -20.544 26.373 4.607 1.00 86.50 814 GLU A C 1
ATOM 6328 O O . GLU A 1 814 ? -19.828 26.376 3.606 1.00 86.50 814 GLU A O 1
ATOM 6333 N N . ASP A 1 815 ? -20.388 27.251 5.599 1.00 87.12 815 ASP A N 1
ATOM 6334 C CA . ASP A 1 815 ? -19.272 28.206 5.670 1.00 87.12 815 ASP A CA 1
ATOM 6335 C C . ASP A 1 815 ? -17.964 27.496 6.065 1.00 87.12 815 ASP A C 1
ATOM 6337 O O . ASP A 1 815 ? -16.884 27.915 5.660 1.00 87.12 815 ASP A O 1
ATOM 6341 N N . GLU A 1 816 ? -18.094 26.364 6.758 1.00 89.44 816 GLU A N 1
ATOM 6342 C CA . GLU A 1 816 ? -17.017 25.458 7.171 1.00 89.44 816 GLU A CA 1
ATOM 6343 C C . GLU A 1 816 ? -16.675 24.409 6.104 1.00 89.44 816 GLU A C 1
ATOM 6345 O O . GLU A 1 816 ? -15.944 23.461 6.369 1.00 89.44 816 GLU A O 1
ATOM 6350 N N . PHE A 1 817 ? -17.215 24.539 4.887 1.00 91.62 817 PHE A N 1
ATOM 6351 C CA . PHE A 1 817 ? -16.884 23.647 3.778 1.00 91.62 817 PHE A CA 1
ATOM 6352 C C . PHE A 1 817 ? -15.364 23.465 3.660 1.00 91.62 817 PHE A C 1
ATOM 6354 O O . PHE A 1 817 ? -14.635 24.447 3.529 1.00 91.62 817 PHE A O 1
ATOM 6361 N N . ASP A 1 818 ? -14.934 22.200 3.631 1.00 91.88 818 ASP A N 1
ATOM 6362 C CA . ASP A 1 818 ? -13.561 21.767 3.360 1.00 91.88 818 ASP A CA 1
ATOM 6363 C C . ASP A 1 818 ? -12.542 22.034 4.482 1.00 91.88 818 ASP A C 1
ATOM 6365 O O . ASP A 1 818 ? -11.371 21.689 4.331 1.00 91.88 818 ASP A O 1
ATOM 6369 N N . SER A 1 819 ? -12.972 22.570 5.632 1.00 93.19 819 SER A N 1
ATOM 6370 C CA . SER A 1 819 ? -12.076 23.003 6.717 1.00 93.19 819 SER A CA 1
ATOM 6371 C C . SER A 1 819 ? -11.300 21.884 7.425 1.00 93.19 819 SER A C 1
ATOM 6373 O O . SER A 1 819 ? -10.414 22.173 8.225 1.00 93.19 819 SER A O 1
ATOM 6375 N N . ARG A 1 820 ? -11.601 20.610 7.134 1.00 93.69 820 ARG A N 1
ATOM 6376 C CA . ARG A 1 820 ? -10.881 19.428 7.646 1.00 93.69 820 ARG A CA 1
ATOM 6377 C C . ARG A 1 820 ? -10.144 18.628 6.572 1.00 93.69 820 ARG A C 1
ATOM 6379 O O . ARG A 1 820 ? -9.541 17.599 6.888 1.00 93.69 820 ARG A O 1
ATOM 6386 N N . SER A 1 821 ? -10.166 19.040 5.302 1.00 95.88 821 SER A N 1
ATOM 6387 C CA . SER A 1 821 ? -9.504 18.296 4.212 1.00 95.88 821 SER A CA 1
ATOM 6388 C C . SER A 1 821 ? -7.977 18.308 4.297 1.00 95.88 821 SER A C 1
ATOM 6390 O O . SER A 1 821 ? -7.317 17.362 3.870 1.00 95.88 821 SER A O 1
ATOM 6392 N N . ASP A 1 822 ? -7.389 19.328 4.896 1.00 95.50 822 ASP A N 1
ATOM 6393 C CA . ASP A 1 822 ? -5.978 19.384 5.274 1.00 95.50 822 ASP A CA 1
ATOM 6394 C C . ASP A 1 822 ? -5.630 18.520 6.500 1.00 95.50 822 ASP A C 1
ATOM 6396 O O . ASP A 1 822 ? -4.461 18.209 6.699 1.00 95.50 822 ASP A O 1
ATOM 6400 N N . ALA A 1 823 ? -6.618 18.087 7.281 1.00 93.50 823 ALA A N 1
ATOM 6401 C CA . ALA A 1 823 ? -6.443 17.384 8.550 1.00 93.50 823 ALA A CA 1
ATOM 6402 C C . ALA A 1 823 ? -6.953 15.926 8.479 1.00 93.50 823 ALA A C 1
ATOM 6404 O O . ALA A 1 823 ? -6.589 15.151 7.580 1.00 93.50 823 ALA A O 1
ATOM 6405 N N . LYS A 1 824 ? -7.816 15.521 9.420 1.00 92.19 824 LYS A N 1
ATOM 6406 C CA . LYS A 1 824 ? -8.374 14.164 9.533 1.00 92.19 824 LYS A CA 1
ATOM 6407 C C . LYS A 1 824 ? -9.526 13.889 8.534 1.00 92.19 824 LYS A C 1
ATOM 6409 O O . LYS A 1 824 ? -9.870 12.730 8.288 1.00 92.19 824 LYS A O 1
ATOM 6414 N N . GLY A 1 825 ? -10.041 14.900 7.826 1.00 94.19 825 GLY A N 1
ATOM 6415 C CA . GLY A 1 825 ? -11.058 14.762 6.775 1.00 94.19 825 GLY A CA 1
ATOM 6416 C C . GLY A 1 825 ? -12.452 14.433 7.329 1.00 94.19 825 GLY A C 1
ATOM 6417 O O . GLY A 1 825 ? -13.014 15.258 8.030 1.00 94.19 825 GLY A O 1
ATOM 6418 N N . PRO A 1 826 ? -13.059 13.277 6.989 1.00 92.75 826 PRO A N 1
ATOM 6419 C CA . PRO A 1 826 ? -14.392 12.901 7.460 1.00 92.75 826 PRO A CA 1
ATOM 6420 C C . PRO A 1 826 ? -14.406 12.121 8.789 1.00 92.75 826 PRO A C 1
ATOM 6422 O O . PRO A 1 826 ? -15.437 11.532 9.084 1.00 92.75 826 PRO A O 1
ATOM 6425 N N . GLU A 1 827 ? -13.272 11.976 9.482 1.00 91.69 827 GLU A N 1
ATOM 6426 C CA . GLU A 1 827 ? -13.180 11.499 10.884 1.00 91.69 827 GLU A CA 1
ATOM 6427 C C . GLU A 1 827 ? -14.115 10.327 11.256 1.00 91.69 827 GLU A C 1
ATOM 6429 O O . GLU A 1 827 ? -15.068 10.474 12.018 1.00 91.69 827 GLU A O 1
ATOM 6434 N N . PRO A 1 828 ? -13.909 9.129 10.671 1.00 93.44 828 PRO A N 1
ATOM 6435 C CA . PRO A 1 828 ? -14.717 7.963 11.003 1.00 93.44 828 PRO A CA 1
ATOM 6436 C C . PRO A 1 828 ? -14.370 7.426 12.396 1.00 93.44 828 PRO A C 1
ATOM 6438 O O . PRO A 1 828 ? -13.389 6.700 12.540 1.00 93.44 828 PRO A O 1
ATOM 6441 N N . GLU A 1 829 ? -15.235 7.726 13.355 1.00 88.50 829 GLU A N 1
ATOM 6442 C CA . GLU A 1 829 ? -15.065 7.498 1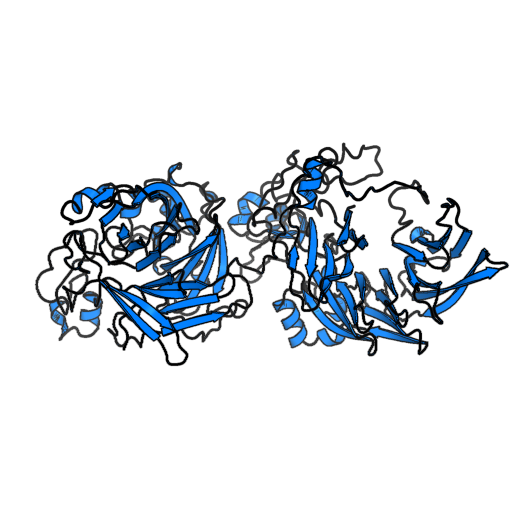4.797 1.00 88.50 829 GLU A CA 1
ATOM 6443 C C . GLU A 1 829 ? -15.918 6.296 15.270 1.00 88.50 829 GLU A C 1
ATOM 6445 O O . GLU A 1 829 ? -15.447 5.205 15.580 1.00 88.50 829 GLU A O 1
ATOM 6450 N N . SER A 1 830 ? -17.246 6.400 15.166 1.00 88.56 830 SER A N 1
ATOM 6451 C CA . SER A 1 830 ? -18.161 5.393 15.722 1.00 88.56 830 SER A CA 1
ATOM 6452 C C . SER A 1 830 ? -18.426 4.182 14.813 1.00 88.56 830 SER A C 1
ATOM 6454 O O . SER A 1 830 ? -18.834 4.318 13.656 1.00 88.56 830 SER A O 1
ATOM 6456 N N . LEU A 1 831 ? -18.392 2.961 15.367 1.00 91.19 831 LEU A N 1
ATOM 6457 C CA . LEU A 1 831 ? -18.792 1.724 14.672 1.00 91.19 831 LEU A CA 1
ATOM 6458 C C . LEU A 1 831 ? -19.845 0.889 15.411 1.00 91.19 831 LEU A C 1
ATOM 6460 O O . LEU A 1 831 ? -19.781 0.664 16.615 1.00 91.19 831 LEU A O 1
ATOM 6464 N N . TYR A 1 832 ? -20.772 0.297 14.651 1.00 90.50 832 TYR A N 1
ATOM 6465 C CA . TYR A 1 832 ? -21.662 -0.756 15.152 1.00 90.50 832 TYR A CA 1
ATOM 6466 C C . TYR A 1 832 ? -21.907 -1.833 14.095 1.00 90.50 832 TYR A C 1
ATOM 6468 O O . TYR A 1 832 ? -22.074 -1.534 12.912 1.00 90.50 832 TYR A O 1
ATOM 6476 N N . VAL A 1 833 ? -21.987 -3.103 14.500 1.00 90.12 833 VAL A N 1
ATOM 6477 C CA . VAL A 1 833 ? -22.290 -4.213 13.585 1.00 90.12 833 VAL A CA 1
ATOM 6478 C C . VAL A 1 833 ? -23.557 -4.937 14.023 1.00 90.12 833 VAL A C 1
ATOM 6480 O O . VAL A 1 833 ? -23.699 -5.346 15.170 1.00 90.12 833 VAL A O 1
ATOM 6483 N N . ALA A 1 834 ? -24.489 -5.140 13.089 1.00 86.50 834 ALA A N 1
ATOM 6484 C CA . ALA A 1 834 ? -25.734 -5.860 13.347 1.00 86.50 834 ALA A CA 1
ATOM 6485 C C . ALA A 1 834 ? -26.048 -6.893 12.265 1.00 86.50 834 ALA A C 1
ATOM 6487 O O . ALA A 1 834 ? -25.798 -6.681 11.079 1.00 86.50 834 ALA A O 1
ATOM 6488 N N . VAL A 1 835 ? -26.714 -7.983 12.654 1.00 83.31 835 VAL A N 1
ATOM 6489 C CA . VAL A 1 835 ? -27.276 -8.957 11.711 1.00 83.31 835 VAL A CA 1
ATOM 6490 C C . VAL A 1 835 ? -28.771 -8.706 11.541 1.00 83.31 835 VAL A C 1
ATOM 6492 O O . VAL A 1 835 ? -29.580 -9.027 12.410 1.00 83.31 835 VAL A O 1
ATOM 6495 N N . VAL A 1 836 ? -29.177 -8.177 10.386 1.00 79.50 836 VAL A N 1
ATOM 6496 C CA . VAL A 1 836 ? -30.592 -7.932 10.069 1.00 79.50 836 VAL A CA 1
ATOM 6497 C C . VAL A 1 836 ? -31.041 -8.867 8.958 1.00 79.50 836 VAL A C 1
ATOM 6499 O O . VAL A 1 836 ? -30.549 -8.811 7.833 1.00 79.50 836 VAL A O 1
ATOM 6502 N N . LYS A 1 837 ? -32.015 -9.737 9.263 1.00 77.62 837 LYS A N 1
ATOM 6503 C CA . LYS A 1 837 ? -32.557 -10.738 8.320 1.00 77.62 837 LYS A CA 1
ATOM 6504 C C . LYS A 1 837 ? -31.458 -11.601 7.669 1.00 77.62 837 LYS A C 1
ATOM 6506 O O . LYS A 1 837 ? -31.510 -11.874 6.471 1.00 77.62 837 LYS A O 1
ATOM 6511 N N . GLY A 1 838 ? -30.461 -12.006 8.458 1.00 74.50 838 GLY A N 1
ATOM 6512 C CA . GLY A 1 838 ? -29.346 -12.843 8.003 1.00 74.50 838 GLY A CA 1
ATOM 6513 C C . GLY A 1 838 ? -28.281 -12.112 7.178 1.00 74.50 838 GLY A C 1
ATOM 6514 O O . GLY A 1 838 ? -27.460 -12.772 6.551 1.00 74.50 838 GLY A O 1
ATOM 6515 N N . ARG A 1 839 ? -28.292 -10.773 7.143 1.00 77.38 839 ARG A N 1
ATOM 6516 C CA . ARG A 1 839 ? -27.225 -9.960 6.545 1.00 77.38 839 ARG A CA 1
ATOM 6517 C C . ARG A 1 839 ? -26.497 -9.181 7.628 1.00 77.38 839 ARG A C 1
ATOM 6519 O O . ARG A 1 839 ? -27.150 -8.463 8.381 1.00 77.38 839 ARG A O 1
ATOM 6526 N N . THR A 1 840 ? -25.176 -9.295 7.658 1.00 81.81 840 THR A N 1
ATOM 6527 C CA . THR A 1 840 ? -24.304 -8.443 8.470 1.00 81.81 840 THR A CA 1
ATOM 6528 C C . THR A 1 840 ? -24.261 -7.046 7.862 1.00 81.81 840 THR A C 1
ATOM 6530 O O . THR A 1 840 ? -24.061 -6.897 6.655 1.00 81.81 840 THR A O 1
ATOM 6533 N N . ILE A 1 841 ? -24.506 -6.034 8.684 1.00 86.44 841 ILE A N 1
ATOM 6534 C CA . ILE A 1 841 ? -24.517 -4.619 8.322 1.00 86.44 841 ILE A CA 1
ATOM 6535 C C . ILE A 1 841 ? -23.596 -3.902 9.297 1.00 86.44 841 ILE A C 1
ATOM 6537 O O . ILE A 1 841 ? -23.767 -4.042 10.506 1.00 86.44 841 ILE A O 1
ATOM 6541 N N . LEU A 1 842 ? -22.654 -3.147 8.746 1.00 87.56 842 LEU A N 1
ATOM 6542 C CA . LEU A 1 842 ? -21.794 -2.237 9.483 1.00 87.56 842 LEU A CA 1
ATOM 6543 C C . LEU A 1 842 ? -22.378 -0.827 9.386 1.00 87.56 842 LEU A C 1
ATOM 6545 O O . LEU A 1 842 ? -22.784 -0.386 8.308 1.00 87.56 842 LEU A O 1
ATOM 6549 N N . PHE A 1 843 ? -22.453 -0.169 10.529 1.00 90.69 843 PHE A N 1
ATOM 6550 C CA . PHE A 1 843 ? -22.818 1.223 10.711 1.00 90.69 843 PHE A CA 1
ATOM 6551 C C . PHE A 1 843 ? -21.550 1.976 11.058 1.00 90.69 843 PHE A C 1
ATOM 6553 O O . PHE A 1 843 ? -20.837 1.533 11.952 1.00 90.69 843 PHE A O 1
ATOM 6560 N N . LEU A 1 844 ? -21.305 3.069 10.348 1.00 91.06 844 LEU A N 1
ATOM 6561 C CA . LEU A 1 844 ? -20.180 3.959 10.579 1.00 91.06 844 LEU A CA 1
ATOM 6562 C C . LEU A 1 844 ? -20.733 5.361 10.840 1.00 91.06 844 LEU A C 1
ATOM 6564 O O . LEU A 1 844 ? -21.604 5.813 10.087 1.00 91.06 844 LEU A O 1
ATOM 6568 N N . GLY A 1 845 ? -20.287 5.965 11.933 1.00 89.75 845 GLY A N 1
ATOM 6569 C CA . GLY A 1 845 ? -20.444 7.376 12.249 1.00 89.75 845 GLY A CA 1
ATOM 6570 C C . GLY A 1 845 ? -19.159 8.121 11.911 1.00 89.75 845 GLY A C 1
ATOM 6571 O O . GLY A 1 845 ? -18.082 7.535 11.958 1.00 89.75 845 GLY A O 1
ATOM 6572 N N . ASN A 1 846 ? -19.335 9.377 11.536 1.00 88.81 846 ASN A N 1
ATOM 6573 C CA . ASN A 1 846 ? -18.299 10.327 11.172 1.00 88.81 846 ASN A CA 1
ATOM 6574 C C . ASN A 1 846 ? -18.551 11.579 12.017 1.00 88.81 846 ASN A C 1
ATOM 6576 O O . ASN A 1 846 ? -19.736 11.854 12.275 1.00 88.81 846 ASN A O 1
ATOM 6580 N N . GLU A 1 847 ? -17.495 12.286 12.402 1.00 79.50 847 GLU A N 1
ATOM 6581 C CA . GLU A 1 847 ? -17.595 13.562 13.125 1.00 79.50 847 GLU A CA 1
ATOM 6582 C C . GLU A 1 847 ? -18.172 14.695 12.260 1.00 79.50 847 GLU A C 1
ATOM 6584 O O . GLU A 1 847 ? -17.886 14.732 11.033 1.00 79.50 847 GLU A O 1
#

Solvent-accessible surface area (backbone atoms only — not comparable to full-atom values): 43157 Å² total; per-residue (Å²): 137,75,78,36,39,3,29,7,31,30,72,47,96,87,71,35,38,37,25,24,24,35,31,54,57,67,42,51,14,53,59,44,16,72,73,36,51,78,87,24,45,68,6,51,96,45,78,34,34,10,23,72,51,68,79,32,46,31,35,34,39,33,28,41,84,49,100,94,42,81,47,78,76,48,78,37,50,33,16,30,72,87,66,49,70,26,28,29,40,34,38,46,88,82,34,51,49,34,22,36,47,69,22,34,83,66,72,48,81,63,29,48,57,24,46,34,38,22,17,51,41,72,39,40,94,61,88,48,32,32,41,34,22,12,27,55,72,43,24,42,38,35,27,44,78,78,22,34,34,47,35,39,35,18,21,39,79,53,28,71,79,38,68,80,24,66,44,48,69,36,48,64,38,60,58,40,61,69,45,36,41,67,84,34,17,20,17,16,36,30,54,38,88,77,30,53,34,37,38,44,25,36,20,34,45,63,52,61,81,86,39,77,62,40,50,43,22,34,48,29,51,33,41,34,29,38,43,43,77,64,84,37,92,86,49,48,58,49,76,40,74,70,42,29,36,41,32,72,55,79,67,44,88,78,48,87,76,51,96,57,53,39,78,57,42,34,28,30,20,33,37,63,70,56,100,46,29,27,37,35,39,38,37,45,74,63,38,36,31,35,26,21,37,36,47,73,77,28,39,52,34,64,81,44,98,44,42,72,47,64,54,58,47,54,74,23,32,57,78,45,52,54,55,84,72,76,33,44,50,27,47,74,35,72,43,34,33,36,65,35,62,96,46,79,18,35,92,77,46,87,71,38,56,55,61,26,9,37,33,69,55,79,57,35,31,40,38,40,21,22,44,20,63,69,47,50,97,78,38,61,80,68,48,74,49,79,45,79,49,101,44,38,54,79,18,75,70,72,45,48,64,66,82,76,80,70,80,76,74,94,66,92,80,84,73,88,77,87,69,93,82,83,84,73,80,90,70,89,65,77,94,53,61,54,70,77,31,69,22,70,35,75,89,79,41,34,34,37,33,12,14,25,63,76,6,24,41,38,32,22,42,53,81,73,69,45,81,58,60,67,35,70,42,70,81,46,85,66,27,25,15,42,13,29,25,48,27,72,37,92,61,99,54,47,58,29,32,41,28,16,25,26,30,71,84,77,47,50,9,33,46,38,33,32,36,72,38,67,56,98,90,37,72,74,37,66,40,84,72,48,75,50,68,55,90,55,28,25,60,22,39,31,31,40,60,31,70,76,42,50,36,36,40,33,16,8,22,15,78,98,50,103,45,41,15,25,37,40,36,35,33,66,82,79,72,46,75,47,64,17,52,37,60,80,39,49,42,69,65,53,41,52,48,41,50,73,71,48,30,53,72,81,58,90,78,60,34,43,26,72,66,43,34,30,37,21,59,32,46,43,88,84,50,54,33,39,38,30,20,18,23,79,25,24,23,35,37,37,26,36,59,88,82,34,35,62,75,48,76,39,40,51,68,64,44,53,16,56,43,94,65,22,24,44,39,34,25,57,71,59,86,60,96,54,69,39,61,37,67,59,31,27,19,35,30,14,23,41,31,48,42,61,48,75,59,95,92,40,63,29,36,39,32,16,6,20,28,68,73,88,37,65,95,75,33,42,39,42,44,43,44,43,47,79,78,70,68,36,42,64,31,73,82,40,50,77,36,24,75,28,48,62,38,33,12,46,20,35,20,36,61,72,48,48,51,38,79,92,74,45,26,37,63,34,46,33,26,41,11,30,33,22,45,38,30,25,35,85,88,54,50,60,57,34,31,49,33,22,52,56,56,57,46,31,61,71,77,38,57,61,44,28,31,31,57,86,70,88,78,86,59,52,54,58,73,26,43,28,67,20,18,19,49,36,36,51,26,21,35,46,63,49,77,47,72,59,95,88,39,82,44,80,47,77,41,57,106

Secondary structure (DSSP, 8-state):
------SEEEE-TTS-EEEE--S-S-EEHHHHHHH-TTTTTTTTT--SEE-SSTT---EEEEEEEETTEEEEEEEEE-B-TTSPBPP-S--STTSPPEESGGG-SSPPPP-TT---EEEEEE-TTSSS-EEEEETTTTEEEEE-TTSBEEEEEEETTTTTTTTTSSSEEEEEE-GGGGGSPTT--EEEEEE-TTSSEEEEEESS--S-TTSGGGTT--EEEEEEEEEEEEEETTEEEEEEEEEEEEEEPPPGGG--SS---GGG-EEEEEEEEETTEEEEEEEETTEEEEEEEE-SS---GGGSTTTTSSHHHHHHTTTS-SGGGT--PPEEEEEEETT-GGGT--TT-TT-TTEEEEEEETTTEEEEEE--GGGGGG--PPPEEEEE-SS-TTSS----PPPPPPPPPS--SS-----------S-SSTT------EEEETTTTEEEEEETTTTEEEEEETTTTPSS-SEEEE--TTEEEEEEEE--SSSTTTT-EEEEEEETTTEEEEEEEEEEEEETTEEEEEEEEEEE--TT--SEEEEEE-TTSSEEEEEE--TTSSS--EEEEEETTTTEEEEEESGGGGSHHHHHHHHHHT----SSS--HHHH--EEEEEE-TTSSEEEEEETTTTEEEEEETTTTEEEEEEEPPPEETTSTT--B---SSSSS---B--TTEEE---EEEEEEEEETTEEEEEEEE------TTTTEEEGGGHHHHH-PEEPHHHHHHHT-IIIIIS-EEESSTTEETTTTEE--EEES--SEEEEEETTS-EEEE-TTHHHHHHHHH-GGGTTPPP-SSS--TTTTTTTTTTTTTT-EEEEEEEEETTEEEEEEEE-

pLDDT: mean 86.87, std 12.19, range [30.88, 98.69]

Sequence (847 aa):
VTPAFGSGLSILKNKLLIGLTDRGPNQDCEALCELDPVKYSEACGKSGKGFPVPKFAPTIAKFKIRPDGIKVKEYIMLKDLKGSPLSGISNTELDDTPYGPNCSGKPLPYDPNGVDPEDIHQIPKSGGLFALVEEYSPSILLMKKDGTVFARYVPKSIASMLKKADMKVYGEIPDVFKNRRKNRGFEGLVVSKDGSYLIAILQSPMGDRNIPEYDQNRVIRAVVFEIKLTGKPDEPAKLKFKKTFAFEGSPVSTYFTSAVVPADLKYSAAQYYDDHSFIALERASGQVKWFNINWEMATDLSETKYANNLKLEFESAGTKSLEDLGVMPAMKTKVLDTYASAMGGTDNFEGSAKQEGFATKGSKFLYSSQDNDFGLENNPEVMISFFELGRNLGGPTVCSRPEAPKPPNKKTEGGLKFVFKDQIVLSKKFDEAKVEIIALDENSNTLYSANAADGRIDAYRRKPLKKKPLVSFSAGDDTGINSVDVCNYIGDTSGFIAAAVEDKTGGPGFLLILKPKFENGKLEGLKKYRKFKPDNCFLPDAVHWSPDCSYVSIACEGEGADVPGGVLVWNALTDSVKVATFDAFDEKKLRSELKKQGVRLWQNPSMPSMVLEPEYITYTMDSQYAIVGLQENNAFAVVDLAEAKVTEIKPLIFTPRYVKGYGIDASDDDGEINIRRYPKVYGMCQPDTIQLFESGGVEYIAVACEGDAWGEEYDEIRAGDIESDLGRNLAPELKGLIRDDKKLGRLEVSYPDGYNKETNTQEALFHFGARSFQIYKLDGTCVVDSGDWIEKIHEKEFPNIFNAQASEDEDTMEDEFDSRSDAKGPEPESLYVAVVKGRTILFLGNE

Mean predicted aligned error: 13.74 Å

Foldseek 3Di:
DDFQLQLAWEADPVRWIKGKAFLAFKDFLCVLCVVPCVVLVQSPPDGFIEDQCQQDFIKMWTWDQDPVGIGTDDIATAAEPVRHGQHQFAADPLAGFYAYHSNHDDTDDHRLSHFGWRYKDFQPPLQTKMWTFTAHLGWIWIAHNRNYTAEIEHALVCQVSSPVGRHHYHNQDFNQQSQAHHSWHFQEKEAAPNRQKMKTKTFADGHDCVDLLLQQFFKIKMWMWTWDQDVDPSDRIDTHTDFMFIDGDDDQVVDDQDRDIRRQKTWQYWYDDHPFWIWIWIDGDLKIWIKIFGCPPWDRCCPDPNNRHCVLRNVPSNVADSVVVVTDHTDIATQAIQPDVLNVHHPPRPPSPQWRYKYDDPFFKIWTWHRQSRCPPNGDDIDIDIDGGPAGSNHHHAFDADDQPDDDPPDPDDDDDDDDQDDADPDPDPPQQQFAEWEAQPPLQWIWTFGFNQQKIFIFRVVVTDNHGLEMDHPDPQKGFQYKYADNAPDPRHGKMWTWMARNVQFFTKIWIWDFDDDPSGRNYIHTDDIGGDRAQHPFHEWYAANNRQKIKTFRFCQPHPHFTWIWIAGPVVRDIDTAAQQVCQPPVNVVVCVSQPFAQQDVVSRCRRQFGWAYWDADNVRQWIWTFRQQRQWIFIAGRVVRYTDDIAHDDWQQQQDDQLFALAALPQPALDGHGAPQETERQRFHDWDWDDDPNFIKIKGHRQFDDSDDVTFKDQLLCCCPPVVAAEDSRCVVQCVDNSHRVLAIFGPSPCADPVRSYNDHTYATTSLWMWMGGPVNDTNYTNRNNNQVCCVPPPQQQFQFDDDPPPDDSSNRGSVPRSHSTFRFRDWDWDQDPNDIDIDIDTD

Nearest PDB structures (foldseek):
  1l0q-assembly4_D  TM=3.775E-01  e=3.387E-09  Methanosarcina mazei S-6
  8afw-assembly1_A  TM=5.066E-01  e=3.337E-06  Saccharomyces cerevisiae
  4av8-assembly1_A  TM=3.709E-01  e=1.739E-07  Kluyveromyces lactis
  4av9-assembly1_A  TM=3.601E-01  e=4.656E-07  Kluyveromyces lactis
  8afx-assembly1_A  TM=3.744E-01  e=1.819E-05  Saccharomyces cerevisiae

Organism: NCBI:txid101924

Radius of gyration: 32.76 Å; Cα contacts (8 Å, |Δi|>4): 2314; chains: 1; bounding box: 91×66×91 Å